Protein AF-0000000086207383 (afdb_homodimer)

Foldseek 3Di:
DWDFDWQWIDDAQDDDIDGPCVLAVVDGDDFQEKEQACDPPAPQPLHRWIWTADFQWIWTDDPSHTDPPDTDGPCVQQNPDHGRWQYKYWDDVVQPVATWMWTADFQWIWIAHNPVSDIDIDGQPVQGPFNYWYDDPNWIWGDDDQWIFTARPVRGDTDLPDTDGNCAPRHPDQLHYDDPCVVRNVVVCCQWPLQNLFFFQEKEAALVGFIWTWGFQWIWTQRCVVVAIGIDGPCVQPNSDGGGFQEWYDDPQKIWTDDQQWIWIFRNPPGTDTDPPDTDGNCQQAVDRDANEWEDARPDQWIWGDDQQWIWIWRNPDPPIHTDDIAGFLGRGFRYWYHYCQAIWTDDRQWIFGDNYVVRRRPDNHTDDIDGCCCPRNVDDPDPDPPPDPPPPDPDPDPPDD/DWDFDWQWIDDAQDDDIDGPCVLAVVDGDDFQEKEQACDPPAPQPLHRWIWTAAFQWIWTDDPSHTDPPDTDGPCVQQNPDHGSWQYKYWDDVVQPVATWMWTADFQWIWIAHNPVSDIDIDGQPVQGRFNYWYDDPNWIWGDDDQWIFTARPVRRDTDLPDTDGNCAPRHPDQLHYDDPCVVRNVVVCCQWPLQNLFFFQEKEAAQVGFIWTWGFQWIWTQRCVPVAIGIDGPCVQPNSDGGGFQEWYDDPQKIWTDDQQWIWIWRNPPRTDTDPPDTDGNCQQAVDRDANEWEDARPDQWIWGDDQQWIWIWRNPDPPIHTDDIAGFLGRGFRYWYHYCQAIWTDDRQWIFGDNYVVCRRPDNHTDDIDGCCCPRNVDDPDPDPPPDPPPPDPDPPPPDD

pLDDT: mean 90.17, std 15.17, range [17.31, 98.88]

Sequence (804 aa):
MLFFKGPSVWKGFLGDAEAIETSWPEFRGPVDAALRIHYHDHPGRLHDHVLLFKGDRVWAYGNGRLQLGYPKAIKEDFPGVPADLDAAVECHPKECPSEMVLFFKGPMVFAHDLRTKALTHRVWPAVSWCSAAVRWLERYYCFQGIRFLRFDPLRGDVGAHYPRDARDYFMRCPGRGHGKETWKNATLWAITDACSGRPFQAFSSDDSGRTYAFRGGQYFRVDSARDGLHAWLLNHTWPELQGQVDAAFSWADKLYLIQGSQVTIYRSAHGYSRLEGYPRPLLEELGVSRADAAFTCPHSWKLYIIQGNHLQQIDLQQSPRHPGPTRLLPHPHVDGAICTSEGVFLFIGAEFHQYRDVAQLSAATVPPPAQSTTAIFFRCSPPGAPQRPPPQGGHLPQDNPQMLFFKGPSVWKGFLGDAEAIETSWPEFRGPVDAALRIHYHDHPGRLHDHVLLFKGDRVWAYGNGRLQLGYPKAIKEDFPGVPADLDAAVECHPKECPSEMVLFFKGPMVFAHDLRTKALTHRVWPAVSWCSAAVRWLERYYCFQGIRFLRFDPLRGDVGAHYPRDARDYFMRCPGRGHGKETWKNATLWAITDACSGRPFQAFSSDDSGRTYAFRGGQYFRVDSARDGLHAWLLNHTWPELQGQVDAAFSWADKLYLIQGSQVTIYRSAHGYSRLEGYPRPLLEELGVSRADAAFTCPHSWKLYIIQGNHLQQIDLQQSPRHPGPTRLLPHPHVDGAICTSEGVFLFIGAEFHQYRDVAQLSAATVPPPAQSTTAIFFRCSPPGAPQRPPPQGGHLPQDNPQ

Secondary structure (DSSP, 8-state):
-EEEETTEEEESSSS--EEHHHH-TT--SPPSEEEE---TT-TT--TTPEEEEETTEEEEEETTEEPTT-SEEHHHHSTTPPSS-SEEEEE-TTTSSS-EEEEEETTEEEEEETTT--EEEEE-GGG-S-SEEEEETTEEEEEETTEEEEE-TTT--B-TT--EEGGGTTS--TT---GGGGGG-HHHHHHH-TTS-PPPSEEEE-TT--EEEEETTEEEE-S-GGG----EEGGGTSTT--S---EEEEETTEEEEEETTEEEEEE-TTS-EEPTT-SEEHHHHHS-S--SEEEE-TT--EEEEEETTEEEEEETTSSS--EEEEEE-S-S--SEEEEETTEEEEEETTEEEEESSHHHHHH-SSPPPPEEHHHHTS-PPPTTS-----------------/-EEEETTEEEESSSS--EEHHHH-TT--SPPSEEEE---TT-TT--TTPEEEEETTEEEEEETTEEPTT-SEEHHHHSTTPPSS-SEEEEE-TTTSSS-EEEEEETTEEEEEETTT--EEEEE-GGG-S-SEEEEETTEEEEEETTEEEEE-TTT--B-TT--EEGGGTTS--TT---GGGGGG-HHHHHHH-TTS-PPPSEEEE-TT--EEEEETTEEEE-S-GGG----EEGGGTSTT--S---EEEEETTEEEEEETTEEEEEE-TTS-EEPTT-SEEHHHHHS-S--SEEEE-TT--EEEEEETTEEEEEETTSSS--EEEEEE-SSS--SEEEEETTEEEEEETTEEEEESSHHHHHH-SSPPPPEEHHHHTS-PPPTTS----S------------

InterPro domains:
  IPR018487 Hemopexin-like repeats [PF00045] (48-82)
  IPR018487 Hemopexin-like repeats [PS51642] (28-81)
  IPR018487 Hemopexin-like repeats [PS51642] (127-173)
  IPR018487 Hemopexin-like repeats [PS51642] (197-241)
  IPR018487 Hemopexin-like repeats [SM00120] (31-83)
  IPR018487 Hemopexin-like repeats [SM00120] (130-173)
  IPR018487 Hemopexin-like repeats [SM00120] (200-243)
  IPR018487 Hemopexin-like repeats [SM00120] (245-290)
  IPR036375 Hemopexin-like domain superfamily [G3DSA:2.110.10.10] (1-178)
  IPR036375 Hemopexin-like domain superfamily [G3DSA:2.110.10.10] (189-382)
  IPR036375 Hemopexin-like domain superfamily [SSF50923] (1-177)
  IPR036375 Hemopexin-like domain superfamily [SSF50923] (193-378)
  IPR051298 Heme transport and cell adhesion protein [PTHR22917] (2-183)

Structure (mmCIF, N/CA/C/O backbone):
data_AF-0000000086207383-model_v1
#
loop_
_entity.id
_entity.type
_entity.pdbx_description
1 polymer Hemopexin
#
loop_
_atom_site.group_PDB
_atom_site.id
_atom_site.type_symbol
_atom_site.label_atom_id
_atom_site.label_alt_id
_atom_site.label_comp_id
_atom_site.label_asym_id
_atom_site.label_entity_id
_atom_site.label_seq_id
_atom_site.pdbx_PDB_ins_code
_atom_site.Cartn_x
_atom_site.Cartn_y
_atom_site.Cartn_z
_atom_site.occupancy
_atom_site.B_iso_or_equiv
_atom_site.auth_seq_id
_atom_site.auth_comp_id
_atom_site.auth_asym_id
_atom_site.auth_atom_id
_atom_site.pdbx_PDB_model_num
ATOM 1 N N . MET A 1 1 ? 17.812 -19.469 -2.73 1 87.62 1 MET A N 1
ATOM 2 C CA . MET A 1 1 ? 18.484 -18.234 -3.117 1 87.62 1 MET A CA 1
ATOM 3 C C . MET A 1 1 ? 19.906 -18.188 -2.531 1 87.62 1 MET A C 1
ATOM 5 O O . MET A 1 1 ? 20.109 -18.562 -1.379 1 87.62 1 MET A O 1
ATOM 9 N N . LEU A 1 2 ? 20.828 -17.656 -3.391 1 91.81 2 LEU A N 1
ATOM 10 C CA . LEU A 1 2 ? 22.219 -17.5 -2.965 1 91.81 2 LEU A CA 1
ATOM 11 C C . LEU A 1 2 ? 22.594 -16.016 -2.873 1 91.81 2 LEU A C 1
ATOM 13 O O . LEU A 1 2 ? 22.203 -15.227 -3.73 1 91.81 2 LEU A O 1
ATOM 17 N N . PHE A 1 3 ? 23.281 -15.688 -1.813 1 93 3 PHE A N 1
ATOM 18 C CA . PHE A 1 3 ? 23.766 -14.328 -1.615 1 93 3 PHE A CA 1
ATOM 19 C C . PHE A 1 3 ? 25.281 -14.281 -1.591 1 93 3 PHE A C 1
ATOM 21 O O . PHE A 1 3 ? 25.906 -14.969 -0.784 1 93 3 PHE A O 1
ATOM 28 N N . PHE A 1 4 ? 25.812 -13.5 -2.496 1 95.88 4 PHE A N 1
ATOM 29 C CA . PHE A 1 4 ? 27.266 -13.438 -2.596 1 95.88 4 PHE A CA 1
ATOM 30 C C . PHE A 1 4 ? 27.781 -12.078 -2.135 1 95.88 4 PHE A C 1
ATOM 32 O O . PHE A 1 4 ? 27.234 -11.039 -2.496 1 95.88 4 PHE A O 1
ATOM 39 N N . LYS A 1 5 ? 28.812 -12.039 -1.349 1 94 5 LYS A N 1
ATOM 40 C CA . LYS A 1 5 ? 29.531 -10.836 -0.945 1 94 5 LYS A CA 1
ATOM 41 C C . LYS A 1 5 ? 31.016 -11.133 -0.706 1 94 5 LYS A C 1
ATOM 43 O O . LYS A 1 5 ? 31.359 -11.93 0.169 1 94 5 LYS A O 1
ATOM 48 N N . GLY A 1 6 ? 31.828 -10.5 -1.446 1 95 6 GLY A N 1
ATOM 49 C CA . GLY A 1 6 ? 33.25 -10.828 -1.339 1 95 6 GLY A CA 1
ATOM 50 C C . GLY A 1 6 ? 33.531 -12.297 -1.562 1 95 6 GLY A C 1
ATOM 51 O O . GLY A 1 6 ? 33.125 -12.875 -2.564 1 95 6 GLY A O 1
ATOM 52 N N . PRO A 1 7 ? 34.281 -12.883 -0.623 1 95.25 7 PRO A N 1
ATOM 53 C CA . PRO A 1 7 ? 34.625 -14.297 -0.761 1 95.25 7 PRO A CA 1
ATOM 54 C C . PRO A 1 7 ? 33.562 -15.227 -0.149 1 95.25 7 PRO A C 1
ATOM 56 O O . PRO A 1 7 ? 33.781 -16.453 -0.117 1 95.25 7 PRO A O 1
ATOM 59 N N . SER A 1 8 ? 32.469 -14.594 0.242 1 96.31 8 SER A N 1
ATOM 60 C CA . SER A 1 8 ? 31.531 -15.375 1.03 1 96.31 8 SER A CA 1
ATOM 61 C C . SER A 1 8 ? 30.219 -15.562 0.279 1 96.31 8 SER A C 1
ATOM 63 O O . SER A 1 8 ? 29.891 -14.797 -0.628 1 96.31 8 SER A O 1
ATOM 65 N N . VAL A 1 9 ? 29.484 -16.656 0.674 1 95.38 9 VAL A N 1
ATOM 66 C CA . VAL A 1 9 ? 28.156 -16.953 0.145 1 95.38 9 VAL A CA 1
ATOM 67 C C . VAL A 1 9 ? 27.234 -17.391 1.28 1 95.38 9 VAL A C 1
ATOM 69 O O . VAL A 1 9 ? 27.672 -18.078 2.205 1 95.38 9 VAL A O 1
ATOM 72 N N . TRP A 1 10 ? 26.047 -16.844 1.297 1 92.94 10 TRP A N 1
ATOM 73 C CA . TRP A 1 10 ? 24.953 -17.344 2.127 1 92.94 10 TRP A CA 1
ATOM 74 C C . TRP A 1 10 ? 23.969 -18.156 1.3 1 92.94 10 TRP A C 1
ATOM 76 O O . TRP A 1 10 ? 23.547 -17.734 0.224 1 92.94 10 TRP A O 1
ATOM 86 N N . LYS A 1 11 ? 23.672 -19.312 1.797 1 87.19 11 LYS A N 1
ATOM 87 C CA . LYS A 1 11 ? 22.703 -20.188 1.135 1 87.19 11 LYS A CA 1
ATOM 88 C C . LYS A 1 11 ? 21.359 -20.125 1.834 1 87.19 11 LYS A C 1
ATOM 90 O O . LYS A 1 11 ? 21.234 -20.516 2.996 1 87.19 11 LYS A O 1
ATOM 95 N N . GLY A 1 12 ? 20.406 -19.578 1.143 1 79.81 12 GLY A N 1
ATOM 96 C CA . GLY A 1 12 ? 19.094 -19.406 1.741 1 79.81 12 GLY A CA 1
ATOM 97 C C . GLY A 1 12 ? 19 -18.156 2.596 1 79.81 12 GLY A C 1
ATOM 98 O O . GLY A 1 12 ? 19.828 -17.25 2.486 1 79.81 12 GLY A O 1
ATOM 99 N N . PHE A 1 13 ? 17.922 -18.109 3.385 1 73.56 13 PHE A N 1
ATOM 100 C CA . PHE A 1 13 ? 17.625 -16.891 4.121 1 73.56 13 PHE A CA 1
ATOM 101 C C . PHE A 1 13 ? 18.172 -16.969 5.543 1 73.56 13 PHE A C 1
ATOM 103 O O . PHE A 1 13 ? 18.219 -15.969 6.254 1 73.56 13 PHE A O 1
ATOM 110 N N . LEU A 1 14 ? 18.531 -18.25 5.797 1 74.56 14 LEU A N 1
ATOM 111 C CA . LEU A 1 14 ? 19.016 -18.469 7.152 1 74.56 14 LEU A CA 1
ATOM 112 C C . LEU A 1 14 ? 20.375 -19.172 7.125 1 74.56 14 LEU A C 1
ATOM 114 O O . LEU A 1 14 ? 20.734 -19.797 6.121 1 74.56 14 LEU A O 1
ATOM 118 N N . GLY A 1 15 ? 21.203 -18.906 8.094 1 81.31 15 GLY A N 1
ATOM 119 C CA . GLY A 1 15 ? 22.453 -19.641 8.219 1 81.31 15 GLY A CA 1
ATOM 120 C C . GLY A 1 15 ? 23.672 -18.75 8.086 1 81.31 15 GLY A C 1
ATOM 121 O O . GLY A 1 15 ? 23.562 -17.578 7.727 1 81.31 15 GLY A O 1
ATOM 122 N N . ASP A 1 16 ? 24.75 -19.359 8.289 1 88.69 16 ASP A N 1
ATOM 123 C CA . ASP A 1 16 ? 26.016 -18.625 8.297 1 88.69 16 ASP A CA 1
ATOM 124 C C . ASP A 1 16 ? 26.609 -18.547 6.895 1 88.69 16 ASP A C 1
ATOM 126 O O . ASP A 1 16 ? 26.312 -19.375 6.035 1 88.69 16 ASP A O 1
ATOM 130 N N . ALA A 1 17 ? 27.453 -17.562 6.754 1 92.38 17 ALA A N 1
ATOM 131 C CA . ALA A 1 17 ? 28.219 -17.438 5.516 1 92.38 17 ALA A CA 1
ATOM 132 C C . ALA A 1 17 ? 29.234 -18.578 5.383 1 92.38 17 ALA A C 1
ATOM 134 O O . ALA A 1 17 ? 29.797 -19.031 6.383 1 92.38 17 ALA A O 1
ATOM 135 N N . GLU A 1 18 ? 29.422 -19.016 4.223 1 94.62 18 GLU A N 1
ATOM 136 C CA . GLU A 1 18 ? 30.5 -19.953 3.885 1 94.62 18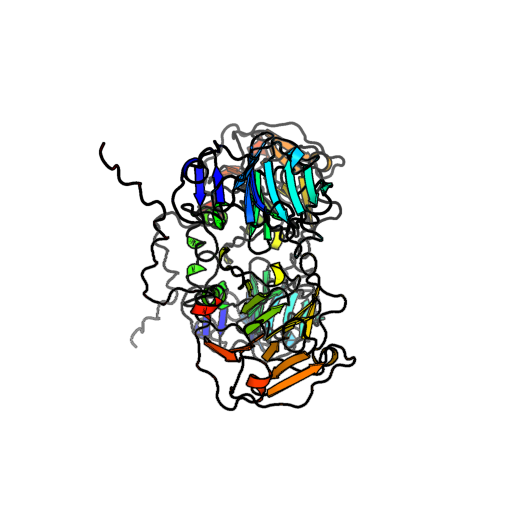 GLU A CA 1
ATOM 137 C C . GLU A 1 18 ? 31.406 -19.375 2.797 1 94.62 18 GLU A C 1
ATOM 139 O O . GLU A 1 18 ? 31.016 -18.453 2.076 1 94.62 18 GLU A O 1
ATOM 144 N N . ALA A 1 19 ? 32.594 -19.922 2.869 1 95.81 19 ALA A N 1
ATOM 145 C CA . ALA A 1 19 ? 33.5 -19.547 1.773 1 95.81 19 ALA A CA 1
ATOM 146 C C . ALA A 1 19 ? 32.969 -20.062 0.438 1 95.81 19 ALA A C 1
ATOM 148 O O . ALA A 1 19 ? 32.531 -21.203 0.34 1 95.81 19 ALA A O 1
ATOM 149 N N . ILE A 1 20 ? 33 -19.219 -0.591 1 96.06 20 ILE A N 1
ATOM 150 C CA . ILE A 1 20 ? 32.531 -19.594 -1.919 1 96.06 20 ILE A CA 1
ATOM 151 C C . ILE A 1 20 ? 33.25 -20.859 -2.383 1 96.06 20 ILE A C 1
ATOM 153 O O . ILE A 1 20 ? 32.656 -21.734 -2.994 1 96.06 20 ILE A O 1
ATOM 157 N N . GLU A 1 21 ? 34.531 -21 -2.018 1 94.94 21 GLU A N 1
ATOM 158 C CA . GLU A 1 21 ? 35.344 -22.109 -2.447 1 94.94 21 GLU A CA 1
ATOM 159 C C . GLU A 1 21 ? 34.875 -23.438 -1.854 1 94.94 21 GLU A C 1
ATOM 161 O O . GLU A 1 21 ? 35.219 -24.516 -2.348 1 94.94 21 GLU A O 1
ATOM 166 N N . THR A 1 22 ? 34.156 -23.312 -0.8 1 93.19 22 THR A N 1
ATOM 167 C CA . THR A 1 22 ? 33.625 -24.531 -0.184 1 93.19 22 THR A CA 1
ATOM 168 C C . THR A 1 22 ? 32.594 -25.188 -1.093 1 93.19 22 THR A C 1
ATOM 170 O O . THR A 1 22 ? 32.562 -26.406 -1.239 1 93.19 22 THR A O 1
ATOM 173 N N . SER A 1 23 ? 31.75 -24.391 -1.792 1 91.62 23 SER A N 1
ATOM 174 C CA . SER A 1 23 ? 30.703 -24.891 -2.674 1 91.62 23 SER A CA 1
ATOM 175 C C . SER A 1 23 ? 31.188 -24.969 -4.117 1 91.62 23 SER A C 1
ATOM 177 O O . SER A 1 23 ? 30.75 -25.844 -4.875 1 91.62 23 SER A O 1
ATOM 179 N N . TRP A 1 24 ? 32.062 -24.062 -4.398 1 95.5 24 TRP A N 1
ATOM 180 C CA . TRP A 1 24 ? 32.625 -23.969 -5.742 1 95.5 24 TRP A CA 1
ATOM 181 C C . TRP A 1 24 ? 34.125 -23.828 -5.695 1 95.5 24 TRP A C 1
ATOM 183 O O . TRP A 1 24 ? 34.656 -22.734 -5.91 1 95.5 24 TRP A O 1
ATOM 193 N N . PRO A 1 25 ? 34.812 -24.906 -5.66 1 94.62 25 PRO A N 1
ATOM 194 C CA . PRO A 1 25 ? 36.25 -24.906 -5.371 1 94.62 25 PRO A CA 1
ATOM 195 C C . PRO A 1 25 ? 37.062 -24.219 -6.461 1 94.62 25 PRO A C 1
ATOM 197 O O . PRO A 1 25 ? 38.156 -23.672 -6.18 1 94.62 25 PRO A O 1
ATOM 200 N N . GLU A 1 26 ? 36.625 -24.266 -7.684 1 95.69 26 GLU A N 1
ATOM 201 C CA . GLU A 1 26 ? 37.406 -23.734 -8.805 1 95.69 26 GLU A CA 1
ATOM 202 C C . GLU A 1 26 ? 37.188 -22.234 -8.969 1 95.69 26 GLU A C 1
ATOM 204 O O . GLU A 1 26 ? 37.812 -21.594 -9.812 1 95.69 26 GLU A O 1
ATOM 209 N N . PHE A 1 27 ? 36.344 -21.734 -8.172 1 95.81 27 PHE A N 1
ATOM 210 C CA . PHE A 1 27 ? 36 -20.312 -8.273 1 95.81 27 PHE A CA 1
ATOM 211 C C . PHE A 1 27 ? 36.531 -19.547 -7.074 1 95.81 27 PHE A C 1
ATOM 213 O O . PHE A 1 27 ? 36.312 -19.938 -5.926 1 95.81 27 PHE A O 1
ATOM 220 N N . ARG A 1 28 ? 37.25 -18.453 -7.336 1 93.06 28 ARG A N 1
ATOM 221 C CA . ARG A 1 28 ? 37.75 -17.562 -6.289 1 93.06 28 ARG A CA 1
ATOM 222 C C . ARG A 1 28 ? 37 -16.219 -6.34 1 93.06 28 ARG A C 1
ATOM 224 O O . ARG A 1 28 ? 37.094 -15.492 -7.324 1 93.06 28 ARG A O 1
ATOM 231 N N . GLY A 1 29 ? 36.438 -15.859 -5.336 1 87.25 29 GLY A N 1
ATOM 232 C CA . GLY A 1 29 ? 35.625 -14.641 -5.293 1 87.25 29 GLY A CA 1
ATOM 233 C C . GLY A 1 29 ? 36.469 -13.383 -5.469 1 87.25 29 GLY A C 1
ATOM 234 O O . GLY A 1 29 ? 37.688 -13.445 -5.457 1 87.25 29 GLY A O 1
ATOM 235 N N . PRO A 1 30 ? 35.656 -12.219 -5.609 1 95.38 30 PRO A N 1
ATOM 236 C CA . PRO A 1 30 ? 34.219 -11.992 -5.492 1 95.38 30 PRO A CA 1
ATOM 237 C C . PRO A 1 30 ? 33.469 -12.367 -6.766 1 95.38 30 PRO A C 1
ATOM 239 O O . PRO A 1 30 ? 34.062 -12.5 -7.832 1 95.38 30 PRO A O 1
ATOM 242 N N . VAL A 1 31 ? 32.156 -12.609 -6.68 1 97.69 31 VAL A N 1
ATOM 243 C CA . VAL A 1 31 ? 31.234 -12.883 -7.793 1 97.69 31 VAL A CA 1
ATOM 244 C C . VAL A 1 31 ? 30.688 -11.57 -8.336 1 97.69 31 VAL A C 1
ATOM 246 O O . VAL A 1 31 ? 30.188 -10.734 -7.578 1 97.69 31 VAL A O 1
ATOM 249 N N . ASP A 1 32 ? 30.844 -11.398 -9.672 1 97.88 32 ASP A N 1
ATOM 250 C CA . ASP A 1 32 ? 30.281 -10.211 -10.297 1 97.88 32 ASP A CA 1
ATOM 251 C C . ASP A 1 32 ? 28.781 -10.375 -10.523 1 97.88 32 ASP A C 1
ATOM 253 O O . ASP A 1 32 ? 28 -9.461 -10.242 1 97.88 32 ASP A O 1
ATOM 257 N N . ALA A 1 33 ? 28.375 -11.461 -11.039 1 98.25 33 ALA A N 1
ATOM 258 C CA . ALA A 1 33 ? 26.984 -11.82 -11.305 1 98.25 33 ALA A CA 1
ATOM 259 C C . ALA A 1 33 ? 26.781 -13.328 -11.195 1 98.25 33 ALA A C 1
ATOM 261 O O . ALA A 1 33 ? 27.734 -14.102 -11.312 1 98.25 33 ALA A O 1
ATOM 262 N N . ALA A 1 34 ? 25.594 -13.711 -10.891 1 97.69 34 ALA A N 1
ATOM 263 C CA . ALA A 1 34 ? 25.25 -15.125 -10.789 1 97.69 34 ALA A CA 1
ATOM 264 C C . ALA A 1 34 ? 23.797 -15.375 -11.18 1 97.69 34 ALA A C 1
ATOM 266 O O . ALA A 1 34 ? 22.953 -14.508 -11.016 1 97.69 34 ALA A O 1
ATOM 267 N N . LEU A 1 35 ? 23.547 -16.5 -11.734 1 96.06 35 LEU A N 1
ATOM 268 C CA . LEU A 1 35 ? 22.172 -16.891 -12.023 1 96.06 35 LEU A CA 1
ATOM 269 C C . LEU A 1 35 ? 22.062 -18.406 -12.141 1 96.06 35 LEU A C 1
ATOM 271 O O . LEU A 1 35 ? 23.062 -19.094 -12.305 1 96.06 35 LEU A O 1
ATOM 275 N N . ARG A 1 36 ? 20.938 -18.891 -11.867 1 91.31 36 ARG A N 1
ATOM 276 C CA . ARG A 1 36 ? 20.594 -20.25 -12.25 1 91.31 36 ARG A CA 1
ATOM 277 C C . ARG A 1 36 ? 19.859 -20.281 -13.594 1 91.31 36 ARG A C 1
ATOM 279 O O . ARG A 1 36 ? 18.781 -19.688 -13.734 1 91.31 36 ARG A O 1
ATOM 286 N N . ILE A 1 37 ? 20.406 -20.953 -14.492 1 86.69 37 ILE A N 1
ATOM 287 C CA . ILE A 1 37 ? 19.875 -20.875 -15.852 1 86.69 37 ILE A CA 1
ATOM 288 C C . ILE A 1 37 ? 18.766 -21.906 -16.031 1 86.69 37 ILE A C 1
ATOM 290 O O . ILE A 1 37 ? 18.891 -23.047 -15.586 1 86.69 37 ILE A O 1
ATOM 294 N N . HIS A 1 38 ? 17.578 -21.406 -16.438 1 76.62 38 HIS A N 1
ATOM 295 C CA . HIS A 1 38 ? 16.453 -22.234 -16.812 1 76.62 38 HIS A CA 1
ATOM 296 C C . HIS A 1 38 ? 16.359 -22.375 -18.328 1 76.62 38 HIS A C 1
ATOM 298 O O . HIS A 1 38 ? 15.898 -21.469 -19.016 1 76.62 38 HIS A O 1
ATOM 304 N N . TYR A 1 39 ? 16.938 -23.438 -18.844 1 68.62 39 TYR A N 1
ATOM 305 C CA . TYR A 1 39 ? 16.984 -23.641 -20.281 1 68.62 39 TYR A CA 1
ATOM 306 C C . TYR A 1 39 ? 16.641 -25.078 -20.641 1 68.62 39 TYR A C 1
ATOM 308 O O . TYR A 1 39 ? 17.516 -25.938 -20.672 1 68.62 39 TYR A O 1
ATOM 316 N N . HIS A 1 40 ? 15.367 -25.375 -20.812 1 67 40 HIS A N 1
ATOM 317 C CA . HIS A 1 40 ? 14.906 -26.734 -21.016 1 67 40 HIS A CA 1
ATOM 318 C C . HIS A 1 40 ? 15.477 -27.328 -22.312 1 67 40 HIS A C 1
ATOM 320 O O . HIS A 1 40 ? 15.852 -28.5 -22.344 1 67 40 HIS A O 1
ATOM 326 N N . ASP A 1 41 ? 15.602 -26.531 -23.375 1 63.81 41 ASP A N 1
ATOM 327 C CA . ASP A 1 41 ? 16 -27.078 -24.688 1 63.81 41 ASP A CA 1
ATOM 328 C C . ASP A 1 41 ? 17.453 -26.75 -24.984 1 63.81 41 ASP A C 1
ATOM 330 O O . ASP A 1 41 ? 17.844 -26.594 -26.141 1 63.81 41 ASP A O 1
ATOM 334 N N . HIS A 1 42 ? 18.25 -26.766 -23.938 1 62.75 42 HIS A N 1
ATOM 335 C CA . HIS A 1 42 ? 19.609 -26.344 -24.25 1 62.75 42 HIS A CA 1
ATOM 336 C C . HIS A 1 42 ? 20.406 -27.469 -24.891 1 62.75 42 HIS A C 1
ATOM 338 O O . HIS A 1 42 ? 20.453 -28.578 -24.359 1 62.75 42 HIS A O 1
ATOM 344 N N . PRO A 1 43 ? 20.938 -27.203 -26.078 1 58.12 43 PRO A N 1
ATOM 345 C CA . PRO A 1 43 ? 21.797 -28.234 -26.656 1 58.12 43 PRO A CA 1
ATOM 346 C C . PRO A 1 43 ? 22.938 -28.656 -25.719 1 58.12 43 PRO A C 1
ATOM 348 O O . PRO A 1 43 ? 23.312 -29.828 -25.688 1 58.12 43 PRO A O 1
ATOM 351 N N . GLY A 1 44 ? 23.562 -27.812 -24.906 1 59.38 44 GLY A N 1
ATOM 352 C CA . GLY A 1 44 ? 24.734 -28.094 -24.078 1 59.38 44 GLY A CA 1
ATOM 353 C C . GLY A 1 44 ? 24.375 -28.422 -22.625 1 59.38 44 GLY A C 1
ATOM 354 O O . GLY A 1 44 ? 25.25 -28.438 -21.766 1 59.38 44 GLY A O 1
ATOM 355 N N . ARG A 1 45 ? 23.156 -28.812 -22.281 1 65.81 45 ARG A N 1
ATOM 356 C CA . ARG A 1 45 ? 22.656 -29.359 -21.031 1 65.81 45 ARG A CA 1
ATOM 357 C C . ARG A 1 45 ? 22.859 -28.391 -19.875 1 65.81 45 ARG A C 1
ATOM 359 O O . ARG A 1 45 ? 23.312 -28.797 -18.797 1 65.81 45 ARG A O 1
ATOM 366 N N . LEU A 1 46 ? 22.766 -27.047 -20.109 1 77.5 46 LEU A N 1
ATOM 367 C CA . LEU A 1 46 ? 23 -26.094 -19.031 1 77.5 46 LEU A CA 1
ATOM 368 C C . LEU A 1 46 ? 21.734 -25.875 -18.203 1 77.5 46 LEU A C 1
ATOM 370 O O . LEU A 1 46 ? 21.734 -25.047 -17.297 1 77.5 46 LEU A O 1
ATOM 374 N N . HIS A 1 47 ? 20.828 -26.75 -18.469 1 79.88 47 HIS A N 1
ATOM 375 C CA . HIS A 1 47 ? 19.578 -26.578 -17.719 1 79.88 47 HIS A CA 1
ATOM 376 C C . HIS A 1 47 ? 19.812 -26.781 -16.234 1 79.88 47 HIS A C 1
ATOM 378 O O . HIS A 1 47 ? 20.469 -27.734 -15.82 1 79.88 47 HIS A O 1
ATOM 384 N N . ASP A 1 48 ? 19.453 -25.781 -15.438 1 84.06 48 ASP A N 1
ATOM 385 C CA . ASP A 1 48 ? 19.469 -25.812 -13.977 1 84.06 48 ASP A CA 1
ATOM 386 C C . ASP A 1 48 ? 20.891 -25.688 -13.445 1 84.06 48 ASP A C 1
ATOM 388 O O . ASP A 1 48 ? 21.188 -26.156 -12.344 1 84.06 48 ASP A O 1
ATOM 392 N N . HIS A 1 49 ? 21.844 -25.172 -14.25 1 90.69 49 HIS A N 1
ATOM 393 C CA . HIS A 1 49 ? 23.203 -24.891 -13.812 1 90.69 49 HIS A CA 1
ATOM 394 C C . HIS A 1 49 ? 23.297 -23.516 -13.148 1 90.69 49 HIS A C 1
ATOM 396 O O . HIS A 1 49 ? 22.531 -22.609 -13.484 1 90.69 49 HIS A O 1
ATOM 402 N N . VAL A 1 50 ? 24.203 -23.484 -12.195 1 93.94 50 VAL A N 1
ATOM 403 C CA . VAL A 1 50 ? 24.562 -22.203 -11.617 1 93.94 50 VAL A CA 1
ATOM 404 C C . VAL A 1 50 ? 25.688 -21.578 -12.43 1 93.94 50 VAL A C 1
ATOM 406 O O . VAL A 1 50 ? 26.719 -22.203 -12.664 1 93.94 50 VAL A O 1
ATOM 409 N N . LEU A 1 51 ? 25.5 -20.391 -12.898 1 96.56 51 LEU A N 1
ATOM 410 C CA . LEU A 1 51 ? 26.531 -19.641 -13.594 1 96.56 51 LEU A CA 1
ATOM 411 C C . LEU A 1 51 ? 27.109 -18.562 -12.688 1 96.56 51 LEU A C 1
ATOM 413 O O . LEU A 1 51 ? 26.375 -17.781 -12.086 1 96.56 51 LEU A O 1
ATOM 417 N N . LEU A 1 52 ? 28.422 -18.547 -12.609 1 97.94 52 LEU A N 1
ATOM 418 C CA . LEU A 1 52 ? 29.141 -17.5 -11.898 1 97.94 52 LEU A CA 1
ATOM 419 C C . LEU A 1 52 ? 30.016 -16.688 -12.859 1 97.94 52 LEU A C 1
ATOM 421 O O . LEU A 1 52 ? 30.703 -17.25 -13.703 1 97.94 52 LEU A O 1
ATOM 425 N N . PHE A 1 53 ? 29.922 -15.375 -12.734 1 98.38 53 PHE A N 1
ATOM 426 C CA . PHE A 1 53 ? 30.656 -14.484 -13.625 1 98.38 53 PHE A CA 1
ATOM 427 C C . PHE A 1 53 ? 31.703 -13.695 -12.852 1 98.38 53 PHE A C 1
ATOM 429 O O . PHE A 1 53 ? 31.438 -13.227 -11.734 1 98.38 53 PHE A O 1
ATOM 436 N N . LYS A 1 54 ? 32.875 -13.555 -13.438 1 98.25 54 LYS A N 1
ATOM 437 C CA . LYS A 1 54 ? 33.938 -12.711 -12.914 1 98.25 54 LYS A CA 1
ATOM 438 C C . LYS A 1 54 ? 34.844 -12.219 -14.039 1 98.25 54 LYS A C 1
ATOM 440 O O . LYS A 1 54 ? 35.375 -13.016 -14.805 1 98.25 54 LYS A O 1
ATOM 445 N N . GLY A 1 55 ? 34.969 -10.93 -14.055 1 97.88 55 GLY A N 1
ATOM 446 C CA . GLY A 1 55 ? 35.75 -10.383 -15.164 1 97.88 55 GLY A CA 1
ATOM 447 C C . GLY A 1 55 ? 35.156 -10.711 -16.516 1 97.88 55 GLY A C 1
ATOM 448 O O . GLY A 1 55 ? 34 -10.383 -16.797 1 97.88 55 GLY A O 1
ATOM 449 N N . ASP A 1 56 ? 35.906 -11.406 -17.344 1 98.12 56 ASP A N 1
ATOM 450 C CA . ASP A 1 56 ? 35.438 -11.766 -18.688 1 98.12 56 ASP A CA 1
ATOM 451 C C . ASP A 1 56 ? 35.156 -13.266 -18.781 1 98.12 56 ASP A C 1
ATOM 453 O O . ASP A 1 56 ? 35.031 -13.805 -19.891 1 98.12 56 ASP A O 1
ATOM 457 N N . ARG A 1 57 ? 35.062 -13.867 -17.609 1 98.31 57 ARG A N 1
ATOM 458 C CA . ARG A 1 57 ? 34.938 -15.32 -17.594 1 98.31 57 ARG A CA 1
ATOM 459 C C . ARG A 1 57 ? 33.594 -15.742 -16.953 1 98.31 57 ARG A C 1
ATOM 461 O O . ARG A 1 57 ? 33.031 -15.008 -16.156 1 98.31 57 ARG A O 1
ATOM 468 N N . VAL A 1 58 ? 33.125 -16.938 -17.328 1 97.88 58 VAL A N 1
ATOM 469 C CA . VAL A 1 58 ? 31.938 -17.547 -16.766 1 97.88 58 VAL A CA 1
ATOM 470 C C . VAL A 1 58 ? 32.219 -18.984 -16.359 1 97.88 58 VAL A C 1
ATOM 472 O O . VAL A 1 58 ? 32.938 -19.703 -17.078 1 97.88 58 VAL A O 1
ATOM 475 N N . TRP A 1 59 ? 31.844 -19.297 -15.164 1 97.56 59 TRP A N 1
ATOM 476 C CA . TRP A 1 59 ? 31.859 -20.672 -14.648 1 97.56 59 TRP A CA 1
ATOM 477 C C . TRP A 1 59 ? 30.453 -21.266 -14.617 1 97.56 59 TRP A C 1
ATOM 479 O O . TRP A 1 59 ? 29.5 -20.578 -14.281 1 97.56 59 TRP A O 1
ATOM 489 N N . ALA A 1 60 ? 30.312 -22.516 -15.031 1 95.94 60 ALA A N 1
ATOM 490 C CA . ALA A 1 60 ? 29.031 -23.219 -14.992 1 95.94 60 ALA A CA 1
ATOM 491 C C . ALA A 1 60 ? 29.109 -24.453 -14.102 1 95.94 60 ALA A C 1
ATOM 493 O O . ALA A 1 60 ? 29.984 -25.297 -14.289 1 95.94 60 ALA A O 1
ATOM 494 N N . TYR A 1 61 ? 28.203 -24.469 -13.164 1 95.06 61 TYR A N 1
ATOM 495 C CA . TYR A 1 61 ? 28.219 -25.594 -12.219 1 95.06 61 TYR A CA 1
ATOM 496 C C . TYR A 1 61 ? 26.891 -26.359 -12.258 1 95.06 61 TYR A C 1
ATOM 498 O O . TYR A 1 61 ? 25.828 -25.75 -12.164 1 95.06 61 TYR A O 1
ATOM 506 N N . GLY A 1 62 ? 26.938 -27.609 -12.438 1 89.88 62 GLY A N 1
ATOM 507 C CA . GLY A 1 62 ? 25.812 -28.5 -12.25 1 89.88 62 GLY A CA 1
ATOM 508 C C . GLY A 1 62 ? 25.922 -29.344 -10.992 1 89.88 62 GLY A C 1
ATOM 509 O O . GLY A 1 62 ? 26.875 -30.109 -10.82 1 89.88 62 GLY A O 1
ATOM 510 N N . ASN A 1 63 ? 24.938 -29.188 -10.141 1 85.88 63 ASN A N 1
ATOM 511 C CA . ASN A 1 63 ? 24.969 -29.922 -8.875 1 85.88 63 ASN A CA 1
ATOM 512 C C . ASN A 1 63 ? 26.312 -29.75 -8.164 1 85.88 63 ASN A C 1
ATOM 514 O O . ASN A 1 63 ? 26.906 -30.734 -7.727 1 85.88 63 ASN A O 1
ATOM 518 N N . GLY A 1 64 ? 26.828 -28.578 -8.258 1 86.5 64 GLY A N 1
ATOM 519 C CA . GLY A 1 64 ? 28.031 -28.234 -7.52 1 86.5 64 GLY A CA 1
ATOM 520 C C . GLY A 1 64 ? 29.312 -28.594 -8.258 1 86.5 64 GLY A C 1
ATOM 521 O O . GLY A 1 64 ? 30.406 -28.328 -7.77 1 86.5 64 GLY A O 1
ATOM 522 N N . ARG A 1 65 ? 29.188 -29.156 -9.359 1 93 65 ARG A N 1
ATOM 523 C CA . ARG A 1 65 ? 30.375 -29.578 -10.117 1 93 65 ARG A CA 1
ATOM 524 C C . ARG A 1 65 ? 30.578 -28.703 -11.344 1 93 65 ARG A C 1
ATOM 526 O O . ARG A 1 65 ? 29.625 -28.359 -12.047 1 93 65 ARG A O 1
ATOM 533 N N . LEU A 1 66 ? 31.797 -28.406 -11.562 1 96.06 66 LEU A N 1
ATOM 534 C CA . LEU A 1 66 ? 32.156 -27.562 -12.695 1 96.06 66 LEU A CA 1
ATOM 535 C C . LEU A 1 66 ? 31.953 -28.312 -14.008 1 96.06 66 LEU A C 1
ATOM 537 O O . LEU A 1 66 ? 32.406 -29.453 -14.156 1 96.06 66 LEU A O 1
ATOM 541 N N . GLN A 1 67 ? 31.297 -27.688 -14.906 1 93.94 67 GLN A N 1
ATOM 542 C CA . GLN A 1 67 ? 31.062 -28.281 -16.219 1 93.94 67 GLN A CA 1
ATOM 543 C C . GLN A 1 67 ? 32.344 -28.297 -17.047 1 93.94 67 GLN A C 1
ATOM 545 O O . GLN A 1 67 ? 33.094 -27.328 -17.047 1 93.94 67 GLN A O 1
ATOM 550 N N . LEU A 1 68 ? 32.469 -29.359 -17.797 1 92.69 68 LEU A N 1
ATOM 551 C CA . LEU A 1 68 ? 33.625 -29.469 -18.672 1 92.69 68 LEU A CA 1
ATOM 552 C C . LEU A 1 68 ? 33.656 -28.312 -19.672 1 92.69 68 LEU A C 1
ATOM 554 O O . LEU A 1 68 ? 32.625 -27.953 -20.25 1 92.69 68 LEU A O 1
ATOM 558 N N . GLY A 1 69 ? 34.906 -27.719 -19.812 1 93.75 69 GLY A N 1
ATOM 559 C CA . GLY A 1 69 ? 35.062 -26.625 -20.75 1 93.75 69 GLY A CA 1
ATOM 560 C C . GLY A 1 69 ? 35 -25.25 -20.078 1 93.75 69 GLY A C 1
ATOM 561 O O . GLY A 1 69 ? 35.312 -24.234 -20.703 1 93.75 69 GLY A O 1
ATOM 562 N N . TYR A 1 70 ? 34.656 -25.328 -18.859 1 95.5 70 TYR A N 1
ATOM 563 C CA . TYR A 1 70 ? 34.594 -24.078 -18.109 1 95.5 70 TYR A CA 1
ATOM 564 C C . TYR A 1 70 ? 35.781 -23.984 -17.156 1 95.5 70 TYR A C 1
ATOM 566 O O . TYR A 1 70 ? 36.344 -25 -16.734 1 95.5 70 TYR A O 1
ATOM 574 N N . PRO A 1 71 ? 36.125 -22.781 -16.797 1 96.94 71 PRO A N 1
ATOM 575 C CA . PRO A 1 71 ? 35.531 -21.5 -17.203 1 96.94 71 PRO A CA 1
ATOM 576 C C . PRO A 1 71 ? 35.875 -21.141 -18.656 1 96.94 71 PRO A C 1
ATOM 578 O O . PRO A 1 71 ? 36.844 -21.672 -19.219 1 96.94 71 PRO A O 1
ATOM 581 N N . LYS A 1 72 ? 35.094 -20.359 -19.25 1 96.12 72 LYS A N 1
ATOM 582 C CA . LYS A 1 72 ? 35.344 -19.812 -20.578 1 96.12 72 LYS A CA 1
ATOM 583 C C . LYS A 1 72 ? 35 -18.328 -20.641 1 96.12 72 LYS A C 1
ATOM 585 O O . LYS A 1 72 ? 34.562 -17.75 -19.656 1 96.12 72 LYS A O 1
ATOM 590 N N . ALA A 1 73 ? 35.375 -17.766 -21.828 1 97.75 73 ALA A N 1
ATOM 591 C CA . ALA A 1 73 ? 35.062 -16.359 -22.016 1 97.75 73 ALA A CA 1
ATOM 592 C C . ALA A 1 73 ? 33.531 -16.141 -22.125 1 97.75 73 ALA A C 1
ATOM 594 O O . ALA A 1 73 ? 32.844 -16.922 -22.781 1 97.75 73 ALA A O 1
ATOM 595 N N . ILE A 1 74 ? 33.062 -15.062 -21.469 1 97.81 74 ILE A N 1
ATOM 596 C CA . ILE A 1 74 ? 31.641 -14.75 -21.484 1 97.81 74 ILE A CA 1
ATOM 597 C C . ILE A 1 74 ? 31.125 -14.688 -22.922 1 97.81 74 ILE A C 1
ATOM 599 O O . ILE A 1 74 ? 30.047 -15.219 -23.219 1 97.81 74 ILE A O 1
ATOM 603 N N . LYS A 1 75 ? 31.906 -14.156 -23.859 1 95.88 75 LYS A N 1
ATOM 604 C CA . LYS A 1 75 ? 31.5 -13.93 -25.234 1 95.88 75 LYS A CA 1
ATOM 605 C C . LYS A 1 75 ? 31.297 -15.258 -25.969 1 95.88 75 LYS A C 1
ATOM 607 O O . LYS A 1 75 ? 30.656 -15.297 -27.016 1 95.88 75 LYS A O 1
ATOM 612 N N . GLU A 1 76 ? 31.891 -16.297 -25.453 1 94.75 76 GLU A N 1
ATOM 613 C CA . GLU A 1 76 ? 31.75 -17.609 -26.094 1 94.75 76 GLU A CA 1
ATOM 614 C C . GLU A 1 76 ? 30.344 -18.156 -25.906 1 94.75 76 GLU A C 1
ATOM 616 O O . GLU A 1 76 ? 29.766 -18.75 -26.828 1 94.75 76 GLU A O 1
ATOM 621 N N . ASP A 1 77 ? 29.781 -17.969 -24.734 1 92 77 ASP A N 1
ATOM 622 C CA . ASP A 1 77 ? 28.422 -18.438 -24.438 1 92 77 ASP A CA 1
ATOM 623 C C . ASP A 1 77 ? 27.391 -17.375 -24.766 1 92 77 ASP A C 1
ATOM 625 O O . ASP A 1 77 ? 26.266 -17.688 -25.156 1 92 77 ASP A O 1
ATOM 629 N N . PHE A 1 78 ? 27.812 -16.125 -24.609 1 95.56 78 PHE A N 1
ATOM 630 C CA . PHE A 1 78 ? 26.922 -14.984 -24.75 1 95.56 78 PHE A CA 1
ATOM 631 C C . PHE A 1 78 ? 27.562 -13.906 -25.625 1 95.56 78 PHE A C 1
ATOM 633 O O . PHE A 1 78 ? 28.016 -12.875 -25.109 1 95.56 78 PHE A O 1
ATOM 640 N N . PRO A 1 79 ? 27.453 -14.141 -26.891 1 95.88 79 PRO A N 1
ATOM 641 C CA . PRO A 1 79 ? 28.125 -13.195 -27.797 1 95.88 79 PRO A CA 1
ATOM 642 C C . PRO A 1 79 ? 27.625 -11.766 -27.625 1 95.88 79 PRO A C 1
ATOM 644 O O . PRO A 1 79 ? 26.406 -11.539 -27.609 1 95.88 79 PRO A O 1
ATOM 647 N N . GLY A 1 80 ? 28.562 -10.867 -27.453 1 96.5 80 GLY A N 1
ATOM 648 C CA . GLY A 1 80 ? 28.234 -9.453 -27.391 1 96.5 80 GLY A CA 1
ATOM 649 C C . GLY A 1 80 ? 28.047 -8.953 -25.969 1 96.5 80 GLY A C 1
ATOM 650 O O . GLY A 1 80 ? 28.031 -7.746 -25.719 1 96.5 80 GLY A O 1
ATOM 651 N N . VAL A 1 81 ? 27.875 -9.812 -25.031 1 98 81 VAL A N 1
ATOM 652 C CA . VAL A 1 81 ? 27.703 -9.43 -23.625 1 98 81 VAL A CA 1
ATOM 653 C C . VAL A 1 81 ? 29.031 -8.93 -23.078 1 98 81 VAL A C 1
ATOM 655 O O . VAL A 1 81 ? 30.078 -9.562 -23.266 1 98 81 VAL A O 1
ATOM 658 N N . PRO A 1 82 ? 29 -7.863 -22.438 1 97.5 82 PRO A N 1
ATOM 659 C CA . PRO A 1 82 ? 30.25 -7.285 -21.953 1 97.5 82 PRO A CA 1
ATOM 660 C C . PRO A 1 82 ? 30.828 -8.031 -20.766 1 97.5 82 PRO A C 1
ATOM 662 O O . PRO A 1 82 ? 30.141 -8.828 -20.125 1 97.5 82 PRO A O 1
ATOM 665 N N . ALA A 1 83 ? 32.188 -7.781 -20.547 1 97.81 83 ALA A N 1
ATOM 666 C CA . ALA A 1 83 ? 32.844 -8.25 -19.328 1 97.81 83 ALA A CA 1
ATOM 667 C C . ALA A 1 83 ? 32.469 -7.371 -18.125 1 97.81 83 ALA A C 1
ATOM 669 O O . ALA A 1 83 ? 31.781 -6.363 -18.281 1 97.81 83 ALA A O 1
ATOM 670 N N . ASP A 1 84 ? 32.875 -7.773 -16.984 1 97.75 84 ASP A N 1
ATOM 671 C CA . ASP A 1 84 ? 32.719 -7.023 -15.75 1 97.75 84 ASP A CA 1
ATOM 672 C C . ASP A 1 84 ? 31.266 -6.668 -15.5 1 97.75 84 ASP A C 1
ATOM 674 O O . ASP A 1 84 ? 30.938 -5.504 -15.266 1 97.75 84 ASP A O 1
ATOM 678 N N . LEU A 1 85 ? 30.438 -7.691 -15.531 1 98.38 85 LEU A N 1
ATOM 679 C CA . LEU A 1 85 ? 29 -7.547 -15.297 1 98.38 85 LEU A CA 1
ATOM 680 C C . LEU A 1 85 ? 28.734 -7.09 -13.867 1 98.38 85 LEU A C 1
ATOM 682 O O . LEU A 1 85 ? 29.547 -7.312 -12.969 1 98.38 85 LEU A O 1
ATOM 686 N N . ASP A 1 86 ? 27.562 -6.418 -13.742 1 98.19 86 ASP A N 1
ATOM 687 C CA . ASP A 1 86 ? 27.141 -6.008 -12.406 1 98.19 86 ASP A CA 1
ATOM 688 C C . ASP A 1 86 ? 26.109 -6.984 -11.836 1 98.19 86 ASP A C 1
ATOM 690 O O . ASP A 1 86 ? 26.062 -7.188 -10.617 1 98.19 86 ASP A O 1
ATOM 694 N N . ALA A 1 87 ? 25.297 -7.578 -12.656 1 98.44 87 ALA A N 1
ATOM 695 C CA . ALA A 1 87 ? 24.234 -8.5 -12.266 1 98.44 87 ALA A CA 1
ATOM 696 C C . ALA A 1 87 ? 23.734 -9.297 -13.461 1 98.44 87 ALA A C 1
ATOM 698 O O . ALA A 1 87 ? 24.047 -8.969 -14.609 1 98.44 87 ALA A O 1
ATOM 699 N N . ALA A 1 88 ? 22.969 -10.352 -13.172 1 98.31 88 ALA A N 1
ATOM 700 C CA . ALA A 1 88 ? 22.312 -11.156 -14.203 1 98.31 88 ALA A CA 1
ATOM 701 C C . ALA A 1 88 ? 21.109 -11.898 -13.641 1 98.31 88 ALA A C 1
ATOM 703 O O . ALA A 1 88 ? 21.094 -12.281 -12.469 1 98.31 88 ALA A O 1
ATOM 704 N N . VAL A 1 89 ? 20.109 -12.031 -14.477 1 97.31 89 VAL A N 1
ATOM 705 C CA . VAL A 1 89 ? 18.938 -12.773 -14.039 1 97.31 89 VAL A CA 1
ATOM 706 C C . VAL A 1 89 ? 18.281 -13.453 -15.242 1 97.31 89 VAL A C 1
ATOM 708 O O . VAL A 1 89 ? 18.234 -12.883 -16.328 1 97.31 89 VAL A O 1
ATOM 711 N N . GLU A 1 90 ? 17.891 -14.633 -15.008 1 94.69 90 GLU A N 1
ATOM 712 C CA . GLU A 1 90 ? 17.172 -15.336 -16.062 1 94.69 90 GLU A CA 1
ATOM 713 C C . GLU A 1 90 ? 15.766 -14.766 -16.25 1 94.69 90 GLU A C 1
ATOM 715 O O . GLU A 1 90 ? 15.164 -14.258 -15.297 1 94.69 90 GLU A O 1
ATOM 720 N N . CYS A 1 91 ? 15.305 -14.797 -17.438 1 92.69 91 CYS A N 1
ATOM 721 C CA . CYS A 1 91 ? 13.93 -14.406 -17.734 1 92.69 91 CYS A CA 1
ATOM 722 C C . CYS A 1 91 ? 13.148 -15.586 -18.297 1 92.69 91 CYS A C 1
ATOM 724 O O . CYS A 1 91 ? 13.414 -16.047 -19.406 1 92.69 91 CYS A O 1
ATOM 726 N N . HIS A 1 92 ? 12.133 -16.016 -17.547 1 87 92 HIS A N 1
ATOM 727 C CA . HIS A 1 92 ? 11.383 -17.234 -17.812 1 87 92 HIS A CA 1
ATOM 728 C C . HIS A 1 92 ? 10.336 -17 -18.906 1 87 92 HIS A C 1
ATOM 730 O O . HIS A 1 92 ? 9.719 -15.93 -18.953 1 87 92 HIS A O 1
ATOM 736 N N . PRO A 1 93 ? 10.078 -18.016 -19.734 1 80.44 93 PRO A N 1
ATOM 737 C CA . PRO A 1 93 ? 9.141 -17.859 -20.859 1 80.44 93 PRO A CA 1
ATOM 738 C C . PRO A 1 93 ? 7.723 -17.516 -20.391 1 80.44 93 PRO A C 1
ATOM 740 O O . PRO A 1 93 ? 6.93 -16.984 -21.172 1 80.44 93 PRO A O 1
ATOM 743 N N . LYS A 1 94 ? 7.375 -17.781 -19.25 1 79.19 94 LYS A N 1
ATOM 744 C CA . LYS A 1 94 ? 6.039 -17.438 -18.781 1 79.19 94 LYS A CA 1
ATOM 745 C C . LYS A 1 94 ? 5.938 -15.938 -18.469 1 79.19 94 LYS A C 1
ATOM 747 O O . LYS A 1 94 ? 4.84 -15.383 -18.438 1 79.19 94 LYS A O 1
ATOM 752 N N . GLU A 1 95 ? 7.129 -15.359 -18.281 1 87.31 95 GLU A N 1
ATOM 753 C CA . GLU A 1 95 ? 7.156 -13.938 -17.953 1 87.31 95 GLU A CA 1
ATOM 754 C C . GLU A 1 95 ? 7.754 -13.125 -19.109 1 87.31 95 GLU A C 1
ATOM 756 O O . GLU A 1 95 ? 7.477 -11.93 -19.234 1 87.31 95 GLU A O 1
ATOM 761 N N . CYS A 1 96 ? 8.516 -13.82 -19.953 1 89.06 96 CYS A N 1
ATOM 762 C CA . CYS A 1 96 ? 9.164 -13.219 -21.109 1 89.06 96 CYS A CA 1
ATOM 763 C C . CYS A 1 96 ? 8.828 -13.992 -22.391 1 89.06 96 CYS A C 1
ATOM 765 O O . CYS A 1 96 ? 8.406 -15.148 -22.328 1 89.06 96 CYS A O 1
ATOM 767 N N . PRO A 1 97 ? 8.891 -13.281 -23.5 1 82.94 97 PRO A N 1
ATOM 768 C CA . PRO A 1 97 ? 8.484 -13.906 -24.766 1 82.94 97 PRO A CA 1
ATOM 769 C C . PRO A 1 97 ? 9.328 -15.141 -25.109 1 82.94 97 PRO A C 1
ATOM 771 O O . PRO A 1 97 ? 8.859 -16.031 -25.828 1 82.94 97 PRO A O 1
ATOM 774 N N . SER A 1 98 ? 10.523 -15.141 -24.672 1 86.56 98 SER A N 1
ATOM 775 C CA . SER A 1 98 ? 11.43 -16.266 -24.875 1 86.56 98 SER A CA 1
ATOM 776 C C . SER A 1 98 ? 12.336 -16.484 -23.672 1 86.56 98 SER A C 1
ATOM 778 O O . SER A 1 98 ? 12.25 -15.758 -22.688 1 86.56 98 SER A O 1
ATOM 780 N N . GLU A 1 99 ? 13.031 -17.625 -23.75 1 88.88 99 GLU A N 1
ATOM 781 C CA . GLU A 1 99 ? 14.039 -17.844 -22.703 1 88.88 99 GLU A CA 1
ATOM 782 C C . GLU A 1 99 ? 15.219 -16.891 -22.875 1 88.88 99 GLU A C 1
ATOM 784 O O . GLU A 1 99 ? 15.938 -16.953 -23.875 1 88.88 99 GLU A O 1
ATOM 789 N N . MET A 1 100 ? 15.328 -16.047 -21.891 1 92.75 100 MET A N 1
ATOM 790 C CA . MET A 1 100 ? 16.344 -15.016 -22 1 92.75 100 MET A CA 1
ATOM 791 C C . MET A 1 100 ? 17.141 -14.875 -20.719 1 92.75 100 MET A C 1
ATOM 793 O O . MET A 1 100 ? 16.766 -15.453 -19.688 1 92.75 100 MET A O 1
ATOM 797 N N . VAL A 1 101 ? 18.25 -14.219 -20.812 1 96.06 101 VAL A N 1
ATOM 798 C CA . VAL A 1 101 ? 19.016 -13.734 -19.672 1 96.06 101 VAL A CA 1
ATOM 799 C C . VAL A 1 101 ? 19.219 -12.227 -19.781 1 96.06 101 VAL A C 1
ATOM 801 O O . VAL A 1 101 ? 19.562 -11.711 -20.859 1 96.06 101 VAL A O 1
ATOM 804 N N . LEU A 1 102 ? 18.922 -11.523 -18.734 1 97.31 102 LEU A N 1
ATOM 805 C CA . LEU A 1 102 ? 19.203 -10.094 -18.656 1 97.31 102 LEU A CA 1
ATOM 806 C C . LEU A 1 102 ? 20.531 -9.836 -17.938 1 97.31 102 LEU A C 1
ATOM 808 O O . LEU A 1 102 ? 20.703 -10.25 -16.781 1 97.31 102 LEU A O 1
ATOM 812 N N . PHE A 1 103 ? 21.422 -9.211 -18.656 1 98.38 103 PHE A N 1
ATOM 813 C CA . PHE A 1 103 ? 22.703 -8.797 -18.078 1 98.38 103 PHE A CA 1
ATOM 814 C C . PHE A 1 103 ? 22.719 -7.301 -17.812 1 98.38 103 PHE A C 1
ATOM 816 O O . PHE A 1 103 ? 22.219 -6.512 -18.625 1 98.38 103 PHE A O 1
ATOM 823 N N . PHE A 1 104 ? 23.281 -6.945 -16.625 1 98.25 104 PHE A N 1
ATOM 824 C CA . PHE A 1 104 ? 23.297 -5.543 -16.219 1 98.25 104 PHE A CA 1
ATOM 825 C C . PHE A 1 104 ? 24.719 -5.023 -16.125 1 98.25 104 PHE A C 1
ATOM 827 O O . PHE A 1 104 ? 25.578 -5.676 -15.539 1 98.25 104 PHE A O 1
ATOM 834 N N . LYS A 1 105 ? 24.984 -3.863 -16.719 1 97.5 105 LYS A N 1
ATOM 835 C CA . LYS A 1 105 ? 26.25 -3.145 -16.609 1 97.5 105 LYS A CA 1
ATOM 836 C C . LYS A 1 105 ? 26.031 -1.635 -16.672 1 97.5 105 LYS A C 1
ATOM 838 O O . LYS A 1 105 ? 25.75 -1.085 -17.734 1 97.5 105 LYS A O 1
ATOM 843 N N . GLY A 1 106 ? 26.203 -1.024 -15.5 1 96 106 GLY A N 1
ATOM 844 C CA . GLY A 1 106 ? 25.891 0.395 -15.438 1 96 106 GLY A CA 1
ATOM 845 C C . GLY A 1 106 ? 24.438 0.699 -15.758 1 96 106 GLY A C 1
ATOM 846 O O . GLY A 1 106 ? 23.547 0.116 -15.156 1 96 106 GLY A O 1
ATOM 847 N N . PRO A 1 107 ? 24.234 1.584 -16.688 1 94.88 107 PRO A N 1
ATOM 848 C CA . PRO A 1 107 ? 22.859 1.937 -17.062 1 94.88 107 PRO A CA 1
ATOM 849 C C . PRO A 1 107 ? 22.297 1.029 -18.141 1 94.88 107 PRO A C 1
ATOM 851 O O . PRO A 1 107 ? 21.125 1.157 -18.5 1 94.88 107 PRO A O 1
ATOM 854 N N . MET A 1 108 ? 23.109 0.09 -18.609 1 96.19 108 MET A N 1
ATOM 855 C CA . MET A 1 108 ? 22.703 -0.714 -19.75 1 96.19 108 MET A CA 1
ATOM 856 C C . MET A 1 108 ? 22.203 -2.086 -19.312 1 96.19 108 MET A C 1
ATOM 858 O O . MET A 1 108 ? 22.719 -2.658 -18.344 1 96.19 108 MET A O 1
ATOM 862 N N . VAL A 1 109 ? 21.219 -2.549 -20.047 1 97.75 109 VAL A N 1
ATOM 863 C CA . VAL A 1 109 ? 20.719 -3.914 -19.906 1 97.75 109 VAL A CA 1
ATOM 864 C C . VAL A 1 109 ? 20.891 -4.664 -21.234 1 97.75 109 VAL A C 1
ATOM 866 O O . VAL A 1 109 ? 20.516 -4.156 -22.297 1 97.75 109 VAL A O 1
ATOM 869 N N . PHE A 1 110 ? 21.484 -5.801 -21.172 1 97.88 110 PHE A N 1
ATOM 870 C CA . PHE A 1 110 ? 21.688 -6.66 -22.328 1 97.88 110 PHE A CA 1
ATOM 871 C C . PHE A 1 110 ? 20.781 -7.895 -22.25 1 97.88 110 PHE A C 1
ATOM 873 O O . PHE A 1 110 ? 21.016 -8.773 -21.422 1 97.88 110 PHE A O 1
ATOM 880 N N . ALA A 1 111 ? 19.781 -7.906 -23.094 1 96.88 111 ALA A N 1
ATOM 881 C CA . ALA A 1 111 ? 18.875 -9.047 -23.141 1 96.88 111 ALA A CA 1
ATOM 882 C C . ALA A 1 111 ? 19.328 -10.07 -24.172 1 96.88 111 ALA A C 1
ATOM 884 O O . ALA A 1 111 ? 19.344 -9.781 -25.375 1 96.88 111 ALA A O 1
ATOM 885 N N . HIS A 1 112 ? 19.672 -11.227 -23.672 1 95.94 112 HIS A N 1
ATOM 886 C CA . HIS A 1 112 ? 20.203 -12.281 -24.531 1 95.94 112 HIS A CA 1
ATOM 887 C C . HIS A 1 112 ? 19.188 -13.422 -24.672 1 95.94 112 HIS A C 1
ATOM 889 O O . HIS A 1 112 ? 18.797 -14.031 -23.672 1 95.94 112 HIS A O 1
ATOM 895 N N . ASP A 1 113 ? 18.844 -13.648 -25.922 1 93 113 ASP A N 1
ATOM 896 C CA . ASP A 1 113 ? 17.969 -14.773 -26.203 1 93 113 ASP A CA 1
ATOM 897 C C . ASP A 1 113 ? 18.75 -16.078 -26.25 1 93 113 ASP A C 1
ATOM 899 O O . ASP A 1 113 ? 19.688 -16.219 -27.031 1 93 113 ASP A O 1
ATOM 903 N N . LEU A 1 114 ? 18.375 -17.016 -25.484 1 90.25 114 LEU A N 1
ATOM 904 C CA . LEU A 1 114 ? 19.156 -18.234 -25.328 1 90.25 114 LEU A CA 1
ATOM 905 C C . LEU A 1 114 ? 19 -19.141 -26.562 1 90.25 114 LEU A C 1
ATOM 907 O O . LEU A 1 114 ? 19.891 -19.922 -26.875 1 90.25 114 LEU A O 1
ATOM 911 N N . ARG A 1 115 ? 17.922 -19.016 -27.188 1 86.81 115 ARG A N 1
ATOM 912 C CA . ARG A 1 115 ? 17.656 -19.859 -28.359 1 86.81 115 ARG A CA 1
ATOM 913 C C . ARG A 1 115 ? 18.297 -19.266 -29.609 1 86.81 115 ARG A C 1
ATOM 915 O O . ARG A 1 115 ? 19.078 -19.938 -30.297 1 86.81 115 ARG A O 1
ATOM 922 N N . THR A 1 116 ? 18.062 -18.047 -29.891 1 89.56 116 THR A N 1
ATOM 923 C CA . THR A 1 116 ? 18.5 -17.406 -31.125 1 89.56 116 THR A CA 1
ATOM 924 C C . THR A 1 116 ? 19.891 -16.781 -30.953 1 89.56 116 THR A C 1
ATOM 926 O O . THR A 1 116 ? 20.547 -16.438 -31.938 1 89.56 116 THR A O 1
ATOM 929 N N . LYS A 1 117 ? 20.281 -16.594 -29.734 1 90.75 117 LYS A N 1
ATOM 930 C CA . LYS A 1 117 ? 21.562 -15.953 -29.391 1 90.75 117 LYS A CA 1
ATOM 931 C C . LYS A 1 117 ? 21.531 -14.469 -29.734 1 90.75 117 LYS A C 1
ATOM 933 O O . LYS A 1 117 ? 22.578 -13.805 -29.688 1 90.75 117 LYS A O 1
ATOM 938 N N . ALA A 1 118 ? 20.391 -14.031 -29.969 1 94.81 118 ALA A N 1
ATOM 939 C CA . ALA A 1 118 ? 20.25 -12.602 -30.266 1 94.81 118 ALA A CA 1
ATOM 940 C C . ALA A 1 118 ? 20.453 -11.758 -29.016 1 94.81 118 ALA A C 1
ATOM 942 O O . ALA A 1 118 ? 20 -12.133 -27.922 1 94.81 118 ALA A O 1
ATOM 943 N N . LEU A 1 119 ? 21.094 -10.625 -29.234 1 96.94 119 LEU A N 1
ATOM 944 C CA . LEU A 1 119 ? 21.344 -9.703 -28.141 1 96.94 119 LEU A CA 1
ATOM 945 C C . LEU A 1 119 ? 20.656 -8.359 -28.391 1 96.94 119 LEU A C 1
ATOM 947 O O . LEU A 1 119 ? 20.828 -7.766 -29.453 1 96.94 119 LEU A O 1
ATOM 951 N N . THR A 1 120 ? 19.859 -7.926 -27.469 1 95.94 120 THR A N 1
ATOM 952 C CA . THR A 1 120 ? 19.219 -6.625 -27.547 1 95.94 120 THR A CA 1
ATOM 953 C C . THR A 1 120 ? 19.688 -5.719 -26.422 1 95.94 120 THR A C 1
ATOM 955 O O . THR A 1 120 ? 19.734 -6.141 -25.266 1 95.94 120 THR A O 1
ATOM 958 N N . HIS A 1 121 ? 19.984 -4.488 -26.766 1 96.06 121 HIS A N 1
ATOM 959 C CA . HIS A 1 121 ? 20.391 -3.488 -25.797 1 96.06 121 HIS A CA 1
ATOM 960 C C . HIS A 1 121 ? 19.203 -2.635 -25.344 1 96.06 121 HIS A C 1
ATOM 962 O O . HIS A 1 121 ? 18.438 -2.162 -26.188 1 96.06 121 HIS A O 1
ATOM 968 N N . ARG A 1 122 ? 19.109 -2.514 -24.016 1 94.06 122 ARG A N 1
ATOM 969 C CA . ARG A 1 122 ? 18.031 -1.696 -23.469 1 94.06 122 ARG A CA 1
ATOM 970 C C . ARG A 1 122 ? 18.578 -0.704 -22.438 1 94.06 122 ARG A C 1
ATOM 972 O O . ARG A 1 122 ? 19.594 -0.962 -21.797 1 94.06 122 ARG A O 1
ATOM 979 N N . VAL A 1 123 ? 17.859 0.476 -22.438 1 93.81 123 VAL A N 1
ATOM 980 C CA . VAL A 1 123 ? 18.109 1.46 -21.391 1 93.81 123 VAL A CA 1
ATOM 981 C C . VAL A 1 123 ? 16.859 1.66 -20.547 1 93.81 123 VAL A C 1
ATOM 983 O O . VAL A 1 123 ? 15.859 2.205 -21.016 1 93.81 123 VAL A O 1
ATOM 986 N N . TRP A 1 124 ? 16.969 1.155 -19.344 1 94.94 124 TRP A N 1
ATOM 987 C CA . TRP A 1 124 ? 15.883 1.297 -18.375 1 94.94 124 TRP A CA 1
ATOM 988 C C . TRP A 1 124 ? 16.297 2.236 -17.234 1 94.94 124 TRP A C 1
ATOM 990 O O . TRP A 1 124 ? 16.953 1.818 -16.281 1 94.94 124 TRP A O 1
ATOM 1000 N N . PRO A 1 125 ? 15.852 3.422 -17.234 1 90.31 125 PRO A N 1
ATOM 1001 C CA . PRO A 1 125 ? 16.344 4.41 -16.266 1 90.31 125 PRO A CA 1
ATOM 1002 C C . PRO A 1 125 ? 16.094 3.988 -14.812 1 90.31 125 PRO A C 1
ATOM 1004 O O . PRO A 1 125 ? 16.953 4.207 -13.953 1 90.31 125 PRO A O 1
ATOM 1007 N N . ALA A 1 126 ? 15.047 3.373 -14.516 1 88.44 126 ALA A N 1
ATOM 1008 C CA . ALA A 1 126 ? 14.703 3.02 -13.141 1 88.44 126 ALA A CA 1
ATOM 1009 C C . ALA A 1 126 ? 15.562 1.854 -12.648 1 88.44 126 ALA A C 1
ATOM 1011 O O . ALA A 1 126 ? 15.789 1.707 -11.445 1 88.44 126 ALA A O 1
ATOM 1012 N N . VAL A 1 127 ? 16.016 1.045 -13.57 1 94.56 127 VAL A N 1
ATOM 1013 C CA . VAL A 1 127 ? 16.75 -0.168 -13.234 1 94.56 127 VAL A CA 1
ATOM 1014 C C . VAL A 1 127 ? 18.219 -0.017 -13.648 1 94.56 127 VAL A C 1
ATOM 1016 O O . VAL A 1 127 ? 18.797 -0.922 -14.258 1 94.56 127 VAL A O 1
ATOM 1019 N N . SER A 1 128 ? 18.75 1.146 -13.367 1 92.19 128 SER A N 1
ATOM 1020 C CA . SER A 1 128 ? 20.156 1.409 -13.656 1 92.19 128 SER A CA 1
ATOM 1021 C C . SER A 1 128 ? 21.031 1.075 -12.461 1 92.19 128 SER A C 1
ATOM 1023 O O . SER A 1 128 ? 20.609 1.209 -11.312 1 92.19 128 SER A O 1
ATOM 1025 N N . TRP A 1 129 ? 22.25 0.504 -12.727 1 94.06 129 TRP A N 1
ATOM 1026 C CA . TRP A 1 129 ? 23.297 0.265 -11.734 1 94.06 129 TRP A CA 1
ATOM 1027 C C . TRP A 1 129 ? 22.844 -0.786 -10.719 1 94.06 129 TRP A C 1
ATOM 1029 O O . TRP A 1 129 ? 22.969 -0.583 -9.508 1 94.06 129 TRP A O 1
ATOM 1039 N N . CYS A 1 130 ? 22.25 -1.848 -11.242 1 97.38 130 CYS A N 1
ATOM 1040 C CA . CYS A 1 130 ? 21.922 -2.984 -10.391 1 97.38 130 CYS A CA 1
ATOM 1041 C C . CYS A 1 130 ? 23.188 -3.682 -9.906 1 97.38 130 CYS A C 1
ATOM 1043 O O . CYS A 1 130 ? 24.031 -4.09 -10.711 1 97.38 130 CYS A O 1
ATOM 1045 N N . SER A 1 131 ? 23.312 -3.787 -8.617 1 97 131 SER A N 1
ATOM 1046 C CA . SER A 1 131 ? 24.453 -4.496 -8.047 1 97 131 SER A CA 1
ATOM 1047 C C . SER A 1 131 ? 24.203 -6 -8 1 97 131 SER A C 1
ATOM 1049 O O . SER A 1 131 ? 25.156 -6.785 -7.875 1 97 131 SER A O 1
ATOM 1051 N N . ALA A 1 132 ? 22.984 -6.414 -8 1 97.69 132 ALA A N 1
ATOM 1052 C CA . ALA A 1 132 ? 22.531 -7.797 -8.062 1 97.69 132 ALA A CA 1
ATOM 1053 C C . ALA A 1 132 ? 21.109 -7.879 -8.625 1 97.69 132 ALA A C 1
ATOM 1055 O O . ALA A 1 132 ? 20.375 -6.883 -8.633 1 97.69 132 ALA A O 1
ATOM 1056 N N . ALA A 1 133 ? 20.734 -9.016 -9.125 1 97.75 133 ALA A N 1
ATOM 1057 C CA . ALA A 1 133 ? 19.375 -9.258 -9.625 1 97.75 133 ALA A CA 1
ATOM 1058 C C . ALA A 1 133 ? 18.938 -10.695 -9.352 1 97.75 133 ALA A C 1
ATOM 1060 O O . ALA A 1 133 ? 19.766 -11.609 -9.312 1 97.75 133 ALA A O 1
ATOM 1061 N N . VAL A 1 134 ? 17.656 -10.844 -9.141 1 95.94 134 VAL A N 1
ATOM 1062 C CA . VAL A 1 134 ? 17.156 -12.188 -8.852 1 95.94 134 VAL A CA 1
ATOM 1063 C C . VAL A 1 134 ? 15.695 -12.305 -9.289 1 95.94 134 VAL A C 1
ATOM 1065 O O . VAL A 1 134 ? 14.961 -11.312 -9.305 1 95.94 134 VAL A O 1
ATOM 1068 N N . ARG A 1 135 ? 15.398 -13.438 -9.711 1 94.19 135 ARG A N 1
ATOM 1069 C CA . ARG A 1 135 ? 14 -13.828 -9.906 1 94.19 135 ARG A CA 1
ATOM 1070 C C . ARG A 1 135 ? 13.516 -14.719 -8.773 1 94.19 135 ARG A C 1
ATOM 1072 O O . ARG A 1 135 ? 14.141 -15.742 -8.469 1 94.19 135 ARG A O 1
ATOM 1079 N N . TRP A 1 136 ? 12.469 -14.305 -8.148 1 92.19 136 TRP A N 1
ATOM 1080 C CA . TRP A 1 136 ? 11.93 -15.102 -7.051 1 92.19 136 TRP A CA 1
ATOM 1081 C C . TRP A 1 136 ? 10.406 -15.117 -7.094 1 92.19 136 TRP A C 1
ATOM 1083 O O . TRP A 1 136 ? 9.766 -14.07 -7.059 1 92.19 136 TRP A O 1
ATOM 1093 N N . LEU A 1 137 ? 9.82 -16.297 -7.23 1 90.06 137 LEU A N 1
ATOM 1094 C CA . LEU A 1 137 ? 8.375 -16.516 -7.27 1 90.06 137 LEU A CA 1
ATOM 1095 C C . LEU A 1 137 ? 7.723 -15.586 -8.289 1 90.06 137 LEU A C 1
ATOM 1097 O O . LEU A 1 137 ? 6.773 -14.867 -7.957 1 90.06 137 LEU A O 1
ATOM 1101 N N . GLU A 1 138 ? 8.305 -15.547 -9.43 1 90.69 138 GLU A N 1
ATOM 1102 C CA . GLU A 1 138 ? 7.766 -14.883 -10.617 1 90.69 138 GLU A CA 1
ATOM 1103 C C . GLU A 1 138 ? 7.938 -13.367 -10.523 1 90.69 138 GLU A C 1
ATOM 1105 O O . GLU A 1 138 ? 7.258 -12.617 -11.227 1 90.69 138 GLU A O 1
ATOM 1110 N N . ARG A 1 139 ? 8.867 -12.961 -9.656 1 93.19 139 ARG A N 1
ATOM 1111 C CA . ARG A 1 139 ? 9.148 -11.539 -9.492 1 93.19 139 ARG A CA 1
ATOM 1112 C C . ARG A 1 139 ? 10.633 -11.242 -9.703 1 93.19 139 ARG A C 1
ATOM 1114 O O . ARG A 1 139 ? 11.492 -12.023 -9.297 1 93.19 139 ARG A O 1
ATOM 1121 N N . TYR A 1 140 ? 10.82 -10.102 -10.328 1 95.88 140 TYR A N 1
ATOM 1122 C CA . TYR A 1 140 ? 12.188 -9.711 -10.664 1 95.88 140 TYR A CA 1
ATOM 1123 C C . TYR A 1 140 ? 12.641 -8.523 -9.828 1 95.88 140 TYR A C 1
ATOM 1125 O O . TYR A 1 140 ? 11.945 -7.508 -9.75 1 95.88 140 TYR A O 1
ATOM 1133 N N . TYR A 1 141 ? 13.773 -8.711 -9.266 1 96.94 141 TYR A N 1
ATOM 1134 C CA . TYR A 1 141 ? 14.281 -7.672 -8.383 1 96.94 141 TYR A CA 1
ATOM 1135 C C . TYR A 1 141 ? 15.656 -7.188 -8.836 1 96.94 141 TYR A C 1
ATOM 1137 O O . TYR A 1 141 ? 16.484 -7.984 -9.266 1 96.94 141 TYR A O 1
ATOM 1145 N N . CYS A 1 142 ? 15.867 -5.945 -8.773 1 98.06 142 CYS A N 1
ATOM 1146 C CA . CYS A 1 142 ? 17.156 -5.273 -8.945 1 98.06 142 CYS A CA 1
ATOM 1147 C C . CYS A 1 142 ? 17.609 -4.637 -7.637 1 98.06 142 CYS A C 1
ATOM 1149 O O . CYS A 1 142 ? 16.875 -3.846 -7.039 1 98.06 142 CYS A O 1
ATOM 1151 N N . PHE A 1 143 ? 18.797 -5.055 -7.246 1 97.44 143 PHE A N 1
ATOM 1152 C CA . PHE A 1 143 ? 19.375 -4.465 -6.039 1 97.44 143 PHE A CA 1
ATOM 1153 C C . PHE A 1 143 ? 20.312 -3.324 -6.387 1 97.44 143 PHE A C 1
ATOM 1155 O O . PHE A 1 143 ? 21.078 -3.416 -7.355 1 97.44 143 PHE A O 1
ATOM 1162 N N . GLN A 1 144 ? 20.219 -2.273 -5.703 1 95.69 144 GLN A N 1
ATOM 1163 C CA . GLN A 1 144 ? 21.109 -1.118 -5.738 1 95.69 144 GLN A CA 1
ATOM 1164 C C . GLN A 1 144 ? 21.688 -0.828 -4.355 1 95.69 144 GLN A C 1
ATOM 1166 O O . GLN A 1 144 ? 21.203 0.046 -3.641 1 95.69 144 GLN A O 1
ATOM 1171 N N . GLY A 1 145 ? 22.703 -1.594 -4.059 1 92.5 145 GLY A N 1
ATOM 1172 C CA . GLY A 1 145 ? 23.172 -1.586 -2.682 1 92.5 145 GLY A CA 1
ATOM 1173 C C . GLY A 1 145 ? 22.203 -2.223 -1.712 1 92.5 145 GLY A C 1
ATOM 1174 O O . GLY A 1 145 ? 21.828 -3.385 -1.877 1 92.5 145 GLY A O 1
ATOM 1175 N N . ILE A 1 146 ? 21.781 -1.43 -0.759 1 92.5 146 ILE A N 1
ATOM 1176 C CA . ILE A 1 146 ? 20.906 -1.983 0.265 1 92.5 146 ILE A CA 1
ATOM 1177 C C . ILE A 1 146 ? 19.453 -1.805 -0.153 1 92.5 146 ILE A C 1
ATOM 1179 O O . ILE A 1 146 ? 18.547 -2.316 0.504 1 92.5 146 ILE A O 1
ATOM 1183 N N . ARG A 1 147 ? 19.25 -1.137 -1.2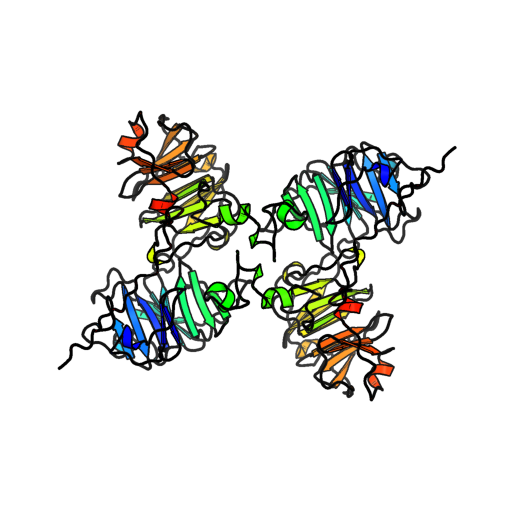2 1 94.31 147 ARG A N 1
ATOM 1184 C CA . ARG A 1 147 ? 17.891 -0.93 -1.73 1 94.31 147 ARG A CA 1
ATOM 1185 C C . ARG A 1 147 ? 17.562 -1.944 -2.818 1 94.31 147 ARG A C 1
ATOM 1187 O O . ARG A 1 147 ? 18.453 -2.492 -3.461 1 94.31 147 ARG A O 1
ATOM 1194 N N . PHE A 1 148 ? 16.297 -2.168 -2.941 1 96.5 148 PHE A N 1
ATOM 1195 C CA . PHE A 1 148 ? 15.906 -3.029 -4.051 1 96.5 148 PHE A CA 1
ATOM 1196 C C . PHE A 1 148 ? 14.625 -2.521 -4.703 1 96.5 148 PHE A C 1
ATOM 1198 O O . PHE A 1 148 ? 13.867 -1.766 -4.09 1 96.5 148 PHE A O 1
ATOM 1205 N N . LEU A 1 149 ? 14.477 -2.93 -5.984 1 96.88 149 LEU A N 1
ATOM 1206 C CA . LEU A 1 149 ? 13.328 -2.629 -6.828 1 96.88 149 LEU A CA 1
ATOM 1207 C C . LEU A 1 149 ? 12.711 -3.908 -7.383 1 96.88 149 LEU A C 1
ATOM 1209 O O . LEU A 1 149 ? 13.414 -4.887 -7.629 1 96.88 149 LEU A O 1
ATOM 1213 N N . ARG A 1 150 ? 11.422 -3.873 -7.512 1 96.25 150 ARG A N 1
ATOM 1214 C CA . ARG A 1 150 ? 10.758 -4.859 -8.359 1 96.25 150 ARG A CA 1
ATOM 1215 C C . ARG A 1 150 ? 10.484 -4.297 -9.75 1 96.25 150 ARG A C 1
ATOM 1217 O O . ARG A 1 150 ? 9.883 -3.229 -9.883 1 96.25 150 ARG A O 1
ATOM 1224 N N . PHE A 1 151 ? 10.977 -5.004 -10.82 1 96.12 151 PHE A N 1
ATOM 1225 C CA . PHE A 1 151 ? 10.844 -4.418 -12.148 1 96.12 151 PHE A CA 1
ATOM 1226 C C . PHE A 1 151 ? 10.211 -5.414 -13.117 1 96.12 151 PHE A C 1
ATOM 1228 O O . PHE A 1 151 ? 10.219 -6.621 -12.867 1 96.12 151 PHE A O 1
ATOM 1235 N N . ASP A 1 152 ? 9.555 -4.848 -14.125 1 93.69 152 ASP A N 1
ATOM 1236 C CA . ASP A 1 152 ? 9.07 -5.645 -15.242 1 93.69 152 ASP A CA 1
ATOM 1237 C C . ASP A 1 152 ? 10.227 -6.09 -16.141 1 93.69 152 ASP A C 1
ATOM 1239 O O . ASP A 1 152 ? 10.945 -5.254 -16.688 1 93.69 152 ASP A O 1
ATOM 1243 N N . PRO A 1 153 ? 10.383 -7.324 -16.312 1 93.81 153 PRO A N 1
ATOM 1244 C CA . PRO A 1 153 ? 11.578 -7.785 -17.031 1 93.81 153 PRO A CA 1
ATOM 1245 C C . PRO A 1 153 ? 11.5 -7.527 -18.531 1 93.81 153 PRO A C 1
ATOM 1247 O O . PRO A 1 153 ? 12.492 -7.707 -19.25 1 93.81 153 PRO A O 1
ATOM 1250 N N . LEU A 1 154 ? 10.383 -7.055 -19 1 90.69 154 LEU A N 1
ATOM 1251 C CA . LEU A 1 154 ? 10.234 -6.762 -20.422 1 90.69 154 LEU A CA 1
ATOM 1252 C C . LEU A 1 154 ? 10.391 -5.27 -20.703 1 90.69 154 LEU A C 1
ATOM 1254 O O . LEU A 1 154 ? 10.945 -4.871 -21.719 1 90.69 154 LEU A O 1
ATOM 1258 N N . ARG A 1 155 ? 9.945 -4.453 -19.719 1 91.25 155 ARG A N 1
ATOM 1259 C CA . ARG A 1 155 ? 9.844 -3.025 -19.984 1 91.25 155 ARG A CA 1
ATOM 1260 C C . ARG A 1 155 ? 10.758 -2.223 -19.062 1 91.25 155 ARG A C 1
ATOM 1262 O O . ARG A 1 155 ? 11.055 -1.057 -19.344 1 91.25 155 ARG A O 1
ATOM 1269 N N . GLY A 1 156 ? 11.047 -2.877 -17.969 1 94.19 156 GLY A N 1
ATOM 1270 C CA . GLY A 1 156 ? 11.906 -2.178 -17.047 1 94.19 156 GLY A CA 1
ATOM 1271 C C . GLY A 1 156 ? 11.148 -1.269 -16.094 1 94.19 156 GLY A C 1
ATOM 1272 O O . GLY A 1 156 ? 11.758 -0.575 -15.273 1 94.19 156 GLY A O 1
ATOM 1273 N N . ASP A 1 157 ? 9.867 -1.333 -16.109 1 92.38 157 ASP A N 1
ATOM 1274 C CA . ASP A 1 157 ? 9.039 -0.478 -15.258 1 92.38 157 ASP A CA 1
ATOM 1275 C C . ASP A 1 157 ? 9.156 -0.887 -13.789 1 92.38 157 ASP A C 1
ATOM 1277 O O . ASP A 1 157 ? 9.281 -2.074 -13.477 1 92.38 157 ASP A O 1
ATOM 1281 N N . VAL A 1 158 ? 9.141 0.139 -12.953 1 92.81 158 VAL A N 1
ATOM 1282 C CA . VAL A 1 158 ? 9.188 -0.062 -11.508 1 92.81 158 VAL A CA 1
ATOM 1283 C C . VAL A 1 158 ? 7.941 0.543 -10.859 1 92.81 158 VAL A C 1
ATOM 1285 O O . VAL A 1 158 ? 7.516 1.643 -11.227 1 92.81 158 VAL A O 1
ATOM 1288 N N . GLY A 1 159 ? 7.43 -0.06 -9.867 1 83.44 159 GLY A N 1
ATOM 1289 C CA . GLY A 1 159 ? 6.23 0.427 -9.195 1 83.44 159 GLY A CA 1
ATOM 1290 C C . GLY A 1 159 ? 6.512 1.557 -8.227 1 83.44 159 GLY A C 1
ATOM 1291 O O . GLY A 1 159 ? 7.66 1.787 -7.844 1 83.44 159 GLY A O 1
ATOM 1292 N N . ALA A 1 160 ? 5.43 2.383 -7.742 1 73.75 160 ALA A N 1
ATOM 1293 C CA . ALA A 1 160 ? 5.527 3.598 -6.934 1 73.75 160 ALA A CA 1
ATOM 1294 C C . ALA A 1 160 ? 6.062 3.287 -5.539 1 73.75 160 ALA A C 1
ATOM 1296 O O . ALA A 1 160 ? 6.602 4.168 -4.867 1 73.75 160 ALA A O 1
ATOM 1297 N N . HIS A 1 161 ? 6.066 2.021 -5.039 1 80.62 161 HIS A N 1
ATOM 1298 C CA . HIS A 1 161 ? 6.402 1.696 -3.658 1 80.62 161 HIS A CA 1
ATOM 1299 C C . HIS A 1 161 ? 7.852 1.242 -3.535 1 80.62 161 HIS A C 1
ATOM 1301 O O . HIS A 1 161 ? 8.258 0.709 -2.5 1 80.62 161 HIS A O 1
ATOM 1307 N N . TYR A 1 162 ? 8.617 1.659 -4.555 1 89.56 162 TYR A N 1
ATOM 1308 C CA . TYR A 1 162 ? 10.039 1.331 -4.562 1 89.56 162 TYR A CA 1
ATOM 1309 C C . TYR A 1 162 ? 10.883 2.592 -4.676 1 89.56 162 TYR A C 1
ATOM 1311 O O . TYR A 1 162 ? 10.422 3.619 -5.176 1 89.56 162 TYR A O 1
ATOM 1319 N N . PRO A 1 163 ? 12.148 2.506 -4.246 1 91.38 163 PRO A N 1
ATOM 1320 C CA . PRO A 1 163 ? 12.883 1.36 -3.711 1 91.38 163 PRO A CA 1
ATOM 1321 C C . PRO A 1 163 ? 12.531 1.058 -2.258 1 91.38 163 PRO A C 1
ATOM 1323 O O . PRO A 1 163 ? 11.953 1.905 -1.569 1 91.38 163 PRO A O 1
ATOM 1326 N N . ARG A 1 164 ? 12.867 -0.109 -1.819 1 93.12 164 ARG A N 1
ATOM 1327 C CA . ARG A 1 164 ? 12.734 -0.571 -0.441 1 93.12 164 ARG A CA 1
ATOM 1328 C C . ARG A 1 164 ? 14.078 -1.03 0.113 1 93.12 164 ARG A C 1
ATOM 1330 O O . ARG A 1 164 ? 15.039 -1.193 -0.638 1 93.12 164 ARG A O 1
ATOM 1337 N N . ASP A 1 165 ? 14.172 -1.132 1.456 1 93.75 165 ASP A N 1
ATOM 1338 C CA . ASP A 1 165 ? 15.398 -1.56 2.117 1 93.75 165 ASP A CA 1
ATOM 1339 C C . ASP A 1 165 ? 15.492 -3.082 2.176 1 93.75 165 ASP A C 1
ATOM 1341 O O . ASP A 1 165 ? 14.648 -3.736 2.795 1 93.75 165 ASP A O 1
ATOM 1345 N N . ALA A 1 166 ? 16.5 -3.658 1.557 1 94.12 166 ALA A N 1
ATOM 1346 C CA . ALA A 1 166 ? 16.656 -5.109 1.456 1 94.12 166 ALA A CA 1
ATOM 1347 C C . ALA A 1 166 ? 16.781 -5.746 2.838 1 94.12 166 ALA A C 1
ATOM 1349 O O . ALA A 1 166 ? 16.438 -6.914 3.021 1 94.12 166 ALA A O 1
ATOM 1350 N N . ARG A 1 167 ? 17.234 -5.039 3.84 1 92.94 167 ARG A N 1
ATOM 1351 C CA . ARG A 1 167 ? 17.453 -5.555 5.188 1 92.94 167 ARG A CA 1
ATOM 1352 C C . ARG A 1 167 ? 16.125 -5.867 5.875 1 92.94 167 ARG A C 1
ATOM 1354 O O . ARG A 1 167 ? 16.094 -6.613 6.855 1 92.94 167 ARG A O 1
ATOM 1361 N N . ASP A 1 168 ? 15.039 -5.359 5.301 1 93.5 168 ASP A N 1
ATOM 1362 C CA . ASP A 1 168 ? 13.719 -5.625 5.855 1 93.5 168 ASP A CA 1
ATOM 1363 C C . ASP A 1 168 ? 13.102 -6.883 5.242 1 93.5 168 ASP A C 1
ATOM 1365 O O . ASP A 1 168 ? 12.156 -7.449 5.793 1 93.5 168 ASP A O 1
ATOM 1369 N N . TYR A 1 169 ? 13.664 -7.312 4.117 1 91.81 169 TYR A N 1
ATOM 1370 C CA . TYR A 1 169 ? 12.883 -8.258 3.326 1 91.81 169 TYR A CA 1
ATOM 1371 C C . TYR A 1 169 ? 13.688 -9.516 3.027 1 91.81 169 TYR A C 1
ATOM 1373 O O . TYR A 1 169 ? 13.141 -10.617 2.984 1 91.81 169 TYR A O 1
ATOM 1381 N N . PHE A 1 170 ? 14.984 -9.367 2.832 1 90 170 PHE A N 1
ATOM 1382 C CA . PHE A 1 170 ? 15.727 -10.484 2.26 1 90 170 PHE A CA 1
ATOM 1383 C C . PHE A 1 170 ? 16.719 -11.039 3.268 1 90 170 PHE A C 1
ATOM 1385 O O . PHE A 1 170 ? 17.359 -12.07 3.018 1 90 170 PHE A O 1
ATOM 1392 N N . MET A 1 171 ? 16.891 -10.352 4.383 1 84.44 171 MET A N 1
ATOM 1393 C CA . MET A 1 171 ? 17.828 -10.789 5.41 1 84.44 171 MET A CA 1
ATOM 1394 C C . MET A 1 171 ? 17.266 -10.539 6.805 1 84.44 171 MET A C 1
ATOM 1396 O O . MET A 1 171 ? 16.375 -9.711 6.977 1 84.44 171 MET A O 1
ATOM 1400 N N . ARG A 1 172 ? 17.797 -11.344 7.715 1 85.1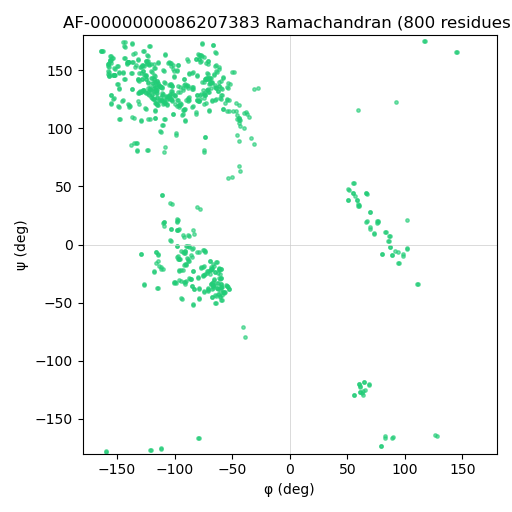2 172 ARG A N 1
ATOM 1401 C CA . ARG A 1 172 ? 17.453 -11.086 9.109 1 85.12 172 ARG A CA 1
ATOM 1402 C C . ARG A 1 172 ? 18.469 -10.141 9.758 1 85.12 172 ARG A C 1
ATOM 1404 O O . ARG A 1 172 ? 19.625 -10.516 9.977 1 85.12 172 ARG A O 1
ATOM 1411 N N . CYS A 1 173 ? 18.078 -8.953 9.961 1 87.75 173 CYS A N 1
ATOM 1412 C CA . CYS A 1 173 ? 18.906 -7.918 10.57 1 87.75 173 CYS A CA 1
ATOM 1413 C C . CYS A 1 173 ? 18.266 -7.379 11.836 1 87.75 173 CYS A C 1
ATOM 1415 O O . CYS A 1 173 ? 17.062 -7.125 11.867 1 87.75 173 CYS A O 1
ATOM 1417 N N . PRO A 1 174 ? 19.141 -7.316 12.844 1 89.62 174 PRO A N 1
ATOM 1418 C CA . PRO A 1 174 ? 18.578 -6.723 14.062 1 89.62 174 PRO A CA 1
ATOM 1419 C C . PRO A 1 174 ? 17.938 -5.355 13.812 1 89.62 174 PRO A C 1
ATOM 1421 O O . PRO A 1 174 ? 18.5 -4.535 13.078 1 89.62 174 PRO A O 1
ATOM 1424 N N . GLY A 1 175 ? 16.781 -5.133 14.445 1 93.06 175 GLY A N 1
ATOM 1425 C CA . GLY A 1 175 ? 16.109 -3.85 14.344 1 93.06 175 GLY A CA 1
ATOM 1426 C C . GLY A 1 175 ? 15.453 -3.629 12.992 1 93.06 175 GLY A C 1
ATOM 1427 O O . GLY A 1 175 ? 15.094 -2.502 12.648 1 93.06 175 GLY A O 1
ATOM 1428 N N . ARG A 1 176 ? 15.414 -4.676 12.172 1 92.81 176 ARG A N 1
ATOM 1429 C CA . ARG A 1 176 ? 14.789 -4.629 10.852 1 92.81 176 ARG A CA 1
ATOM 1430 C C . ARG A 1 176 ? 13.688 -5.672 10.734 1 92.81 176 ARG A C 1
ATOM 1432 O O . ARG A 1 176 ? 13.461 -6.457 11.656 1 92.81 176 ARG A O 1
ATOM 1439 N N . GLY A 1 177 ? 12.914 -5.594 9.641 1 91.81 177 GLY A N 1
ATOM 1440 C CA . GLY A 1 177 ? 11.859 -6.574 9.438 1 91.81 177 GLY A CA 1
ATOM 1441 C C . GLY A 1 177 ? 10.625 -5.992 8.781 1 91.81 177 GLY A C 1
ATOM 1442 O O . GLY A 1 177 ? 10.453 -4.773 8.734 1 91.81 177 GLY A O 1
ATOM 1443 N N . HIS A 1 178 ? 9.758 -6.867 8.312 1 91.5 178 HIS A N 1
ATOM 1444 C CA . HIS A 1 178 ? 8.469 -6.512 7.719 1 91.5 178 HIS A CA 1
ATOM 1445 C C . HIS A 1 178 ? 7.402 -7.547 8.062 1 91.5 178 HIS A C 1
ATOM 1447 O O . HIS A 1 178 ? 7.691 -8.547 8.719 1 91.5 178 HIS A O 1
ATOM 1453 N N . GLY A 1 179 ? 6.203 -7.27 7.691 1 89.62 179 GLY A N 1
ATOM 1454 C CA . GLY A 1 179 ? 5.129 -8.203 8.008 1 89.62 179 GLY A CA 1
ATOM 1455 C C . GLY A 1 179 ? 4.938 -8.406 9.492 1 89.62 179 GLY A C 1
ATOM 1456 O O . GLY A 1 179 ? 4.785 -7.445 10.25 1 89.62 179 GLY A O 1
ATOM 1457 N N . LYS A 1 180 ? 5.051 -9.688 9.906 1 88.12 180 LYS A N 1
ATOM 1458 C CA . LYS A 1 180 ? 4.848 -10.031 11.312 1 88.12 180 LYS A CA 1
ATOM 1459 C C . LYS A 1 180 ? 5.965 -9.477 12.188 1 88.12 180 LYS A C 1
ATOM 1461 O O . LYS A 1 180 ? 5.77 -9.227 13.375 1 88.12 180 LYS A O 1
ATOM 1466 N N . GLU A 1 181 ? 7.098 -9.203 11.578 1 90.75 181 GLU A N 1
ATOM 1467 C CA . GLU A 1 181 ? 8.266 -8.75 12.336 1 90.75 181 GLU A CA 1
ATOM 1468 C C . GLU A 1 181 ? 8.391 -7.23 12.289 1 90.75 181 GLU A C 1
ATOM 1470 O O . GLU A 1 181 ? 9.406 -6.676 12.727 1 90.75 181 GLU A O 1
ATOM 1475 N N . THR A 1 182 ? 7.395 -6.574 11.852 1 91.81 182 THR A N 1
ATOM 1476 C CA . THR A 1 182 ? 7.422 -5.121 11.742 1 91.81 182 THR A CA 1
ATOM 1477 C C . THR A 1 182 ? 7.664 -4.477 13.102 1 91.81 182 THR A C 1
ATOM 1479 O O . THR A 1 182 ? 8.312 -3.432 13.195 1 91.81 182 THR A O 1
ATOM 1482 N N . TRP A 1 183 ? 7.16 -5.074 14.141 1 91.56 183 TRP A N 1
ATOM 1483 C CA . TRP A 1 183 ? 7.277 -4.508 15.477 1 91.56 183 TRP A CA 1
ATOM 1484 C C . TRP A 1 183 ? 8.742 -4.379 15.891 1 91.56 183 TRP A C 1
ATOM 1486 O O . TRP A 1 183 ? 9.078 -3.557 16.75 1 91.56 183 TRP A O 1
ATOM 1496 N N . LYS A 1 184 ? 9.578 -5.125 15.258 1 92.94 184 LYS A N 1
ATOM 1497 C CA . LYS A 1 184 ? 11 -5.102 15.586 1 92.94 184 LYS A CA 1
ATOM 1498 C C . LYS A 1 184 ? 11.734 -4.023 14.789 1 92.94 184 LYS A C 1
ATOM 1500 O O . LYS A 1 184 ? 12.906 -3.75 15.039 1 92.94 184 LYS A O 1
ATOM 1505 N N . ASN A 1 185 ? 11.102 -3.52 13.789 1 95.31 185 ASN A N 1
ATOM 1506 C CA . ASN A 1 185 ? 11.766 -2.6 12.875 1 95.31 185 ASN A CA 1
ATOM 1507 C C . ASN A 1 185 ? 11.969 -1.226 13.508 1 95.31 185 ASN A C 1
ATOM 1509 O O . ASN A 1 185 ? 11.133 -0.335 13.352 1 95.31 185 ASN A O 1
ATOM 1513 N N . ALA A 1 186 ? 13.07 -1.004 14.109 1 94.25 186 ALA A N 1
ATOM 1514 C CA . ALA A 1 186 ? 13.375 0.214 14.852 1 94.25 186 ALA A CA 1
ATOM 1515 C C . ALA A 1 186 ? 13.469 1.418 13.922 1 94.25 186 ALA A C 1
ATOM 1517 O O . ALA A 1 186 ? 13.086 2.529 14.289 1 94.25 186 ALA A O 1
ATOM 1518 N N . THR A 1 187 ? 13.961 1.226 12.773 1 92.19 187 THR A N 1
ATOM 1519 C CA . THR A 1 187 ? 14.078 2.314 11.805 1 92.19 187 THR A CA 1
ATOM 1520 C C . THR A 1 187 ? 12.703 2.832 11.398 1 92.19 187 THR A C 1
ATOM 1522 O O . THR A 1 187 ? 12.461 4.039 11.414 1 92.19 187 THR A O 1
ATOM 1525 N N . LEU A 1 188 ? 11.875 1.855 11.023 1 93.44 188 LEU A N 1
ATOM 1526 C CA . LEU A 1 188 ? 10.516 2.223 10.641 1 93.44 188 LEU A CA 1
ATOM 1527 C C . LEU A 1 188 ? 9.812 2.98 11.758 1 93.44 188 LEU A C 1
ATOM 1529 O O . LEU A 1 188 ? 9.195 4.02 11.523 1 93.44 188 LEU A O 1
ATOM 1533 N N . TRP A 1 189 ? 10 2.561 12.938 1 94.31 189 TRP A N 1
ATOM 1534 C CA . TRP A 1 189 ? 9.266 3.146 14.055 1 94.31 189 TRP A CA 1
ATOM 1535 C C . TRP A 1 189 ? 9.891 4.469 14.484 1 94.31 189 TRP A C 1
ATOM 1537 O O . TRP A 1 189 ? 9.195 5.359 14.977 1 94.31 189 TRP A O 1
ATOM 1547 N N . ALA A 1 190 ? 11.172 4.652 14.289 1 94.31 190 ALA A N 1
ATOM 1548 C CA . ALA A 1 190 ? 11.797 5.953 14.523 1 94.31 190 ALA A CA 1
ATOM 1549 C C . ALA A 1 190 ? 11.234 7.008 13.578 1 94.31 190 ALA A C 1
ATOM 1551 O O . ALA A 1 190 ? 11.094 8.172 13.945 1 94.31 190 ALA A O 1
ATOM 1552 N N . ILE A 1 191 ? 10.906 6.559 12.406 1 94.69 191 ILE A N 1
ATOM 1553 C CA . ILE A 1 191 ? 10.406 7.469 11.375 1 94.69 191 ILE A CA 1
ATOM 1554 C C . ILE A 1 191 ? 8.938 7.789 11.633 1 94.69 191 ILE A C 1
ATOM 1556 O O . ILE A 1 191 ? 8.516 8.945 11.508 1 94.69 191 ILE A O 1
ATOM 1560 N N . THR A 1 192 ? 8.172 6.773 12.102 1 95.44 192 THR A N 1
ATOM 1561 C CA . THR A 1 192 ? 6.727 6.922 12.141 1 95.44 192 THR A CA 1
ATOM 1562 C C . THR A 1 192 ? 6.262 7.367 13.523 1 95.44 192 THR A C 1
ATOM 1564 O O . THR A 1 192 ? 5.109 7.773 13.695 1 95.44 192 THR A O 1
ATOM 1567 N N . ASP A 1 193 ? 7.125 7.316 14.516 1 94.12 193 ASP A N 1
ATOM 1568 C CA . ASP A 1 193 ? 6.82 7.812 15.859 1 94.12 193 ASP A CA 1
ATOM 1569 C C . ASP A 1 193 ? 7.266 9.266 16.016 1 94.12 193 ASP A C 1
ATOM 1571 O O . ASP A 1 193 ? 8.461 9.547 16.078 1 94.12 193 ASP A O 1
ATOM 1575 N N . ALA A 1 194 ? 6.293 10.109 16.141 1 92.94 194 ALA A N 1
ATOM 1576 C CA . ALA A 1 194 ? 6.598 11.531 16.281 1 92.94 194 ALA A CA 1
ATOM 1577 C C . ALA A 1 194 ? 7.461 11.797 17.516 1 92.94 194 ALA A C 1
ATOM 1579 O O . ALA A 1 194 ? 8.203 12.781 17.562 1 92.94 194 ALA A O 1
ATOM 1580 N N . CYS A 1 195 ? 7.441 10.898 18.438 1 93 195 CYS A N 1
ATOM 1581 C CA . CYS A 1 195 ? 8.094 11.125 19.719 1 93 195 CYS A CA 1
ATOM 1582 C C . CYS A 1 195 ? 9.414 10.375 19.797 1 93 195 CYS A C 1
ATOM 1584 O O . CYS A 1 195 ? 9.992 10.242 20.891 1 93 195 CYS A O 1
ATOM 1586 N N . SER A 1 196 ? 9.898 9.883 18.672 1 93 196 SER A N 1
ATOM 1587 C CA . SER A 1 196 ? 11.102 9.055 18.672 1 93 196 SER A CA 1
ATOM 1588 C C . SER A 1 196 ? 12.352 9.891 18.891 1 93 196 SER A C 1
ATOM 1590 O O . SER A 1 196 ? 13.422 9.352 19.188 1 93 196 SER A O 1
ATOM 1592 N N . GLY A 1 197 ? 12.266 11.18 18.672 1 91.62 197 GLY A N 1
ATOM 1593 C CA . GLY A 1 197 ? 13.43 12.047 18.766 1 91.62 197 GLY A CA 1
ATOM 1594 C C . GLY A 1 197 ? 14.195 12.164 17.469 1 91.62 197 GLY A C 1
ATOM 1595 O O . GLY A 1 197 ? 15.117 12.977 17.344 1 91.62 197 GLY A O 1
ATOM 1596 N N . ARG A 1 198 ? 13.836 11.352 16.484 1 94.06 198 ARG A N 1
ATOM 1597 C CA . ARG A 1 198 ? 14.445 11.492 15.164 1 94.06 198 ARG A CA 1
ATOM 1598 C C . ARG A 1 198 ? 14.094 12.844 14.547 1 94.06 198 ARG A C 1
ATOM 1600 O O . ARG A 1 198 ? 12.93 13.25 14.555 1 94.06 198 ARG A O 1
ATOM 1607 N N . PRO A 1 199 ? 15.094 13.469 14.008 1 95.75 199 PRO A N 1
ATOM 1608 C CA . PRO A 1 199 ? 14.852 14.812 13.461 1 95.75 199 PRO A CA 1
ATOM 1609 C C . PRO A 1 199 ? 13.906 14.797 12.258 1 95.75 199 PRO A C 1
ATOM 1611 O O . PRO A 1 199 ? 13.938 13.852 11.461 1 95.75 199 PRO A O 1
ATOM 1614 N N . PHE A 1 200 ? 13.148 15.828 12.156 1 97.31 200 PHE A N 1
ATOM 1615 C CA . PHE A 1 200 ? 12.328 16.062 10.977 1 97.31 200 PHE A CA 1
ATOM 1616 C C . PHE A 1 200 ? 13.117 16.828 9.914 1 97.31 200 PHE A C 1
ATOM 1618 O O . PHE A 1 200 ? 13.969 17.656 10.234 1 97.31 200 PHE A O 1
ATOM 1625 N N . GLN A 1 201 ? 12.797 16.531 8.68 1 97.19 201 GLN A N 1
ATOM 1626 C CA . GLN A 1 201 ? 13.594 17.078 7.586 1 97.19 201 GLN A CA 1
ATOM 1627 C C . GLN A 1 201 ? 12.977 18.375 7.055 1 97.19 201 GLN A C 1
ATOM 1629 O O . GLN A 1 201 ? 13.656 19.156 6.391 1 97.19 201 GLN A O 1
ATOM 1634 N N . ALA A 1 202 ? 11.734 18.516 7.309 1 98.56 202 ALA A N 1
ATOM 1635 C CA . ALA A 1 202 ? 11.07 19.734 6.848 1 98.56 202 ALA A CA 1
ATOM 1636 C C . ALA A 1 202 ? 9.805 20.016 7.66 1 98.56 202 ALA A C 1
ATOM 1638 O O . ALA A 1 202 ? 9.234 19.109 8.258 1 98.56 202 ALA A O 1
ATOM 1639 N N . PHE A 1 203 ? 9.43 21.25 7.688 1 98.12 203 PHE A N 1
ATOM 1640 C CA . PHE A 1 203 ? 8.18 21.75 8.242 1 98.12 203 PHE A CA 1
ATOM 1641 C C . PHE A 1 203 ? 7.527 22.75 7.297 1 98.12 203 PHE A C 1
ATOM 1643 O O . PHE A 1 203 ? 8.211 23.391 6.492 1 98.12 203 PHE A O 1
ATOM 1650 N N . SER A 1 204 ? 6.254 22.844 7.379 1 97.94 204 SER A N 1
ATOM 1651 C CA . SER A 1 204 ? 5.539 23.891 6.664 1 97.94 204 SER A CA 1
ATOM 1652 C C . SER A 1 204 ? 4.367 24.422 7.484 1 97.94 204 SER A C 1
ATOM 1654 O O . SER A 1 204 ? 3.77 23.688 8.266 1 97.94 204 SER A O 1
ATOM 1656 N N . SER A 1 205 ? 4.156 25.688 7.402 1 96.69 205 SER A N 1
ATOM 1657 C CA . SER A 1 205 ? 2.973 26.344 7.949 1 96.69 205 SER A CA 1
ATOM 1658 C C . SER A 1 205 ? 2.338 27.281 6.934 1 96.69 205 SER A C 1
ATOM 1660 O O . SER A 1 205 ? 3.039 27.891 6.117 1 96.69 205 SER A O 1
ATOM 1662 N N . ASP A 1 206 ? 1.01 27.297 6.969 1 94.19 206 ASP A N 1
ATOM 1663 C CA . ASP A 1 206 ? 0.342 28.219 6.047 1 94.19 206 ASP A CA 1
ATOM 1664 C C . ASP A 1 206 ? -0.345 29.344 6.801 1 94.19 206 ASP A C 1
ATOM 1666 O O . ASP A 1 206 ? -0.157 29.5 8.008 1 94.19 206 ASP A O 1
ATOM 1670 N N . ASP A 1 207 ? -1.049 30.188 6.098 1 93.69 207 ASP A N 1
ATOM 1671 C CA . ASP A 1 207 ? -1.626 31.406 6.656 1 93.69 207 ASP A CA 1
ATOM 1672 C C . ASP A 1 207 ? -2.682 31.078 7.707 1 93.69 207 ASP A C 1
ATOM 1674 O O . ASP A 1 207 ? -2.912 31.875 8.625 1 93.69 207 ASP A O 1
ATOM 1678 N N . SER A 1 208 ? -3.264 29.891 7.633 1 85.56 208 SER A N 1
ATOM 1679 C CA . SER A 1 208 ? -4.324 29.5 8.562 1 85.56 208 SER A CA 1
ATOM 1680 C C . SER A 1 208 ? -3.756 28.844 9.812 1 85.56 208 SER A C 1
ATOM 1682 O O . SER A 1 208 ? -4.48 28.609 10.781 1 85.56 208 SER A O 1
ATOM 1684 N N . GLY A 1 209 ? -2.469 28.516 9.742 1 87.69 209 GLY A N 1
ATOM 1685 C CA . GLY A 1 209 ? -1.84 27.875 10.883 1 87.69 209 GLY A CA 1
ATOM 1686 C C . GLY A 1 209 ? -1.675 26.375 10.703 1 87.69 209 GLY A C 1
ATOM 1687 O O . GLY A 1 209 ? -1.113 25.688 11.562 1 87.69 209 GLY A O 1
ATOM 1688 N N . ARG A 1 210 ? -2.17 25.859 9.609 1 91.31 210 ARG A N 1
ATOM 1689 C CA . ARG A 1 210 ? -1.958 24.453 9.297 1 91.31 210 ARG A CA 1
ATOM 1690 C C . ARG A 1 210 ? -0.471 24.125 9.18 1 91.31 210 ARG A C 1
ATOM 1692 O O . ARG A 1 210 ? 0.259 24.797 8.453 1 91.31 210 ARG A O 1
ATOM 1699 N N . THR A 1 211 ? -0.044 23.125 9.953 1 95.12 211 THR A N 1
ATOM 1700 C CA . THR A 1 211 ? 1.382 22.828 10.023 1 95.12 211 THR A CA 1
ATOM 1701 C C . THR A 1 211 ? 1.636 21.344 9.766 1 95.12 211 THR A C 1
ATOM 1703 O O . THR A 1 211 ? 0.941 20.484 10.32 1 95.12 211 THR A O 1
ATOM 1706 N N . TYR A 1 212 ? 2.574 21.094 8.883 1 96.69 212 TYR A N 1
ATOM 1707 C CA . TYR A 1 212 ? 3.018 19.719 8.617 1 96.69 212 TYR A CA 1
ATOM 1708 C C . TYR A 1 212 ? 4.488 19.547 8.977 1 96.69 212 TYR A C 1
ATOM 1710 O O . TYR A 1 212 ? 5.277 20.484 8.883 1 96.69 212 TYR A O 1
ATOM 1718 N N . ALA A 1 213 ? 4.801 18.406 9.453 1 97.81 213 ALA A N 1
ATOM 1719 C CA . ALA A 1 213 ? 6.18 17.953 9.609 1 97.81 213 ALA A CA 1
ATOM 1720 C C . ALA A 1 213 ? 6.473 16.75 8.711 1 97.81 213 ALA A C 1
ATOM 1722 O O . ALA A 1 213 ? 5.617 15.891 8.516 1 97.81 213 ALA A O 1
ATOM 1723 N N . PHE A 1 214 ? 7.664 16.734 8.125 1 98.31 214 PHE A N 1
ATOM 1724 C CA . PHE A 1 214 ? 8.031 15.711 7.148 1 98.31 214 PHE A CA 1
ATOM 1725 C C . PHE A 1 214 ? 9.266 14.945 7.609 1 98.31 214 PHE A C 1
ATOM 1727 O O . PHE A 1 214 ? 10.227 15.547 8.086 1 98.31 214 PHE A O 1
ATOM 1734 N N . ARG A 1 215 ? 9.172 13.641 7.496 1 96.81 215 ARG A N 1
ATOM 1735 C CA . ARG A 1 215 ? 10.305 12.805 7.887 1 96.81 215 ARG A CA 1
ATOM 1736 C C . ARG A 1 215 ? 10.273 11.469 7.148 1 96.81 215 ARG A C 1
ATOM 1738 O O . ARG A 1 215 ? 9.305 10.719 7.242 1 96.81 215 ARG A O 1
ATOM 1745 N N . GLY A 1 216 ? 11.312 11.156 6.406 1 93.5 216 GLY A N 1
ATOM 1746 C CA . GLY A 1 216 ? 11.484 9.844 5.812 1 93.5 216 GLY A CA 1
ATOM 1747 C C . GLY A 1 216 ? 10.359 9.461 4.875 1 93.5 216 GLY A C 1
ATOM 1748 O O . GLY A 1 216 ? 9.875 8.32 4.906 1 93.5 216 GLY A O 1
ATOM 1749 N N . GLY A 1 217 ? 9.797 10.367 4.207 1 94.12 217 GLY A N 1
ATOM 1750 C CA . GLY A 1 217 ? 8.711 10.102 3.273 1 94.12 217 GLY A CA 1
ATOM 1751 C C . GLY A 1 217 ? 7.352 10.07 3.938 1 94.12 217 GLY A C 1
ATOM 1752 O O . GLY A 1 217 ? 6.348 9.766 3.289 1 94.12 217 GLY A O 1
ATOM 1753 N N . GLN A 1 218 ? 7.344 10.344 5.199 1 96.5 218 GLN A N 1
ATOM 1754 C CA . GLN A 1 218 ? 6.113 10.461 5.977 1 96.5 218 GLN A CA 1
ATOM 1755 C C . GLN A 1 218 ? 5.828 11.914 6.344 1 96.5 218 GLN A C 1
ATOM 1757 O O . GLN A 1 218 ? 6.711 12.766 6.258 1 96.5 218 GLN A O 1
ATOM 1762 N N . TYR A 1 219 ? 4.574 12.141 6.75 1 97.31 219 TYR A N 1
ATOM 1763 C CA . TYR A 1 219 ? 4.234 13.461 7.277 1 97.31 219 TYR A CA 1
ATOM 1764 C C . TYR A 1 219 ? 3.283 13.344 8.461 1 97.31 219 TYR A C 1
ATOM 1766 O O . TYR A 1 219 ? 2.645 12.312 8.656 1 97.31 219 TYR A O 1
ATOM 1774 N N . PHE A 1 220 ? 3.326 14.438 9.273 1 96.06 220 PHE A N 1
ATOM 1775 C CA . PHE A 1 220 ? 2.453 14.609 10.43 1 96.06 220 PHE A CA 1
ATOM 1776 C C . PHE A 1 220 ? 1.729 15.953 10.367 1 96.06 220 PHE A C 1
ATOM 1778 O O . PHE A 1 220 ? 2.332 16.969 10.023 1 96.06 220 PHE A O 1
ATOM 1785 N N . ARG A 1 221 ? 0.474 15.883 10.609 1 94.12 221 ARG A N 1
ATOM 1786 C CA . ARG A 1 221 ? -0.209 17.125 10.953 1 94.12 221 ARG A CA 1
ATOM 1787 C C . ARG A 1 221 ? 0.064 17.516 12.398 1 94.12 221 ARG A C 1
ATOM 1789 O O . ARG A 1 221 ? -0.124 16.719 13.312 1 94.12 221 ARG A O 1
ATOM 1796 N N . VAL A 1 222 ? 0.48 18.734 12.57 1 92.69 222 VAL A N 1
ATOM 1797 C CA . VAL A 1 222 ? 1.055 19.094 13.867 1 92.69 222 VAL A CA 1
ATOM 1798 C C . VAL A 1 222 ? 0.133 20.062 14.602 1 92.69 222 VAL A C 1
ATOM 1800 O O . VAL A 1 222 ? 0.188 20.172 15.828 1 92.69 222 VAL A O 1
ATOM 1803 N N . ASP A 1 223 ? -0.736 20.719 13.977 1 87.06 223 ASP A N 1
ATOM 1804 C CA . ASP A 1 223 ? -1.512 21.797 14.578 1 87.06 223 ASP A CA 1
ATOM 1805 C C . ASP A 1 223 ? -2.797 21.266 15.211 1 87.06 223 ASP A C 1
ATOM 1807 O O . ASP A 1 223 ? -3.598 22.031 15.742 1 87.06 223 ASP A O 1
ATOM 1811 N N . SER A 1 224 ? -3.031 19.984 15.102 1 76.12 224 SER A N 1
ATOM 1812 C CA . SER A 1 224 ? -4.273 19.438 15.641 1 76.12 224 SER A CA 1
ATOM 1813 C C . SER A 1 224 ? -4.016 18.594 16.891 1 76.12 224 SER A C 1
ATOM 1815 O O . SER A 1 224 ? -4.059 17.359 16.828 1 76.12 224 SER A O 1
ATOM 1817 N N . ALA A 1 225 ? -3.842 19.219 18.016 1 66.88 225 ALA A N 1
ATOM 1818 C CA . ALA A 1 225 ? -3.486 18.516 19.234 1 66.88 225 ALA A CA 1
ATOM 1819 C C . ALA A 1 225 ? -4.625 17.594 19.688 1 66.88 225 ALA A C 1
ATOM 1821 O O . ALA A 1 225 ? -4.387 16.484 20.156 1 66.88 225 ALA A O 1
ATOM 1822 N N . ARG A 1 226 ? -5.824 18.062 19.438 1 71.88 226 ARG A N 1
ATOM 1823 C CA . ARG A 1 226 ? -6.973 17.312 19.953 1 71.88 226 ARG A CA 1
ATOM 1824 C C . ARG A 1 226 ? -7.156 16 19.203 1 71.88 226 ARG A C 1
ATOM 1826 O O . ARG A 1 226 ? -7.719 15.047 19.75 1 71.88 226 ARG A O 1
ATOM 1833 N N . ASP A 1 227 ? -6.613 15.992 18.016 1 78.69 227 ASP A N 1
ATOM 1834 C CA . ASP A 1 227 ? -6.891 14.836 17.172 1 78.69 227 ASP A CA 1
ATOM 1835 C C . ASP A 1 227 ? -5.742 13.828 17.234 1 78.69 227 ASP A C 1
ATOM 1837 O O . ASP A 1 227 ? -5.824 12.75 16.641 1 78.69 227 ASP A O 1
ATOM 1841 N N . GLY A 1 228 ? -4.754 14.172 17.969 1 81.56 228 GLY A N 1
ATOM 1842 C CA . GLY A 1 228 ? -3.619 13.273 18.062 1 81.56 228 GLY A CA 1
ATOM 1843 C C . GLY A 1 228 ? -2.684 13.352 16.875 1 81.56 228 GLY A C 1
ATOM 1844 O O . GLY A 1 228 ? -2.719 14.32 16.125 1 81.56 228 GLY A O 1
ATOM 1845 N N . LEU A 1 229 ? -1.695 12.414 16.891 1 88 229 LEU A N 1
ATOM 1846 C CA . LEU A 1 229 ? -0.667 12.375 15.859 1 88 229 LEU A CA 1
ATOM 1847 C C . LEU A 1 229 ? -0.704 11.055 15.102 1 88 229 LEU A C 1
ATOM 1849 O O . LEU A 1 229 ? -0.95 10 15.695 1 88 229 LEU A O 1
ATOM 1853 N N . HIS A 1 230 ? -0.532 11.164 13.828 1 91.56 230 HIS A N 1
ATOM 1854 C CA . HIS A 1 230 ? -0.443 9.969 13 1 91.56 230 HIS A CA 1
ATOM 1855 C C . HIS A 1 230 ? 0.476 10.195 11.805 1 91.56 230 HIS A C 1
ATOM 1857 O O . HIS A 1 230 ? 0.419 11.25 11.164 1 91.56 230 HIS A O 1
ATOM 1863 N N . ALA A 1 231 ? 1.311 9.242 11.594 1 95.12 231 ALA A N 1
ATOM 1864 C CA . ALA A 1 231 ? 2.174 9.289 10.414 1 95.12 231 ALA A CA 1
ATOM 1865 C C . ALA A 1 231 ? 1.457 8.727 9.188 1 95.12 231 ALA A C 1
ATOM 1867 O O . ALA A 1 231 ? 0.812 7.68 9.258 1 95.12 231 ALA A O 1
ATOM 1868 N N . TRP A 1 232 ? 1.576 9.469 8.078 1 95 232 TRP A N 1
ATOM 1869 C CA . TRP A 1 232 ? 1.082 8.969 6.801 1 95 232 TRP A CA 1
ATOM 1870 C C . TRP A 1 232 ? 2.148 9.094 5.719 1 95 232 TRP A C 1
ATOM 1872 O O . TRP A 1 232 ? 2.998 9.984 5.777 1 95 232 TRP A O 1
ATOM 1882 N N . LEU A 1 233 ? 2.033 8.195 4.723 1 92.94 233 LEU A N 1
ATOM 1883 C CA . LEU A 1 233 ? 2.848 8.359 3.523 1 92.94 233 LEU A CA 1
ATOM 1884 C C . LEU A 1 233 ? 2.488 9.648 2.789 1 92.94 233 LEU A C 1
ATOM 1886 O O . LEU A 1 233 ? 1.32 10.039 2.758 1 92.94 233 LEU A O 1
ATOM 1890 N N . LEU A 1 234 ? 3.467 10.211 2.146 1 95.5 234 LEU A N 1
ATOM 1891 C CA . LEU A 1 234 ? 3.266 11.484 1.457 1 95.5 234 LEU A CA 1
ATOM 1892 C C . LEU A 1 234 ? 2.146 11.367 0.426 1 95.5 234 LEU A C 1
ATOM 1894 O O . LEU A 1 234 ? 1.296 12.258 0.326 1 95.5 234 LEU A O 1
ATOM 1898 N N . ASN A 1 235 ? 2.125 10.258 -0.277 1 91 235 ASN A N 1
ATOM 1899 C CA . ASN A 1 235 ? 1.229 10.125 -1.421 1 91 235 ASN A CA 1
ATOM 1900 C C . ASN A 1 235 ? -0.217 9.914 -0.979 1 91 235 ASN A C 1
ATOM 1902 O O . ASN A 1 235 ? -1.125 9.875 -1.811 1 91 235 ASN A O 1
ATOM 1906 N N . HIS A 1 236 ? -0.406 9.789 0.305 1 89.88 236 HIS A N 1
ATOM 1907 C CA . HIS A 1 236 ? -1.768 9.727 0.823 1 89.88 236 HIS A CA 1
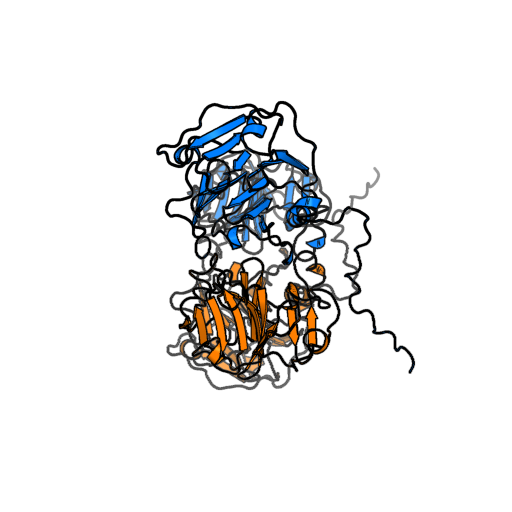ATOM 1908 C C . HIS A 1 236 ? -2.488 11.055 0.625 1 89.88 236 HIS A C 1
ATOM 1910 O O . HIS A 1 236 ? -3.711 11.086 0.461 1 89.88 236 HIS A O 1
ATOM 1916 N N . THR A 1 237 ? -1.77 12.133 0.67 1 92.19 237 THR A N 1
ATOM 1917 C CA . THR A 1 237 ? -2.354 13.461 0.561 1 92.19 237 THR A CA 1
ATOM 1918 C C . THR A 1 237 ? -1.874 14.164 -0.708 1 92.19 237 THR A C 1
ATOM 1920 O O . THR A 1 237 ? -2.635 14.891 -1.348 1 92.19 237 THR A O 1
ATOM 1923 N N . TRP A 1 238 ? -0.659 13.938 -0.996 1 95 238 TRP A N 1
ATOM 1924 C CA . TRP A 1 238 ? -0.052 14.539 -2.176 1 95 238 TRP A CA 1
ATOM 1925 C C . TRP A 1 238 ? 0.278 13.484 -3.225 1 95 238 TRP A C 1
ATOM 1927 O O . TRP A 1 238 ? 1.372 12.914 -3.219 1 95 238 TRP A O 1
ATOM 1937 N N . PRO A 1 239 ? -0.666 13.367 -4.188 1 88.19 239 PRO A N 1
ATOM 1938 C CA . PRO A 1 239 ? -0.524 12.281 -5.16 1 88.19 239 PRO A CA 1
ATOM 1939 C C . PRO A 1 239 ? 0.836 12.281 -5.852 1 88.19 239 PRO A C 1
ATOM 1941 O O . PRO A 1 239 ? 1.357 13.344 -6.195 1 88.19 239 PRO A O 1
ATOM 1944 N N . GLU A 1 240 ? 1.434 11.102 -5.957 1 87.19 240 GLU A N 1
ATOM 1945 C CA . GLU A 1 240 ? 2.643 10.82 -6.727 1 87.19 240 GLU A CA 1
ATOM 1946 C C . GLU A 1 240 ? 3.893 11.25 -5.965 1 87.19 240 GLU A C 1
ATOM 1948 O O . GLU A 1 240 ? 5.016 11.016 -6.418 1 87.19 240 GLU A O 1
ATOM 1953 N N . LEU A 1 241 ? 3.684 11.945 -4.84 1 93.12 241 LEU A N 1
ATOM 1954 C CA . LEU A 1 241 ? 4.844 12.383 -4.074 1 93.12 241 LEU A CA 1
ATOM 1955 C C . LEU A 1 241 ? 5.391 11.242 -3.217 1 93.12 241 LEU A C 1
ATOM 1957 O O . LEU A 1 241 ? 4.625 10.547 -2.545 1 93.12 241 LEU A O 1
ATOM 1961 N N . GLN A 1 242 ? 6.691 11.031 -3.344 1 90.62 242 GLN A N 1
ATOM 1962 C CA . GLN A 1 242 ? 7.379 10.023 -2.543 1 90.62 242 GLN A CA 1
ATOM 1963 C C . GLN A 1 242 ? 8.781 10.484 -2.154 1 90.62 242 GLN A C 1
ATOM 1965 O O . GLN A 1 242 ? 9.289 11.469 -2.705 1 90.62 242 GLN A O 1
ATOM 1970 N N . GLY A 1 243 ? 9.297 9.836 -1.135 1 90.56 243 GLY A N 1
ATOM 1971 C CA . GLY A 1 243 ? 10.664 10.148 -0.757 1 90.56 243 GLY A CA 1
ATOM 1972 C C . GLY A 1 243 ? 10.766 11.273 0.253 1 90.56 243 GLY A C 1
ATOM 1973 O O . GLY A 1 243 ? 9.781 11.625 0.897 1 90.56 243 GLY A O 1
ATOM 1974 N N . GLN A 1 244 ? 11.969 11.781 0.406 1 94 244 GLN A N 1
ATOM 1975 C CA . GLN A 1 244 ? 12.266 12.773 1.438 1 94 244 GLN A CA 1
ATOM 1976 C C . GLN A 1 244 ? 11.93 14.18 0.96 1 94 244 GLN A C 1
ATOM 1978 O O . GLN A 1 244 ? 12.211 14.539 -0.184 1 94 244 GLN A O 1
ATOM 1983 N N . VAL A 1 245 ? 11.305 14.93 1.782 1 98.12 245 VAL A N 1
ATOM 1984 C CA . VAL A 1 245 ? 11.086 16.359 1.57 1 98.12 245 VAL A CA 1
ATOM 1985 C C . VAL A 1 245 ? 12.172 17.156 2.281 1 98.12 245 VAL A C 1
ATOM 1987 O O . VAL A 1 245 ? 12.32 17.062 3.502 1 98.12 245 VAL A O 1
ATOM 1990 N N . ASP A 1 246 ? 12.898 17.922 1.495 1 98.31 246 ASP A N 1
ATOM 1991 C CA . ASP A 1 246 ? 14.039 18.641 2.055 1 98.31 246 ASP A CA 1
ATOM 1992 C C . ASP A 1 246 ? 13.602 19.969 2.676 1 98.31 246 ASP A C 1
ATOM 1994 O O . ASP A 1 246 ? 14.195 20.422 3.652 1 98.31 246 ASP A O 1
ATOM 1998 N N . ALA A 1 247 ? 12.672 20.562 2.094 1 98.81 247 ALA A N 1
ATOM 1999 C CA . ALA A 1 247 ? 12.109 21.812 2.564 1 98.81 247 ALA A CA 1
ATOM 2000 C C . ALA A 1 247 ? 10.68 22 2.064 1 98.81 247 ALA A C 1
ATOM 2002 O O . ALA A 1 247 ? 10.273 21.375 1.085 1 98.81 247 ALA A O 1
ATOM 2003 N N . ALA A 1 248 ? 9.922 22.812 2.744 1 98.81 248 ALA A N 1
ATOM 2004 C CA . ALA A 1 248 ? 8.531 23.062 2.369 1 98.81 248 ALA A CA 1
ATOM 2005 C C . ALA A 1 248 ? 8.086 24.453 2.838 1 98.81 248 ALA A C 1
ATOM 2007 O O . ALA A 1 248 ? 8.547 24.938 3.869 1 98.81 248 ALA A O 1
ATOM 2008 N N . PHE A 1 249 ? 7.246 25.078 2.064 1 98.75 249 PHE A N 1
ATOM 2009 C CA . PHE A 1 249 ? 6.637 26.344 2.465 1 98.75 249 PHE A CA 1
ATOM 2010 C C . PHE A 1 249 ? 5.312 26.562 1.74 1 98.75 249 PHE A C 1
ATOM 2012 O O . PHE A 1 249 ? 5 25.844 0.782 1 98.75 249 PHE A O 1
ATOM 2019 N N . SER A 1 250 ? 4.535 27.469 2.291 1 97.81 250 SER A N 1
ATOM 2020 C CA . SER A 1 250 ? 3.238 27.781 1.695 1 97.81 250 SER A CA 1
ATOM 2021 C C . SER A 1 250 ? 3.17 29.234 1.249 1 97.81 250 SER A C 1
ATOM 2023 O O . SER A 1 250 ? 3.729 30.125 1.905 1 97.81 250 SER A O 1
ATOM 2025 N N . TRP A 1 251 ? 2.508 29.391 0.113 1 97.44 251 TRP A N 1
ATOM 2026 C CA . TRP A 1 251 ? 2.271 30.734 -0.39 1 97.44 251 TRP A CA 1
ATOM 2027 C C . TRP A 1 251 ? 1.043 30.781 -1.292 1 97.44 251 TRP A C 1
ATOM 2029 O O . TRP A 1 251 ? 0.899 29.938 -2.191 1 97.44 251 TRP A O 1
ATOM 2039 N N . ALA A 1 252 ? 0.139 31.734 -0.974 1 95.62 252 ALA A N 1
ATOM 2040 C CA . ALA A 1 252 ? -1.031 31.984 -1.811 1 95.62 252 ALA A CA 1
ATOM 2041 C C . ALA A 1 252 ? -1.84 30.719 -2.025 1 95.62 252 ALA A C 1
ATOM 2043 O O . ALA A 1 252 ? -2.143 30.344 -3.162 1 95.62 252 ALA A O 1
ATOM 2044 N N . ASP A 1 253 ? -2.076 29.969 -1.061 1 93.56 253 ASP A N 1
ATOM 2045 C CA . ASP A 1 253 ? -2.918 28.766 -1.034 1 93.56 253 ASP A CA 1
ATOM 2046 C C . ASP A 1 253 ? -2.283 27.625 -1.825 1 93.56 253 ASP A C 1
ATOM 2048 O O . ASP A 1 253 ? -2.984 26.844 -2.461 1 93.56 253 ASP A O 1
ATOM 2052 N N . LYS A 1 254 ? -0.976 27.719 -1.843 1 97 254 LYS A N 1
ATOM 2053 C CA . LYS A 1 254 ? -0.204 26.641 -2.459 1 97 254 LYS A CA 1
ATOM 2054 C C . LYS A 1 254 ? 0.851 26.094 -1.498 1 97 254 LYS A C 1
ATOM 2056 O O . LYS A 1 254 ? 1.388 26.844 -0.675 1 97 254 LYS A O 1
ATOM 2061 N N . LEU A 1 255 ? 1.077 24.844 -1.605 1 97.75 255 LEU A N 1
ATOM 2062 C CA . LEU A 1 255 ? 2.141 24.188 -0.855 1 97.75 255 LEU A CA 1
ATOM 2063 C C . LEU A 1 255 ? 3.291 23.781 -1.774 1 97.75 255 LEU A C 1
ATOM 2065 O O . LEU A 1 255 ? 3.078 23.125 -2.791 1 97.75 255 LEU A O 1
ATOM 2069 N N . TYR A 1 256 ? 4.449 24.297 -1.454 1 98.69 256 TYR A N 1
ATOM 2070 C CA . TYR A 1 256 ? 5.676 24 -2.188 1 98.69 256 TYR A CA 1
ATOM 2071 C C . TYR A 1 256 ? 6.488 22.922 -1.478 1 98.69 256 TYR A C 1
ATOM 2073 O O . TYR A 1 256 ? 6.859 23.078 -0.313 1 98.69 256 TYR A O 1
ATOM 2081 N N . LEU A 1 257 ? 6.699 21.828 -2.168 1 98.81 257 LEU A N 1
ATOM 2082 C CA . LEU A 1 257 ? 7.492 20.734 -1.618 1 98.81 257 LEU A CA 1
ATOM 2083 C C . LEU A 1 257 ? 8.766 20.531 -2.426 1 98.81 257 LEU A C 1
ATOM 2085 O O . LEU A 1 257 ? 8.711 20.25 -3.623 1 98.81 257 LEU A O 1
ATOM 2089 N N . ILE A 1 258 ? 9.883 20.656 -1.711 1 98.75 258 ILE A N 1
ATOM 2090 C CA . ILE A 1 258 ? 11.188 20.594 -2.367 1 98.75 258 ILE A CA 1
ATOM 2091 C C . ILE A 1 258 ? 11.852 19.25 -2.078 1 98.75 258 ILE A C 1
ATOM 2093 O O . ILE A 1 258 ? 11.977 18.844 -0.918 1 98.75 258 ILE A O 1
ATOM 2097 N N . GLN A 1 259 ? 12.219 18.562 -3.107 1 97.44 259 GLN A N 1
ATOM 2098 C CA . GLN A 1 259 ? 12.961 17.312 -3.047 1 97.44 259 GLN A CA 1
ATOM 2099 C C . GLN A 1 259 ? 14.188 17.344 -3.947 1 97.44 259 GLN A C 1
ATOM 2101 O O . GLN A 1 259 ? 14.07 17.312 -5.172 1 97.44 259 GLN A O 1
ATOM 2106 N N . GLY A 1 260 ? 15.289 17.453 -3.281 1 96.25 260 GLY A N 1
ATOM 2107 C CA . GLY A 1 260 ? 16.484 17.641 -4.078 1 96.25 260 GLY A CA 1
ATOM 2108 C C . GLY A 1 260 ? 16.5 18.953 -4.836 1 96.25 260 GLY A C 1
ATOM 2109 O O . GLY A 1 260 ? 16.375 20.031 -4.238 1 96.25 260 GLY A O 1
ATOM 2110 N N . SER A 1 261 ? 16.703 18.781 -6.184 1 97.44 261 SER A N 1
ATOM 2111 C CA . SER A 1 261 ? 16.781 19.969 -7.023 1 97.44 261 SER A CA 1
ATOM 2112 C C . SER A 1 261 ? 15.438 20.266 -7.691 1 97.44 261 SER A C 1
ATOM 2114 O O . SER A 1 261 ? 15.359 21.062 -8.625 1 97.44 261 SER A O 1
ATOM 2116 N N . GLN A 1 262 ? 14.391 19.562 -7.188 1 97.88 262 GLN A N 1
ATOM 2117 C CA . GLN A 1 262 ? 13.078 19.703 -7.793 1 97.88 262 GLN A CA 1
ATOM 2118 C C . GLN A 1 262 ? 12.07 20.297 -6.805 1 97.88 262 GLN A C 1
ATOM 2120 O O . GLN A 1 262 ? 12.242 20.156 -5.59 1 97.88 262 GLN A O 1
ATOM 2125 N N . VAL A 1 263 ? 11.094 20.969 -7.316 1 98.44 263 VAL A N 1
ATOM 2126 C CA . VAL A 1 263 ? 9.992 21.469 -6.504 1 98.44 263 VAL A CA 1
ATOM 2127 C C . VAL A 1 263 ? 8.656 21.047 -7.113 1 98.44 263 VAL A C 1
ATOM 2129 O O . VAL A 1 263 ? 8.492 21.062 -8.336 1 98.44 263 VAL A O 1
ATOM 2132 N N . THR A 1 264 ? 7.793 20.531 -6.273 1 98.5 264 THR A N 1
ATOM 2133 C CA . THR A 1 264 ? 6.414 20.234 -6.637 1 98.5 264 THR A CA 1
ATOM 2134 C C . THR A 1 264 ? 5.445 21.156 -5.906 1 98.5 264 THR A C 1
ATOM 2136 O O . THR A 1 264 ? 5.602 21.406 -4.711 1 98.5 264 THR A O 1
ATOM 2139 N N . ILE A 1 265 ? 4.477 21.656 -6.664 1 98.44 265 ILE A N 1
ATOM 2140 C CA . ILE A 1 265 ? 3.535 22.625 -6.094 1 98.44 265 ILE A CA 1
ATOM 2141 C C . ILE A 1 265 ? 2.129 22.031 -6.098 1 98.44 265 ILE A C 1
ATOM 2143 O O . ILE A 1 265 ? 1.68 21.484 -7.105 1 98.44 265 ILE A O 1
ATOM 2147 N N . TYR A 1 266 ? 1.501 22.125 -4.949 1 97.44 266 TYR A N 1
ATOM 2148 C CA . TYR A 1 266 ? 0.123 21.656 -4.805 1 97.44 266 TYR A CA 1
ATOM 2149 C C . TYR A 1 266 ? -0.8 22.812 -4.434 1 97.44 266 TYR A C 1
ATOM 2151 O O . TYR A 1 266 ? -0.472 23.625 -3.559 1 97.44 266 TYR A O 1
ATOM 2159 N N . ARG A 1 267 ? -1.927 22.859 -5.098 1 95.12 267 ARG A N 1
ATOM 2160 C CA . ARG A 1 267 ? -2.982 23.766 -4.664 1 95.12 267 ARG A CA 1
ATOM 2161 C C . ARG A 1 267 ? -3.67 23.25 -3.404 1 95.12 267 ARG A C 1
ATOM 2163 O O . ARG A 1 267 ? -4.051 22.078 -3.338 1 95.12 267 ARG A O 1
ATOM 2170 N N . SER A 1 268 ? -3.789 24.094 -2.434 1 91.12 268 SER A N 1
ATOM 2171 C CA . SER A 1 268 ? -4.277 23.641 -1.134 1 91.12 268 SER A CA 1
ATOM 2172 C C . SER A 1 268 ? -5.801 23.656 -1.077 1 91.12 268 SER A C 1
ATOM 2174 O O . SER A 1 268 ? -6.398 23.094 -0.154 1 91.12 268 SER A O 1
ATOM 2176 N N . ALA A 1 269 ? -6.445 24.203 -2.029 1 83.06 269 ALA A N 1
ATOM 2177 C CA . ALA A 1 269 ? -7.902 24.297 -2.025 1 83.06 269 ALA A CA 1
ATOM 2178 C C . ALA A 1 269 ? -8.539 22.953 -2.346 1 83.06 269 ALA A C 1
ATOM 2180 O O . ALA A 1 269 ? -8.164 22.297 -3.32 1 83.06 269 ALA A O 1
ATOM 2181 N N . HIS A 1 270 ? -9.547 22.562 -1.55 1 80.94 270 HIS A N 1
ATOM 2182 C CA . HIS A 1 270 ? -10.398 21.391 -1.772 1 80.94 270 HIS A CA 1
ATOM 2183 C C . HIS A 1 270 ? -9.578 20.125 -1.885 1 80.94 270 HIS A C 1
ATOM 2185 O O . HIS A 1 270 ? -9.781 19.312 -2.799 1 80.94 270 HIS A O 1
ATOM 2191 N N . GLY A 1 271 ? -8.781 20.094 -1.16 1 78.81 271 GLY A N 1
ATOM 2192 C CA . GLY A 1 271 ? -7.953 18.906 -1.241 1 78.81 271 GLY A CA 1
ATOM 2193 C C . GLY A 1 271 ? -6.742 19.078 -2.135 1 78.81 271 GLY A C 1
ATOM 2194 O O . GLY A 1 271 ? -6.703 19.984 -2.969 1 78.81 271 GLY A O 1
ATOM 2195 N N . TYR A 1 272 ? -5.504 18.922 -1.844 1 90.25 272 TYR A N 1
ATOM 2196 C CA . TYR A 1 272 ? -4.215 19.125 -2.496 1 90.25 272 TYR A CA 1
ATOM 2197 C C . TYR A 1 272 ? -4.223 18.547 -3.906 1 90.25 272 TYR A C 1
ATOM 2199 O O . TYR A 1 272 ? -4.551 17.375 -4.102 1 90.25 272 TYR A O 1
ATOM 2207 N N . SER A 1 273 ? -4.098 19.344 -4.93 1 92 273 SER A N 1
ATOM 2208 C CA . SER A 1 273 ? -3.938 18.906 -6.316 1 92 273 SER A CA 1
ATOM 2209 C C . SER A 1 273 ? -2.639 19.453 -6.91 1 92 273 SER A C 1
ATOM 2211 O O . SER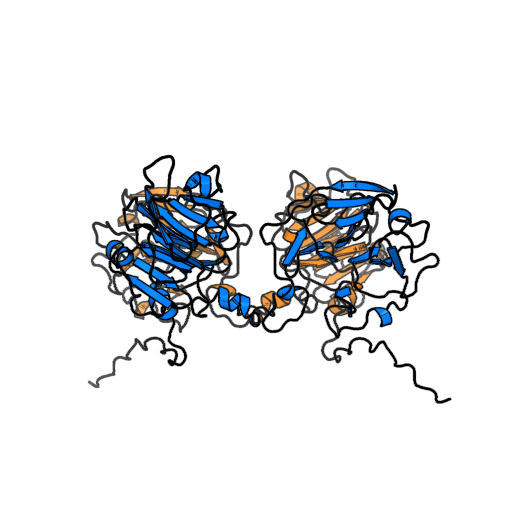 A 1 273 ? -2.312 20.625 -6.746 1 92 273 SER A O 1
ATOM 2213 N N . ARG A 1 274 ? -1.992 18.578 -7.574 1 96 274 ARG A N 1
ATOM 2214 C CA . ARG A 1 274 ? -0.709 18.984 -8.141 1 96 274 ARG A CA 1
ATOM 2215 C C . ARG A 1 274 ? -0.904 19.953 -9.289 1 96 274 ARG A C 1
ATOM 2217 O O . ARG A 1 274 ? -1.776 19.766 -10.141 1 96 274 ARG A O 1
ATOM 2224 N N . LEU A 1 275 ? -0.139 21 -9.281 1 96.62 275 LEU A N 1
ATOM 2225 C CA . LEU A 1 275 ? -0.173 21.938 -10.398 1 96.62 275 LEU A CA 1
ATOM 2226 C C . LEU A 1 275 ? 0.389 21.297 -11.656 1 96.62 275 LEU A C 1
ATOM 2228 O O . LEU A 1 275 ? 1.386 20.578 -11.602 1 96.62 275 LEU A O 1
ATOM 2232 N N . GLU A 1 276 ? -0.243 21.578 -12.719 1 95.69 276 GLU A N 1
ATOM 2233 C CA . GLU A 1 276 ? 0.225 21.062 -14 1 95.69 276 GLU A CA 1
ATOM 2234 C C . GLU A 1 276 ? 1.641 21.547 -14.305 1 95.69 276 GLU A C 1
ATOM 2236 O O . GLU A 1 276 ? 1.975 22.703 -14.062 1 95.69 276 GLU A O 1
ATOM 2241 N N . GLY A 1 277 ? 2.438 20.656 -14.867 1 96.25 277 GLY A N 1
ATOM 2242 C CA . GLY A 1 277 ? 3.787 21.016 -15.273 1 96.25 277 GLY A CA 1
ATOM 2243 C C . GLY A 1 277 ? 4.82 20.766 -14.195 1 96.25 277 GLY A C 1
ATOM 2244 O O . GLY A 1 277 ? 6.016 20.969 -14.406 1 96.25 277 GLY A O 1
ATOM 2245 N N . TYR A 1 278 ? 4.395 20.406 -13.117 1 96.56 278 TYR A N 1
ATOM 2246 C CA . TYR A 1 278 ? 5.316 20.141 -12.016 1 96.56 278 TYR A CA 1
ATOM 2247 C C . TYR A 1 278 ? 5.488 18.641 -11.805 1 96.56 278 TYR A C 1
ATOM 2249 O O . TYR A 1 278 ? 4.594 17.859 -12.133 1 96.56 278 TYR A O 1
ATOM 2257 N N . PRO A 1 279 ? 6.641 18.266 -11.203 1 96.94 279 PRO A N 1
ATOM 2258 C CA . PRO A 1 279 ? 7.727 19.031 -10.602 1 96.94 279 PRO A CA 1
ATOM 2259 C C . PRO A 1 279 ? 8.578 19.766 -11.633 1 96.94 279 PRO A C 1
ATOM 2261 O O . PRO A 1 279 ? 8.57 19.406 -12.812 1 96.94 279 PRO A O 1
ATOM 2264 N N . ARG A 1 280 ? 9.289 20.844 -11.203 1 97.62 280 ARG A N 1
ATOM 2265 C CA . ARG A 1 280 ? 10.234 21.641 -11.984 1 97.62 280 ARG A CA 1
ATOM 2266 C C . ARG A 1 280 ? 11.539 21.844 -11.227 1 97.62 280 ARG A C 1
ATOM 2268 O O . ARG A 1 280 ? 11.586 21.688 -10 1 97.62 280 ARG A O 1
ATOM 2275 N N . PRO A 1 281 ? 12.594 22.156 -12 1 97.94 281 PRO A N 1
ATOM 2276 C CA . PRO A 1 281 ? 13.852 22.453 -11.312 1 97.94 281 PRO A CA 1
ATOM 2277 C C . PRO A 1 281 ? 13.734 23.672 -10.391 1 97.94 281 PRO A C 1
ATOM 2279 O O . PRO A 1 281 ? 13.141 24.688 -10.758 1 97.94 281 PRO A O 1
ATOM 2282 N N . LEU A 1 282 ? 14.305 23.453 -9.273 1 98.06 282 LEU A N 1
ATOM 2283 C CA . LEU A 1 282 ? 14.297 24.5 -8.25 1 98.06 282 LEU A CA 1
ATOM 2284 C C . LEU A 1 282 ? 14.953 25.781 -8.766 1 98.06 282 LEU A C 1
ATOM 2286 O O . LEU A 1 282 ? 14.484 26.875 -8.484 1 98.06 282 LEU A O 1
ATOM 2290 N N . LEU A 1 283 ? 15.977 25.641 -9.555 1 97.75 283 LEU A N 1
ATOM 2291 C CA . LEU A 1 283 ? 16.703 26.766 -10.125 1 97.75 283 LEU A CA 1
ATOM 2292 C C . LEU A 1 283 ? 15.797 27.609 -11.008 1 97.75 283 LEU A C 1
ATOM 2294 O O . LEU A 1 283 ? 15.82 28.828 -10.93 1 97.75 283 LEU A O 1
ATOM 2298 N N . GLU A 1 284 ? 15.031 26.969 -11.766 1 97.31 284 GLU A N 1
ATOM 2299 C CA . GLU A 1 284 ? 14.117 27.672 -12.672 1 97.31 284 GLU A CA 1
ATOM 2300 C C . GLU A 1 284 ? 12.984 28.344 -11.898 1 97.31 284 GLU A C 1
ATOM 2302 O O . GLU A 1 284 ? 12.594 29.469 -12.234 1 97.31 284 GLU A O 1
ATOM 2307 N N . GLU A 1 285 ? 12.484 27.703 -10.828 1 97.62 285 GLU A N 1
ATOM 2308 C CA . GLU A 1 285 ? 11.297 28.156 -10.117 1 97.62 285 GLU A CA 1
ATOM 2309 C C . GLU A 1 285 ? 11.641 29.25 -9.102 1 97.62 285 GLU A C 1
ATOM 2311 O O . GLU A 1 285 ? 10.891 30.203 -8.93 1 97.62 285 GLU A O 1
ATOM 2316 N N . LEU A 1 286 ? 12.836 29.062 -8.438 1 97.81 286 LEU A N 1
ATOM 2317 C CA . LEU A 1 286 ? 13.102 29.922 -7.297 1 97.81 286 LEU A CA 1
ATOM 2318 C C . LEU A 1 286 ? 14.484 30.562 -7.418 1 97.81 286 LEU A C 1
ATOM 2320 O O . LEU A 1 286 ? 14.852 31.406 -6.594 1 97.81 286 LEU A O 1
ATOM 2324 N N . GLY A 1 287 ? 15.297 30.141 -8.398 1 97.19 287 GLY A N 1
ATOM 2325 C CA . GLY A 1 287 ? 16.609 30.734 -8.602 1 97.19 287 GLY A CA 1
ATOM 2326 C C . GLY A 1 287 ? 17.672 30.156 -7.691 1 97.19 287 GLY A C 1
ATOM 2327 O O . GLY A 1 287 ? 18.75 30.719 -7.547 1 97.19 287 GLY A O 1
ATOM 2328 N N . VAL A 1 288 ? 17.344 29.031 -6.984 1 97.19 288 VAL A N 1
ATOM 2329 C CA . VAL A 1 288 ? 18.312 28.359 -6.121 1 97.19 288 VAL A CA 1
ATOM 2330 C C . VAL A 1 288 ? 18.438 26.891 -6.516 1 97.19 288 VAL A C 1
ATOM 2332 O O . VAL A 1 288 ? 17.516 26.328 -7.109 1 97.19 288 VAL A O 1
ATOM 2335 N N . SER A 1 289 ? 19.578 26.297 -6.137 1 95.44 289 SER A N 1
ATOM 2336 C CA . SER A 1 289 ? 19.828 24.922 -6.562 1 95.44 289 SER A CA 1
ATOM 2337 C C . SER A 1 289 ? 19.422 23.938 -5.48 1 95.44 289 SER A C 1
ATOM 2339 O O . SER A 1 289 ? 19.234 22.75 -5.762 1 95.44 289 SER A O 1
ATOM 2341 N N . ARG A 1 290 ? 19.359 24.422 -4.281 1 96.25 290 ARG A N 1
ATOM 2342 C CA . ARG A 1 290 ? 19.016 23.562 -3.15 1 96.25 290 ARG A CA 1
ATOM 2343 C C . ARG A 1 290 ? 18.406 24.375 -2.012 1 96.25 290 ARG A C 1
ATOM 2345 O O . ARG A 1 290 ? 18.531 25.609 -1.977 1 96.25 290 ARG A O 1
ATOM 2352 N N . ALA A 1 291 ? 17.703 23.672 -1.13 1 98.12 291 ALA A N 1
ATOM 2353 C CA . ALA A 1 291 ? 17.141 24.281 0.076 1 98.12 291 ALA A CA 1
ATOM 2354 C C . ALA A 1 291 ? 17.172 23.297 1.242 1 98.12 291 ALA A C 1
ATOM 2356 O O . ALA A 1 291 ? 16.609 22.188 1.142 1 98.12 291 ALA A O 1
ATOM 2357 N N . ASP A 1 292 ? 17.812 23.766 2.32 1 98.31 292 ASP A N 1
ATOM 2358 C CA . ASP A 1 292 ? 17.812 22.953 3.533 1 98.31 292 ASP A CA 1
ATOM 2359 C C . ASP A 1 292 ? 16.578 23.25 4.383 1 98.31 292 ASP A C 1
ATOM 2361 O O . ASP A 1 292 ? 16.125 22.375 5.141 1 98.31 292 ASP A O 1
ATOM 2365 N N . ALA A 1 293 ? 16.109 24.406 4.27 1 98.75 293 ALA A N 1
ATOM 2366 C CA . ALA A 1 293 ? 14.883 24.859 4.926 1 98.75 293 ALA A CA 1
ATOM 2367 C C . ALA A 1 293 ? 14.266 26.047 4.188 1 98.75 293 ALA A C 1
ATOM 2369 O O . ALA A 1 293 ? 14.953 26.734 3.438 1 98.75 293 ALA A O 1
ATOM 2370 N N . ALA A 1 294 ? 12.992 26.219 4.359 1 98.88 294 ALA A N 1
ATOM 2371 C CA . ALA A 1 294 ? 12.281 27.328 3.727 1 98.88 294 ALA A CA 1
ATOM 2372 C C . ALA A 1 294 ? 11.062 27.734 4.543 1 98.88 294 ALA A C 1
ATOM 2374 O O . ALA A 1 294 ? 10.422 26.891 5.184 1 98.88 294 ALA A O 1
ATOM 2375 N N . PHE A 1 295 ? 10.766 29.031 4.539 1 98.81 295 PHE A N 1
ATOM 2376 C CA . PHE A 1 295 ? 9.547 29.453 5.219 1 98.81 295 PHE A CA 1
ATOM 2377 C C . PHE A 1 295 ? 9.07 30.797 4.68 1 98.81 295 PHE A C 1
ATOM 2379 O O . PHE A 1 295 ? 9.852 31.562 4.113 1 98.81 295 PHE A O 1
ATOM 2386 N N . THR A 1 296 ? 7.824 30.984 4.711 1 98.62 296 THR A N 1
ATOM 2387 C CA . THR A 1 296 ? 7.16 32.281 4.555 1 98.62 296 THR A CA 1
ATOM 2388 C C . THR A 1 296 ? 6.395 32.656 5.824 1 98.62 296 THR A C 1
ATOM 2390 O O . THR A 1 296 ? 5.797 31.781 6.469 1 98.62 296 THR A O 1
ATOM 2393 N N . CYS A 1 297 ? 6.477 33.938 6.18 1 98.19 297 CYS A N 1
ATOM 2394 C CA . CYS A 1 297 ? 5.672 34.375 7.312 1 98.19 297 CYS A CA 1
ATOM 2395 C C . CYS A 1 297 ? 4.223 34.594 6.898 1 98.19 297 CYS A C 1
ATOM 2397 O O . CYS A 1 297 ? 3.928 34.75 5.715 1 98.19 297 CYS A O 1
ATOM 2399 N N . PRO A 1 298 ? 3.295 34.594 7.852 1 96.94 298 PRO A N 1
ATOM 2400 C CA . PRO A 1 298 ? 1.872 34.688 7.527 1 96.94 298 PRO A CA 1
ATOM 2401 C C . PRO A 1 298 ? 1.562 35.906 6.664 1 96.94 298 PRO A C 1
ATOM 2403 O O . PRO A 1 298 ? 1.935 37.031 7.016 1 96.94 298 PRO A O 1
ATOM 2406 N N . HIS A 1 299 ? 0.928 35.688 5.531 1 96.56 299 HIS A N 1
ATOM 2407 C CA . HIS A 1 299 ? 0.423 36.719 4.613 1 96.56 299 HIS A CA 1
ATOM 2408 C C . HIS A 1 299 ? 1.565 37.5 3.975 1 96.56 299 HIS A C 1
ATOM 2410 O O . HIS A 1 299 ? 1.389 38.656 3.584 1 96.56 299 HIS A O 1
ATOM 2416 N N . SER A 1 300 ? 2.689 36.906 4.008 1 97.06 300 SER A N 1
ATOM 2417 C CA . SER A 1 300 ? 3.842 37.562 3.395 1 97.06 300 SER A CA 1
ATOM 2418 C C . SER A 1 300 ? 4.16 36.938 2.033 1 97.06 300 SER A C 1
ATOM 2420 O O . SER A 1 300 ? 3.822 35.781 1.767 1 97.06 300 SER A O 1
ATOM 2422 N N . TRP A 1 301 ? 4.777 37.75 1.186 1 97.38 301 TRP A N 1
ATOM 2423 C CA . TRP A 1 301 ? 5.219 37.281 -0.124 1 97.38 301 TRP A CA 1
ATOM 2424 C C . TRP A 1 301 ? 6.727 37.031 -0.138 1 97.38 301 TRP A C 1
ATOM 2426 O O . TRP A 1 301 ? 7.301 36.688 -1.177 1 97.38 301 TRP A O 1
ATOM 2436 N N . LYS A 1 302 ? 7.344 37.219 1.008 1 98.25 302 LYS A N 1
ATOM 2437 C CA . LYS A 1 302 ? 8.789 37.031 1.129 1 98.25 302 LYS A CA 1
ATOM 2438 C C . LYS A 1 302 ? 9.109 35.594 1.523 1 98.25 302 LYS A C 1
ATOM 2440 O O . LYS A 1 302 ? 8.734 35.125 2.607 1 98.25 302 LYS A O 1
ATOM 2445 N N . LEU A 1 303 ? 9.781 34.938 0.63 1 98.75 303 LEU A N 1
ATOM 2446 C CA . LEU A 1 303 ? 10.281 33.594 0.913 1 98.75 303 LEU A CA 1
ATOM 2447 C C . LEU A 1 303 ? 11.703 33.656 1.461 1 98.75 303 LEU A C 1
ATOM 2449 O O . LEU A 1 303 ? 12.547 34.375 0.949 1 98.75 303 LEU A O 1
ATOM 2453 N N . TYR A 1 304 ? 11.953 32.938 2.521 1 98.81 304 TYR A N 1
ATOM 2454 C CA . TYR A 1 304 ? 13.305 32.781 3.055 1 98.81 304 TYR A CA 1
ATOM 2455 C C . TYR A 1 304 ? 13.812 31.359 2.861 1 98.81 304 TYR A C 1
ATOM 2457 O O . TYR A 1 304 ? 13.148 30.391 3.268 1 98.81 304 TYR A O 1
ATOM 2465 N N . ILE A 1 305 ? 14.938 31.266 2.229 1 98.62 305 ILE A N 1
ATOM 2466 C CA . ILE A 1 305 ? 15.586 29.984 1.974 1 98.62 305 ILE A CA 1
ATOM 2467 C C . ILE A 1 305 ? 16.891 29.891 2.775 1 98.62 305 ILE A C 1
ATOM 2469 O O . ILE A 1 305 ? 17.641 30.859 2.846 1 98.62 305 ILE A O 1
ATOM 2473 N N . ILE A 1 306 ? 17.078 28.719 3.361 1 98.5 306 ILE A N 1
ATOM 2474 C CA . ILE A 1 306 ? 18.297 28.484 4.125 1 98.5 306 ILE A CA 1
ATOM 2475 C C . ILE A 1 306 ? 19.125 27.391 3.455 1 98.5 306 ILE A C 1
ATOM 2477 O O . ILE A 1 306 ? 18.609 26.312 3.152 1 98.5 306 ILE A O 1
ATOM 2481 N N . GLN A 1 307 ? 20.328 27.625 3.158 1 97.19 307 GLN A N 1
ATOM 2482 C CA . GLN A 1 307 ? 21.344 26.688 2.689 1 97.19 307 GLN A CA 1
ATOM 2483 C C . GLN A 1 307 ? 22.547 26.672 3.619 1 97.19 307 GLN A C 1
ATOM 2485 O O . GLN A 1 307 ? 23.344 27.609 3.633 1 97.19 307 GLN A O 1
ATOM 2490 N N . GLY A 1 308 ? 22.641 25.594 4.324 1 96.25 308 GLY A N 1
ATOM 2491 C CA . GLY A 1 308 ? 23.641 25.625 5.375 1 96.25 308 GLY A CA 1
ATOM 2492 C C . GLY A 1 308 ? 23.344 26.656 6.445 1 96.25 308 GLY A C 1
ATOM 2493 O O . GLY A 1 308 ? 22.312 26.594 7.113 1 96.25 308 GLY A O 1
ATOM 2494 N N . ASN A 1 309 ? 24.266 27.609 6.559 1 97.12 309 ASN A N 1
ATOM 2495 C CA . ASN A 1 309 ? 24.062 28.688 7.512 1 97.12 309 ASN A CA 1
ATOM 2496 C C . ASN A 1 309 ? 23.766 30.016 6.805 1 97.12 309 ASN A C 1
ATOM 2498 O O . ASN A 1 309 ? 23.891 31.078 7.398 1 97.12 309 ASN A O 1
ATOM 2502 N N . HIS A 1 310 ? 23.344 29.875 5.523 1 97.25 310 HIS A N 1
ATOM 2503 C CA . HIS A 1 310 ? 23.078 31.062 4.723 1 97.25 310 HIS A CA 1
ATOM 2504 C C . HIS A 1 310 ? 21.578 31.281 4.547 1 97.25 310 HIS A C 1
ATOM 2506 O O . HIS A 1 310 ? 20.859 30.375 4.145 1 97.25 310 HIS A O 1
ATOM 2512 N N . LEU A 1 311 ? 21.156 32.469 4.867 1 98.06 311 LEU A N 1
ATOM 2513 C CA . LEU A 1 311 ? 19.781 32.875 4.695 1 98.06 311 LEU A CA 1
ATOM 2514 C C . LEU A 1 311 ? 19.641 33.812 3.498 1 98.06 311 LEU A C 1
ATOM 2516 O O . LEU A 1 311 ? 20.391 34.781 3.369 1 98.06 311 LEU A O 1
ATOM 2520 N N . GLN A 1 312 ? 18.719 33.469 2.609 1 98.19 312 GLN A N 1
ATOM 2521 C CA . GLN A 1 312 ? 18.438 34.312 1.452 1 98.19 312 GLN A CA 1
ATOM 2522 C C . GLN A 1 312 ? 16.938 34.625 1.321 1 98.19 312 GLN A C 1
ATOM 2524 O O . GLN A 1 312 ? 16.109 33.75 1.587 1 98.19 312 GLN A O 1
ATOM 2529 N N . GLN A 1 313 ? 16.656 35.812 0.915 1 98.38 313 GLN A N 1
ATOM 2530 C CA . GLN A 1 313 ? 15.273 36.219 0.699 1 98.38 313 GLN A CA 1
ATOM 2531 C C . GLN A 1 313 ? 14.922 36.219 -0.786 1 98.38 313 GLN A C 1
ATOM 2533 O O . GLN A 1 313 ? 15.727 36.625 -1.62 1 98.38 313 GLN A O 1
ATOM 2538 N N . ILE A 1 314 ? 13.758 35.688 -1.084 1 98.62 314 ILE A N 1
ATOM 2539 C CA . ILE A 1 314 ? 13.258 35.688 -2.453 1 98.62 314 ILE A CA 1
ATOM 2540 C C . ILE A 1 314 ? 11.875 36.344 -2.498 1 98.62 314 ILE A C 1
ATOM 2542 O O . ILE A 1 314 ? 11 36 -1.7 1 98.62 314 ILE A O 1
ATOM 2546 N N . ASP A 1 315 ? 11.672 37.281 -3.414 1 98.25 315 ASP A N 1
ATOM 2547 C CA . ASP A 1 315 ? 10.383 37.906 -3.631 1 98.25 315 ASP A CA 1
ATOM 2548 C C . ASP A 1 315 ? 9.477 37.031 -4.504 1 98.25 315 ASP A C 1
ATOM 2550 O O . ASP A 1 315 ? 9.711 36.906 -5.703 1 98.25 315 ASP A O 1
ATOM 2554 N N . LEU A 1 316 ? 8.422 36.531 -3.971 1 98.19 316 LEU A N 1
ATOM 2555 C CA . LEU A 1 316 ? 7.57 35.562 -4.672 1 98.19 316 LEU A CA 1
ATOM 2556 C C . LEU A 1 316 ? 6.633 36.281 -5.645 1 98.19 316 LEU A C 1
ATOM 2558 O O . LEU A 1 316 ? 6 35.625 -6.488 1 98.19 316 LEU A O 1
ATOM 2562 N N . GLN A 1 317 ? 6.598 37.594 -5.66 1 96.88 317 GLN A N 1
ATOM 2563 C CA . GLN A 1 317 ? 5.746 38.344 -6.559 1 96.88 317 GLN A CA 1
ATOM 2564 C C . GLN A 1 317 ? 6.484 38.688 -7.852 1 96.88 317 GLN A C 1
ATOM 2566 O O . GLN A 1 317 ? 5.879 39.188 -8.812 1 96.88 317 GLN A O 1
ATOM 2571 N N . GLN A 1 318 ? 7.715 38.375 -7.781 1 95.19 318 GLN A N 1
ATOM 2572 C CA . GLN A 1 318 ? 8.531 38.719 -8.945 1 95.19 318 GLN A CA 1
ATOM 2573 C C . GLN A 1 318 ? 8.711 37.5 -9.859 1 95.19 318 GLN A C 1
ATOM 2575 O O . GLN A 1 318 ? 8.641 36.344 -9.398 1 95.19 318 GLN A O 1
ATOM 2580 N N . SER A 1 319 ? 8.859 37.812 -11.234 1 92.38 319 SER A N 1
ATOM 2581 C CA . SER A 1 319 ? 9.203 36.781 -12.234 1 92.38 319 SER A CA 1
ATOM 2582 C C . SER A 1 319 ? 10.195 37.344 -13.25 1 92.38 319 SER A C 1
ATOM 2584 O O . SER A 1 319 ? 9.953 38.375 -13.859 1 92.38 319 SER A O 1
ATOM 2586 N N . PRO A 1 320 ? 11.352 36.781 -13.391 1 94.19 320 PRO A N 1
ATOM 2587 C CA . PRO A 1 320 ? 11.812 35.562 -12.695 1 94.19 320 PRO A CA 1
ATOM 2588 C C . PRO A 1 320 ? 12.219 35.844 -11.25 1 94.19 320 PRO A C 1
ATOM 2590 O O . PRO A 1 320 ? 12.43 37 -10.867 1 94.19 320 PRO A O 1
ATOM 2593 N N . ARG A 1 321 ? 12.203 34.781 -10.43 1 96.81 321 ARG A N 1
ATOM 2594 C CA . ARG A 1 321 ? 12.578 34.875 -9.023 1 96.81 321 ARG A CA 1
ATOM 2595 C C . ARG A 1 321 ? 14.078 34.656 -8.836 1 96.81 321 ARG A C 1
ATOM 2597 O O . ARG A 1 321 ? 14.68 33.812 -9.477 1 96.81 321 ARG A O 1
ATOM 2604 N N . HIS A 1 322 ? 14.656 35.562 -7.988 1 96.44 322 HIS A N 1
ATOM 2605 C CA . HIS A 1 322 ? 16.078 35.469 -7.672 1 96.44 322 HIS A CA 1
ATOM 2606 C C . HIS A 1 322 ? 16.328 35.688 -6.184 1 96.44 322 HIS A C 1
ATOM 2608 O O . HIS A 1 322 ? 15.656 36.5 -5.551 1 96.44 322 HIS A O 1
ATOM 2614 N N . PRO A 1 323 ? 17.344 35 -5.762 1 97.56 323 PRO A N 1
ATOM 2615 C CA . PRO A 1 323 ? 17.672 35.219 -4.348 1 97.56 323 PRO A CA 1
ATOM 2616 C C . PRO A 1 323 ? 18.328 36.562 -4.086 1 97.56 323 PRO A C 1
ATOM 2618 O O . PRO A 1 323 ? 19.109 37.031 -4.906 1 97.56 323 PRO A O 1
ATOM 2621 N N . GLY A 1 324 ? 17.984 37.156 -2.996 1 96.75 324 GLY A N 1
ATOM 2622 C CA . GLY A 1 324 ? 18.656 38.375 -2.539 1 96.75 324 GLY A CA 1
ATOM 2623 C C . GLY A 1 324 ? 19.984 38.094 -1.876 1 96.75 324 GLY A C 1
ATOM 2624 O O . GLY A 1 324 ? 20.562 37.031 -2.041 1 96.75 324 GLY A O 1
ATOM 2625 N N . PRO A 1 325 ? 20.469 39.125 -1.206 1 96 325 PRO A N 1
ATOM 2626 C CA . PRO A 1 325 ? 21.75 38.969 -0.528 1 96 325 PRO A CA 1
ATOM 2627 C C . PRO A 1 325 ? 21.719 37.875 0.558 1 96 325 PRO A C 1
ATOM 2629 O O . PRO A 1 325 ? 20.688 37.688 1.191 1 96 325 PRO A O 1
ATOM 2632 N N . THR A 1 326 ? 22.875 37.312 0.747 1 96.38 326 THR A N 1
ATOM 2633 C CA . THR A 1 326 ? 23.016 36.25 1.718 1 96.38 326 THR A CA 1
ATOM 2634 C C . THR A 1 326 ? 23.344 36.812 3.1 1 96.38 326 THR A C 1
ATOM 2636 O O . THR A 1 326 ? 24.156 37.719 3.227 1 96.38 326 THR A O 1
ATOM 2639 N N . ARG A 1 327 ? 22.688 36.25 4.023 1 96.31 327 ARG A N 1
ATOM 2640 C CA . ARG A 1 327 ? 22.984 36.562 5.418 1 96.31 327 ARG A CA 1
ATOM 2641 C C . ARG A 1 327 ? 23.406 35.312 6.176 1 96.31 327 ARG A C 1
ATOM 2643 O O . ARG A 1 327 ? 22.859 34.219 5.934 1 96.31 327 ARG A O 1
ATOM 2650 N N . LEU A 1 328 ? 24.266 35.5 7.168 1 96.81 328 LEU A N 1
ATOM 2651 C CA . LEU A 1 328 ? 24.734 34.375 7.941 1 96.81 328 LEU A CA 1
ATOM 2652 C C . LEU A 1 328 ? 23.859 34.125 9.172 1 96.81 328 LEU A C 1
ATOM 2654 O O . LEU A 1 328 ? 23.484 35.094 9.852 1 96.81 328 LEU A O 1
ATOM 2658 N N . LEU A 1 329 ? 23.562 32.906 9.43 1 97.62 329 LEU A N 1
ATOM 2659 C CA . LEU A 1 329 ? 22.828 32.5 10.617 1 97.62 329 LEU A CA 1
ATOM 2660 C C . LEU A 1 329 ? 23.766 31.953 11.688 1 97.62 329 LEU A C 1
ATOM 2662 O O . LEU A 1 329 ? 24.828 31.406 11.375 1 97.62 329 LEU A O 1
ATOM 2666 N N . PRO A 1 330 ? 23.406 32.125 12.945 1 97.38 330 PRO A N 1
ATOM 2667 C CA . PRO A 1 330 ? 24.219 31.578 14.031 1 97.38 330 PRO A CA 1
ATOM 2668 C C . PRO A 1 330 ? 24.016 30.078 14.234 1 97.38 330 PRO A C 1
ATOM 2670 O O . PRO A 1 330 ? 23.922 29.625 15.375 1 97.38 330 PRO A O 1
ATOM 2673 N N . HIS A 1 331 ? 23.719 29.344 13.227 1 97.12 331 HIS A N 1
ATOM 2674 C CA . HIS A 1 331 ? 23.531 27.906 13.195 1 97.12 331 HIS A CA 1
ATOM 2675 C C . HIS A 1 331 ? 24.328 27.266 12.047 1 97.12 331 HIS A C 1
ATOM 2677 O O . HIS A 1 331 ? 24.172 27.672 10.891 1 97.12 331 HIS A O 1
ATOM 2683 N N . PRO A 1 332 ? 25.234 26.344 12.391 1 94.25 332 PRO A N 1
ATOM 2684 C CA . PRO A 1 332 ? 26 25.719 11.305 1 94.25 332 PRO A CA 1
ATOM 2685 C C . PRO A 1 332 ? 25.125 25 10.289 1 94.25 332 PRO A C 1
ATOM 2687 O O . PRO A 1 332 ? 25.516 24.859 9.125 1 94.25 332 PRO A O 1
ATOM 2690 N N . HIS A 1 333 ? 23.953 24.5 10.719 1 95.19 333 HIS A N 1
ATOM 2691 C CA . HIS A 1 333 ? 23 23.828 9.852 1 95.19 333 HIS A CA 1
ATOM 2692 C C . HIS A 1 333 ? 21.578 23.969 10.375 1 95.19 333 HIS A C 1
ATOM 2694 O O . HIS A 1 333 ? 21.375 24.156 11.578 1 95.19 333 HIS A O 1
ATOM 2700 N N . VAL A 1 334 ? 20.641 23.922 9.43 1 97.75 334 VAL A N 1
ATOM 2701 C CA . VAL A 1 334 ? 19.219 24 9.773 1 97.75 334 VAL A CA 1
ATOM 2702 C C . VAL A 1 334 ? 18.453 22.891 9.062 1 97.75 334 VAL A C 1
ATOM 2704 O O . VAL A 1 334 ? 18.625 22.688 7.855 1 97.75 334 VAL A O 1
ATOM 2707 N N . ASP A 1 335 ? 17.625 22.141 9.812 1 97.25 335 ASP A N 1
ATOM 2708 C CA . ASP A 1 335 ? 16.891 21.016 9.25 1 97.25 335 ASP A CA 1
ATOM 2709 C C . ASP A 1 335 ? 15.523 21.469 8.734 1 97.25 335 ASP A C 1
ATOM 2711 O O . ASP A 1 335 ? 15.008 20.906 7.758 1 97.25 335 ASP A O 1
ATOM 2715 N N . GLY A 1 336 ? 14.922 22.375 9.328 1 98.06 336 GLY A N 1
ATOM 2716 C CA . GLY A 1 336 ? 13.594 22.859 8.977 1 98.06 336 GLY A CA 1
ATOM 2717 C C . GLY A 1 336 ? 13.281 24.219 9.555 1 98.06 336 GLY A C 1
ATOM 2718 O O . GLY A 1 336 ? 13.992 24.703 10.445 1 98.06 336 GLY A O 1
ATOM 2719 N N . ALA A 1 337 ? 12.211 24.828 9.039 1 98.62 337 ALA A N 1
ATOM 2720 C CA . ALA A 1 337 ? 11.828 26.156 9.531 1 98.62 337 ALA A CA 1
ATOM 2721 C C . ALA A 1 337 ? 10.352 26.438 9.273 1 98.62 337 ALA A C 1
ATOM 2723 O O . ALA A 1 337 ? 9.781 25.938 8.289 1 98.62 337 ALA A O 1
ATOM 2724 N N . ILE A 1 338 ? 9.781 27.141 10.172 1 98.25 338 ILE A N 1
ATOM 2725 C CA . ILE A 1 338 ? 8.453 27.703 9.945 1 98.25 338 ILE A CA 1
ATOM 2726 C C . ILE A 1 338 ? 8.391 29.125 10.508 1 98.25 338 ILE A C 1
ATOM 2728 O O . ILE A 1 338 ? 9.242 29.516 11.312 1 98.25 338 ILE A O 1
ATOM 2732 N N . CYS A 1 339 ? 7.488 29.875 10 1 98.31 339 CYS A N 1
ATOM 2733 C CA . CYS A 1 339 ? 7.145 31.188 10.508 1 98.31 339 CYS A CA 1
ATOM 2734 C C . CYS A 1 339 ? 5.656 31.297 10.82 1 98.31 339 CYS A C 1
ATOM 2736 O O . CYS A 1 339 ? 4.82 31.094 9.93 1 98.31 339 CYS A O 1
ATOM 2738 N N . THR A 1 340 ? 5.367 31.5 12.07 1 96.06 340 THR A N 1
ATOM 2739 C CA . THR A 1 340 ? 3.99 31.656 12.531 1 96.06 340 THR A CA 1
ATOM 2740 C C . THR A 1 340 ? 3.783 33 13.188 1 96.06 340 THR A C 1
ATOM 2742 O O . THR A 1 340 ? 4.676 33.875 13.164 1 96.06 340 THR A O 1
ATOM 2745 N N . SER A 1 341 ? 2.555 33.219 13.711 1 94.12 341 SER A N 1
ATOM 2746 C CA . SER A 1 341 ? 2.281 34.438 14.438 1 94.12 341 SER A CA 1
ATOM 2747 C C . SER A 1 341 ? 3.131 34.531 15.695 1 94.12 341 SER A C 1
ATOM 2749 O O . SER A 1 341 ? 3.297 35.625 16.25 1 94.12 341 SER A O 1
ATOM 2751 N N . GLU A 1 342 ? 3.729 33.406 16.109 1 94.94 342 GLU A N 1
ATOM 2752 C CA . GLU A 1 342 ? 4.523 33.375 17.344 1 94.94 342 GLU A CA 1
ATOM 2753 C C . GLU A 1 342 ? 6.004 33.594 17.047 1 94.94 342 GLU A C 1
ATOM 2755 O O . GLU A 1 342 ? 6.824 33.625 17.969 1 94.94 342 GLU A O 1
ATOM 2760 N N . GLY A 1 343 ? 6.324 33.656 15.758 1 97.44 343 GLY A N 1
ATOM 2761 C CA . GLY A 1 343 ? 7.703 33.938 15.391 1 97.44 343 GLY A CA 1
ATOM 2762 C C . GLY A 1 343 ? 8.258 32.906 14.406 1 97.44 343 GLY A C 1
ATOM 2763 O O . GLY A 1 343 ? 7.496 32.25 13.711 1 97.44 343 GLY A O 1
ATOM 2764 N N . VAL A 1 344 ? 9.602 32.969 14.336 1 98.5 344 VAL A N 1
ATOM 2765 C CA . VAL A 1 344 ? 10.312 32.062 13.445 1 98.5 344 VAL A CA 1
ATOM 2766 C C . VAL A 1 344 ? 10.922 30.922 14.25 1 98.5 344 VAL A C 1
ATOM 2768 O O . VAL A 1 344 ? 11.57 31.156 15.273 1 98.5 344 VAL A O 1
ATOM 2771 N N . PHE A 1 345 ? 10.688 29.766 13.758 1 98.31 345 PHE A N 1
ATOM 2772 C CA . PHE A 1 345 ? 11.219 28.562 14.406 1 98.31 345 PHE A CA 1
ATOM 2773 C C . PHE A 1 345 ? 12.219 27.859 13.5 1 98.31 345 PHE A C 1
ATOM 2775 O O . PHE A 1 345 ? 11.883 27.469 12.383 1 98.31 345 PHE A O 1
ATOM 2782 N N . LEU A 1 346 ? 13.469 27.719 13.977 1 98.62 346 LEU A N 1
ATOM 2783 C CA . LEU A 1 346 ? 14.477 26.922 13.289 1 98.62 346 LEU A CA 1
ATOM 2784 C C . LEU A 1 346 ? 14.672 25.578 13.984 1 98.62 346 LEU A C 1
ATOM 2786 O O . LEU A 1 346 ? 14.922 25.531 15.195 1 98.62 346 LEU A O 1
ATOM 2790 N N . PHE A 1 347 ? 14.523 24.547 13.188 1 98.06 347 PHE A N 1
ATOM 2791 C CA . PHE A 1 347 ? 14.656 23.203 13.734 1 98.06 347 PHE A CA 1
ATOM 2792 C C . PHE A 1 347 ? 16.031 22.625 13.43 1 98.06 347 PHE A C 1
ATOM 2794 O O . PHE A 1 347 ? 16.484 22.656 12.281 1 98.06 347 PHE A O 1
ATOM 2801 N N . ILE A 1 348 ? 16.703 22.156 14.445 1 97 348 ILE A N 1
ATOM 2802 C CA . ILE A 1 348 ? 18.031 21.547 14.359 1 97 348 ILE A CA 1
ATOM 2803 C C . ILE A 1 348 ? 18.062 20.281 15.211 1 97 348 ILE A C 1
ATOM 2805 O O . ILE A 1 348 ? 18.047 20.344 16.438 1 97 348 ILE A O 1
ATOM 2809 N N . GLY A 1 349 ? 18.109 19.172 14.516 1 95.06 349 GLY A N 1
ATOM 2810 C CA . GLY A 1 349 ? 18.031 17.938 15.258 1 95.06 349 GLY A CA 1
ATOM 2811 C C . GLY A 1 349 ? 16.703 17.766 15.984 1 95.06 349 GLY A C 1
ATOM 2812 O O . GLY A 1 349 ? 15.641 17.891 15.391 1 95.06 349 GLY A O 1
ATOM 2813 N N . ALA A 1 350 ? 16.859 17.453 17.297 1 93.38 350 ALA A N 1
ATOM 2814 C CA . ALA A 1 350 ? 15.68 17.203 18.125 1 93.38 350 ALA A CA 1
ATOM 2815 C C . ALA A 1 350 ? 15.195 18.484 18.812 1 93.38 350 ALA A C 1
ATOM 2817 O O . ALA A 1 350 ? 14.25 18.469 19.594 1 93.38 350 ALA A O 1
ATOM 2818 N N . GLU A 1 351 ? 15.828 19.562 18.422 1 96.12 351 GLU A N 1
ATOM 2819 C CA . GLU A 1 351 ? 15.531 20.828 19.094 1 96.12 351 GLU A CA 1
ATOM 2820 C C . GLU A 1 351 ? 15.148 21.906 18.094 1 96.12 351 GLU A C 1
ATOM 2822 O O . GLU A 1 351 ? 15.312 21.734 16.891 1 96.12 351 GLU A O 1
ATOM 2827 N N . PHE A 1 352 ? 14.578 23 18.688 1 97.31 352 PHE A N 1
ATOM 2828 C CA . PHE A 1 352 ? 14.32 24.172 17.875 1 97.31 352 PHE A CA 1
ATOM 2829 C C . PHE A 1 352 ? 14.727 25.453 18.609 1 97.31 352 PHE A C 1
ATOM 2831 O O . PHE A 1 352 ? 14.914 25.438 19.828 1 97.31 352 PHE A O 1
ATOM 2838 N N . HIS A 1 353 ? 14.984 26.484 17.844 1 98.31 353 HIS A N 1
ATOM 2839 C CA . HIS A 1 353 ? 15.258 27.844 18.312 1 98.31 353 HIS A CA 1
ATOM 2840 C C . HIS A 1 353 ? 14.203 28.812 17.797 1 98.31 353 HIS A C 1
ATOM 2842 O O . HIS A 1 353 ? 13.883 28.828 16.609 1 98.31 353 HIS A O 1
ATOM 2848 N N . GLN A 1 354 ? 13.672 29.641 18.719 1 98.44 354 GLN A N 1
ATOM 2849 C CA . GLN A 1 354 ? 12.594 30.562 18.375 1 98.44 354 GLN A CA 1
ATOM 2850 C C . GLN A 1 354 ? 13.102 32 18.328 1 98.44 354 GLN A C 1
ATOM 2852 O O . GLN A 1 354 ? 13.766 32.438 19.266 1 98.44 354 GLN A O 1
ATOM 2857 N N . TYR A 1 355 ? 12.836 32.656 17.25 1 98.5 355 TYR A N 1
ATOM 2858 C CA . TYR A 1 355 ? 13.086 34.062 17.078 1 98.5 355 TYR A CA 1
ATOM 2859 C C . TYR A 1 355 ? 11.773 34.844 17.031 1 98.5 355 TYR A C 1
ATOM 2861 O O . TYR A 1 355 ? 10.766 34.344 16.516 1 98.5 355 TYR A O 1
ATOM 2869 N N . ARG A 1 356 ? 11.766 36.031 17.453 1 97.69 356 ARG A N 1
ATOM 2870 C CA . ARG A 1 356 ? 10.547 36.844 17.469 1 97.69 356 ARG A CA 1
ATOM 2871 C C . ARG A 1 356 ? 10.047 37.094 16.062 1 97.69 356 ARG A C 1
ATOM 2873 O O . ARG A 1 356 ? 8.844 37.125 15.812 1 97.69 356 ARG A O 1
ATOM 2880 N N . ASP A 1 357 ? 10.961 37.406 15.227 1 97.38 357 ASP A N 1
ATOM 2881 C CA . ASP A 1 357 ? 10.648 37.688 13.828 1 97.38 357 ASP A CA 1
ATOM 2882 C C . ASP A 1 357 ? 11.891 37.531 12.945 1 97.38 357 ASP A C 1
ATOM 2884 O O . ASP A 1 357 ? 12.953 37.125 13.43 1 97.38 357 ASP A O 1
ATOM 2888 N N . VAL A 1 358 ? 11.688 37.812 11.688 1 97.56 358 VAL A N 1
ATOM 2889 C CA . VAL A 1 358 ? 12.773 37.625 10.727 1 97.56 358 VAL A CA 1
ATOM 2890 C C . VAL A 1 358 ? 13.883 38.656 11.008 1 97.56 358 VAL A C 1
ATOM 2892 O O . VAL A 1 358 ? 15.062 38.344 10.82 1 97.56 358 VAL A O 1
ATOM 2895 N N . ALA A 1 359 ? 13.484 39.781 11.422 1 96.81 359 ALA A N 1
ATOM 2896 C CA . ALA A 1 359 ? 14.469 40.812 11.742 1 96.81 359 ALA A CA 1
ATOM 2897 C C . ALA A 1 359 ? 15.422 40.344 12.844 1 96.81 359 ALA A C 1
ATOM 2899 O O . ALA A 1 359 ? 16.641 40.5 12.727 1 96.81 359 ALA A O 1
ATOM 2900 N N . GLN A 1 360 ? 14.828 39.812 13.852 1 97.62 360 GLN A N 1
ATOM 2901 C CA . GLN A 1 360 ? 15.664 39.281 14.922 1 97.62 360 GLN A CA 1
ATOM 2902 C C . GLN A 1 360 ? 16.578 38.156 14.406 1 97.62 360 GLN A C 1
ATOM 2904 O O . GLN A 1 360 ? 17.75 38.094 14.758 1 97.62 360 GLN A O 1
ATOM 2909 N N . LEU A 1 361 ? 16.031 37.281 13.633 1 97.94 361 LEU A N 1
ATOM 2910 C CA . LEU A 1 361 ? 16.797 36.156 13.07 1 97.94 361 LEU A CA 1
ATOM 2911 C C . LEU A 1 361 ? 17.969 36.688 12.25 1 97.94 361 LEU A C 1
ATOM 2913 O O . LEU A 1 361 ? 19.094 36.188 12.414 1 97.94 361 LEU A O 1
ATOM 2917 N N . SER A 1 362 ? 17.703 37.688 11.469 1 95.69 362 SER A N 1
ATOM 2918 C CA . SER A 1 362 ? 18.719 38.25 10.555 1 95.69 362 SER A CA 1
ATOM 2919 C C . SER A 1 362 ? 19.828 38.969 11.32 1 95.69 362 SER A C 1
ATOM 2921 O O . SER A 1 362 ? 20.953 39 10.852 1 95.69 362 SER A O 1
ATOM 2923 N N . ALA A 1 363 ? 19.5 39.406 12.43 1 95.25 363 ALA A N 1
ATOM 2924 C CA . ALA A 1 363 ? 20.469 40.219 13.195 1 95.25 363 ALA A CA 1
ATOM 2925 C C . ALA A 1 363 ? 21.188 39.344 14.234 1 95.25 363 ALA A C 1
ATOM 2927 O O . ALA A 1 363 ? 22.172 39.781 14.828 1 95.25 363 ALA A O 1
ATOM 2928 N N . ALA A 1 364 ? 20.688 38.188 14.383 1 96.44 364 ALA A N 1
ATOM 2929 C CA . ALA A 1 364 ? 21.172 37.375 15.492 1 96.44 364 ALA A CA 1
ATOM 2930 C C . ALA A 1 364 ? 22.609 36.906 15.25 1 96.44 364 ALA A C 1
ATOM 2932 O O . ALA A 1 364 ? 22.969 36.531 14.133 1 96.44 364 ALA A O 1
ATOM 2933 N N . THR A 1 365 ? 23.453 36.969 16.391 1 95.5 365 THR A N 1
ATOM 2934 C CA . THR A 1 365 ? 24.828 36.469 16.328 1 95.5 365 THR A CA 1
ATOM 2935 C C . THR A 1 365 ? 25 35.25 17.234 1 95.5 365 THR A C 1
ATOM 2937 O O . THR A 1 365 ? 25.984 34.5 17.125 1 95.5 365 THR A O 1
ATOM 2940 N N . VAL A 1 366 ? 24.047 35.062 18.078 1 96 366 VAL A N 1
ATOM 2941 C CA . VAL A 1 366 ? 24.016 33.906 18.984 1 96 366 VAL A CA 1
ATOM 2942 C C . VAL A 1 366 ? 22.656 33.25 18.938 1 96 366 VAL A C 1
ATOM 2944 O O . VAL A 1 366 ? 21.625 33.938 18.922 1 96 366 VAL A O 1
ATOM 2947 N N . PRO A 1 367 ? 22.656 31.984 18.984 1 95.94 367 PRO A N 1
ATOM 2948 C CA . PRO A 1 367 ? 21.359 31.297 18.953 1 95.94 367 PRO A CA 1
ATOM 2949 C C . PRO A 1 367 ? 20.578 31.469 20.25 1 95.94 367 PRO A C 1
ATOM 2951 O O . PRO A 1 367 ? 21.172 31.484 21.344 1 95.94 367 PRO A O 1
ATOM 2954 N N . PRO A 1 368 ? 19.281 31.609 20.188 1 96.56 368 PRO A N 1
ATOM 2955 C CA . PRO A 1 368 ? 18.469 31.5 21.391 1 96.56 368 PRO A CA 1
ATOM 2956 C C . PRO A 1 368 ? 18.516 30.109 22.016 1 96.56 368 PRO A C 1
ATOM 2958 O O . PRO A 1 368 ? 19.016 29.172 21.391 1 96.56 368 PRO A O 1
ATOM 2961 N N . PRO A 1 369 ? 18.078 30.016 23.219 1 96.38 369 PRO A N 1
ATOM 2962 C CA . PRO A 1 369 ? 18.125 28.703 23.891 1 96.38 369 PRO A CA 1
ATOM 2963 C C . PRO A 1 369 ? 17.359 27.625 23.125 1 96.38 369 PRO A C 1
ATOM 2965 O O . PRO A 1 369 ? 16.312 27.906 22.547 1 96.38 369 PRO A O 1
ATOM 2968 N N . ALA A 1 370 ? 17.922 26.453 23.172 1 96.44 370 ALA A N 1
ATOM 2969 C CA . ALA A 1 370 ? 17.312 25.297 22.516 1 96.44 370 ALA A CA 1
ATOM 2970 C C . ALA A 1 370 ? 16.109 24.797 23.297 1 96.44 370 ALA A C 1
ATOM 2972 O O . ALA A 1 370 ? 16.125 24.75 24.531 1 96.44 370 ALA A O 1
ATOM 2973 N N . GLN A 1 371 ? 15.062 24.422 22.516 1 96.19 371 GLN A N 1
ATOM 2974 C CA . GLN A 1 371 ? 13.875 23.812 23.078 1 96.19 371 GLN A CA 1
ATOM 2975 C C . GLN A 1 371 ? 13.586 22.453 22.422 1 96.19 371 GLN A C 1
ATOM 2977 O O . GLN A 1 371 ? 13.961 22.234 21.266 1 96.19 371 GLN A O 1
ATOM 2982 N N . SER A 1 372 ? 12.891 21.625 23.156 1 94.25 372 SER A N 1
ATOM 2983 C CA . SER A 1 372 ? 12.609 20.297 22.656 1 94.25 372 SER A CA 1
ATOM 2984 C C . SER A 1 372 ? 11.469 20.312 21.641 1 94.25 372 SER A C 1
ATOM 2986 O O . SER A 1 372 ? 10.352 20.703 21.969 1 94.25 372 SER A O 1
ATOM 2988 N N . THR A 1 373 ? 11.703 19.812 20.453 1 93.81 373 THR A N 1
ATOM 2989 C CA . THR A 1 373 ? 10.688 19.75 19.406 1 93.81 373 THR A CA 1
ATOM 2990 C C . THR A 1 373 ? 9.586 18.766 19.797 1 93.81 373 THR A C 1
ATOM 2992 O O . THR A 1 373 ? 8.398 19.094 19.688 1 93.81 373 THR A O 1
ATOM 2995 N N . THR A 1 374 ? 9.961 17.594 20.297 1 92.06 374 THR A N 1
ATOM 2996 C CA . THR A 1 374 ? 9 16.547 20.625 1 92.06 374 THR A CA 1
ATOM 2997 C C . THR A 1 374 ? 8.062 17 21.734 1 92.06 374 THR A C 1
ATOM 2999 O O . THR A 1 374 ? 6.855 16.75 21.688 1 92.06 374 THR A O 1
ATOM 3002 N N . ALA A 1 375 ? 8.602 17.75 22.703 1 89.06 375 ALA A N 1
ATOM 3003 C CA . ALA A 1 375 ? 7.809 18.172 23.859 1 89.06 375 ALA A CA 1
ATOM 3004 C C . ALA A 1 375 ? 6.84 19.281 23.469 1 89.06 375 ALA A C 1
ATOM 3006 O O . ALA A 1 375 ? 5.684 19.281 23.906 1 89.06 375 ALA A O 1
ATOM 3007 N N . ILE A 1 376 ? 7.277 20.141 22.703 1 88.81 376 ILE A N 1
ATOM 3008 C CA . ILE A 1 376 ? 6.512 21.359 22.484 1 88.81 376 ILE A CA 1
ATOM 3009 C C . ILE A 1 376 ? 5.613 21.203 21.266 1 88.81 376 ILE A C 1
ATOM 3011 O O . ILE A 1 376 ? 4.414 21.484 21.312 1 88.81 376 ILE A O 1
ATOM 3015 N N . PHE A 1 377 ? 6.168 20.688 20.156 1 88.81 377 PHE A N 1
ATOM 3016 C CA . PHE A 1 377 ? 5.406 20.609 18.922 1 88.81 377 PHE A CA 1
ATOM 3017 C C . PHE A 1 377 ? 4.578 19.328 18.875 1 88.81 377 PHE A C 1
ATOM 3019 O O . PHE A 1 377 ? 3.494 19.312 18.281 1 88.81 377 PHE A O 1
ATOM 3026 N N . PHE A 1 378 ? 5.047 18.297 19.5 1 91.19 378 PHE A N 1
ATOM 3027 C CA . PHE A 1 378 ? 4.367 17.016 19.359 1 91.19 378 PHE A CA 1
ATOM 3028 C C . PHE A 1 378 ? 3.812 16.562 20.703 1 91.19 378 PHE A C 1
ATOM 3030 O O . PHE A 1 378 ? 3.139 15.531 20.781 1 91.19 378 PHE A O 1
ATOM 3037 N N . ARG A 1 379 ? 4.129 17.297 21.766 1 87.38 379 ARG A N 1
ATOM 3038 C CA . ARG A 1 379 ? 3.557 17.078 23.094 1 87.38 379 ARG A CA 1
ATOM 3039 C C . ARG A 1 379 ? 3.836 15.672 23.594 1 87.38 379 ARG A C 1
ATOM 3041 O O . ARG A 1 379 ? 2.934 14.992 24.094 1 87.38 379 ARG A O 1
ATOM 3048 N N . CYS A 1 380 ? 4.941 15.273 23.297 1 87.62 380 CYS A N 1
ATOM 3049 C CA . CYS A 1 380 ? 5.383 13.969 23.766 1 87.62 380 CYS A CA 1
ATOM 3050 C C . CYS A 1 380 ? 5.711 14.016 25.266 1 87.62 380 CYS A C 1
ATOM 3052 O O . CYS A 1 380 ? 6.23 15.008 25.75 1 87.62 380 CYS A O 1
ATOM 3054 N N . SER A 1 381 ? 5.137 13.078 26 1 77.06 381 SER A N 1
ATOM 3055 C CA . SER A 1 381 ? 5.457 12.992 27.422 1 77.06 381 SER A CA 1
ATOM 3056 C C . SER A 1 381 ? 6.934 12.68 27.641 1 77.06 381 SER A C 1
ATOM 3058 O O . SER A 1 381 ? 7.535 11.938 26.859 1 77.06 381 SER A O 1
ATOM 3060 N N . PRO A 1 382 ? 7.594 13.516 28.594 1 64.56 382 PRO A N 1
ATOM 3061 C CA . PRO A 1 382 ? 9.008 13.234 28.844 1 64.56 382 PRO A CA 1
ATOM 3062 C C . PRO A 1 382 ? 9.281 11.758 29.109 1 64.56 382 PRO A C 1
ATOM 3064 O O . PRO A 1 382 ? 8.398 11.047 29.609 1 64.56 382 PRO A O 1
ATOM 3067 N N . PRO A 1 383 ? 10.484 11.359 28.688 1 52.03 383 PRO A N 1
ATOM 3068 C CA . PRO A 1 383 ? 10.875 9.992 29.016 1 52.03 383 PRO A CA 1
ATOM 3069 C C . PRO A 1 383 ? 10.867 9.719 30.516 1 52.03 383 PRO A C 1
ATOM 3071 O O . PRO A 1 383 ? 11.312 10.555 31.312 1 52.03 383 PRO A O 1
ATOM 3074 N N . GLY A 1 384 ? 9.992 8.75 31.25 1 49.91 384 GLY A N 1
ATOM 3075 C CA . GLY A 1 384 ? 9.867 8.43 32.656 1 49.91 384 GLY A CA 1
ATOM 3076 C C . GLY A 1 384 ? 8.555 8.898 33.25 1 49.91 384 GLY A C 1
ATOM 3077 O O . GLY A 1 384 ? 8.297 8.695 34.438 1 49.91 384 GLY A O 1
ATOM 3078 N N . ALA A 1 385 ? 7.984 9.953 32.875 1 45.06 385 ALA A N 1
ATOM 3079 C CA . ALA A 1 385 ? 6.73 10.359 33.5 1 45.06 385 ALA A CA 1
ATOM 3080 C C . ALA A 1 385 ? 5.691 9.242 33.438 1 45.06 385 ALA A C 1
ATOM 3082 O O . ALA A 1 385 ? 5.574 8.562 32.406 1 45.06 385 ALA A O 1
ATOM 3083 N N . PRO A 1 386 ? 5.105 8.797 34.625 1 39.38 386 PRO A N 1
ATOM 3084 C CA . PRO A 1 386 ? 4.02 7.812 34.562 1 39.38 386 PRO A CA 1
ATOM 3085 C C . PRO A 1 386 ? 2.928 8.195 33.562 1 39.38 386 PRO A C 1
ATOM 3087 O O . PRO A 1 386 ? 2.693 9.383 33.344 1 39.38 386 PRO A O 1
ATOM 3090 N N . GLN A 1 387 ? 2.756 7.508 32.594 1 40.5 387 GLN A N 1
ATOM 3091 C CA . GLN A 1 387 ? 1.594 7.77 31.75 1 40.5 387 GLN A CA 1
ATOM 3092 C C . GLN A 1 387 ? 0.409 8.25 32.594 1 40.5 387 GLN A C 1
ATOM 3094 O O . GLN A 1 387 ? -0 7.578 33.531 1 40.5 387 GLN A O 1
ATOM 3099 N N . ARG A 1 388 ? 0.252 9.516 32.781 1 37.19 388 ARG A N 1
ATOM 3100 C CA . ARG A 1 388 ? -0.896 10 33.531 1 37.19 388 ARG A CA 1
ATOM 3101 C C . ARG A 1 388 ? -2.156 9.219 33.188 1 37.19 388 ARG A C 1
ATOM 3103 O O . ARG A 1 388 ? -2.438 8.984 32 1 37.19 388 ARG A O 1
ATOM 3110 N N . PRO A 1 389 ? -2.656 8.438 34.219 1 34.5 389 PRO A N 1
ATOM 3111 C CA . PRO A 1 389 ? -3.98 7.871 33.938 1 34.5 389 PRO A CA 1
ATOM 3112 C C . PRO A 1 389 ? -4.957 8.891 33.375 1 34.5 389 PRO A C 1
ATOM 3114 O O . PRO A 1 389 ? -4.812 10.094 33.594 1 34.5 389 PRO A O 1
ATOM 3117 N N . PRO A 1 390 ? -5.465 8.672 32.281 1 33.47 390 PRO A N 1
ATOM 3118 C CA . PRO A 1 390 ? -6.434 9.672 31.844 1 33.47 390 PRO A CA 1
ATOM 3119 C C . PRO A 1 390 ? -7.191 10.328 33 1 33.47 390 PRO A C 1
ATOM 3121 O O . PRO A 1 390 ? -7.293 9.75 34.062 1 33.47 390 PRO A O 1
ATOM 3124 N N . PRO A 1 391 ? -7.344 11.617 33.031 1 29.66 391 PRO A N 1
ATOM 3125 C CA . PRO A 1 391 ? -8.086 12.242 34.125 1 29.66 391 PRO A CA 1
ATOM 3126 C C . PRO A 1 391 ? -9.281 11.406 34.562 1 29.66 391 PRO A C 1
ATOM 3128 O O . PRO A 1 391 ? -9.945 10.773 33.75 1 29.66 391 PRO A O 1
ATOM 3131 N N . GLN A 1 392 ? -9.188 10.859 35.812 1 27.3 392 GLN A N 1
ATOM 3132 C CA . GLN A 1 392 ? -10.305 10.266 36.531 1 27.3 392 GLN A CA 1
ATOM 3133 C C . GLN A 1 392 ? -11.484 11.227 36.625 1 27.3 392 GLN A C 1
ATOM 3135 O O . GLN A 1 392 ? -11.461 12.195 37.375 1 27.3 392 GLN A O 1
ATOM 3140 N N . GLY A 1 393 ? -12.031 11.719 35.562 1 24.97 393 GLY A N 1
ATOM 3141 C CA . GLY A 1 393 ? -13.156 12.633 35.688 1 24.97 393 GLY A CA 1
ATOM 3142 C C . GLY A 1 393 ? -14.141 12.188 36.781 1 24.97 393 GLY A C 1
ATOM 3143 O O . GLY A 1 393 ? -14.672 13.016 37.5 1 24.97 393 GLY A O 1
ATOM 3144 N N . GLY A 1 394 ? -14.945 11.102 36.625 1 25.2 394 GLY A N 1
ATOM 3145 C CA . GLY A 1 394 ? -16.203 11.18 37.344 1 25.2 394 GLY A CA 1
ATOM 3146 C C . GLY A 1 394 ? -16.047 10.977 38.844 1 25.2 394 GLY A C 1
ATOM 3147 O O . GLY A 1 394 ? -15.578 9.93 39.281 1 25.2 394 GLY A O 1
ATOM 3148 N N . HIS A 1 395 ? -15.641 12 39.531 1 24.8 395 HIS A N 1
ATOM 3149 C CA . HIS A 1 395 ? -15.898 11.977 40.969 1 24.8 395 HIS A CA 1
ATOM 3150 C C . HIS A 1 395 ? -17.312 11.477 41.25 1 24.8 395 HIS A C 1
ATOM 3152 O O . HIS A 1 395 ? -18.281 11.945 40.656 1 24.8 395 HIS A O 1
ATOM 3158 N N . LEU A 1 396 ? -17.484 10.227 41.656 1 25.34 396 LEU A N 1
ATOM 3159 C CA . LEU A 1 396 ? -18.719 9.703 42.25 1 25.34 396 LEU A CA 1
ATOM 3160 C C . LEU A 1 396 ? -19.281 10.68 43.281 1 25.34 396 LEU A C 1
ATOM 3162 O O . LEU A 1 396 ? -18.547 11.234 44.094 1 25.34 396 LEU A O 1
ATOM 3166 N N . PRO A 1 397 ? -20.484 11.383 42.906 1 23.84 397 PRO A N 1
ATOM 3167 C CA . PRO A 1 397 ? -21.125 12.188 43.969 1 23.84 397 PRO A CA 1
ATOM 3168 C C . PRO A 1 397 ? -21.203 11.469 45.312 1 23.84 397 PRO A C 1
ATOM 3170 O O . PRO A 1 397 ? -21.422 10.25 45.344 1 23.84 397 PRO A O 1
ATOM 3173 N N . GLN A 1 398 ? -20.391 11.789 46.281 1 22.16 398 GLN A N 1
ATOM 3174 C CA . GLN A 1 398 ? -20.484 11.352 47.656 1 22.16 398 GLN A CA 1
ATOM 3175 C C . GLN A 1 398 ? -21.922 11.477 48.188 1 22.16 398 GLN A C 1
ATOM 3177 O O . GLN A 1 398 ? -22.578 12.492 47.969 1 22.16 398 GLN A O 1
ATOM 3182 N N . ASP A 1 399 ? -22.625 10.328 48.375 1 22.42 399 ASP A N 1
ATOM 3183 C CA . ASP A 1 399 ? -23.891 10.148 49.094 1 22.42 399 ASP A CA 1
ATOM 3184 C C . ASP A 1 399 ? -23.891 10.938 50.406 1 22.42 399 ASP A C 1
ATOM 3186 O O . ASP A 1 399 ? -23.109 10.648 51.312 1 22.42 399 ASP A O 1
ATOM 3190 N N . ASN A 1 400 ? -23.812 12.25 50.344 1 20.28 400 ASN A N 1
ATOM 3191 C CA . ASN A 1 400 ? -24.094 12.852 51.656 1 20.28 400 ASN A CA 1
ATOM 3192 C C . ASN A 1 400 ? -25.406 12.344 52.219 1 20.28 400 ASN A C 1
ATOM 3194 O O . ASN A 1 400 ? -26.422 12.297 51.531 1 20.28 400 ASN A O 1
ATOM 3198 N N . PRO A 1 401 ? -25.406 11.586 53.375 1 25.03 401 PRO A N 1
ATOM 3199 C CA . PRO A 1 401 ? -26.5 11.125 54.25 1 25.03 401 PRO A CA 1
ATOM 3200 C C . PRO A 1 401 ? -27.531 12.211 54.531 1 25.03 401 PRO A C 1
ATOM 3202 O O . PRO A 1 401 ? -27.172 13.352 54.812 1 25.03 401 PRO A O 1
ATOM 3205 N N . GLN A 1 402 ? -28.672 12.477 53.75 1 17.31 402 GLN A N 1
ATOM 3206 C CA . GLN A 1 402 ? -29.766 12.773 54.688 1 17.31 402 GLN A CA 1
ATOM 3207 C C . GLN A 1 402 ? -30.203 11.531 55.438 1 17.31 402 GLN A C 1
ATOM 3209 O O . GLN A 1 402 ? -30.266 10.438 54.875 1 17.31 402 GLN A O 1
ATOM 3214 N N . MET B 1 1 ? -12.344 11.727 19.469 1 87.44 1 MET B N 1
ATOM 3215 C CA . MET B 1 1 ? -13.359 10.977 18.734 1 87.44 1 MET B CA 1
ATOM 3216 C C . MET B 1 1 ? -14.312 10.273 19.688 1 87.44 1 MET B C 1
ATOM 3218 O O . MET B 1 1 ? -13.883 9.727 20.719 1 87.44 1 MET B O 1
ATOM 3222 N N . LEU B 1 2 ? -15.625 10.281 19.281 1 91.69 2 LEU B N 1
ATOM 3223 C CA . LEU B 1 2 ? -16.656 9.609 20.062 1 91.69 2 LEU B CA 1
ATOM 3224 C C . LEU B 1 2 ? -17.234 8.422 19.281 1 91.69 2 LEU B C 1
ATOM 3226 O O . LEU B 1 2 ? -17.438 8.508 18.078 1 91.69 2 LEU B O 1
ATOM 3230 N N . PHE B 1 3 ? -17.391 7.34 19.984 1 92.94 3 PHE B N 1
ATOM 3231 C CA . PHE B 1 3 ? -17.984 6.145 19.406 1 92.94 3 PHE B CA 1
ATOM 3232 C C . PHE B 1 3 ? -19.297 5.801 20.094 1 92.94 3 PHE B C 1
ATOM 3234 O O . PHE B 1 3 ? -19.344 5.617 21.312 1 92.94 3 PHE B O 1
ATOM 3241 N N . PHE B 1 4 ? -20.328 5.754 19.297 1 95.81 4 PHE B N 1
ATOM 3242 C CA . PHE B 1 4 ? -21.641 5.488 19.875 1 95.81 4 PHE B CA 1
ATOM 3243 C C . PHE B 1 4 ? -22.156 4.113 19.469 1 95.81 4 PHE B C 1
ATOM 3245 O O . PHE B 1 4 ? -22.031 3.729 18.297 1 95.81 4 PHE B O 1
ATOM 3252 N N . LYS B 1 5 ? -22.688 3.344 20.359 1 94.06 5 LYS B N 1
ATOM 3253 C CA . LYS B 1 5 ? -23.359 2.074 20.109 1 94.06 5 LYS B CA 1
ATOM 3254 C C . LYS B 1 5 ? -24.469 1.834 21.125 1 94.06 5 LYS B C 1
ATOM 3256 O O . LYS B 1 5 ? -24.203 1.731 22.328 1 94.06 5 LYS B O 1
ATOM 3261 N N . GLY B 1 6 ? -25.656 1.736 20.641 1 94.94 6 GLY B N 1
ATOM 3262 C CA . GLY B 1 6 ? -26.766 1.619 21.578 1 94.94 6 GLY B CA 1
ATOM 3263 C C . GLY B 1 6 ? -26.828 2.758 22.578 1 94.94 6 GLY B C 1
ATOM 3264 O O . GLY B 1 6 ? -26.812 3.93 22.188 1 94.94 6 GLY B O 1
ATOM 3265 N N . PRO B 1 7 ? -26.922 2.396 23.859 1 95.25 7 PRO B N 1
ATOM 3266 C CA . PRO B 1 7 ? -27 3.428 24.891 1 95.25 7 PRO B CA 1
ATOM 3267 C C . PRO B 1 7 ? -25.625 3.877 25.391 1 95.25 7 PRO B C 1
ATOM 3269 O O . PRO B 1 7 ? -25.531 4.68 26.328 1 95.25 7 PRO B O 1
ATOM 3272 N N . SER B 1 8 ? -24.625 3.371 24.672 1 96.25 8 SER B N 1
ATOM 3273 C CA . SER B 1 8 ? -23.281 3.574 25.219 1 96.25 8 SER B CA 1
ATOM 3274 C C . SER B 1 8 ? -22.453 4.48 24.297 1 96.25 8 SER B C 1
ATOM 3276 O O . SER B 1 8 ? -22.75 4.605 23.109 1 96.25 8 SER B O 1
ATOM 3278 N N . VAL B 1 9 ? -21.422 5.137 24.938 1 95.38 9 VAL B N 1
ATOM 3279 C CA . VAL B 1 9 ? -20.453 5.965 24.219 1 95.38 9 VAL B CA 1
ATOM 3280 C C . VAL B 1 9 ? -19.047 5.691 24.75 1 95.38 9 VAL B C 1
ATOM 3282 O O . VAL B 1 9 ? -18.859 5.477 25.938 1 95.38 9 VAL B O 1
ATOM 3285 N N . TRP B 1 10 ? -18.109 5.516 23.844 1 92.88 10 TRP B N 1
ATOM 3286 C CA . TRP B 1 10 ? -16.688 5.527 24.141 1 92.88 10 TRP B CA 1
ATOM 3287 C C . TRP B 1 10 ? -16.062 6.863 23.766 1 92.88 10 TRP B C 1
ATOM 3289 O O . TRP B 1 10 ? -16.266 7.367 22.656 1 92.88 10 TRP B O 1
ATOM 3299 N N . LYS B 1 11 ? -15.359 7.414 24.703 1 87.06 11 LYS B N 1
ATOM 3300 C CA . LYS B 1 11 ? -14.656 8.672 24.453 1 87.06 11 LYS B CA 1
ATOM 3301 C C . LYS B 1 11 ? -13.172 8.438 24.188 1 87.06 11 LYS B C 1
ATOM 3303 O O . LYS B 1 11 ? -12.445 7.98 25.078 1 87.06 11 LYS B O 1
ATOM 3308 N N . GLY B 1 12 ? -12.789 8.688 23 1 79.69 12 GLY B N 1
ATOM 3309 C CA . GLY B 1 12 ? -11.406 8.422 22.609 1 79.69 12 GLY B CA 1
ATOM 3310 C C . GLY B 1 12 ? -11.164 6.977 22.219 1 79.69 12 GLY B C 1
ATOM 3311 O O . GLY B 1 12 ? -12.102 6.246 21.906 1 79.69 12 GLY B O 1
ATOM 3312 N N . PHE B 1 13 ? -9.891 6.637 22.172 1 73.81 13 PHE B N 1
ATOM 3313 C CA . PHE B 1 13 ? -9.523 5.332 21.641 1 73.81 13 PHE B CA 1
ATOM 3314 C C . PHE B 1 13 ? -9.312 4.328 22.766 1 73.81 13 PHE B C 1
ATOM 3316 O O . PHE B 1 13 ? -9.211 3.123 22.531 1 73.81 13 PHE B O 1
ATOM 3323 N N . LEU B 1 14 ? -9.258 4.992 23.953 1 75 14 LEU B N 1
ATOM 3324 C CA . LEU B 1 14 ? -9.016 4.148 25.109 1 75 14 LEU B CA 1
ATOM 3325 C C . LEU B 1 14 ? -10.07 4.391 26.188 1 75 14 LEU B C 1
ATOM 3327 O O . LEU B 1 14 ? -10.742 5.43 26.188 1 75 14 LEU B O 1
ATOM 3331 N N . GLY B 1 15 ? -10.375 3.379 26.938 1 81.5 15 GLY B N 1
ATOM 3332 C CA . GLY B 1 15 ? -11.266 3.562 28.078 1 81.5 15 GLY B CA 1
ATOM 3333 C C . GLY B 1 15 ? -12.562 2.777 27.953 1 81.5 15 GLY B C 1
ATOM 3334 O O . GLY B 1 15 ? -12.852 2.215 26.891 1 81.5 15 GLY B O 1
ATOM 3335 N N . ASP B 1 16 ? -13.289 2.854 28.969 1 88.62 16 ASP B N 1
ATOM 3336 C CA . ASP B 1 16 ? -14.523 2.07 29.047 1 88.62 16 ASP B CA 1
ATOM 3337 C C . ASP B 1 16 ? -15.703 2.844 28.453 1 88.62 16 ASP B C 1
ATOM 3339 O O . ASP B 1 16 ? -15.664 4.074 28.375 1 88.62 16 ASP B O 1
ATOM 3343 N N . ALA B 1 17 ? -16.688 2.076 28.109 1 92.38 17 ALA B N 1
ATOM 3344 C CA . ALA B 1 17 ? -17.938 2.674 27.672 1 92.38 17 ALA B CA 1
ATOM 3345 C C . ALA B 1 17 ? -18.672 3.359 28.828 1 92.38 17 ALA B C 1
ATOM 3347 O O . ALA B 1 17 ? -18.609 2.893 29.969 1 92.38 17 ALA B O 1
ATOM 3348 N N . GLU B 1 18 ? -19.281 4.426 28.547 1 94.56 18 GLU B N 1
ATOM 3349 C CA . GLU B 1 18 ? -20.172 5.109 29.469 1 94.56 18 GLU B CA 1
ATOM 3350 C C . GLU B 1 18 ? -21.578 5.258 28.875 1 94.56 18 GLU B C 1
ATOM 3352 O O . GLU B 1 18 ? -21.75 5.164 27.672 1 94.56 18 GLU B O 1
ATOM 3357 N N . ALA B 1 19 ? -22.453 5.359 29.844 1 95.81 19 ALA B N 1
ATOM 3358 C CA . ALA B 1 19 ? -23.812 5.656 29.359 1 95.81 19 ALA B CA 1
ATOM 3359 C C . ALA B 1 19 ? -23.859 7.031 28.703 1 95.81 19 ALA B C 1
ATOM 3361 O O . ALA B 1 19 ? -23.297 7.996 29.219 1 95.81 19 ALA B O 1
ATOM 3362 N N . ILE B 1 20 ? -24.547 7.113 27.562 1 96.06 20 ILE B N 1
ATOM 3363 C CA . ILE B 1 20 ? -24.672 8.375 26.828 1 96.06 20 ILE B CA 1
ATOM 3364 C C . ILE B 1 20 ? -25.25 9.445 27.75 1 96.06 20 ILE B C 1
ATOM 3366 O O . ILE B 1 20 ? -24.828 10.602 27.719 1 96.06 20 ILE B O 1
ATOM 3370 N N . GLU B 1 21 ? -26.141 9.062 28.641 1 94.94 21 GLU B N 1
ATOM 3371 C CA . GLU B 1 21 ? -26.844 9.977 29.531 1 94.94 21 GLU B CA 1
ATOM 3372 C C . GLU B 1 21 ? -25.891 10.609 30.547 1 94.94 21 GLU B C 1
ATOM 3374 O O . GLU B 1 21 ? -26.203 11.641 31.141 1 94.94 21 GLU B O 1
ATOM 3379 N N . THR B 1 22 ? -24.812 9.945 30.734 1 93.19 22 THR B N 1
ATOM 3380 C CA . THR B 1 22 ? -23.812 10.492 31.656 1 93.19 22 THR B CA 1
ATOM 3381 C C . THR B 1 22 ? -23.219 11.781 31.094 1 93.19 22 THR B C 1
ATOM 3383 O O . THR B 1 22 ? -23.016 12.75 31.828 1 93.19 22 THR B O 1
ATOM 3386 N N . SER B 1 23 ? -23 11.859 29.766 1 91.69 23 SER B N 1
ATOM 3387 C CA . SER B 1 23 ? -22.406 13.016 29.125 1 91.69 23 SER B CA 1
ATOM 3388 C C . SER B 1 23 ? -23.469 13.953 28.562 1 91.69 23 SER B C 1
ATOM 3390 O O . SER B 1 23 ? -23.266 15.172 28.516 1 91.69 23 SER B O 1
ATOM 3392 N N . TRP B 1 24 ? -24.531 13.32 28.188 1 95.5 24 TRP B N 1
ATOM 3393 C CA . TRP B 1 24 ? -25.656 14.055 27.609 1 95.5 24 TRP B CA 1
ATOM 3394 C C . TRP B 1 24 ? -26.969 13.625 28.25 1 95.5 24 TRP B C 1
ATOM 3396 O O . TRP B 1 24 ? -27.75 12.883 27.641 1 95.5 24 TRP B O 1
ATOM 3406 N N . PRO B 1 25 ? -27.328 14.227 29.312 1 94.62 25 PRO B N 1
ATOM 3407 C CA . PRO B 1 25 ? -28.438 13.75 30.141 1 94.62 25 PRO B CA 1
ATOM 3408 C C . PRO B 1 25 ? -29.781 13.836 29.438 1 94.62 25 PRO B C 1
ATOM 3410 O O . PRO B 1 25 ? -30.688 13.047 29.719 1 94.62 25 PRO B O 1
ATOM 3413 N N . GLU B 1 26 ? -29.953 14.773 28.547 1 95.69 26 GLU B N 1
ATOM 3414 C CA . GLU B 1 26 ? -31.234 15.008 27.891 1 95.69 26 GLU B CA 1
ATOM 3415 C C . GLU B 1 26 ? -31.422 14.094 26.688 1 95.69 26 GLU B C 1
ATOM 3417 O O . GLU B 1 26 ? -32.469 14.086 26.062 1 95.69 26 GLU B O 1
ATOM 3422 N N . PHE B 1 27 ? -30.422 13.359 26.438 1 95.81 27 PHE B N 1
ATOM 3423 C CA . PHE B 1 27 ? -30.453 12.492 25.266 1 95.81 27 PHE B CA 1
ATOM 3424 C C . PHE B 1 27 ? -30.516 11.023 25.672 1 95.81 27 PHE B C 1
ATOM 3426 O O . PHE B 1 27 ? -29.703 10.57 26.484 1 95.81 27 PHE B O 1
ATOM 3433 N N . ARG B 1 28 ? -31.5 10.297 25.125 1 92.94 28 ARG B N 1
ATOM 3434 C CA . ARG B 1 28 ? -31.594 8.859 25.344 1 92.94 28 ARG B CA 1
ATOM 3435 C C . ARG B 1 28 ? -31.25 8.094 24.062 1 92.94 28 ARG B C 1
ATOM 3437 O O . ARG B 1 28 ? -31.938 8.211 23.047 1 92.94 28 ARG B O 1
ATOM 3444 N N . GLY B 1 29 ? -30.359 7.262 24.125 1 87.12 29 GLY B N 1
ATOM 3445 C CA . GLY B 1 29 ? -29.891 6.523 22.953 1 87.12 29 GLY B CA 1
ATOM 3446 C C . GLY B 1 29 ? -30.938 5.582 22.391 1 87.12 29 GLY B C 1
ATOM 3447 O O . GLY B 1 29 ? -31.984 5.367 23.016 1 87.12 29 GLY B O 1
ATOM 3448 N N . PRO B 1 30 ? -30.547 5.02 21.172 1 95.38 30 PRO B N 1
ATOM 3449 C CA . PRO B 1 30 ? -29.297 5.066 20.422 1 95.38 30 PRO B CA 1
ATOM 3450 C C . PRO B 1 30 ? -29.156 6.34 19.594 1 95.38 30 PRO B C 1
ATOM 3452 O O . PRO B 1 30 ? -30.141 7.039 19.344 1 95.38 30 PRO B O 1
ATOM 3455 N N . VAL B 1 31 ? -27.922 6.715 19.188 1 97.69 31 VAL B N 1
ATOM 3456 C CA . VAL B 1 31 ? -27.594 7.836 18.312 1 97.69 31 VAL B CA 1
ATOM 3457 C C . VAL B 1 31 ? -27.625 7.383 16.844 1 97.69 31 VAL B C 1
ATOM 3459 O O . VAL B 1 31 ? -27.016 6.375 16.5 1 97.69 31 VAL B O 1
ATOM 3462 N N . ASP B 1 32 ? -28.422 8.125 16.047 1 97.88 32 ASP B N 1
ATOM 3463 C CA . ASP B 1 32 ? -28.453 7.812 14.625 1 97.88 32 ASP B CA 1
ATOM 3464 C C . ASP B 1 32 ? -27.234 8.383 13.914 1 97.88 32 ASP B C 1
ATOM 3466 O O . ASP B 1 32 ? -26.609 7.703 13.094 1 97.88 32 ASP B O 1
ATOM 3470 N N . ALA B 1 33 ? -26.906 9.578 14.172 1 98.25 33 ALA B N 1
ATOM 3471 C CA . ALA B 1 33 ? -25.766 10.289 13.625 1 98.25 33 ALA B CA 1
ATOM 3472 C C . ALA B 1 33 ? -25.234 11.328 14.609 1 98.25 33 ALA B C 1
ATOM 3474 O O . ALA B 1 33 ? -25.953 11.773 15.5 1 98.25 33 ALA B O 1
ATOM 3475 N N . ALA B 1 34 ? -23.984 11.633 14.492 1 97.69 34 ALA B N 1
ATOM 3476 C CA . ALA B 1 34 ? -23.359 12.633 15.359 1 97.69 34 ALA B CA 1
ATOM 3477 C C . ALA B 1 34 ? -22.25 13.359 14.625 1 97.69 34 ALA B C 1
ATOM 3479 O O . ALA B 1 34 ? -21.609 12.797 13.734 1 97.69 34 ALA B O 1
ATOM 3480 N N . LEU B 1 35 ? -22.047 14.57 14.945 1 96.06 35 LEU B N 1
ATOM 3481 C CA . LEU B 1 35 ? -20.922 15.32 14.414 1 96.06 35 LEU B CA 1
ATOM 3482 C C . LEU B 1 35 ? -20.578 16.5 15.32 1 96.06 35 LEU B C 1
ATOM 3484 O O . LEU B 1 35 ? -21.375 16.906 16.156 1 96.06 35 LEU B O 1
ATOM 3488 N N . ARG B 1 36 ? -19.375 16.891 15.266 1 91.25 36 ARG B N 1
ATOM 3489 C CA . ARG B 1 36 ? -18.984 18.188 15.805 1 91.25 36 ARG B CA 1
ATOM 3490 C C . ARG B 1 36 ? -18.969 19.25 14.711 1 91.25 36 ARG B C 1
ATOM 3492 O O . ARG B 1 36 ? -18.219 19.125 13.734 1 91.25 36 ARG B O 1
ATOM 3499 N N . ILE B 1 37 ? -19.719 20.234 14.906 1 86.62 37 ILE B N 1
ATOM 3500 C CA . ILE B 1 37 ? -19.906 21.188 13.828 1 86.62 37 ILE B CA 1
ATOM 3501 C C . ILE B 1 37 ? -18.828 22.266 13.906 1 86.62 37 ILE B C 1
ATOM 3503 O O . ILE B 1 37 ? -18.484 22.734 14.992 1 86.62 37 ILE B O 1
ATOM 3507 N N . HIS B 1 38 ? -18.078 22.422 12.797 1 77.19 38 HIS B N 1
ATOM 3508 C CA . HIS B 1 38 ? -17.109 23.5 12.617 1 77.19 38 HIS B CA 1
ATOM 3509 C C . HIS B 1 38 ? -17.703 24.641 11.781 1 77.19 38 HIS B C 1
ATOM 3511 O O . HIS B 1 38 ? -17.75 24.547 10.555 1 77.19 38 HIS B O 1
ATOM 3517 N N . TYR B 1 39 ? -18.203 25.625 12.469 1 70.19 39 TYR B N 1
ATOM 3518 C CA . TYR B 1 39 ? -18.875 26.734 11.797 1 70.19 39 TYR B CA 1
ATOM 3519 C C . TYR B 1 39 ? -18.484 28.062 12.422 1 70.19 39 TYR B C 1
ATOM 3521 O O . TYR B 1 39 ? -19.125 28.531 13.367 1 70.19 39 TYR B O 1
ATOM 3529 N N . HIS B 1 40 ? -17.359 28.641 11.969 1 68.25 40 HIS B N 1
ATOM 3530 C CA . HIS B 1 40 ? -16.797 29.828 12.578 1 68.25 40 HIS B CA 1
ATOM 3531 C C . HIS B 1 40 ? -17.781 31 12.5 1 68.25 40 HIS B C 1
ATOM 3533 O O . HIS B 1 40 ? -17.906 31.766 13.453 1 68.25 40 HIS B O 1
ATOM 3539 N N . ASP B 1 41 ? -18.516 31.172 11.391 1 64.44 41 ASP B N 1
ATOM 3540 C CA . ASP B 1 41 ? -19.344 32.344 11.195 1 64.44 41 ASP B CA 1
ATOM 3541 C C . ASP B 1 41 ? -20.812 32.031 11.461 1 64.44 41 ASP B C 1
ATOM 3543 O O . ASP B 1 41 ? -21.703 32.656 10.875 1 64.44 41 ASP B O 1
ATOM 3547 N N . HIS B 1 42 ? -21.016 31.172 12.406 1 63.78 42 HIS B N 1
ATOM 3548 C CA . HIS B 1 42 ? -22.422 30.812 12.578 1 63.78 42 HIS B CA 1
ATOM 3549 C C . HIS B 1 42 ? -23.172 31.891 13.344 1 63.78 42 HIS B C 1
ATOM 3551 O O . HIS B 1 42 ? -22.75 32.312 14.414 1 63.78 42 HIS B O 1
ATOM 3557 N N . PRO B 1 43 ? -24.234 32.406 12.727 1 58.72 43 PRO B N 1
ATOM 3558 C CA . PRO B 1 43 ? -25.047 33.344 13.484 1 58.72 43 PRO B CA 1
ATOM 3559 C C . PRO B 1 43 ? -25.516 32.812 14.828 1 58.72 43 PRO B C 1
ATOM 3561 O O . PRO B 1 43 ? -25.609 33.531 15.805 1 58.72 43 PRO B O 1
ATOM 3564 N N . GLY B 1 44 ? -25.859 31.516 15.023 1 60.03 44 GLY B N 1
ATOM 3565 C CA . GLY B 1 44 ? -26.422 30.938 16.234 1 60.03 44 GLY B CA 1
ATOM 3566 C C . GLY B 1 44 ? -25.375 30.266 17.109 1 60.03 44 GLY B C 1
ATOM 3567 O O . GLY B 1 44 ? -25.719 29.531 18.047 1 60.03 44 GLY B O 1
ATOM 3568 N N . ARG B 1 45 ? -24.078 30.562 17 1 66.31 45 ARG B N 1
ATOM 3569 C CA . ARG B 1 45 ? -22.953 30.203 17.844 1 66.31 45 ARG B CA 1
ATOM 3570 C C . ARG B 1 45 ? -22.797 28.688 17.953 1 66.31 45 ARG B C 1
ATOM 3572 O O . ARG B 1 45 ? -22.609 28.156 19.062 1 66.31 45 ARG B O 1
ATOM 3579 N N . LEU B 1 46 ? -23.094 27.906 16.891 1 77.44 46 LEU B N 1
ATOM 3580 C CA . LEU B 1 46 ? -23.016 26.453 16.953 1 77.44 46 LEU B CA 1
ATOM 3581 C C . LEU B 1 46 ? -21.594 25.969 16.719 1 77.44 46 LEU B C 1
ATOM 3583 O O . LEU B 1 46 ? -21.328 24.766 16.688 1 77.44 46 LEU B O 1
ATOM 3587 N N . HIS B 1 47 ? -20.734 26.953 16.703 1 80.06 47 HIS B N 1
ATOM 3588 C CA . HIS B 1 47 ? -19.359 26.547 16.438 1 80.06 47 HIS B CA 1
ATOM 3589 C C . HIS B 1 47 ? -18.828 25.641 17.547 1 80.06 47 HIS B C 1
ATOM 3591 O O . HIS B 1 47 ? -19.016 25.938 18.734 1 80.06 47 HIS B O 1
ATOM 3597 N N . ASP B 1 48 ? -18.344 24.469 17.172 1 84.06 48 ASP B N 1
ATOM 3598 C CA . ASP B 1 48 ? -17.688 23.516 18.062 1 84.06 48 ASP B CA 1
ATOM 3599 C C . ASP B 1 48 ? -18.703 22.781 18.938 1 84.06 48 ASP B C 1
ATOM 3601 O O . ASP B 1 48 ? -18.359 22.281 20.016 1 84.06 48 ASP B O 1
ATOM 3605 N N . HIS B 1 49 ? -20 22.781 18.562 1 90.81 49 HIS B N 1
ATOM 3606 C CA . HIS B 1 49 ? -21.031 22.016 19.25 1 90.81 49 HIS B CA 1
ATOM 3607 C C . HIS B 1 49 ? -21.078 20.578 18.75 1 90.81 49 HIS B C 1
ATOM 3609 O O . HIS B 1 49 ? -20.766 20.312 17.594 1 90.81 49 HIS B O 1
ATOM 3615 N N . VAL B 1 50 ? -21.453 19.734 19.703 1 94 50 VAL B N 1
ATOM 3616 C CA . VAL B 1 50 ? -21.75 18.359 19.328 1 94 50 VAL B CA 1
ATOM 3617 C C . VAL B 1 50 ? -23.234 18.234 18.969 1 94 50 VAL B C 1
ATOM 3619 O O . VAL B 1 50 ? -24.109 18.641 19.734 1 94 50 VAL B O 1
ATOM 3622 N N . LEU B 1 51 ? -23.5 17.75 17.797 1 96.56 51 LEU B N 1
ATOM 3623 C CA . LEU B 1 51 ? -24.859 17.484 17.375 1 96.56 51 LEU B CA 1
ATOM 3624 C C . LEU B 1 51 ? -25.172 15.984 17.422 1 96.56 51 LEU B C 1
ATOM 3626 O O . LEU B 1 51 ? -24.406 15.172 16.906 1 96.56 51 LEU B O 1
ATOM 3630 N N . LEU B 1 52 ? -26.266 15.664 18.078 1 97.88 52 LEU B N 1
ATOM 3631 C CA . LEU B 1 52 ? -26.766 14.297 18.109 1 97.88 52 LEU B CA 1
ATOM 3632 C C . LEU B 1 52 ? -28.125 14.203 17.406 1 97.88 52 LEU B C 1
ATOM 3634 O O . LEU B 1 52 ? -29 15.039 17.625 1 97.88 52 LEU B O 1
ATOM 3638 N N . PHE B 1 53 ? -28.234 13.211 16.562 1 98.38 53 PHE B N 1
ATOM 3639 C CA . PHE B 1 53 ? -29.469 13.039 15.781 1 98.38 53 PHE B CA 1
ATOM 3640 C C . PHE B 1 53 ? -30.172 11.75 16.172 1 98.38 53 PHE B C 1
ATOM 3642 O O . PHE B 1 53 ? -29.531 10.719 16.375 1 98.38 53 PHE B O 1
ATOM 3649 N N . LYS B 1 54 ? -31.484 11.812 16.266 1 98.19 54 LYS B N 1
ATOM 3650 C CA . LYS B 1 54 ? -32.344 10.648 16.484 1 98.19 54 LYS B CA 1
ATOM 3651 C C . LYS B 1 54 ? -33.75 10.875 15.93 1 98.19 54 LYS B C 1
ATOM 3653 O O . LYS B 1 54 ? -34.406 11.867 16.281 1 98.19 54 LYS B O 1
ATOM 3658 N N . GLY B 1 55 ? -34.094 9.953 15.117 1 97.88 55 GLY B N 1
ATOM 3659 C CA . GLY B 1 55 ? -35.375 10.164 14.469 1 97.88 55 GLY B CA 1
ATOM 3660 C C . GLY B 1 55 ? -35.438 11.43 13.641 1 97.88 55 GLY B C 1
ATOM 3661 O O . GLY B 1 55 ? -34.625 11.609 12.727 1 97.88 55 GLY B O 1
ATOM 3662 N N . ASP B 1 56 ? -36.344 12.328 13.977 1 98.12 56 ASP B N 1
ATOM 3663 C CA . ASP B 1 56 ? -36.469 13.578 13.234 1 98.12 56 ASP B CA 1
ATOM 3664 C C . ASP B 1 56 ? -36 14.766 14.07 1 98.12 56 ASP B C 1
ATOM 3666 O O . ASP B 1 56 ? -36.281 15.922 13.734 1 98.12 56 ASP B O 1
ATOM 3670 N N . ARG B 1 57 ? -35.219 14.43 15.109 1 98.31 57 ARG B N 1
ATOM 3671 C CA . ARG B 1 57 ? -34.812 15.484 16.031 1 98.31 57 ARG B CA 1
ATOM 3672 C C . ARG B 1 57 ? -33.312 15.609 16.078 1 98.31 57 ARG B C 1
ATOM 3674 O O . ARG B 1 57 ? -32.594 14.648 15.773 1 98.31 57 ARG B O 1
ATOM 3681 N N . VAL B 1 58 ? -32.844 16.797 16.438 1 97.88 58 VAL B N 1
ATOM 3682 C CA . VAL B 1 58 ? -31.422 17.078 16.625 1 97.88 58 VAL B CA 1
ATOM 3683 C C . VAL B 1 58 ? -31.203 17.766 17.969 1 97.88 58 VAL B C 1
ATOM 3685 O O . VAL B 1 58 ? -31.984 18.625 18.359 1 97.88 58 VAL B O 1
ATOM 3688 N N . TRP B 1 59 ? -30.25 17.281 18.688 1 97.5 59 TRP B N 1
ATOM 3689 C CA . TRP B 1 59 ? -29.75 17.891 19.906 1 97.5 59 TRP B CA 1
ATOM 3690 C C . TRP B 1 59 ? -28.406 18.562 19.672 1 97.5 59 TRP B C 1
ATOM 3692 O O . TRP B 1 59 ? -27.547 18.031 18.969 1 97.5 59 TRP B O 1
ATOM 3702 N N . ALA B 1 60 ? -28.219 19.766 20.234 1 95.94 60 ALA B N 1
ATOM 3703 C CA . ALA B 1 60 ? -26.953 20.484 20.141 1 95.94 60 ALA B CA 1
ATOM 3704 C C . ALA B 1 60 ? -26.375 20.734 21.516 1 95.94 60 ALA B C 1
ATOM 3706 O O . ALA B 1 60 ? -27.047 21.297 22.391 1 95.94 60 ALA B O 1
ATOM 3707 N N . TYR B 1 61 ? -25.141 20.312 21.656 1 95.06 61 TYR B N 1
ATOM 3708 C CA . TYR B 1 61 ? -24.5 20.453 22.953 1 95.06 61 TYR B CA 1
ATOM 3709 C C . TYR B 1 61 ? -23.219 21.281 22.828 1 95.06 61 TYR B C 1
ATOM 3711 O O . TYR B 1 61 ? -22.375 21 21.984 1 95.06 61 TYR B O 1
ATOM 3719 N N . GLY B 1 62 ? -23.078 22.266 23.609 1 89.88 62 GLY B N 1
ATOM 3720 C CA . GLY B 1 62 ? -21.828 23 23.812 1 89.88 62 GLY B CA 1
ATOM 3721 C C . GLY B 1 62 ? -21.172 22.719 25.141 1 89.88 62 GLY B C 1
ATOM 3722 O O . GLY B 1 62 ? -21.781 22.953 26.203 1 89.88 62 GLY B O 1
ATOM 3723 N N . ASN B 1 63 ? -19.984 22.219 25.078 1 85.81 63 ASN B N 1
ATOM 3724 C CA . ASN B 1 63 ? -19.281 21.875 26.312 1 85.81 63 ASN B CA 1
ATOM 3725 C C . ASN B 1 63 ? -20.141 21.016 27.234 1 85.81 63 ASN B C 1
ATOM 3727 O O . ASN B 1 63 ? -20.266 21.312 28.422 1 85.81 63 ASN B O 1
ATOM 3731 N N . GLY B 1 64 ? -20.875 20.141 26.625 1 86.62 64 GLY B N 1
ATOM 3732 C CA . GLY B 1 64 ? -21.641 19.172 27.375 1 86.62 64 GLY B CA 1
ATOM 3733 C C . GLY B 1 64 ? -23.016 19.672 27.781 1 86.62 64 GLY B C 1
ATOM 3734 O O . GLY B 1 64 ? -23.797 18.953 28.391 1 86.62 64 GLY B O 1
ATOM 3735 N N . ARG B 1 65 ? -23.328 20.844 27.469 1 92.88 65 ARG B N 1
ATOM 3736 C CA . ARG B 1 65 ? -24.609 21.438 27.859 1 92.88 65 ARG B CA 1
ATOM 3737 C C . ARG B 1 65 ? -25.531 21.594 26.641 1 92.88 65 ARG B C 1
ATOM 3739 O O . ARG B 1 65 ? -25.078 22.016 25.578 1 92.88 65 ARG B O 1
ATOM 3746 N N . LEU B 1 66 ? -26.734 21.297 26.891 1 96 66 LEU B N 1
ATOM 3747 C CA . LEU B 1 66 ? -27.734 21.406 25.828 1 96 66 LEU B CA 1
ATOM 3748 C C . LEU B 1 66 ? -28.016 22.875 25.5 1 96 66 LEU B C 1
ATOM 3750 O O . LEU B 1 66 ? -28.25 23.672 26.391 1 96 66 LEU B O 1
ATOM 3754 N N . GLN B 1 67 ? -27.984 23.172 24.25 1 93.88 67 GLN B N 1
ATOM 3755 C CA . GLN B 1 67 ? -28.281 24.516 23.797 1 93.88 67 GLN B CA 1
ATOM 3756 C C . GLN B 1 67 ? -29.766 24.844 23.922 1 93.88 67 GLN B C 1
ATOM 3758 O O . GLN B 1 67 ? -30.609 24 23.625 1 93.88 67 GLN B O 1
ATOM 3763 N N . LEU B 1 68 ? -30 26.062 24.266 1 92.62 68 LEU B N 1
ATOM 3764 C CA . LEU B 1 68 ? -31.391 26.516 24.359 1 92.62 68 LEU B CA 1
ATOM 3765 C C . LEU B 1 68 ? -32.094 26.359 23.031 1 92.62 68 LEU B C 1
ATOM 3767 O O . LEU B 1 68 ? -31.562 26.703 21.984 1 92.62 68 LEU B O 1
ATOM 3771 N N . GLY B 1 69 ? -33.375 25.781 23.109 1 93.69 69 GLY B N 1
ATOM 3772 C CA . GLY B 1 69 ? -34.156 25.609 21.891 1 93.69 69 GLY B CA 1
ATOM 3773 C C . GLY B 1 69 ? -34.062 24.203 21.344 1 93.69 69 GLY B C 1
ATOM 3774 O O . GLY B 1 69 ? -34.812 23.844 20.422 1 93.69 69 GLY B O 1
ATOM 3775 N N . TYR B 1 70 ? -33.188 23.5 21.922 1 95.44 70 TYR B N 1
ATOM 3776 C CA . TYR B 1 70 ? -33.031 22.109 21.484 1 95.44 70 TYR B CA 1
ATOM 3777 C C . TYR B 1 70 ? -33.656 21.156 22.516 1 95.44 70 TYR B C 1
ATOM 3779 O O . TYR B 1 70 ? -33.75 21.5 23.703 1 95.44 70 TYR B O 1
ATOM 3787 N N . PRO B 1 71 ? -34 20.016 22.094 1 96.94 71 PRO B N 1
ATOM 3788 C CA . PRO B 1 71 ? -33.938 19.484 20.719 1 96.94 71 PRO B CA 1
ATOM 3789 C C . PRO B 1 71 ? -34.969 20.141 19.797 1 96.94 71 PRO B C 1
ATOM 3791 O O . PRO B 1 71 ? -35.969 20.719 20.266 1 96.94 71 PRO B O 1
ATOM 3794 N N . LYS B 1 72 ? -34.719 20.141 18.562 1 96.12 72 LYS B N 1
ATOM 3795 C CA . LYS B 1 72 ? -35.656 20.594 17.547 1 96.12 72 LYS B CA 1
ATOM 3796 C C . LYS B 1 72 ? -35.688 19.656 16.344 1 96.12 72 LYS B C 1
ATOM 3798 O O . LYS B 1 72 ? -34.969 18.672 16.312 1 96.12 72 LYS B O 1
ATOM 3803 N N . ALA B 1 73 ? -36.656 19.984 15.461 1 97.69 73 ALA B N 1
ATOM 3804 C CA . ALA B 1 73 ? -36.75 19.172 14.25 1 97.69 73 ALA B CA 1
ATOM 3805 C C . ALA B 1 73 ? -35.562 19.406 13.344 1 97.69 73 ALA B C 1
ATOM 3807 O O . ALA B 1 73 ? -35.094 20.531 13.172 1 97.69 73 ALA B O 1
ATOM 3808 N N . ILE B 1 74 ? -35.062 18.281 12.773 1 97.81 74 ILE B N 1
ATOM 3809 C CA . ILE B 1 74 ? -33.906 18.344 11.898 1 97.81 74 ILE B CA 1
ATOM 3810 C C . ILE B 1 74 ? -34.125 19.375 10.789 1 97.81 74 ILE B C 1
ATOM 3812 O O . ILE B 1 74 ? -33.25 20.172 10.477 1 97.81 74 ILE B O 1
ATOM 3816 N N . LYS B 1 75 ? -35.344 19.469 10.25 1 95.88 75 LYS B N 1
ATOM 3817 C CA . LYS B 1 75 ? -35.656 20.328 9.117 1 95.88 75 LYS B CA 1
ATOM 3818 C C . LYS B 1 75 ? -35.562 21.812 9.5 1 95.88 75 LYS B C 1
ATOM 3820 O O . LYS B 1 75 ? -35.469 22.672 8.625 1 95.88 75 LYS B O 1
ATOM 3825 N N . GLU B 1 76 ? -35.625 22.094 10.773 1 94.69 76 GLU B N 1
ATOM 3826 C CA . GLU B 1 76 ? -35.531 23.484 11.227 1 94.69 76 GLU B CA 1
ATOM 3827 C C . GLU B 1 76 ? -34.125 24.016 11.062 1 94.69 76 GLU B C 1
ATOM 3829 O O . GLU B 1 76 ? -33.938 25.172 10.672 1 94.69 76 GLU B O 1
ATOM 3834 N N . ASP B 1 77 ? -33.156 23.188 11.344 1 92.06 77 ASP B N 1
ATOM 3835 C CA . ASP B 1 77 ? -31.75 23.578 11.211 1 92.06 77 ASP B CA 1
ATOM 3836 C C . ASP B 1 77 ? -31.219 23.25 9.82 1 92.06 77 ASP B C 1
ATOM 3838 O O . ASP B 1 77 ? -30.359 23.953 9.297 1 92.06 77 ASP B O 1
ATOM 3842 N N . PHE B 1 78 ? -31.75 22.172 9.266 1 95.56 78 PHE B N 1
ATOM 3843 C CA . PHE B 1 78 ? -31.281 21.641 7.996 1 95.56 78 PHE B CA 1
ATOM 3844 C C . PHE B 1 78 ? -32.438 21.328 7.066 1 95.56 78 PHE B C 1
ATOM 3846 O O . PHE B 1 78 ? -32.812 20.172 6.875 1 95.56 78 PHE B O 1
ATOM 3853 N N . PRO B 1 79 ? -32.875 22.375 6.445 1 95.94 79 PRO B N 1
ATOM 3854 C CA . PRO B 1 79 ? -34.062 22.188 5.598 1 95.94 79 PRO B CA 1
ATOM 3855 C C . PRO B 1 79 ? -33.844 21.156 4.488 1 95.94 79 PRO B C 1
ATOM 3857 O O . PRO B 1 79 ? -32.812 21.219 3.793 1 95.94 79 PRO B O 1
ATOM 3860 N N . GLY B 1 80 ? -34.75 20.219 4.41 1 96.56 80 GLY B N 1
ATOM 3861 C CA . GLY B 1 80 ? -34.719 19.234 3.344 1 96.56 80 GLY B CA 1
ATOM 3862 C C . GLY B 1 80 ? -34 17.953 3.744 1 96.56 80 GLY B C 1
ATOM 3863 O O . GLY B 1 80 ? -34.094 16.938 3.061 1 96.56 80 GLY B O 1
ATOM 3864 N N . VAL B 1 81 ? -33.25 17.969 4.785 1 98 81 VAL B N 1
ATOM 3865 C CA . VAL B 1 81 ? -32.531 16.781 5.254 1 98 81 VAL B CA 1
ATOM 3866 C C . VAL B 1 81 ? -33.531 15.789 5.855 1 98 81 VAL B C 1
ATOM 3868 O O . VAL B 1 81 ? -34.375 16.172 6.648 1 98 81 VAL B O 1
ATOM 3871 N N . PRO B 1 82 ? -33.406 14.609 5.484 1 97.5 82 PRO B N 1
ATOM 3872 C CA . PRO B 1 82 ? -34.406 13.633 5.945 1 97.5 82 PRO B CA 1
ATOM 3873 C C . PRO B 1 82 ? -34.188 13.234 7.406 1 97.5 82 PRO B C 1
ATOM 3875 O O . PRO B 1 82 ? -33.156 13.508 7.984 1 97.5 82 PRO B O 1
ATOM 3878 N N . ALA B 1 83 ? -35.312 12.641 7.988 1 97.81 83 ALA B N 1
ATOM 3879 C CA . ALA B 1 83 ? -35.219 12.023 9.305 1 97.81 83 ALA B CA 1
ATOM 3880 C C . ALA B 1 83 ? -34.531 10.664 9.234 1 97.81 83 ALA B C 1
ATOM 3882 O O . ALA B 1 83 ? -34.219 10.188 8.148 1 97.81 83 ALA B O 1
ATOM 3883 N N . ASP B 1 84 ? -34.281 10.102 10.352 1 97.69 84 ASP B N 1
ATOM 3884 C CA . ASP B 1 84 ? -33.719 8.758 10.484 1 97.69 84 ASP B CA 1
ATOM 3885 C C . ASP B 1 84 ? -32.406 8.625 9.711 1 97.69 84 ASP B C 1
ATOM 3887 O O . ASP B 1 84 ? -32.25 7.711 8.898 1 97.69 84 ASP B O 1
ATOM 3891 N N . LEU B 1 85 ? -31.516 9.539 10 1 98.38 85 LEU B N 1
ATOM 3892 C CA . LEU B 1 85 ? -30.188 9.562 9.375 1 98.38 85 LEU B CA 1
ATOM 3893 C C . LEU B 1 85 ? -29.391 8.32 9.758 1 98.38 85 LEU B C 1
ATOM 3895 O O . LEU B 1 85 ? -29.641 7.711 10.797 1 98.38 85 LEU B O 1
ATOM 3899 N N . ASP B 1 86 ? -28.453 7.984 8.852 1 98.19 86 ASP B N 1
ATOM 3900 C CA . ASP B 1 86 ? -27.547 6.879 9.133 1 98.19 86 ASP B CA 1
ATOM 3901 C C . ASP B 1 86 ? -26.203 7.387 9.648 1 98.19 86 ASP B C 1
ATOM 3903 O O . ASP B 1 86 ? -25.547 6.723 10.461 1 98.19 86 ASP B O 1
ATOM 3907 N N . ALA B 1 87 ? -25.766 8.516 9.195 1 98.44 87 ALA B N 1
ATOM 3908 C CA . ALA B 1 87 ? -24.484 9.117 9.555 1 98.44 87 ALA B CA 1
ATOM 3909 C C . ALA B 1 87 ? -24.438 10.594 9.172 1 98.44 87 ALA B C 1
ATOM 3911 O O . ALA B 1 87 ? -25.312 11.078 8.438 1 98.44 87 ALA B O 1
ATOM 3912 N N . ALA B 1 88 ? -23.438 11.312 9.695 1 98.31 88 ALA B N 1
ATOM 3913 C CA . ALA B 1 88 ? -23.188 12.711 9.352 1 98.31 88 ALA B CA 1
ATOM 3914 C C . ALA B 1 88 ? -21.734 13.094 9.617 1 98.31 88 ALA B C 1
ATOM 3916 O O . ALA B 1 88 ? -21.109 12.57 10.539 1 98.31 88 ALA B O 1
ATOM 3917 N N . VAL B 1 89 ? -21.234 13.945 8.773 1 97.31 89 VAL B N 1
ATOM 3918 C CA . VAL B 1 89 ? -19.875 14.406 8.984 1 97.31 89 VAL B CA 1
ATOM 3919 C C . VAL B 1 89 ? -19.719 15.828 8.445 1 97.31 89 VAL B C 1
ATOM 3921 O O . VAL B 1 89 ? -20.297 16.172 7.414 1 97.31 89 VAL B O 1
ATOM 3924 N N . GLU B 1 90 ? -19.047 16.594 9.203 1 94.69 90 GLU B N 1
ATOM 3925 C CA . GLU B 1 90 ? -18.766 17.953 8.742 1 94.69 90 GLU B CA 1
ATOM 3926 C C . GLU B 1 90 ? -17.75 17.953 7.602 1 94.69 90 GLU B C 1
ATOM 3928 O O . GLU B 1 90 ? -16.891 17.062 7.527 1 94.69 90 GLU B O 1
ATOM 3933 N N . CYS B 1 91 ? -17.891 18.859 6.719 1 92.69 91 CYS B N 1
ATOM 3934 C CA . CYS B 1 91 ? -16.922 19.062 5.648 1 92.69 91 CYS B CA 1
ATOM 3935 C C . CYS B 1 91 ? -16.281 20.438 5.766 1 92.69 91 CYS B C 1
ATOM 3937 O O . CYS B 1 91 ? -16.938 21.453 5.562 1 92.69 91 CYS B O 1
ATOM 3939 N N . HIS B 1 92 ? -14.961 20.438 6.027 1 86.94 92 HIS B N 1
ATOM 3940 C CA . HIS B 1 92 ? -14.195 21.641 6.344 1 86.94 92 HIS B CA 1
ATOM 3941 C C . HIS B 1 92 ? -13.836 22.406 5.078 1 86.94 92 HIS B C 1
ATOM 3943 O O . HIS B 1 92 ? -13.539 21.797 4.043 1 86.94 92 HIS B O 1
ATOM 3949 N N . PRO B 1 93 ? -13.805 23.734 5.16 1 80.62 93 PRO B N 1
ATOM 3950 C CA . PRO B 1 93 ? -13.539 24.562 3.98 1 80.62 93 PRO B CA 1
ATOM 3951 C C . PRO B 1 93 ? -12.164 24.297 3.369 1 80.62 93 PRO B C 1
ATOM 3953 O O . PRO B 1 93 ? -11.938 24.594 2.195 1 80.62 93 PRO B O 1
ATOM 3956 N N . LYS B 1 94 ? -11.289 23.766 4.055 1 79.12 94 LYS B N 1
ATOM 3957 C CA . LYS B 1 94 ? -9.984 23.469 3.471 1 79.12 94 LYS B CA 1
ATOM 3958 C C . LYS B 1 94 ? -10.055 22.219 2.59 1 79.12 94 LYS B C 1
ATOM 3960 O O . LYS B 1 94 ? -9.211 22.031 1.71 1 79.12 94 LYS B O 1
ATOM 3965 N N . GLU B 1 95 ? -11.094 21.438 2.863 1 87.38 95 GLU B N 1
ATOM 3966 C CA . GLU B 1 95 ? -11.258 20.203 2.088 1 87.38 95 GLU B CA 1
ATOM 3967 C C . GLU B 1 95 ? -12.461 20.297 1.154 1 87.38 95 GLU B C 1
ATOM 3969 O O . GLU B 1 95 ? -12.523 19.594 0.142 1 87.38 95 GLU B O 1
ATOM 3974 N N . CYS B 1 96 ? -13.367 21.219 1.489 1 89.12 96 CYS B N 1
ATOM 3975 C CA . CYS B 1 96 ? -14.578 21.438 0.71 1 89.12 96 CYS B CA 1
ATOM 3976 C C . CYS B 1 96 ? -14.719 22.922 0.348 1 89.12 96 CYS B C 1
ATOM 3978 O O . CYS B 1 96 ? -14.102 23.781 0.98 1 89.12 96 CYS B O 1
ATOM 3980 N N . PRO B 1 97 ? -15.43 23.156 -0.748 1 83 97 PRO B N 1
ATOM 3981 C CA . PRO B 1 97 ? -15.531 24.531 -1.229 1 83 97 PRO B CA 1
ATOM 3982 C C . PRO B 1 97 ? -16.172 25.469 -0.206 1 83 97 PRO B C 1
ATOM 3984 O O . PRO B 1 97 ? -15.93 26.688 -0.231 1 83 97 PRO B O 1
ATOM 3987 N N . SER B 1 98 ? -17.016 24.953 0.594 1 86.62 98 SER B N 1
ATOM 3988 C CA . SER B 1 98 ? -17.672 25.703 1.646 1 86.62 98 SER B CA 1
ATOM 3989 C C . SER B 1 98 ? -17.859 24.875 2.906 1 86.62 98 SER B C 1
ATOM 3991 O O . SER B 1 98 ? -17.484 23.688 2.934 1 86.62 98 SER B O 1
ATOM 3993 N N . GLU B 1 99 ? -18.266 25.594 3.963 1 88.88 99 GLU B N 1
ATOM 3994 C CA . GLU B 1 99 ? -18.609 24.844 5.168 1 88.88 99 GLU B CA 1
ATOM 3995 C C . GLU B 1 99 ? -19.891 24.047 4.969 1 88.88 99 GLU B C 1
ATOM 3997 O O . GLU B 1 99 ? -20.969 24.625 4.758 1 88.88 99 GLU B O 1
ATOM 4002 N N . MET B 1 100 ? -19.719 22.766 5.031 1 92.81 100 MET B N 1
ATOM 4003 C CA . MET B 1 100 ? -20.859 21.906 4.73 1 92.81 100 MET B CA 1
ATOM 4004 C C . MET B 1 100 ? -20.969 20.766 5.742 1 92.81 100 MET B C 1
ATOM 4006 O O . MET B 1 100 ? -20.062 20.562 6.559 1 92.81 100 MET B O 1
ATOM 4010 N N . VAL B 1 101 ? -22.109 20.156 5.754 1 96.12 101 VAL B N 1
ATOM 4011 C CA . VAL B 1 101 ? -22.344 18.891 6.434 1 96.12 101 VAL B CA 1
ATOM 4012 C C . VAL B 1 101 ? -22.859 17.859 5.441 1 96.12 101 VAL B C 1
ATOM 4014 O O . VAL B 1 101 ? -23.75 18.141 4.637 1 96.12 101 VAL B O 1
ATOM 4017 N N . LEU B 1 102 ? -22.281 16.703 5.434 1 97.31 102 LEU B N 1
ATOM 4018 C CA . LEU B 1 102 ? -22.75 15.57 4.648 1 97.31 102 LEU B CA 1
ATOM 4019 C C . LEU B 1 102 ? -23.625 14.641 5.496 1 97.31 102 LEU B C 1
ATOM 4021 O O . LEU B 1 102 ? -23.156 14.125 6.52 1 97.31 102 LEU B O 1
ATOM 4025 N N . PHE B 1 103 ? -24.859 14.516 5.078 1 98.38 103 PHE B N 1
ATOM 4026 C CA . PHE B 1 103 ? -25.781 13.578 5.715 1 98.38 103 PHE B CA 1
ATOM 4027 C C . PHE B 1 103 ? -25.953 12.328 4.859 1 98.38 103 PHE B C 1
ATOM 4029 O O . PHE B 1 103 ? -26.062 12.422 3.635 1 98.38 103 PHE B O 1
ATOM 4036 N N . PHE B 1 104 ? -25.969 11.164 5.566 1 98.25 104 PHE B N 1
ATOM 4037 C CA . PHE B 1 104 ? -26.078 9.898 4.852 1 98.25 104 PHE B CA 1
ATOM 4038 C C . PHE B 1 104 ? -27.375 9.18 5.219 1 98.25 104 PHE B C 1
ATOM 4040 O O . PHE B 1 104 ? -27.719 9.078 6.398 1 98.25 104 PHE B O 1
ATOM 4047 N N . LYS B 1 105 ? -28.094 8.703 4.219 1 97.5 105 LYS B N 1
ATOM 4048 C CA . LYS B 1 105 ? -29.281 7.867 4.383 1 97.5 105 LYS B CA 1
ATOM 4049 C C . LYS B 1 105 ? -29.422 6.879 3.229 1 97.5 105 LYS B C 1
ATOM 4051 O O . LYS B 1 105 ? -29.766 7.266 2.109 1 97.5 105 LYS B O 1
ATOM 4056 N N . GLY B 1 106 ? -29.156 5.625 3.566 1 96 106 GLY B N 1
ATOM 4057 C CA . GLY B 1 106 ? -29.141 4.641 2.498 1 96 106 GLY B CA 1
ATOM 4058 C C . GLY B 1 106 ? -28.094 4.922 1.442 1 96 106 GLY B C 1
ATOM 4059 O O . GLY B 1 106 ? -26.922 5.113 1.764 1 96 106 GLY B O 1
ATOM 4060 N N . PRO B 1 107 ? -28.516 4.965 0.209 1 94.94 107 PRO B N 1
ATOM 4061 C CA . PRO B 1 107 ? -27.578 5.234 -0.871 1 94.94 107 PRO B CA 1
ATOM 4062 C C . PRO B 1 107 ? -27.391 6.723 -1.148 1 94.94 107 PRO B C 1
ATOM 4064 O O . PRO B 1 107 ? -26.578 7.109 -1.984 1 94.94 107 PRO B O 1
ATOM 4067 N N . MET B 1 108 ? -28.125 7.543 -0.414 1 96.25 108 MET B N 1
ATOM 4068 C CA . MET B 1 108 ? -28.156 8.969 -0.716 1 96.25 108 MET B CA 1
ATOM 4069 C C . MET B 1 108 ? -27.25 9.742 0.239 1 96.25 108 MET B C 1
ATOM 4071 O O . MET B 1 108 ? -27.141 9.391 1.417 1 96.25 108 MET B O 1
ATOM 4075 N N . VAL B 1 109 ? -26.641 10.758 -0.333 1 97.75 109 VAL B N 1
ATOM 4076 C CA . VAL B 1 109 ? -25.875 11.727 0.444 1 97.75 109 VAL B CA 1
ATOM 4077 C C . VAL B 1 109 ? -26.484 13.117 0.271 1 97.75 109 VAL B C 1
ATOM 4079 O O . VAL B 1 109 ? -26.75 13.547 -0.852 1 97.75 109 VAL B O 1
ATOM 4082 N N . PHE B 1 110 ? -26.734 13.781 1.346 1 97.88 110 PHE B N 1
ATOM 4083 C CA . PHE B 1 110 ? -27.266 15.141 1.351 1 97.88 110 PHE B CA 1
ATOM 4084 C C . PHE B 1 110 ? -26.219 16.141 1.816 1 97.88 110 PHE B C 1
ATOM 4086 O O . PHE B 1 110 ? -25.859 16.156 2.994 1 97.88 110 PHE B O 1
ATOM 4093 N N . ALA B 1 111 ? -25.75 16.906 0.882 1 96.94 111 ALA B N 1
ATOM 4094 C CA . ALA B 1 111 ? -24.75 17.938 1.201 1 96.94 111 ALA B CA 1
ATOM 4095 C C . ALA B 1 111 ? -25.422 19.266 1.507 1 96.94 111 ALA B C 1
ATOM 4097 O O . ALA B 1 111 ? -26.047 19.875 0.632 1 96.94 111 ALA B O 1
ATOM 4098 N N . HIS B 1 112 ? -25.25 19.672 2.734 1 95.94 112 HIS B N 1
ATOM 4099 C CA . HIS B 1 112 ? -25.891 20.906 3.195 1 95.94 112 HIS B CA 1
ATOM 4100 C C . HIS B 1 112 ? -24.859 22 3.418 1 95.94 112 HIS B C 1
ATOM 4102 O O . HIS B 1 112 ? -23.938 21.844 4.219 1 95.94 112 HIS B O 1
ATOM 4108 N N . ASP B 1 113 ? -25.078 23.078 2.688 1 93.12 113 ASP B N 1
ATOM 4109 C CA . ASP B 1 113 ? -24.234 24.25 2.885 1 93.12 113 ASP B CA 1
ATOM 4110 C C . ASP B 1 113 ? -24.688 25.047 4.105 1 93.12 113 ASP B C 1
ATOM 4112 O O . ASP B 1 113 ? -25.828 25.484 4.184 1 93.12 113 ASP B O 1
ATOM 4116 N N . LEU B 1 114 ? -23.812 25.266 5 1 90.5 114 LEU B N 1
ATOM 4117 C CA . LEU B 1 114 ? -24.188 25.891 6.27 1 90.5 114 LEU B CA 1
ATOM 4118 C C . LEU B 1 114 ? -24.422 27.375 6.098 1 90.5 114 LEU B C 1
ATOM 4120 O O . LEU B 1 114 ? -25.188 27.984 6.855 1 90.5 114 LEU B O 1
ATOM 4124 N N . ARG B 1 115 ? -23.812 27.938 5.16 1 86.94 115 ARG B N 1
ATOM 4125 C CA . ARG B 1 115 ? -23.953 29.375 4.934 1 86.94 115 ARG B CA 1
ATOM 4126 C C . ARG B 1 115 ? -25.203 29.688 4.105 1 86.94 115 ARG B C 1
ATOM 4128 O O . ARG B 1 115 ? -26.062 30.453 4.527 1 86.94 115 ARG B O 1
ATOM 4135 N N . THR B 1 116 ? -25.375 29.047 3.016 1 89.5 116 THR B N 1
ATOM 4136 C CA . THR B 1 116 ? -26.453 29.359 2.086 1 89.5 116 THR B CA 1
ATOM 4137 C C . THR B 1 116 ? -27.688 28.516 2.404 1 89.5 116 THR B C 1
ATOM 4139 O O . THR B 1 116 ? -28.781 28.797 1.914 1 89.5 116 THR B O 1
ATOM 4142 N N . LYS B 1 117 ? -27.516 27.469 3.15 1 90.81 117 LYS B N 1
ATOM 4143 C CA . LYS B 1 117 ? -28.578 26.531 3.51 1 90.81 117 LYS B CA 1
ATOM 4144 C C . LYS B 1 117 ? -29.016 25.719 2.303 1 90.81 117 LYS B C 1
ATOM 4146 O O . LYS B 1 117 ? -30.016 25 2.361 1 90.81 117 LYS B O 1
ATOM 4151 N N . ALA B 1 118 ? -28.219 25.781 1.346 1 94.81 118 ALA B N 1
ATOM 4152 C CA . ALA B 1 118 ? -28.516 25 0.147 1 94.81 118 ALA B CA 1
ATOM 4153 C C . ALA B 1 118 ? -28.281 23.516 0.39 1 94.81 118 ALA B C 1
ATOM 4155 O O . ALA B 1 118 ? -27.312 23.141 1.062 1 94.81 118 ALA B O 1
ATOM 4156 N N . LEU B 1 119 ? -29.156 22.734 -0.207 1 96.94 119 LEU B N 1
ATOM 4157 C CA . LEU B 1 119 ? -29.062 21.281 -0.083 1 96.94 119 LEU B CA 1
ATOM 4158 C C . LEU B 1 119 ? -28.844 20.641 -1.447 1 96.94 119 LEU B C 1
ATOM 4160 O O . LEU B 1 119 ? -29.609 20.891 -2.389 1 96.94 119 LEU B O 1
ATOM 4164 N N . THR B 1 120 ? -27.828 19.859 -1.588 1 95.94 120 THR B N 1
ATOM 4165 C CA . THR B 1 120 ? -27.562 19.109 -2.811 1 95.94 120 THR B CA 1
ATOM 4166 C C . THR B 1 120 ? -27.625 17.609 -2.551 1 95.94 120 THR B C 1
ATOM 4168 O O . THR B 1 120 ? -27.062 17.125 -1.576 1 95.94 120 THR B O 1
ATOM 4171 N N . HIS B 1 121 ? -28.281 16.922 -3.453 1 96.12 121 HIS B N 1
ATOM 4172 C CA . HIS B 1 121 ? -28.375 15.469 -3.375 1 96.12 121 HIS B CA 1
ATOM 4173 C C . HIS B 1 121 ? -27.328 14.797 -4.246 1 96.12 121 HIS B C 1
ATOM 4175 O O . HIS B 1 121 ? -27.125 15.18 -5.402 1 96.12 121 HIS B O 1
ATOM 4181 N N . ARG B 1 122 ? -26.641 13.836 -3.607 1 94.25 122 ARG B N 1
ATOM 4182 C CA . ARG B 1 122 ? -25.625 13.094 -4.336 1 94.25 122 ARG B CA 1
ATOM 4183 C C . ARG B 1 122 ? -25.812 11.594 -4.168 1 94.25 122 ARG B C 1
ATOM 4185 O O . ARG B 1 122 ? -26.344 11.141 -3.158 1 94.25 122 ARG B O 1
ATOM 4192 N N . VAL B 1 123 ? -25.422 10.891 -5.285 1 93.94 123 VAL B N 1
ATOM 4193 C CA . VAL B 1 123 ? -25.359 9.43 -5.227 1 93.94 123 VAL B CA 1
ATOM 4194 C C . VAL B 1 123 ? -23.922 8.961 -5.457 1 93.94 123 VAL B C 1
ATOM 4196 O O . VAL B 1 123 ? -23.391 9.094 -6.559 1 93.94 123 VAL B O 1
ATOM 4199 N N . TRP B 1 124 ? -23.359 8.492 -4.379 1 95 124 TRP B N 1
ATOM 4200 C CA . TRP B 1 124 ? -22.016 7.945 -4.414 1 95 124 TRP B CA 1
ATOM 4201 C C . TRP B 1 124 ? -22.031 6.434 -4.211 1 95 124 TRP B C 1
ATOM 4203 O O . TRP B 1 124 ? -22.078 5.957 -3.074 1 95 124 TRP B O 1
ATOM 4213 N N . PRO B 1 125 ? -21.875 5.672 -5.203 1 90.38 125 PRO B N 1
ATOM 4214 C CA . PRO B 1 125 ? -22.047 4.219 -5.09 1 90.38 125 PRO B CA 1
ATOM 4215 C C . PRO B 1 125 ? -21.094 3.59 -4.082 1 90.38 125 PRO B C 1
ATOM 4217 O O . PRO B 1 125 ? -21.484 2.689 -3.332 1 90.38 125 PRO B O 1
ATOM 4220 N N . ALA B 1 126 ? -19.922 4.023 -3.994 1 88.44 126 ALA B N 1
ATOM 4221 C CA . ALA B 1 126 ? -18.938 3.408 -3.115 1 88.44 126 ALA B CA 1
ATOM 4222 C C . ALA B 1 126 ? -19.219 3.74 -1.652 1 88.44 126 ALA B C 1
ATOM 4224 O O . ALA B 1 126 ? -18.828 2.99 -0.752 1 88.44 126 ALA B O 1
ATOM 4225 N N . VAL B 1 127 ? -19.875 4.852 -1.429 1 94.5 127 VAL B N 1
ATOM 4226 C CA . VAL B 1 127 ? -20.109 5.344 -0.077 1 94.5 127 VAL B CA 1
ATOM 4227 C C . VAL B 1 127 ? -21.594 5.227 0.258 1 94.5 127 VAL B C 1
ATOM 4229 O O . VAL B 1 127 ? -22.203 6.164 0.792 1 94.5 127 VAL B O 1
ATOM 4232 N N . SER B 1 128 ? -22.156 4.117 -0.119 1 92.31 128 SER B N 1
ATOM 4233 C CA . SER B 1 128 ? -23.562 3.85 0.186 1 92.31 128 SER B CA 1
ATOM 4234 C C . SER B 1 128 ? -23.703 3.104 1.508 1 92.31 128 SER B C 1
ATOM 4236 O O . SER B 1 128 ? -22.828 2.316 1.882 1 92.31 128 SER B O 1
ATOM 4238 N N . TRP B 1 129 ? -24.766 3.449 2.307 1 94.06 129 TRP B N 1
ATOM 4239 C CA . TRP B 1 129 ? -25.156 2.74 3.52 1 94.06 129 TRP B CA 1
ATOM 4240 C C . TRP B 1 129 ? -24.094 2.885 4.602 1 94.06 129 TRP B C 1
ATOM 4242 O O . TRP B 1 129 ? -23.688 1.897 5.219 1 94.06 129 TRP B O 1
ATOM 4252 N N . CYS B 1 130 ? -23.609 4.113 4.738 1 97.31 130 CYS B N 1
ATOM 4253 C CA . CYS B 1 130 ? -22.703 4.406 5.848 1 97.31 130 CYS B CA 1
ATOM 4254 C C . CYS B 1 130 ? -23.438 4.316 7.184 1 97.31 130 CYS B C 1
ATOM 4256 O O . CYS B 1 130 ? -24.453 4.977 7.379 1 97.31 130 CYS B O 1
ATOM 4258 N N . SER B 1 131 ? -22.938 3.506 8.062 1 97 131 SER B N 1
ATOM 4259 C CA . SER B 1 131 ? -23.516 3.398 9.391 1 97 131 SER B CA 1
ATOM 4260 C C . SER B 1 131 ? -22.984 4.48 10.32 1 97 131 SER B C 1
ATOM 4262 O O . SER B 1 131 ? -23.578 4.77 11.359 1 97 131 SER B O 1
ATOM 4264 N N . ALA B 1 132 ? -21.844 5.023 10.031 1 97.75 132 ALA B N 1
ATOM 4265 C CA . ALA B 1 132 ? -21.203 6.141 10.719 1 97.75 132 ALA B CA 1
ATOM 4266 C C . ALA B 1 132 ? -20.219 6.855 9.797 1 97.75 132 ALA B C 1
ATOM 4268 O O . ALA B 1 132 ? -19.781 6.297 8.781 1 97.75 132 ALA B O 1
ATOM 4269 N N . ALA B 1 133 ? -19.891 8.07 10.094 1 97.69 133 ALA B N 1
ATOM 4270 C CA . ALA B 1 133 ? -18.906 8.844 9.344 1 97.69 133 ALA B CA 1
ATOM 4271 C C . ALA B 1 133 ? -18.109 9.766 10.273 1 97.69 133 ALA B C 1
ATOM 4273 O O . ALA B 1 133 ? -18.625 10.227 11.289 1 97.69 133 ALA B O 1
ATOM 4274 N N . VAL B 1 134 ? -16.859 9.977 9.898 1 95.94 134 VAL B N 1
ATOM 4275 C CA . VAL B 1 134 ? -16.031 10.836 10.742 1 95.94 134 VAL B CA 1
ATOM 4276 C C . VAL B 1 134 ? -14.961 11.508 9.898 1 95.94 134 VAL B C 1
ATOM 4278 O O . VAL B 1 134 ? -14.523 10.953 8.883 1 95.94 134 VAL B O 1
ATOM 4281 N N . ARG B 1 135 ? -14.672 12.656 10.281 1 94.12 135 ARG B N 1
ATOM 4282 C CA . ARG B 1 135 ? -13.477 13.344 9.789 1 94.12 135 ARG B CA 1
ATOM 4283 C C . ARG B 1 135 ? -12.359 13.305 10.828 1 94.12 135 ARG B C 1
ATOM 4285 O O . ARG B 1 135 ? -12.555 13.703 11.977 1 94.12 135 ARG B O 1
ATOM 4292 N N . TRP B 1 136 ? -11.25 12.781 10.422 1 92.12 136 TRP B N 1
ATOM 4293 C CA . TRP B 1 136 ? -10.117 12.711 11.336 1 92.12 136 TRP B CA 1
ATOM 4294 C C . TRP B 1 136 ? -8.812 13.062 10.625 1 92.12 136 TRP B C 1
ATOM 4296 O O . TRP B 1 136 ? -8.453 12.414 9.633 1 92.12 136 TRP B O 1
ATOM 4306 N N . LEU B 1 137 ? -8.141 14.117 11.07 1 90 137 LEU B N 1
ATOM 4307 C CA . LEU B 1 137 ? -6.867 14.578 10.523 1 90 137 LEU B CA 1
ATOM 4308 C C . LEU B 1 137 ? -6.957 14.742 9.008 1 90 137 LEU B C 1
ATOM 4310 O O . LEU B 1 137 ? -6.129 14.195 8.273 1 90 137 LEU B O 1
ATOM 4314 N N . GLU B 1 138 ? -8 15.375 8.594 1 90.69 138 GLU B N 1
ATOM 4315 C CA . GLU B 1 138 ? -8.219 15.805 7.219 1 90.69 138 GLU B CA 1
ATOM 4316 C C . GLU B 1 138 ? -8.625 14.633 6.332 1 90.69 138 GLU B C 1
ATOM 4318 O O . GLU B 1 138 ? -8.516 14.711 5.105 1 90.69 138 GLU B O 1
ATOM 4323 N N . ARG B 1 139 ? -9.102 13.57 6.984 1 93.25 139 ARG B N 1
ATOM 4324 C CA . ARG B 1 139 ? -9.555 12.391 6.254 1 93.25 139 ARG B CA 1
ATOM 4325 C C . ARG B 1 139 ? -10.992 12.031 6.613 1 93.25 139 ARG B C 1
ATOM 4327 O O . ARG B 1 139 ? -11.391 12.141 7.773 1 93.25 139 ARG B O 1
ATOM 4334 N N . TYR B 1 140 ? -11.664 11.609 5.57 1 95.81 140 TYR B N 1
ATOM 4335 C CA . TYR B 1 140 ? -13.078 11.297 5.746 1 95.81 140 TYR B CA 1
ATOM 4336 C C . TYR B 1 140 ? -13.32 9.797 5.629 1 95.81 140 TYR B C 1
ATOM 4338 O O . TYR B 1 140 ? -12.891 9.164 4.664 1 95.81 140 TYR B O 1
ATOM 4346 N N . TYR B 1 141 ? -14.016 9.328 6.605 1 96.94 141 TYR B N 1
ATOM 4347 C CA . TYR B 1 141 ? -14.258 7.887 6.641 1 96.94 141 TYR B CA 1
ATOM 4348 C C . TYR B 1 141 ? -15.75 7.586 6.684 1 96.94 141 TYR B C 1
ATOM 4350 O O . TYR B 1 141 ? -16.516 8.273 7.363 1 96.94 141 TYR B O 1
ATOM 4358 N N . CYS B 1 142 ? -16.141 6.609 5.984 1 98.06 142 CYS B N 1
ATOM 4359 C CA . CYS B 1 142 ? -17.469 5.992 6.027 1 98.06 142 CYS B CA 1
ATOM 4360 C C . CYS B 1 142 ? -17.375 4.566 6.559 1 98.06 142 CYS B C 1
ATOM 4362 O O . CYS B 1 142 ? -16.625 3.746 6.031 1 98.06 142 CYS B O 1
ATOM 4364 N N . PHE B 1 143 ? -18.156 4.359 7.617 1 97.38 143 PHE B N 1
ATOM 4365 C CA . PHE B 1 143 ? -18.203 3.014 8.172 1 97.38 143 PHE B CA 1
ATOM 4366 C C . PHE B 1 143 ? -19.406 2.254 7.641 1 97.38 143 PHE B C 1
ATOM 4368 O O . PHE B 1 143 ? -20.5 2.822 7.5 1 97.38 143 PHE B O 1
ATOM 4375 N N . GLN B 1 144 ? -19.234 1.059 7.281 1 95.62 144 GLN B N 1
ATOM 4376 C CA . GLN B 1 144 ? -20.25 0.086 6.891 1 95.62 144 GLN B CA 1
ATOM 4377 C C . GLN B 1 144 ? -20.156 -1.17 7.754 1 95.62 144 GLN B C 1
ATOM 4379 O O . GLN B 1 144 ? -19.578 -2.176 7.344 1 95.62 144 GLN B O 1
ATOM 4384 N N . GLY B 1 145 ? -20.75 -1.023 8.914 1 92.5 145 GLY B N 1
ATOM 4385 C CA . GLY B 1 145 ? -20.516 -2.055 9.914 1 92.5 145 GLY B CA 1
ATOM 4386 C C . GLY B 1 145 ? -19.109 -2.07 10.453 1 92.5 145 GLY B C 1
ATOM 4387 O O . GLY B 1 145 ? -18.625 -1.062 10.977 1 92.5 145 GLY B O 1
ATOM 4388 N N . ILE B 1 146 ? -18.469 -3.197 10.266 1 92.31 146 ILE B N 1
ATOM 4389 C CA . ILE B 1 146 ? -17.125 -3.328 10.82 1 92.31 146 ILE B CA 1
ATOM 4390 C C . ILE B 1 146 ? -16.094 -2.881 9.789 1 92.31 146 ILE B C 1
ATOM 4392 O O . ILE B 1 146 ? -14.898 -2.785 10.094 1 92.31 146 ILE B O 1
ATOM 4396 N N . ARG B 1 147 ? -16.547 -2.6 8.633 1 94.31 147 ARG B N 1
ATOM 4397 C CA . ARG B 1 147 ? -15.648 -2.133 7.574 1 94.31 147 ARG B CA 1
ATOM 4398 C C . ARG B 1 147 ? -15.656 -0.61 7.484 1 94.31 147 ARG B C 1
ATOM 4400 O O . ARG B 1 147 ? -16.609 0.037 7.91 1 94.31 147 ARG B O 1
ATOM 4407 N N . PHE B 1 148 ? -14.578 -0.092 6.98 1 96.5 148 PHE B N 1
ATOM 4408 C CA . PHE B 1 148 ? -14.578 1.347 6.746 1 96.5 148 PHE B CA 1
ATOM 4409 C C . PHE B 1 148 ? -13.875 1.681 5.434 1 96.5 148 PHE B C 1
ATOM 4411 O O . PHE B 1 148 ? -13.094 0.88 4.926 1 96.5 148 PHE B O 1
ATOM 4418 N N . LEU B 1 149 ? -14.242 2.859 4.906 1 96.88 149 LEU B N 1
ATOM 4419 C CA . LEU B 1 149 ? -13.703 3.447 3.689 1 96.88 149 LEU B CA 1
ATOM 4420 C C . LEU B 1 149 ? -13.164 4.852 3.953 1 96.88 149 LEU B C 1
ATOM 4422 O O . LEU B 1 149 ? -13.695 5.57 4.805 1 96.88 149 LEU B O 1
ATOM 4426 N N . ARG B 1 150 ? -12.125 5.172 3.256 1 96.31 150 ARG B N 1
ATOM 4427 C CA . ARG B 1 150 ? -11.742 6.578 3.131 1 96.31 150 ARG B CA 1
ATOM 4428 C C . ARG B 1 150 ? -12.258 7.168 1.823 1 96.31 150 ARG B C 1
ATOM 4430 O O . ARG B 1 150 ? -12.016 6.621 0.748 1 96.31 150 ARG B O 1
ATOM 4437 N N . PHE B 1 151 ? -13.039 8.297 1.91 1 96.12 151 PHE B N 1
ATOM 4438 C CA . PHE B 1 151 ? -13.648 8.805 0.687 1 96.12 151 PHE B CA 1
ATOM 4439 C C . PHE B 1 151 ? -13.344 10.289 0.514 1 96.12 151 PHE B C 1
ATOM 4441 O O . PHE B 1 151 ? -13.008 10.977 1.479 1 96.12 151 PHE B O 1
ATOM 4448 N N . ASP B 1 152 ? -13.375 10.711 -0.753 1 93.69 152 ASP B N 1
ATOM 4449 C CA . ASP B 1 152 ? -13.312 12.125 -1.081 1 93.69 152 ASP B CA 1
ATOM 4450 C C . ASP B 1 152 ? -14.641 12.82 -0.767 1 93.69 152 ASP B C 1
ATOM 4452 O O . ASP B 1 152 ? -15.68 12.461 -1.318 1 93.69 152 ASP B O 1
ATOM 4456 N N . PRO B 1 153 ? -14.609 13.773 0.045 1 93.81 153 PRO B N 1
ATOM 4457 C CA . PRO B 1 153 ? -15.883 14.352 0.493 1 93.81 153 PRO B CA 1
ATOM 4458 C C . PRO B 1 153 ? -16.562 15.195 -0.582 1 93.81 153 PRO B C 1
ATOM 4460 O O . PRO B 1 153 ? -17.703 15.609 -0.414 1 93.81 153 PRO B O 1
ATOM 4463 N N . LEU B 1 154 ? -15.898 15.398 -1.685 1 90.75 154 LEU B N 1
ATOM 4464 C CA . LEU B 1 154 ? -16.484 16.188 -2.768 1 90.75 154 LEU B CA 1
ATOM 4465 C C . LEU B 1 154 ? -17.031 15.273 -3.861 1 90.75 154 LEU B C 1
ATOM 4467 O O . LEU B 1 154 ? -18.062 15.57 -4.457 1 90.75 154 LEU B O 1
ATOM 4471 N N . ARG B 1 155 ? -16.359 14.117 -4.047 1 91.38 155 ARG B N 1
ATOM 4472 C CA . ARG B 1 155 ? -16.672 13.312 -5.219 1 91.38 155 ARG B CA 1
ATOM 4473 C C . ARG B 1 155 ? -17.203 11.938 -4.812 1 91.38 155 ARG B C 1
ATOM 4475 O O . ARG B 1 155 ? -17.812 11.234 -5.621 1 91.38 155 ARG B O 1
ATOM 4482 N N . GLY B 1 156 ? -16.812 11.609 -3.604 1 94.25 156 GLY B N 1
ATOM 4483 C CA . GLY B 1 156 ? -17.281 10.312 -3.139 1 94.25 156 GLY B CA 1
ATOM 4484 C C . GLY B 1 156 ? -16.359 9.172 -3.557 1 94.25 156 GLY B C 1
ATOM 4485 O O . GLY B 1 156 ? -16.656 8.008 -3.275 1 94.25 156 GLY B O 1
ATOM 4486 N N . ASP B 1 157 ? -15.25 9.477 -4.121 1 92.5 157 ASP B N 1
ATOM 4487 C CA . ASP B 1 157 ? -14.312 8.461 -4.59 1 92.5 157 ASP B CA 1
ATOM 4488 C C . ASP B 1 157 ? -13.656 7.734 -3.418 1 92.5 157 ASP B C 1
ATOM 4490 O O . ASP B 1 157 ? -13.383 8.344 -2.381 1 92.5 157 ASP B O 1
ATOM 4494 N N . VAL B 1 158 ? -13.469 6.441 -3.631 1 92.94 158 VAL B N 1
ATOM 4495 C CA . VAL B 1 158 ? -12.797 5.598 -2.643 1 92.94 158 VAL B CA 1
ATOM 4496 C C . VAL B 1 158 ? -11.547 4.977 -3.252 1 92.94 158 VAL B C 1
ATOM 4498 O O . VAL B 1 158 ? -11.562 4.527 -4.398 1 92.94 158 VAL B O 1
ATOM 4501 N N . GLY B 1 159 ? -10.531 4.848 -2.51 1 83.69 159 GLY B N 1
ATOM 4502 C CA . GLY B 1 159 ? -9.281 4.285 -3.004 1 83.69 159 GLY B CA 1
ATOM 4503 C C . GLY B 1 159 ? -9.297 2.771 -3.082 1 83.69 159 GLY B C 1
ATOM 4504 O O . GLY B 1 159 ? -10.164 2.123 -2.486 1 83.69 159 GLY B O 1
ATOM 4505 N N . ALA B 1 160 ? -8.312 2.076 -3.867 1 73.69 160 ALA B N 1
ATOM 4506 C CA . ALA B 1 160 ? -8.266 0.65 -4.18 1 73.69 160 ALA B CA 1
ATOM 4507 C C . ALA B 1 160 ? -8.031 -0.181 -2.924 1 73.69 160 ALA B C 1
ATOM 4509 O O . ALA B 1 160 ? -8.375 -1.365 -2.883 1 73.69 160 ALA B O 1
ATOM 4510 N N . HIS B 1 161 ? -7.539 0.351 -1.778 1 80.75 161 HIS B N 1
ATOM 4511 C CA . HIS B 1 161 ? -7.133 -0.42 -0.609 1 80.75 161 HIS B CA 1
ATOM 4512 C C . HIS B 1 161 ? -8.242 -0.465 0.435 1 80.75 161 HIS B C 1
ATOM 4514 O O . HIS B 1 161 ? -8.008 -0.869 1.576 1 80.75 161 HIS B O 1
ATOM 4520 N N . TYR B 1 162 ? -9.445 -0.206 -0.074 1 89.69 162 TYR B N 1
ATOM 4521 C CA . TYR B 1 162 ? -10.617 -0.251 0.795 1 89.69 162 TYR B CA 1
ATOM 4522 C C . TYR B 1 162 ? -11.648 -1.236 0.266 1 89.69 162 TYR B C 1
ATOM 4524 O O . TYR B 1 162 ? -11.672 -1.536 -0.93 1 89.69 162 TYR B O 1
ATOM 4532 N N . PRO B 1 163 ? -12.531 -1.712 1.143 1 91.5 163 PRO B N 1
ATOM 4533 C CA . PRO B 1 163 ? -12.695 -1.412 2.568 1 91.5 163 PRO B CA 1
ATOM 4534 C C . PRO B 1 163 ? -11.656 -2.113 3.441 1 91.5 163 PRO B C 1
ATOM 4536 O O . PRO B 1 163 ? -11.008 -3.066 2.996 1 91.5 163 PRO B O 1
ATOM 4539 N N . ARG B 1 164 ? -11.516 -1.652 4.645 1 93 164 ARG B N 1
ATOM 4540 C CA . ARG B 1 164 ? -10.672 -2.234 5.684 1 93 164 ARG B CA 1
ATOM 4541 C C . ARG B 1 164 ? -11.484 -2.547 6.938 1 93 164 ARG B C 1
ATOM 4543 O O . ARG B 1 164 ? -12.633 -2.107 7.066 1 93 164 ARG B O 1
ATOM 4550 N N . ASP B 1 165 ? -10.922 -3.4 7.816 1 93.62 165 ASP B N 1
ATOM 4551 C CA . ASP B 1 165 ? -11.594 -3.785 9.055 1 93.62 165 ASP B CA 1
ATOM 4552 C C . ASP B 1 165 ? -11.344 -2.76 10.156 1 93.62 165 ASP B C 1
ATOM 4554 O O . ASP B 1 165 ? -10.195 -2.547 10.562 1 93.62 165 ASP B O 1
ATOM 4558 N N . ALA B 1 166 ? -12.391 -2.133 10.664 1 94 166 ALA B N 1
ATOM 4559 C CA . ALA B 1 166 ? -12.273 -1.065 11.656 1 94 166 ALA B CA 1
ATOM 4560 C C . ALA B 1 166 ? -11.625 -1.573 12.938 1 94 166 ALA B C 1
ATOM 4562 O O . ALA B 1 166 ? -11.016 -0.799 13.68 1 94 166 ALA B O 1
ATOM 4563 N N . ARG B 1 167 ? -11.688 -2.83 13.25 1 92.94 167 ARG B N 1
ATOM 4564 C CA . ARG B 1 167 ? -11.156 -3.418 14.469 1 92.94 167 ARG B CA 1
ATOM 4565 C C . ARG B 1 167 ? -9.633 -3.4 14.469 1 92.94 167 ARG B C 1
ATOM 4567 O O . ARG B 1 167 ? -9.008 -3.525 15.523 1 92.94 167 ARG B O 1
ATOM 4574 N N . ASP B 1 168 ? -9.055 -3.15 13.297 1 93.44 168 ASP B N 1
ATOM 4575 C CA . ASP B 1 168 ? -7.605 -3.08 13.18 1 93.44 168 ASP B CA 1
ATOM 4576 C C . ASP B 1 168 ? -7.105 -1.651 13.391 1 93.44 168 ASP B C 1
ATOM 4578 O O . ASP B 1 168 ? -5.922 -1.434 13.664 1 93.44 168 ASP B O 1
ATOM 4582 N N . TYR B 1 169 ? -8.031 -0.689 13.297 1 91.69 169 TYR B N 1
ATOM 4583 C CA . TYR B 1 169 ? -7.531 0.669 13.117 1 91.69 169 TYR B CA 1
ATOM 4584 C C . TYR B 1 169 ? -8.109 1.607 14.164 1 91.69 169 TYR B C 1
ATOM 4586 O O . TYR B 1 169 ? -7.438 2.531 14.625 1 91.69 169 TYR B O 1
ATOM 4594 N N . PHE B 1 170 ? -9.336 1.368 14.555 1 89.94 170 PHE B N 1
ATOM 4595 C CA . PHE B 1 170 ? -10.023 2.4 15.32 1 89.94 170 PHE B CA 1
ATOM 4596 C C . PHE B 1 170 ? -10.312 1.92 16.734 1 89.94 170 PHE B C 1
ATOM 4598 O O . PHE B 1 170 ? -10.773 2.693 17.578 1 89.94 170 PHE B O 1
ATOM 4605 N N . MET B 1 171 ? -10.078 0.646 17 1 83.88 171 MET B N 1
ATOM 4606 C CA . MET B 1 171 ? -10.336 0.077 18.312 1 83.88 171 MET B CA 1
ATOM 4607 C C . MET B 1 171 ? -9.25 -0.933 18.688 1 83.88 171 MET B C 1
ATOM 4609 O O . MET B 1 171 ? -8.562 -1.458 17.812 1 83.88 171 MET B O 1
ATOM 4613 N N . ARG B 1 172 ? -9.141 -1.083 20 1 84.69 172 ARG B N 1
ATOM 4614 C CA . ARG B 1 172 ? -8.258 -2.145 20.469 1 84.69 172 ARG B CA 1
ATOM 4615 C C . ARG B 1 172 ? -9.023 -3.449 20.656 1 84.69 172 ARG B C 1
ATOM 4617 O O . ARG B 1 172 ? -9.859 -3.559 21.562 1 84.69 172 ARG B O 1
ATOM 4624 N N . CYS B 1 173 ? -8.828 -4.355 19.812 1 87.5 173 CYS B N 1
ATOM 4625 C CA . CYS B 1 173 ? -9.477 -5.664 19.844 1 87.5 173 CYS B CA 1
ATOM 4626 C C . CYS B 1 173 ? -8.438 -6.781 19.906 1 87.5 173 CYS B C 1
ATOM 4628 O O . CYS B 1 173 ? -7.426 -6.742 19.203 1 87.5 173 CYS B O 1
ATOM 4630 N N . PRO B 1 174 ? -8.75 -7.672 20.859 1 89.31 174 PRO B N 1
ATOM 4631 C CA . PRO B 1 174 ? -7.832 -8.812 20.906 1 89.31 174 PRO B CA 1
ATOM 4632 C C . PRO B 1 174 ? -7.648 -9.484 19.547 1 89.31 174 PRO B C 1
ATOM 4634 O O . PRO B 1 174 ? -8.625 -9.688 18.812 1 89.31 174 PRO B O 1
ATOM 4637 N N . GLY B 1 175 ? -6.414 -9.836 19.234 1 92.94 175 GLY B N 1
ATOM 4638 C CA . GLY B 1 175 ? -6.109 -10.539 18 1 92.94 175 GLY B CA 1
ATOM 4639 C C . GLY B 1 175 ? -6.203 -9.664 16.781 1 92.94 175 GLY B C 1
ATOM 4640 O O . GLY B 1 175 ? -6.273 -10.164 15.648 1 92.94 175 GLY B O 1
ATOM 4641 N N . ARG B 1 176 ? -6.34 -8.367 16.984 1 92.75 176 ARG B N 1
ATOM 4642 C CA . ARG B 1 176 ? -6.418 -7.391 15.898 1 92.75 176 ARG B CA 1
ATOM 4643 C C . ARG B 1 176 ? -5.312 -6.348 16.016 1 92.75 176 ARG B C 1
ATOM 4645 O O . ARG B 1 176 ? -4.535 -6.371 16.969 1 92.75 176 ARG B O 1
ATOM 4652 N N . GLY B 1 177 ? -5.168 -5.527 14.969 1 91.75 177 GLY B N 1
ATOM 4653 C CA . GLY B 1 177 ? -4.156 -4.484 15.031 1 91.75 177 GLY B CA 1
ATOM 4654 C C . GLY B 1 177 ? -3.506 -4.207 13.688 1 91.75 177 GLY B C 1
ATOM 4655 O O . GLY B 1 177 ? -3.611 -5.012 12.758 1 91.75 177 GLY B O 1
ATOM 4656 N N . HIS B 1 178 ? -2.809 -3.096 13.594 1 91.5 178 HIS B N 1
ATOM 4657 C CA . HIS B 1 178 ? -2.039 -2.695 12.422 1 91.5 178 HIS B CA 1
ATOM 4658 C C . HIS B 1 178 ? -0.75 -1.985 12.828 1 91.5 178 HIS B C 1
ATOM 4660 O O . HIS B 1 178 ? -0.498 -1.779 14.016 1 91.5 178 HIS B O 1
ATOM 4666 N N . GLY B 1 179 ? 0.068 -1.69 11.875 1 89.56 179 GLY B N 1
ATOM 4667 C CA . GLY B 1 179 ? 1.324 -1.029 12.188 1 89.56 179 GLY B CA 1
ATOM 4668 C C . GLY B 1 179 ? 2.221 -1.851 13.094 1 89.56 179 GLY B C 1
ATOM 4669 O O . GLY B 1 179 ? 2.502 -3.016 12.805 1 89.56 179 GLY B O 1
ATOM 4670 N N . LYS B 1 180 ? 2.561 -1.242 14.258 1 88.25 180 LYS B N 1
ATOM 4671 C CA . LYS B 1 180 ? 3.457 -1.909 15.195 1 88.25 180 LYS B CA 1
ATOM 4672 C C . LYS B 1 180 ? 2.779 -3.117 15.836 1 88.25 180 LYS B C 1
ATOM 4674 O O . LYS B 1 180 ? 3.451 -4.059 16.266 1 88.25 180 LYS B O 1
ATOM 4679 N N . GLU B 1 181 ? 1.47 -3.119 15.828 1 90.75 181 GLU B N 1
ATOM 4680 C CA . GLU B 1 181 ? 0.727 -4.184 16.5 1 90.75 181 GLU B CA 1
ATOM 4681 C C . GLU B 1 181 ? 0.294 -5.262 15.5 1 90.75 181 GLU B C 1
ATOM 4683 O O . GLU B 1 181 ? -0.489 -6.148 15.844 1 90.75 181 GLU B O 1
ATOM 4688 N N . THR B 1 182 ? 0.817 -5.238 14.352 1 91.81 182 THR B N 1
ATOM 4689 C CA . THR B 1 182 ? 0.454 -6.195 13.312 1 91.81 182 THR B CA 1
ATOM 4690 C C . THR B 1 182 ? 0.74 -7.625 13.773 1 91.81 182 THR B C 1
ATOM 4692 O O . THR B 1 182 ? 0.011 -8.555 13.422 1 91.81 182 THR B O 1
ATOM 4695 N N . TRP B 1 183 ? 1.774 -7.793 14.539 1 91.56 183 TRP B N 1
ATOM 4696 C CA . TRP B 1 183 ? 2.176 -9.125 14.984 1 91.56 183 TRP B CA 1
ATOM 4697 C C . TRP B 1 183 ? 1.073 -9.781 15.812 1 91.56 183 TRP B C 1
ATOM 4699 O O . TRP B 1 183 ? 1.007 -11.008 15.906 1 91.56 183 TRP B O 1
ATOM 4709 N N . LYS B 1 184 ? 0.205 -8.984 16.344 1 92.88 184 LYS B N 1
ATOM 4710 C CA . LYS B 1 184 ? -0.874 -9.5 17.172 1 92.88 184 LYS B CA 1
ATOM 4711 C C . LYS B 1 184 ? -2.092 -9.875 16.328 1 92.88 184 LYS B C 1
ATOM 4713 O O . LYS B 1 184 ? -3.047 -10.461 16.844 1 92.88 184 LYS B O 1
ATOM 4718 N N . ASN B 1 185 ? -2.1 -9.438 15.125 1 95.25 185 ASN B N 1
ATOM 4719 C CA . ASN B 1 185 ? -3.281 -9.602 14.281 1 95.25 185 ASN B CA 1
ATOM 4720 C C . ASN B 1 185 ? -3.439 -11.047 13.812 1 95.25 185 ASN B C 1
ATOM 4722 O O . ASN B 1 185 ? -2.963 -11.406 12.734 1 95.25 185 ASN B O 1
ATOM 4726 N N . ALA B 1 186 ? -4.16 -11.828 14.516 1 94.25 186 ALA B N 1
ATOM 4727 C CA . ALA B 1 186 ? -4.328 -13.258 14.266 1 94.25 186 ALA B CA 1
ATOM 4728 C C . ALA B 1 186 ? -5.078 -13.5 12.953 1 94.25 186 ALA B C 1
ATOM 4730 O O . ALA B 1 186 ? -4.793 -14.461 12.242 1 94.25 186 ALA B O 1
ATOM 4731 N N . THR B 1 187 ? -5.988 -12.68 12.641 1 92.12 187 THR B N 1
ATOM 4732 C CA . THR B 1 187 ? -6.754 -12.82 11.406 1 92.12 187 THR B CA 1
ATOM 4733 C C . THR B 1 187 ? -5.852 -12.641 10.188 1 92.12 187 THR B C 1
ATOM 4735 O O . THR B 1 187 ? -5.871 -13.453 9.266 1 92.12 187 THR B O 1
ATOM 4738 N N . LEU B 1 188 ? -5.117 -11.531 10.258 1 93.44 188 LEU B N 1
ATOM 4739 C CA . LEU B 1 188 ? -4.195 -11.258 9.156 1 93.44 188 LEU B CA 1
ATOM 4740 C C . LEU B 1 188 ? -3.223 -12.422 8.969 1 93.44 188 LEU B C 1
ATOM 4742 O O . LEU B 1 188 ? -3.004 -12.875 7.844 1 93.44 188 LEU B O 1
ATOM 4746 N N . TRP B 1 189 ? -2.754 -12.961 10.016 1 94.31 189 TRP B N 1
ATOM 4747 C CA . TRP B 1 189 ? -1.719 -13.977 9.922 1 94.31 189 TRP B CA 1
ATOM 4748 C C . TRP B 1 189 ? -2.322 -15.336 9.562 1 94.31 189 TRP B C 1
ATOM 4750 O O . TRP B 1 189 ? -1.671 -16.156 8.922 1 94.31 189 TRP B O 1
ATOM 4760 N N . ALA B 1 190 ? -3.551 -15.594 9.93 1 94.31 190 ALA B N 1
ATOM 4761 C CA . ALA B 1 190 ? -4.238 -16.797 9.469 1 94.31 190 ALA B CA 1
ATOM 4762 C C . ALA B 1 190 ? -4.395 -16.797 7.953 1 94.31 190 ALA B C 1
ATOM 4764 O O . ALA B 1 190 ? -4.336 -17.859 7.312 1 94.31 190 ALA B O 1
ATOM 4765 N N . ILE B 1 191 ? -4.562 -15.633 7.418 1 94.69 191 ILE B N 1
ATOM 4766 C CA . ILE B 1 191 ? -4.789 -15.484 5.984 1 94.69 191 ILE B CA 1
ATOM 4767 C C . ILE B 1 191 ? -3.459 -15.594 5.238 1 94.69 191 ILE B C 1
ATOM 4769 O O . ILE B 1 191 ? -3.381 -16.234 4.191 1 94.69 191 ILE B O 1
ATOM 4773 N N . THR B 1 192 ? -2.379 -15.023 5.84 1 95.5 192 THR B N 1
ATOM 4774 C CA . THR B 1 192 ? -1.134 -14.867 5.098 1 95.5 192 THR B CA 1
ATOM 4775 C C . THR B 1 192 ? -0.183 -16.031 5.375 1 95.5 192 THR B C 1
ATOM 4777 O O . THR B 1 192 ? 0.818 -16.203 4.68 1 95.5 192 THR B O 1
ATOM 4780 N N . ASP B 1 193 ? -0.464 -16.844 6.383 1 94.19 193 ASP B N 1
ATOM 4781 C CA . ASP B 1 193 ? 0.318 -18.031 6.68 1 94.19 193 ASP B CA 1
ATOM 4782 C C . ASP B 1 193 ? -0.281 -19.266 6 1 94.19 193 ASP B C 1
ATOM 4784 O O . ASP B 1 193 ? -1.341 -19.75 6.406 1 94.19 193 ASP B O 1
ATOM 4788 N N . ALA B 1 194 ? 0.449 -19.766 5.043 1 93 194 ALA B N 1
ATOM 4789 C CA . ALA B 1 194 ? -0.037 -20.922 4.297 1 93 194 ALA B CA 1
ATOM 4790 C C . ALA B 1 194 ? -0.266 -22.109 5.227 1 93 194 ALA B C 1
ATOM 4792 O O . ALA B 1 194 ? -1.082 -22.984 4.93 1 93 194 ALA B O 1
ATOM 4793 N N . CYS B 1 195 ? 0.356 -22.109 6.352 1 93.12 195 CYS B N 1
ATOM 4794 C CA . CYS B 1 195 ? 0.342 -23.266 7.238 1 93.12 195 CYS B CA 1
ATOM 4795 C C . CYS B 1 195 ? -0.616 -23.047 8.398 1 93.12 195 CYS B C 1
ATOM 4797 O O . CYS B 1 195 ? -0.599 -23.812 9.375 1 93.12 195 CYS B O 1
ATOM 4799 N N . SER B 1 196 ? -1.468 -22.031 8.312 1 93.06 196 SER B N 1
ATOM 4800 C CA . SER B 1 196 ? -2.338 -21.672 9.43 1 93.06 196 SER B CA 1
ATOM 4801 C C . SER B 1 196 ? -3.49 -22.672 9.562 1 93.06 196 SER B C 1
ATOM 4803 O O . SER B 1 196 ? -4.164 -22.703 10.594 1 93.06 196 SER B O 1
ATOM 4805 N N . GLY B 1 197 ? -3.766 -23.406 8.531 1 91.75 197 GLY B N 1
ATOM 4806 C CA . GLY B 1 197 ? -4.898 -24.312 8.531 1 91.75 197 GLY B CA 1
ATOM 4807 C C . GLY B 1 197 ? -6.188 -23.672 8.062 1 91.75 197 GLY B C 1
ATOM 4808 O O . GLY B 1 197 ? -7.199 -24.344 7.871 1 91.75 197 GLY B O 1
ATOM 4809 N N . ARG B 1 198 ? -6.168 -22.359 7.887 1 94.12 198 ARG B N 1
ATOM 4810 C CA . ARG B 1 198 ? -7.332 -21.688 7.312 1 94.12 198 ARG B CA 1
ATOM 4811 C C . ARG B 1 198 ? -7.578 -22.156 5.879 1 94.12 198 ARG B C 1
ATOM 4813 O O . ARG B 1 198 ? -6.648 -22.219 5.074 1 94.12 198 ARG B O 1
ATOM 4820 N N . PRO B 1 199 ? -8.82 -22.438 5.609 1 95.75 199 PRO B N 1
ATOM 4821 C CA . PRO B 1 199 ? -9.125 -22.969 4.277 1 95.75 199 PRO B CA 1
ATOM 4822 C C . PRO B 1 199 ? -8.859 -21.969 3.164 1 95.75 199 PRO B C 1
ATOM 4824 O O . PRO B 1 199 ? -9.062 -20.766 3.354 1 95.75 199 PRO B O 1
ATOM 4827 N N . PHE B 1 200 ? -8.445 -22.484 2.053 1 97.31 200 PHE B N 1
ATOM 4828 C CA . PHE B 1 200 ? -8.32 -21.688 0.832 1 97.31 200 PHE B CA 1
ATOM 4829 C C . PHE B 1 200 ? -9.641 -21.672 0.07 1 97.31 200 PHE B C 1
ATOM 4831 O O . PHE B 1 200 ? -10.391 -22.641 0.085 1 97.31 200 PHE B O 1
ATOM 4838 N N . GLN B 1 201 ? -9.891 -20.547 -0.576 1 97.12 201 GLN B N 1
ATOM 4839 C CA . GLN B 1 201 ? -11.188 -20.359 -1.216 1 97.12 201 GLN B CA 1
ATOM 4840 C C . GLN B 1 201 ? -11.148 -20.797 -2.676 1 97.12 201 GLN B C 1
ATOM 4842 O O . GLN B 1 201 ? -12.195 -21.047 -3.281 1 97.12 201 GLN B O 1
ATOM 4847 N N . ALA B 1 202 ? -9.977 -20.828 -3.209 1 98.56 202 ALA B N 1
ATOM 4848 C CA . ALA B 1 202 ? -9.859 -21.25 -4.602 1 98.56 202 ALA B CA 1
ATOM 4849 C C . ALA B 1 202 ? -8.445 -21.75 -4.902 1 98.56 202 ALA B C 1
ATOM 4851 O O . ALA B 1 202 ? -7.492 -21.391 -4.207 1 98.56 202 ALA B O 1
ATOM 4852 N N . PHE B 1 203 ? -8.359 -22.594 -5.898 1 98.12 203 PHE B N 1
ATOM 4853 C CA . PHE B 1 203 ? -7.113 -23.062 -6.492 1 98.12 203 PHE B CA 1
ATOM 4854 C C . PHE B 1 203 ? -7.188 -23 -8.016 1 98.12 203 PHE B C 1
ATOM 4856 O O . PHE B 1 203 ? -8.273 -23.047 -8.594 1 98.12 203 PHE B O 1
ATOM 4863 N N . SER B 1 204 ? -6.062 -22.891 -8.625 1 97.94 204 SER B N 1
ATOM 4864 C CA . SER B 1 204 ? -5.984 -23 -10.07 1 97.94 204 SER B CA 1
ATOM 4865 C C . SER B 1 204 ? -4.699 -23.703 -10.5 1 97.94 204 SER B C 1
ATOM 4867 O O . SER B 1 204 ? -3.672 -23.594 -9.828 1 97.94 204 SER B O 1
ATOM 4869 N N . SER B 1 205 ? -4.797 -24.5 -11.5 1 96.75 205 SER B N 1
ATOM 4870 C CA . SER B 1 205 ? -3.652 -25.109 -12.172 1 96.75 205 SER B CA 1
ATOM 4871 C C . SER B 1 205 ? -3.758 -24.969 -13.688 1 96.75 205 SER B C 1
ATOM 4873 O O . SER B 1 205 ? -4.859 -24.984 -14.242 1 96.75 205 SER B O 1
ATOM 4875 N N . ASP B 1 206 ? -2.596 -24.734 -14.289 1 94.19 206 ASP B N 1
ATOM 4876 C CA . ASP B 1 206 ? -2.627 -24.625 -15.742 1 94.19 206 ASP B CA 1
ATOM 4877 C C . ASP B 1 206 ? -1.909 -25.812 -16.391 1 94.19 206 ASP B C 1
ATOM 4879 O O . ASP B 1 206 ? -1.544 -26.766 -15.719 1 94.19 206 ASP B O 1
ATOM 4883 N N . ASP B 1 207 ? -1.789 -25.781 -17.688 1 93.75 207 ASP B N 1
ATOM 4884 C CA . ASP B 1 207 ? -1.275 -26.906 -18.453 1 93.75 207 ASP B CA 1
ATOM 4885 C C . ASP B 1 207 ? 0.188 -27.188 -18.125 1 93.75 207 ASP B C 1
ATOM 4887 O O . ASP B 1 207 ? 0.655 -28.312 -18.25 1 93.75 207 ASP B O 1
ATOM 4891 N N . SER B 1 208 ? 0.893 -26.172 -17.625 1 85.5 208 SER B N 1
ATOM 4892 C CA . SER B 1 208 ? 2.312 -26.312 -17.312 1 85.5 208 SER B CA 1
ATOM 4893 C C . SER B 1 208 ? 2.527 -26.812 -15.891 1 85.5 208 SER B C 1
ATOM 4895 O O . SER B 1 208 ? 3.646 -27.156 -15.516 1 85.5 208 SER B O 1
ATOM 4897 N N . GLY B 1 209 ? 1.455 -26.781 -15.117 1 87.69 209 GLY B N 1
ATOM 4898 C CA . GLY B 1 209 ? 1.563 -27.219 -13.734 1 87.69 209 GLY B CA 1
ATOM 4899 C C . GLY B 1 209 ? 1.634 -26.062 -12.758 1 87.69 209 GLY B C 1
ATOM 4900 O O . GLY B 1 209 ? 1.679 -26.281 -11.539 1 87.69 209 GLY B O 1
ATOM 4901 N N . ARG B 1 210 ? 1.65 -24.859 -13.266 1 91.44 210 ARG B N 1
ATOM 4902 C CA . ARG B 1 210 ? 1.604 -23.688 -12.398 1 91.44 210 ARG B CA 1
ATOM 4903 C C . ARG B 1 210 ? 0.329 -23.672 -11.562 1 91.44 210 ARG B C 1
ATOM 4905 O O . ARG B 1 210 ? -0.772 -23.812 -12.102 1 91.44 210 ARG B O 1
ATOM 4912 N N . THR B 1 211 ? 0.51 -23.562 -10.25 1 95.19 211 THR B N 1
ATOM 4913 C CA . THR B 1 211 ? -0.631 -23.688 -9.344 1 95.19 211 THR B CA 1
ATOM 4914 C C . THR B 1 211 ? -0.672 -22.5 -8.375 1 95.19 211 THR B C 1
ATOM 4916 O O . THR B 1 211 ? 0.354 -22.125 -7.805 1 95.19 211 THR B O 1
ATOM 4919 N N . TYR B 1 212 ? -1.841 -21.922 -8.273 1 96.75 212 TYR B N 1
ATOM 4920 C CA . TYR B 1 212 ? -2.076 -20.859 -7.297 1 96.75 212 TYR B CA 1
ATOM 4921 C C . TYR B 1 212 ? -3.145 -21.266 -6.293 1 96.75 212 TYR B C 1
ATOM 4923 O O . TYR B 1 212 ? -4.059 -22.031 -6.625 1 96.75 212 TYR B O 1
ATOM 4931 N N . ALA B 1 213 ? -2.975 -20.828 -5.105 1 97.88 213 ALA B N 1
ATOM 4932 C CA . ALA B 1 213 ? -4.004 -20.891 -4.07 1 97.88 213 ALA B CA 1
ATOM 4933 C C . ALA B 1 213 ? -4.438 -19.484 -3.648 1 97.88 213 ALA B C 1
ATOM 4935 O O . ALA B 1 213 ? -3.617 -18.578 -3.574 1 97.88 213 ALA B O 1
ATOM 4936 N N . PHE B 1 214 ? -5.742 -19.328 -3.416 1 98.31 214 PHE B N 1
ATOM 4937 C CA . PHE B 1 214 ? -6.305 -18.016 -3.115 1 98.31 214 PHE B CA 1
ATOM 4938 C C . PHE B 1 214 ? -7.012 -18.016 -1.764 1 98.31 214 PHE B C 1
ATOM 4940 O O . PHE B 1 214 ? -7.746 -18.953 -1.448 1 98.31 214 PHE B O 1
ATOM 4947 N N . ARG B 1 215 ? -6.727 -16.984 -0.99 1 96.81 215 ARG B N 1
ATOM 4948 C CA . ARG B 1 215 ? -7.359 -16.891 0.322 1 96.81 215 ARG B CA 1
ATOM 4949 C C . ARG B 1 215 ? -7.414 -15.438 0.788 1 96.81 215 ARG B C 1
ATOM 4951 O O . ARG B 1 215 ? -6.383 -14.773 0.899 1 96.81 215 ARG B O 1
ATOM 4958 N N . GLY B 1 216 ? -8.586 -14.914 1.043 1 93.62 216 GLY B N 1
ATOM 4959 C CA . GLY B 1 216 ? -8.758 -13.617 1.67 1 93.62 216 GLY B CA 1
ATOM 4960 C C . GLY B 1 216 ? -8.133 -12.484 0.872 1 93.62 216 GLY B C 1
ATOM 4961 O O . GLY B 1 216 ? -7.484 -11.602 1.437 1 93.62 216 GLY B O 1
ATOM 4962 N N . GLY B 1 217 ? -8.133 -12.578 -0.384 1 94.19 217 GLY B N 1
ATOM 4963 C CA . GLY B 1 217 ? -7.574 -11.539 -1.237 1 94.19 217 GLY B CA 1
ATOM 4964 C C . GLY B 1 217 ? -6.082 -11.695 -1.465 1 94.19 217 GLY B C 1
ATOM 4965 O O . GLY B 1 217 ? -5.449 -10.844 -2.09 1 94.19 217 GLY B O 1
ATOM 4966 N N . GLN B 1 218 ? -5.555 -12.742 -0.925 1 96.56 218 GLN B N 1
ATOM 4967 C CA . GLN B 1 218 ? -4.152 -13.109 -1.12 1 96.56 218 GLN B CA 1
ATOM 4968 C C . GLN B 1 218 ? -4.023 -14.328 -2.021 1 96.56 218 GLN B C 1
ATOM 4970 O O . GLN B 1 218 ? -4.996 -15.055 -2.242 1 96.56 218 GLN B O 1
ATOM 4975 N N . TYR B 1 219 ? -2.785 -14.523 -2.535 1 97.38 219 TYR B N 1
ATOM 4976 C CA . TYR B 1 219 ? -2.51 -15.742 -3.279 1 97.38 219 TYR B CA 1
ATOM 4977 C C . TYR B 1 219 ? -1.119 -16.281 -2.955 1 97.38 219 TYR B C 1
ATOM 4979 O O . TYR B 1 219 ? -0.272 -15.547 -2.436 1 97.38 219 TYR B O 1
ATOM 4987 N N . PHE B 1 220 ? -1.002 -17.609 -3.205 1 96.06 220 PHE B N 1
ATOM 4988 C CA . PHE B 1 220 ? 0.25 -18.344 -3.059 1 96.06 220 PHE B CA 1
ATOM 4989 C C . PHE B 1 220 ? 0.582 -19.109 -4.332 1 96.06 220 PHE B C 1
ATOM 4991 O O . PHE B 1 220 ? -0.298 -19.719 -4.941 1 96.06 220 PHE B O 1
ATOM 4998 N N . ARG B 1 221 ? 1.795 -18.969 -4.73 1 94.19 221 ARG B N 1
ATOM 4999 C CA . ARG B 1 221 ? 2.297 -19.938 -5.688 1 94.19 221 ARG B CA 1
ATOM 5000 C C . ARG B 1 221 ? 2.648 -21.25 -4.996 1 94.19 221 ARG B C 1
ATOM 5002 O O . ARG B 1 221 ? 3.385 -21.266 -4.008 1 94.19 221 ARG B O 1
ATOM 5009 N N . VAL B 1 222 ? 2.141 -22.328 -5.535 1 92.81 222 VAL B N 1
ATOM 5010 C CA . VAL B 1 222 ? 2.172 -23.562 -4.762 1 92.81 222 VAL B CA 1
ATOM 5011 C C . VAL B 1 222 ? 3.107 -24.578 -5.43 1 92.81 222 VAL B C 1
ATOM 5013 O O . VAL B 1 222 ? 3.596 -25.5 -4.781 1 92.81 222 VAL B O 1
ATOM 5016 N N . ASP B 1 223 ? 3.441 -24.438 -6.629 1 87.19 223 ASP B N 1
ATOM 5017 C CA . ASP B 1 223 ? 4.172 -25.469 -7.375 1 87.19 223 ASP B CA 1
ATOM 5018 C C . ASP B 1 223 ? 5.68 -25.266 -7.238 1 87.19 223 ASP B C 1
ATOM 5020 O O . ASP B 1 223 ? 6.465 -26.031 -7.805 1 87.19 223 ASP B O 1
ATOM 5024 N N . SER B 1 224 ? 6.094 -24.234 -6.539 1 75.88 224 SER B N 1
ATOM 5025 C CA . SER B 1 224 ? 7.527 -23.984 -6.426 1 75.88 224 SER B CA 1
ATOM 5026 C C . SER B 1 224 ? 8.039 -24.297 -5.023 1 75.88 224 SER B C 1
ATOM 5028 O O . SER B 1 224 ? 8.234 -23.391 -4.215 1 75.88 224 SER B O 1
ATOM 5030 N N . ALA B 1 225 ? 8.344 -25.547 -4.754 1 67.44 225 ALA B N 1
ATOM 5031 C CA . ALA B 1 225 ? 8.75 -25.938 -3.412 1 67.44 225 ALA B CA 1
ATOM 5032 C C . ALA B 1 225 ? 10.109 -25.344 -3.051 1 67.44 225 ALA B C 1
ATOM 5034 O O . ALA B 1 225 ? 10.328 -24.922 -1.913 1 67.44 225 ALA B O 1
ATOM 5035 N N . ARG B 1 226 ? 10.938 -25.234 -4.059 1 72.19 226 ARG B N 1
ATOM 5036 C CA . ARG B 1 226 ? 12.312 -24.812 -3.785 1 72.19 226 ARG B CA 1
ATOM 5037 C C . ARG B 1 226 ? 12.367 -23.344 -3.402 1 72.19 226 ARG B C 1
ATOM 5039 O O . ARG B 1 226 ? 13.281 -22.922 -2.691 1 72.19 226 ARG B O 1
ATOM 5046 N N . ASP B 1 227 ? 11.352 -22.641 -3.83 1 79 227 ASP B N 1
ATOM 5047 C CA . ASP B 1 227 ? 11.414 -21.188 -3.654 1 79 227 ASP B CA 1
ATOM 5048 C C . ASP B 1 227 ? 10.641 -20.75 -2.414 1 79 227 ASP B C 1
ATOM 5050 O O . ASP B 1 227 ? 10.648 -19.578 -2.062 1 79 227 ASP B O 1
ATOM 5054 N N . GLY B 1 228 ? 10.062 -21.688 -1.772 1 81.81 228 GLY B N 1
ATOM 5055 C CA . GLY B 1 228 ? 9.312 -21.344 -0.577 1 81.81 228 GLY B CA 1
ATOM 5056 C C . GLY B 1 228 ? 7.934 -20.781 -0.88 1 81.81 228 GLY B C 1
ATOM 5057 O O . GLY B 1 228 ? 7.414 -20.969 -1.984 1 81.81 228 GLY B O 1
ATOM 5058 N N . LEU B 1 229 ? 7.273 -20.312 0.223 1 88.12 229 LEU B N 1
ATOM 5059 C CA . LEU B 1 229 ? 5.914 -19.797 0.131 1 88.12 229 LEU B CA 1
ATOM 5060 C C . LEU B 1 229 ? 5.855 -18.344 0.572 1 88.12 229 LEU B C 1
ATOM 5062 O O . LEU B 1 229 ? 6.547 -17.938 1.512 1 88.12 229 LEU B O 1
ATOM 5066 N N . HIS B 1 230 ? 5.094 -17.594 -0.154 1 91.62 230 HIS B N 1
ATOM 5067 C CA . HIS B 1 230 ? 4.871 -16.203 0.219 1 91.62 230 HIS B CA 1
ATOM 5068 C C . HIS B 1 230 ? 3.48 -15.734 -0.199 1 91.62 230 HIS B C 1
ATOM 5070 O O . HIS B 1 230 ? 3.031 -16.031 -1.309 1 91.62 230 HIS B O 1
ATOM 5076 N N . ALA B 1 231 ? 2.838 -15.086 0.719 1 95.25 231 ALA B N 1
ATOM 5077 C CA . ALA B 1 231 ? 1.54 -14.492 0.408 1 95.25 231 ALA B CA 1
ATOM 5078 C C . ALA B 1 231 ? 1.705 -13.125 -0.252 1 95.25 231 ALA B C 1
ATOM 5080 O O . ALA B 1 231 ? 2.51 -12.305 0.196 1 95.25 231 ALA B O 1
ATOM 5081 N N . TRP B 1 232 ? 0.945 -12.938 -1.336 1 95.06 232 TRP B N 1
ATOM 5082 C CA . TRP B 1 232 ? 0.886 -11.617 -1.963 1 95.06 232 TRP B CA 1
ATOM 5083 C C . TRP B 1 232 ? -0.559 -11.188 -2.178 1 95.06 232 TRP B C 1
ATOM 5085 O O . TRP B 1 232 ? -1.447 -12.023 -2.354 1 95.06 232 TRP B O 1
ATOM 5095 N N . LEU B 1 233 ? -0.738 -9.852 -2.191 1 92.94 233 LEU B N 1
ATOM 5096 C CA . LEU B 1 233 ? -2.025 -9.312 -2.615 1 92.94 233 LEU B CA 1
ATOM 5097 C C . LEU B 1 233 ? -2.309 -9.656 -4.074 1 92.94 233 LEU B C 1
ATOM 5099 O O . LEU B 1 233 ? -1.393 -9.688 -4.898 1 92.94 233 LEU B O 1
ATOM 5103 N N . LEU B 1 234 ? -3.572 -9.82 -4.371 1 95.56 234 LEU B N 1
ATOM 5104 C CA . LEU B 1 234 ? -3.971 -10.219 -5.719 1 95.56 234 LEU B CA 1
ATOM 5105 C C . LEU B 1 234 ? -3.459 -9.219 -6.75 1 95.56 234 LEU B C 1
ATOM 5107 O O . LEU B 1 234 ? -2.945 -9.609 -7.801 1 95.56 234 LEU B O 1
ATOM 5111 N N . ASN B 1 235 ? -3.537 -7.941 -6.418 1 91.12 235 ASN B N 1
ATOM 5112 C CA . ASN B 1 235 ? -3.268 -6.898 -7.402 1 91.12 235 ASN B CA 1
ATOM 5113 C C . ASN B 1 235 ? -1.772 -6.758 -7.672 1 91.12 235 ASN B C 1
ATOM 5115 O O . ASN B 1 235 ? -1.364 -5.98 -8.539 1 91.12 235 ASN B O 1
ATOM 5119 N N . HIS B 1 236 ? -0.994 -7.504 -6.938 1 89.94 236 HIS B N 1
ATOM 5120 C CA . HIS B 1 236 ? 0.435 -7.539 -7.227 1 89.94 236 HIS B CA 1
ATOM 5121 C C . HIS B 1 236 ? 0.708 -8.203 -8.57 1 89.94 236 HIS B C 1
ATOM 5123 O O . HIS B 1 236 ? 1.678 -7.863 -9.25 1 89.94 236 HIS B O 1
ATOM 5129 N N . THR B 1 237 ? -0.092 -9.148 -8.93 1 92.19 237 THR B N 1
ATOM 5130 C CA . THR B 1 237 ? 0.102 -9.898 -10.164 1 92.19 237 THR B CA 1
ATOM 5131 C C . THR B 1 237 ? -1.034 -9.633 -11.148 1 92.19 237 THR B C 1
ATOM 5133 O O . THR B 1 237 ? -0.812 -9.57 -12.359 1 92.19 237 THR B O 1
ATOM 5136 N N . TRP B 1 238 ? -2.176 -9.508 -10.602 1 95.06 238 TRP B N 1
ATOM 5137 C CA . TRP B 1 238 ? -3.363 -9.266 -11.414 1 95.06 238 TRP B CA 1
ATOM 5138 C C . TRP B 1 238 ? -3.924 -7.871 -11.148 1 95.06 238 TRP B C 1
ATOM 5140 O O . TRP B 1 238 ? -4.758 -7.688 -10.258 1 95.06 238 TRP B O 1
ATOM 5150 N N . PRO B 1 239 ? -3.527 -6.949 -12.07 1 88.31 239 PRO B N 1
ATOM 5151 C CA . PRO B 1 239 ? -3.885 -5.551 -11.82 1 88.31 239 PRO B CA 1
ATOM 5152 C C . PRO B 1 239 ? -5.383 -5.355 -11.602 1 88.31 239 PRO B C 1
ATOM 5154 O O . PRO B 1 239 ? -6.199 -5.984 -12.273 1 88.31 239 PRO B O 1
ATOM 5157 N N . GLU B 1 240 ? -5.727 -4.559 -10.578 1 87.44 240 GLU B N 1
ATOM 5158 C CA . GLU B 1 240 ? -7.074 -4.086 -10.281 1 87.44 240 GLU B CA 1
ATOM 5159 C C . GLU B 1 240 ? -7.883 -5.152 -9.555 1 87.44 240 GLU B C 1
ATOM 5161 O O . GLU B 1 240 ? -9.016 -4.902 -9.133 1 87.44 240 GLU B O 1
ATOM 5166 N N . LEU B 1 241 ? -7.324 -6.363 -9.469 1 93.19 241 LEU B N 1
ATOM 5167 C CA . LEU B 1 241 ? -8.062 -7.422 -8.789 1 93.19 241 LEU B CA 1
ATOM 5168 C C . LEU B 1 241 ? -7.914 -7.305 -7.273 1 93.19 241 LEU B C 1
ATOM 5170 O O . LEU B 1 241 ? -6.805 -7.117 -6.766 1 93.19 241 LEU B O 1
ATOM 5174 N N . GLN B 1 242 ? -9.047 -7.324 -6.602 1 90.69 242 GLN B N 1
ATOM 5175 C CA . GLN B 1 242 ? -9.078 -7.285 -5.145 1 90.69 242 GLN B CA 1
ATOM 5176 C C . GLN B 1 242 ? -10.203 -8.156 -4.59 1 90.69 242 GLN B C 1
ATOM 5178 O O . GLN B 1 242 ? -11.086 -8.578 -5.336 1 90.69 242 GLN B O 1
ATOM 5183 N N . GLY B 1 243 ? -10.047 -8.484 -3.32 1 90.56 243 GLY B N 1
ATOM 5184 C CA . GLY B 1 243 ? -11.117 -9.234 -2.678 1 90.56 243 GLY B CA 1
ATOM 5185 C C . GLY B 1 243 ? -10.969 -10.734 -2.816 1 90.56 243 GLY B C 1
ATOM 5186 O O . GLY B 1 243 ? -9.891 -11.227 -3.154 1 90.56 243 GLY B O 1
ATOM 5187 N N . GLN B 1 244 ? -12.047 -11.438 -2.506 1 94.06 244 GLN B N 1
ATOM 5188 C CA . GLN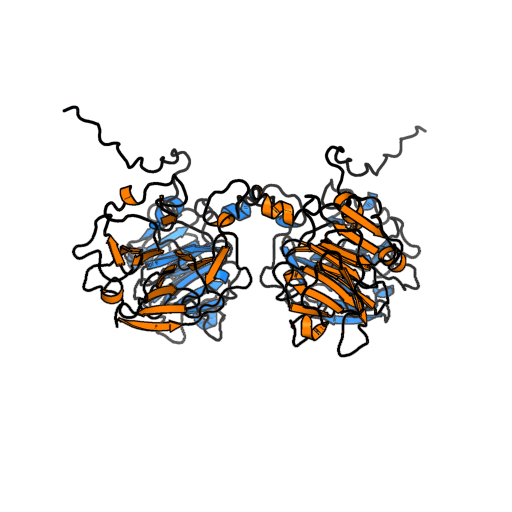 B 1 244 ? -12.023 -12.891 -2.447 1 94.06 244 GLN B CA 1
ATOM 5189 C C . GLN B 1 244 ? -12.234 -13.5 -3.83 1 94.06 244 GLN B C 1
ATOM 5191 O O . GLN B 1 244 ? -13.078 -13.039 -4.598 1 94.06 244 GLN B O 1
ATOM 5196 N N . VAL B 1 245 ? -11.461 -14.477 -4.152 1 98.12 245 VAL B N 1
ATOM 5197 C CA . VAL B 1 245 ? -11.648 -15.297 -5.344 1 98.12 245 VAL B CA 1
ATOM 5198 C C . VAL B 1 245 ? -12.422 -16.562 -4.977 1 98.12 245 VAL B C 1
ATOM 5200 O O . VAL B 1 245 ? -11.969 -17.359 -4.152 1 98.12 245 VAL B O 1
ATOM 5203 N N . ASP B 1 246 ? -13.562 -16.719 -5.609 1 98.31 246 ASP B N 1
ATOM 5204 C CA . ASP B 1 246 ? -14.43 -17.844 -5.254 1 98.31 246 ASP B CA 1
ATOM 5205 C C . ASP B 1 246 ? -14.023 -19.109 -5.996 1 98.31 246 ASP B C 1
ATOM 5207 O O . ASP B 1 246 ? -14.18 -20.219 -5.473 1 98.31 246 ASP B O 1
ATOM 5211 N N . ALA B 1 247 ? -13.609 -18.938 -7.156 1 98.81 247 ALA B N 1
ATOM 5212 C CA . ALA B 1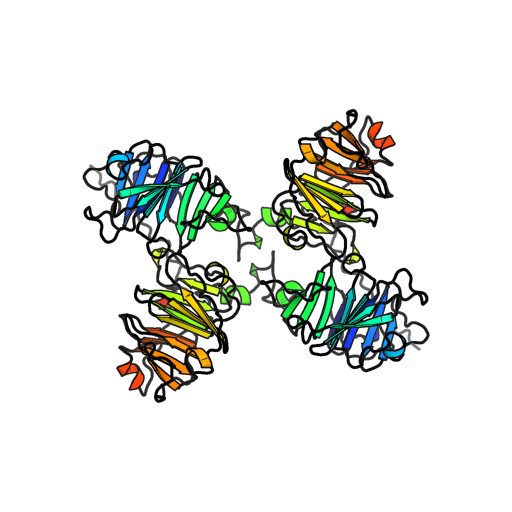 247 ? -13.148 -20.047 -8 1 98.81 247 ALA B CA 1
ATOM 5213 C C . ALA B 1 247 ? -12.18 -19.562 -9.07 1 98.81 247 ALA B C 1
ATOM 5215 O O . ALA B 1 247 ? -12.148 -18.359 -9.391 1 98.81 247 ALA B O 1
ATOM 5216 N N . ALA B 1 248 ? -11.383 -20.453 -9.586 1 98.88 248 ALA B N 1
ATOM 5217 C CA . ALA B 1 248 ? -10.406 -20.094 -10.609 1 98.88 248 ALA B CA 1
ATOM 5218 C C . ALA B 1 248 ? -10.07 -21.312 -11.484 1 98.88 248 ALA B C 1
ATOM 5220 O O . ALA B 1 248 ? -10.094 -22.453 -11.008 1 98.88 248 ALA B O 1
ATOM 5221 N N . PHE B 1 249 ? -9.812 -21.078 -12.727 1 98.75 249 PHE B N 1
ATOM 5222 C CA . PHE B 1 249 ? -9.352 -22.125 -13.633 1 98.75 249 PHE B CA 1
ATOM 5223 C C . PHE B 1 249 ? -8.586 -21.516 -14.805 1 98.75 249 PHE B C 1
ATOM 5225 O O . PHE B 1 249 ? -8.617 -20.312 -15.023 1 98.75 249 PHE B O 1
ATOM 5232 N N . SER B 1 250 ? -7.828 -22.375 -15.461 1 97.81 250 SER B N 1
ATOM 5233 C CA . SER B 1 250 ? -7.043 -21.938 -16.609 1 97.81 250 SER B CA 1
ATOM 5234 C C . SER B 1 250 ? -7.477 -22.656 -17.891 1 97.81 250 SER B C 1
ATOM 5236 O O . SER B 1 250 ? -7.824 -23.844 -17.844 1 97.81 250 SER B O 1
ATOM 5238 N N . TRP B 1 251 ? -7.453 -21.875 -18.953 1 97.5 251 TRP B N 1
ATOM 5239 C CA . TRP B 1 251 ? -7.75 -22.453 -20.266 1 97.5 251 TRP B CA 1
ATOM 5240 C C . TRP B 1 251 ? -7.113 -21.625 -21.375 1 97.5 251 TRP B C 1
ATOM 5242 O O . TRP B 1 251 ? -7.242 -20.391 -21.406 1 97.5 251 TRP B O 1
ATOM 5252 N N . ALA B 1 252 ? -6.375 -22.344 -22.25 1 95.62 252 ALA B N 1
ATOM 5253 C CA . ALA B 1 252 ? -5.797 -21.719 -23.438 1 95.62 252 ALA B CA 1
ATOM 5254 C C . ALA B 1 252 ? -4.945 -20.516 -23.078 1 95.62 252 ALA B C 1
ATOM 5256 O O . ALA B 1 252 ? -5.133 -19.422 -23.625 1 95.62 252 ALA B O 1
ATOM 5257 N N . ASP B 1 253 ? -4.141 -20.578 -22.125 1 93.62 253 ASP B N 1
ATOM 5258 C CA . ASP B 1 253 ? -3.164 -19.578 -21.688 1 93.62 253 ASP B CA 1
ATOM 5259 C C . ASP B 1 253 ? -3.854 -18.359 -21.078 1 93.62 253 ASP B C 1
ATOM 5261 O O . ASP B 1 253 ? -3.383 -17.234 -21.234 1 93.62 253 ASP B O 1
ATOM 5265 N N . LYS B 1 254 ? -5.012 -18.672 -20.547 1 97 254 LYS B N 1
ATOM 5266 C CA . LYS B 1 254 ? -5.754 -17.641 -19.828 1 97 254 LYS B CA 1
ATOM 5267 C C . LYS B 1 254 ? -6.117 -18.109 -18.422 1 97 254 LYS B C 1
ATOM 5269 O O . LYS B 1 254 ? -6.348 -19.312 -18.203 1 97 254 LYS B O 1
ATOM 5274 N N . LEU B 1 255 ? -6.121 -17.203 -17.531 1 97.81 255 LEU B N 1
ATOM 5275 C CA . LEU B 1 255 ? -6.566 -17.453 -16.156 1 97.81 255 LEU B CA 1
ATOM 5276 C C . LEU B 1 255 ? -7.906 -16.781 -15.898 1 97.81 255 LEU B C 1
ATOM 5278 O O . LEU B 1 255 ? -8.062 -15.578 -16.125 1 97.81 255 LEU B O 1
ATOM 5282 N N . TYR B 1 256 ? -8.859 -17.578 -15.508 1 98.69 256 TYR B N 1
ATOM 5283 C CA . TYR B 1 256 ? -10.195 -17.109 -15.164 1 98.69 256 TYR B CA 1
ATOM 5284 C C . TYR B 1 256 ? -10.359 -16.984 -13.656 1 98.69 256 TYR B C 1
ATOM 5286 O O . TYR B 1 256 ? -10.172 -17.969 -12.922 1 98.69 256 TYR B O 1
ATOM 5294 N N . LEU B 1 257 ? -10.656 -15.797 -13.227 1 98.81 257 LEU B N 1
ATOM 5295 C CA . LEU B 1 257 ? -10.867 -15.547 -11.812 1 98.81 257 LEU B CA 1
ATOM 5296 C C . LEU B 1 257 ? -12.305 -15.109 -11.547 1 98.81 257 LEU B C 1
ATOM 5298 O O . LEU B 1 257 ? -12.758 -14.086 -12.07 1 98.81 257 LEU B O 1
ATOM 5302 N N . ILE B 1 258 ? -12.953 -15.891 -10.688 1 98.75 258 ILE B N 1
ATOM 5303 C CA . ILE B 1 258 ? -14.367 -15.656 -10.43 1 98.75 258 ILE B CA 1
ATOM 5304 C C . ILE B 1 258 ? -14.547 -15.031 -9.047 1 98.75 258 ILE B C 1
ATOM 5306 O O . ILE B 1 258 ? -14.039 -15.555 -8.047 1 98.75 258 ILE B O 1
ATOM 5310 N N . GLN B 1 259 ? -15.203 -13.93 -9.016 1 97.5 259 GLN B N 1
ATOM 5311 C CA . GLN B 1 259 ? -15.562 -13.227 -7.789 1 97.5 259 GLN B CA 1
ATOM 5312 C C . GLN B 1 259 ? -17.047 -12.891 -7.766 1 97.5 259 GLN B C 1
ATOM 5314 O O . GLN B 1 259 ? -17.516 -12.016 -8.508 1 97.5 259 GLN B O 1
ATOM 5319 N N . GLY B 1 260 ? -17.719 -13.617 -6.938 1 96.31 260 GLY B N 1
ATOM 5320 C CA . GLY B 1 260 ? -19.172 -13.461 -6.973 1 96.31 260 GLY B CA 1
ATOM 5321 C C . GLY B 1 260 ? -19.781 -13.883 -8.297 1 96.31 260 GLY B C 1
ATOM 5322 O O . GLY B 1 260 ? -19.594 -15.016 -8.734 1 96.31 260 GLY B O 1
ATOM 5323 N N . SER B 1 261 ? -20.562 -12.891 -8.859 1 97.44 261 SER B N 1
ATOM 5324 C CA . SER B 1 261 ? -21.25 -13.188 -10.117 1 97.44 261 SER B CA 1
ATOM 5325 C C . SER B 1 261 ? -20.453 -12.68 -11.312 1 97.44 261 SER B C 1
ATOM 5327 O O . SER B 1 261 ? -20.969 -12.602 -12.422 1 97.44 261 SER B O 1
ATOM 5329 N N . GLN B 1 262 ? -19.172 -12.32 -11.023 1 97.88 262 GLN B N 1
ATOM 5330 C CA . GLN B 1 262 ? -18.344 -11.742 -12.078 1 97.88 262 GLN B CA 1
ATOM 5331 C C . GLN B 1 262 ? -17.141 -12.625 -12.367 1 97.88 262 GLN B C 1
ATOM 5333 O O . GLN B 1 262 ? -16.688 -13.383 -11.5 1 97.88 262 GLN B O 1
ATOM 5338 N N . VAL B 1 263 ? -16.656 -12.57 -13.578 1 98.44 263 VAL B N 1
ATOM 5339 C CA . VAL B 1 263 ? -15.422 -13.258 -13.961 1 98.44 263 VAL B CA 1
ATOM 5340 C C . VAL B 1 263 ? -14.469 -12.273 -14.633 1 98.44 263 VAL B C 1
ATOM 5342 O O . VAL B 1 263 ? -14.891 -11.43 -15.422 1 98.44 263 VAL B O 1
ATOM 5345 N N . THR B 1 264 ? -13.242 -12.312 -14.203 1 98.56 264 THR B N 1
ATOM 5346 C CA . THR B 1 264 ? -12.156 -11.57 -14.844 1 98.56 264 THR B CA 1
ATOM 5347 C C . THR B 1 264 ? -11.164 -12.531 -15.492 1 98.56 264 THR B C 1
ATOM 5349 O O . THR B 1 264 ? -10.797 -13.547 -14.906 1 98.56 264 THR B O 1
ATOM 5352 N N . ILE B 1 265 ? -10.766 -12.188 -16.719 1 98.44 265 ILE B N 1
ATOM 5353 C CA . ILE B 1 265 ? -9.883 -13.062 -17.484 1 98.44 265 ILE B CA 1
ATOM 5354 C C . ILE B 1 265 ? -8.547 -12.359 -17.719 1 98.44 265 ILE B C 1
ATOM 5356 O O . ILE B 1 265 ? -8.516 -11.203 -18.141 1 98.44 265 ILE B O 1
ATOM 5360 N N . TYR B 1 266 ? -7.492 -13.086 -17.406 1 97.5 266 TYR B N 1
ATOM 5361 C CA . TYR B 1 266 ? -6.145 -12.578 -17.641 1 97.5 266 TYR B CA 1
ATOM 5362 C C . TYR B 1 266 ? -5.402 -13.469 -18.641 1 97.5 266 TYR B C 1
ATOM 5364 O O . TYR B 1 266 ? -5.445 -14.695 -18.531 1 97.5 266 TYR B O 1
ATOM 5372 N N . ARG B 1 267 ? -4.73 -12.82 -19.562 1 95.12 267 ARG B N 1
ATOM 5373 C CA . ARG B 1 267 ? -3.801 -13.547 -20.422 1 95.12 267 ARG B CA 1
ATOM 5374 C C . ARG B 1 267 ? -2.523 -13.906 -19.656 1 95.12 267 ARG B C 1
ATOM 5376 O O . ARG B 1 267 ? -1.923 -13.039 -19.016 1 95.12 267 ARG B O 1
ATOM 5383 N N . SER B 1 268 ? -2.154 -15.141 -19.719 1 91.12 268 SER B N 1
ATOM 5384 C CA . SER B 1 268 ? -1.047 -15.609 -18.891 1 91.12 268 SER B CA 1
ATOM 5385 C C . SER B 1 268 ? 0.297 -15.336 -19.562 1 91.12 268 SER B C 1
ATOM 5387 O O . SER B 1 268 ? 1.344 -15.414 -18.906 1 91.12 268 SER B O 1
ATOM 5389 N N . ALA B 1 269 ? 0.288 -14.969 -20.766 1 83.12 269 ALA B N 1
ATOM 5390 C CA . ALA B 1 269 ? 1.535 -14.727 -21.484 1 83.12 269 ALA B CA 1
ATOM 5391 C C . ALA B 1 269 ? 2.186 -13.422 -21.047 1 83.12 269 ALA B C 1
ATOM 5393 O O . ALA B 1 269 ? 1.525 -12.383 -20.984 1 83.12 269 ALA B O 1
ATOM 5394 N N . HIS B 1 270 ? 3.42 -13.445 -20.641 1 81.25 270 HIS B N 1
ATOM 5395 C CA . HIS B 1 270 ? 4.281 -12.297 -20.391 1 81.25 270 HIS B CA 1
ATOM 5396 C C . HIS B 1 270 ? 3.775 -11.492 -19.188 1 81.25 270 HIS B C 1
ATOM 5398 O O . HIS B 1 270 ? 3.682 -10.266 -19.266 1 81.25 270 HIS B O 1
ATOM 5404 N N . GLY B 1 271 ? 3.35 -12 -18.062 1 78.88 271 GLY B N 1
ATOM 5405 C CA . GLY B 1 271 ? 3.113 -11.281 -16.828 1 78.88 271 GLY B CA 1
ATOM 5406 C C . GLY B 1 271 ? 1.646 -10.992 -16.578 1 78.88 271 GLY B C 1
ATOM 5407 O O . GLY B 1 271 ? 1.311 -10.07 -15.828 1 78.88 271 GLY B O 1
ATOM 5408 N N . TYR B 1 272 ? 0.622 -11.617 -17.094 1 90.19 272 TYR B N 1
ATOM 5409 C CA . TYR B 1 272 ? -0.829 -11.562 -16.953 1 90.19 272 TYR B CA 1
ATOM 5410 C C . TYR B 1 272 ? -1.364 -10.18 -17.312 1 90.19 272 TYR B C 1
ATOM 5412 O O . TYR B 1 272 ? -0.955 -9.18 -16.719 1 90.19 272 TYR B O 1
ATOM 5420 N N . SER B 1 273 ? -2.078 -9.992 -18.219 1 92.12 273 SER B N 1
ATOM 5421 C CA . SER B 1 273 ? -2.779 -8.789 -18.625 1 92.12 273 SER B CA 1
ATOM 5422 C C . SER B 1 273 ? -4.285 -9.023 -18.719 1 92.12 273 SER B C 1
ATOM 5424 O O . SER B 1 273 ? -4.727 -10.039 -19.266 1 92.12 273 SER B O 1
ATOM 5426 N N . ARG B 1 274 ? -4.98 -8.094 -18.172 1 96.06 274 ARG B N 1
ATOM 5427 C CA . ARG B 1 274 ? -6.434 -8.25 -18.172 1 96.06 274 ARG B CA 1
ATOM 5428 C C . ARG B 1 274 ? -6.992 -8.141 -19.594 1 96.06 274 ARG B C 1
ATOM 5430 O O . ARG B 1 274 ? -6.594 -7.254 -20.344 1 96.06 274 ARG B O 1
ATOM 5437 N N . LEU B 1 275 ? -7.844 -9.031 -19.906 1 96.69 275 LEU B N 1
ATOM 5438 C CA . LEU B 1 275 ? -8.516 -8.945 -21.203 1 96.69 275 LEU B CA 1
ATOM 5439 C C . LEU B 1 275 ? -9.461 -7.746 -21.25 1 96.69 275 LEU B C 1
ATOM 5441 O O . LEU B 1 275 ? -10.156 -7.465 -20.266 1 96.69 275 LEU B O 1
ATOM 5445 N N . GLU B 1 276 ? -9.453 -7.121 -22.359 1 95.75 276 GLU B N 1
ATOM 5446 C CA . GLU B 1 276 ? -10.344 -5.977 -22.516 1 95.75 276 GLU B CA 1
ATOM 5447 C C . GLU B 1 276 ? -11.805 -6.383 -22.375 1 95.75 276 GLU B C 1
ATOM 5449 O O . GLU B 1 276 ? -12.219 -7.441 -22.859 1 95.75 276 GLU B O 1
ATOM 5454 N N . GLY B 1 277 ? -12.578 -5.539 -21.703 1 96.25 277 GLY B N 1
ATOM 5455 C CA . GLY B 1 277 ? -14 -5.785 -21.562 1 96.25 277 GLY B CA 1
ATOM 5456 C C . GLY B 1 277 ? -14.344 -6.527 -20.281 1 96.25 277 GLY B C 1
ATOM 5457 O O . GLY B 1 277 ? -15.523 -6.75 -19.984 1 96.25 277 GLY B O 1
ATOM 5458 N N . TYR B 1 278 ? -13.422 -6.922 -19.625 1 96.5 278 TYR B N 1
ATOM 5459 C CA . TYR B 1 278 ? -13.656 -7.652 -18.375 1 96.5 278 TYR B CA 1
ATOM 5460 C C . TYR B 1 278 ? -13.406 -6.762 -17.172 1 96.5 278 TYR B C 1
ATOM 5462 O O . TYR B 1 278 ? -12.633 -5.805 -17.234 1 96.5 278 TYR B O 1
ATOM 5470 N N . PRO B 1 279 ? -14.055 -7.137 -16.047 1 97 279 PRO B N 1
ATOM 5471 C CA . PRO B 1 279 ? -14.875 -8.305 -15.711 1 97 279 PRO B CA 1
ATOM 5472 C C . PRO B 1 279 ? -16.234 -8.305 -16.406 1 97 279 PRO B C 1
ATOM 5474 O O . PRO B 1 279 ? -16.688 -7.25 -16.859 1 97 279 PRO B O 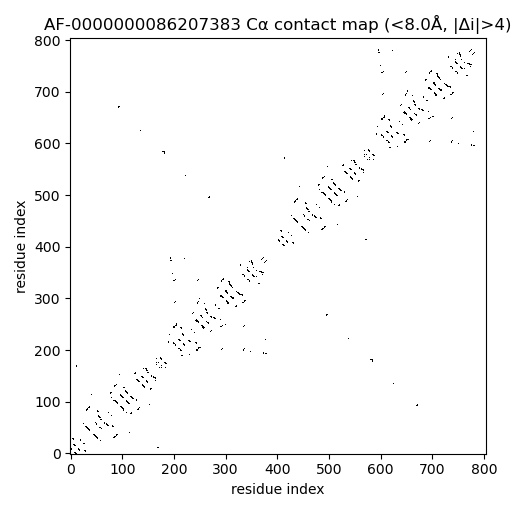1
ATOM 5477 N N . ARG B 1 280 ? -16.859 -9.492 -16.547 1 97.62 280 ARG B N 1
ATOM 5478 C CA . ARG B 1 280 ? -18.188 -9.711 -17.109 1 97.62 280 ARG B CA 1
ATOM 5479 C C . ARG B 1 280 ? -19.016 -10.625 -16.203 1 97.62 280 ARG B C 1
ATOM 5481 O O . ARG B 1 280 ? -18.453 -11.359 -15.383 1 97.62 280 ARG B O 1
ATOM 5488 N N . PRO B 1 281 ? -20.344 -10.547 -16.375 1 97.94 281 PRO B N 1
ATOM 5489 C CA . PRO B 1 281 ? -21.172 -11.477 -15.609 1 97.94 281 PRO B CA 1
ATOM 5490 C C . PRO B 1 281 ? -20.891 -12.938 -15.945 1 97.94 281 PRO B C 1
ATOM 5492 O O . PRO B 1 281 ? -20.734 -13.289 -17.125 1 97.94 281 PRO B O 1
ATOM 5495 N N . LEU B 1 282 ? -20.828 -13.664 -14.891 1 98.06 282 LEU B N 1
ATOM 5496 C CA . LEU B 1 282 ? -20.547 -15.094 -15.016 1 98.06 282 LEU B CA 1
ATOM 5497 C C . LEU B 1 282 ? -21.609 -15.781 -15.867 1 98.06 282 LEU B C 1
ATOM 5499 O O . LEU B 1 282 ? -21.297 -16.656 -16.672 1 98.06 282 LEU B O 1
ATOM 5503 N N . LEU B 1 283 ? -22.828 -15.344 -15.758 1 97.75 283 LEU B N 1
ATOM 5504 C CA . LEU B 1 283 ? -23.938 -15.906 -16.516 1 97.75 283 LEU B CA 1
ATOM 5505 C C . LEU B 1 283 ? -23.734 -15.727 -18.016 1 97.75 283 LEU B C 1
ATOM 5507 O O . LEU B 1 283 ? -23.969 -16.656 -18.797 1 97.75 283 LEU B O 1
ATOM 5511 N N . GLU B 1 284 ? -23.297 -14.617 -18.375 1 97.31 284 GLU B N 1
ATOM 5512 C CA . GLU B 1 284 ? -23.062 -14.32 -19.781 1 97.31 284 GLU B CA 1
ATOM 5513 C C . GLU B 1 284 ? -21.859 -15.102 -20.312 1 97.31 284 GLU B C 1
ATOM 5515 O O . GLU B 1 284 ? -21.891 -15.602 -21.453 1 97.31 284 GLU B O 1
ATOM 5520 N N . GLU B 1 285 ? -20.797 -15.258 -19.5 1 97.62 285 GLU B N 1
ATOM 5521 C CA . GLU B 1 285 ? -19.531 -15.828 -19.953 1 97.62 285 GLU B CA 1
ATOM 5522 C C . GLU B 1 285 ? -19.578 -17.359 -19.938 1 97.62 285 GLU B C 1
ATOM 5524 O O . GLU B 1 285 ? -19.031 -18 -20.828 1 97.62 285 GLU B O 1
ATOM 5529 N N . LEU B 1 286 ? -20.266 -17.906 -18.875 1 97.88 286 LEU B N 1
ATOM 5530 C CA . LEU B 1 286 ? -20.156 -19.359 -18.688 1 97.88 286 LEU B CA 1
ATOM 5531 C C . LEU B 1 286 ? -21.516 -20 -18.547 1 97.88 286 LEU B C 1
ATOM 5533 O O . LEU B 1 286 ? -21.625 -21.234 -18.469 1 97.88 286 LEU B O 1
ATOM 5537 N N . GLY B 1 287 ? -22.594 -19.203 -18.438 1 97.25 287 GLY B N 1
ATOM 5538 C CA . GLY B 1 287 ? -23.938 -19.734 -18.359 1 97.25 287 GLY B CA 1
ATOM 5539 C C . GLY B 1 287 ? -24.328 -20.141 -16.953 1 97.25 287 GLY B C 1
ATOM 5540 O O . GLY B 1 287 ? -25.312 -20.859 -16.75 1 97.25 287 GLY B O 1
ATOM 5541 N N . VAL B 1 288 ? -23.5 -19.766 -15.938 1 97.25 288 VAL B N 1
ATOM 5542 C CA . VAL B 1 288 ? -23.812 -20.078 -14.547 1 97.25 288 VAL B CA 1
ATOM 5543 C C . VAL B 1 288 ? -23.812 -18.781 -13.727 1 97.25 288 VAL B C 1
ATOM 5545 O O . VAL B 1 288 ? -23.172 -17.797 -14.109 1 97.25 288 VAL B O 1
ATOM 5548 N N . SER B 1 289 ? -24.5 -18.828 -12.586 1 95.5 289 SER B N 1
ATOM 5549 C CA . SER B 1 289 ? -24.641 -17.625 -11.789 1 95.5 289 SER B CA 1
ATOM 5550 C C . SER B 1 289 ? -23.594 -17.562 -10.688 1 95.5 289 SER B C 1
ATOM 5552 O O . SER B 1 289 ? -23.344 -16.5 -10.125 1 95.5 289 SER B O 1
ATOM 5554 N N . ARG B 1 290 ? -23.109 -18.719 -10.352 1 96.19 290 ARG B N 1
ATOM 5555 C CA . ARG B 1 290 ? -22.125 -18.797 -9.273 1 96.19 290 ARG B CA 1
ATOM 5556 C C . ARG B 1 290 ? -21.219 -20.016 -9.445 1 96.19 290 ARG B C 1
ATOM 5558 O O . ARG B 1 290 ? -21.562 -20.938 -10.195 1 96.19 290 ARG B O 1
ATOM 5565 N N . ALA B 1 291 ? -20.062 -19.984 -8.781 1 98.12 291 ALA B N 1
ATOM 5566 C CA . ALA B 1 291 ? -19.141 -21.109 -8.758 1 98.12 291 ALA B CA 1
ATOM 5567 C C . ALA B 1 291 ? -18.422 -21.203 -7.418 1 98.12 291 ALA B C 1
ATOM 5569 O O . ALA B 1 291 ? -17.781 -20.25 -6.984 1 98.12 291 ALA B O 1
ATOM 5570 N N . ASP B 1 292 ? -18.578 -22.391 -6.82 1 98.31 292 ASP B N 1
ATOM 5571 C CA . ASP B 1 292 ? -17.859 -22.641 -5.574 1 98.31 292 ASP B CA 1
ATOM 5572 C C . ASP B 1 292 ? -16.453 -23.172 -5.852 1 98.31 292 ASP B C 1
ATOM 5574 O O . ASP B 1 292 ? -15.539 -22.984 -5.043 1 98.31 292 ASP B O 1
ATOM 5578 N N . ALA B 1 293 ? -16.328 -23.844 -6.918 1 98.75 293 ALA B N 1
ATOM 5579 C CA . ALA B 1 293 ? -15.055 -24.359 -7.41 1 98.75 293 ALA B CA 1
ATOM 5580 C C . ALA B 1 293 ? -15.094 -24.578 -8.922 1 98.75 293 ALA B C 1
ATOM 5582 O O . ALA B 1 293 ? -16.172 -24.688 -9.508 1 98.75 293 ALA B O 1
ATOM 5583 N N . ALA B 1 294 ? -13.938 -24.562 -9.523 1 98.88 294 ALA B N 1
ATOM 5584 C CA . ALA B 1 294 ? -13.836 -24.797 -10.969 1 98.88 294 ALA B CA 1
ATOM 5585 C C . ALA B 1 294 ? -12.484 -25.391 -11.336 1 98.88 294 ALA B C 1
ATOM 5587 O O . ALA B 1 294 ? -11.477 -25.109 -10.688 1 98.88 294 ALA B O 1
ATOM 5588 N N . PHE B 1 295 ? -12.484 -26.25 -12.352 1 98.81 295 PHE B N 1
ATOM 5589 C CA . PHE B 1 295 ? -11.203 -26.781 -12.805 1 98.81 295 PHE B CA 1
ATOM 5590 C C . PHE B 1 295 ? -11.297 -27.266 -14.242 1 98.81 295 PHE B C 1
ATOM 5592 O O . PHE B 1 295 ? -12.391 -27.578 -14.727 1 98.81 295 PHE B O 1
ATOM 5599 N N . THR B 1 296 ? -10.258 -27.172 -14.93 1 98.62 296 THR B N 1
ATOM 5600 C CA . THR B 1 296 ? -10.008 -27.844 -16.203 1 98.62 296 THR B CA 1
ATOM 5601 C C . THR B 1 296 ? -8.836 -28.812 -16.078 1 98.62 296 THR B C 1
ATOM 5603 O O . THR B 1 296 ? -7.848 -28.516 -15.398 1 98.62 296 THR B O 1
ATOM 5606 N N . CYS B 1 297 ? -8.992 -29.984 -16.703 1 98.19 297 CYS B N 1
ATOM 5607 C CA . CYS B 1 297 ? -7.863 -30.906 -16.719 1 98.19 297 CYS B CA 1
ATOM 5608 C C . CYS B 1 297 ? -6.84 -30.484 -17.766 1 98.19 297 CYS B C 1
ATOM 5610 O O . CYS B 1 297 ? -7.164 -29.75 -18.688 1 98.19 297 CYS B O 1
ATOM 5612 N N . PRO B 1 298 ? -5.602 -30.938 -17.641 1 97 298 PRO B N 1
ATOM 5613 C CA . PRO B 1 298 ? -4.543 -30.531 -18.562 1 97 298 PRO B CA 1
ATOM 5614 C C . PRO B 1 298 ? -4.91 -30.75 -20.031 1 97 298 PRO B C 1
ATOM 5616 O O . PRO B 1 298 ? -5.297 -31.844 -20.406 1 97 298 PRO B O 1
ATOM 5619 N N . HIS B 1 299 ? -4.832 -29.688 -20.812 1 96.56 299 HIS B N 1
ATOM 5620 C CA . HIS B 1 299 ? -5.02 -29.688 -22.25 1 96.56 299 HIS B CA 1
ATOM 5621 C C . HIS B 1 299 ? -6.457 -30.031 -22.625 1 96.56 299 HIS B C 1
ATOM 5623 O O . HIS B 1 299 ? -6.715 -30.547 -23.719 1 96.56 299 HIS B O 1
ATOM 5629 N N . SER B 1 300 ? -7.297 -29.875 -21.688 1 97.06 300 SER B N 1
ATOM 5630 C CA . SER B 1 300 ? -8.703 -30.156 -21.953 1 97.06 300 SER B CA 1
ATOM 5631 C C . SER B 1 300 ? -9.492 -28.859 -22.188 1 97.06 300 SER B C 1
ATOM 5633 O O . SER B 1 300 ? -9.094 -27.797 -21.734 1 97.06 300 SER B O 1
ATOM 5635 N N . TRP B 1 301 ? -10.586 -28.984 -22.922 1 97.38 301 TRP B N 1
ATOM 5636 C CA . TRP B 1 301 ? -11.477 -27.859 -23.172 1 97.38 301 TRP B CA 1
ATOM 5637 C C . TRP B 1 301 ? -12.742 -27.969 -22.328 1 97.38 301 TRP B C 1
ATOM 5639 O O . TRP B 1 301 ? -13.656 -27.141 -22.438 1 97.38 301 TRP B O 1
ATOM 5649 N N . LYS B 1 302 ? -12.781 -28.984 -21.484 1 98.25 302 LYS B N 1
ATOM 5650 C CA . LYS B 1 302 ? -13.93 -29.219 -20.625 1 98.25 302 LYS B CA 1
ATOM 5651 C C . LYS B 1 302 ? -13.742 -28.531 -19.266 1 98.25 302 LYS B C 1
ATOM 5653 O O . LYS B 1 302 ? -12.828 -28.859 -18.516 1 98.25 302 LYS B O 1
ATOM 5658 N N . LEU B 1 303 ? -14.609 -27.609 -19.047 1 98.75 303 LEU B N 1
ATOM 5659 C CA . LEU B 1 303 ? -14.641 -26.953 -17.734 1 98.75 303 LEU B CA 1
ATOM 5660 C C . LEU B 1 303 ? -15.625 -27.641 -16.797 1 98.75 303 LEU B C 1
ATOM 5662 O O . LEU B 1 303 ? -16.734 -27.984 -17.203 1 98.75 303 LEU B O 1
ATOM 5666 N N . TYR B 1 304 ? -15.219 -27.875 -15.594 1 98.81 304 TYR B N 1
ATOM 5667 C CA . TYR B 1 304 ? -16.109 -28.406 -14.562 1 98.81 304 TYR B CA 1
ATOM 5668 C C . TYR B 1 304 ? -16.359 -27.359 -13.477 1 98.81 304 TYR B C 1
ATOM 5670 O O . TYR B 1 304 ? -15.406 -26.812 -12.898 1 98.81 304 TYR B O 1
ATOM 5678 N N . ILE B 1 305 ? -17.609 -27.094 -13.258 1 98.62 305 ILE B N 1
ATOM 5679 C CA . ILE B 1 305 ? -18.031 -26.141 -12.242 1 98.62 305 ILE B CA 1
ATOM 5680 C C . ILE B 1 305 ? -18.766 -26.875 -11.117 1 98.62 305 ILE B C 1
ATOM 5682 O O . ILE B 1 305 ? -19.578 -27.766 -11.375 1 98.62 305 ILE B O 1
ATOM 5686 N N . ILE B 1 306 ? -18.422 -26.484 -9.906 1 98.5 306 ILE B N 1
ATOM 5687 C CA . ILE B 1 306 ? -19.094 -27.078 -8.75 1 98.5 306 ILE B CA 1
ATOM 5688 C C . ILE B 1 306 ? -19.891 -26 -8.016 1 98.5 306 ILE B C 1
ATOM 5690 O O . ILE B 1 306 ? -19.375 -24.922 -7.703 1 98.5 306 ILE B O 1
ATOM 5694 N N . GLN B 1 307 ? -21.125 -26.219 -7.785 1 97.12 307 GLN B N 1
ATOM 5695 C CA . GLN B 1 307 ? -22.031 -25.422 -6.957 1 97.12 307 GLN B CA 1
ATOM 5696 C C . GLN B 1 307 ? -22.641 -26.281 -5.852 1 97.12 307 GLN B C 1
ATOM 5698 O O . GLN B 1 307 ? -23.516 -27.125 -6.113 1 97.12 307 GLN B O 1
ATOM 5703 N N . GLY B 1 308 ? -22.172 -26 -4.676 1 96.19 308 GLY B N 1
ATOM 5704 C CA . GLY B 1 308 ? -22.562 -26.922 -3.633 1 96.19 308 GLY B CA 1
ATOM 5705 C C . GLY B 1 308 ? -22.016 -28.328 -3.85 1 96.19 308 GLY B C 1
ATOM 5706 O O . GLY B 1 308 ? -20.812 -28.531 -3.896 1 96.19 308 GLY B O 1
ATOM 5707 N N . ASN B 1 309 ? -22.953 -29.266 -4 1 97.06 309 ASN B N 1
ATOM 5708 C CA . ASN B 1 309 ? -22.547 -30.641 -4.277 1 97.06 309 ASN B CA 1
ATOM 5709 C C . ASN B 1 309 ? -22.875 -31.047 -5.711 1 97.06 309 ASN B C 1
ATOM 5711 O O . ASN B 1 309 ? -22.938 -32.25 -6.031 1 97.06 309 ASN B O 1
ATOM 5715 N N . HIS B 1 310 ? -23.078 -30.016 -6.555 1 97.25 310 HIS B N 1
ATOM 5716 C CA . HIS B 1 310 ? -23.453 -30.266 -7.941 1 97.25 310 HIS B CA 1
ATOM 5717 C C . HIS B 1 310 ? -22.281 -30 -8.883 1 97.25 310 HIS B C 1
ATOM 5719 O O . HIS B 1 310 ? -21.656 -28.938 -8.828 1 97.25 310 HIS B O 1
ATOM 5725 N N . LEU B 1 311 ? -22 -30.969 -9.68 1 98.06 311 LEU B N 1
ATOM 5726 C CA . LEU B 1 311 ? -20.969 -30.891 -10.703 1 98.06 311 LEU B CA 1
ATOM 5727 C C . LEU B 1 311 ? -21.578 -30.703 -12.086 1 98.06 311 LEU B C 1
ATOM 5729 O O . LEU B 1 311 ? -22.469 -31.469 -12.469 1 98.06 311 LEU B O 1
ATOM 5733 N N . GLN B 1 312 ? -21.125 -29.672 -12.797 1 98.19 312 GLN B N 1
ATOM 5734 C CA . GLN B 1 312 ? -21.594 -29.438 -14.164 1 98.19 312 GLN B CA 1
ATOM 5735 C C . GLN B 1 312 ? -20.422 -29.266 -15.117 1 98.19 312 GLN B C 1
ATOM 5737 O O . GLN B 1 312 ? -19.406 -28.656 -14.758 1 98.19 312 GLN B O 1
ATOM 5742 N N . GLN B 1 313 ? -20.594 -29.781 -16.281 1 98.38 313 GLN B N 1
ATOM 5743 C CA . GLN B 1 313 ? -19.578 -29.641 -17.328 1 98.38 313 GLN B CA 1
ATOM 5744 C C . GLN B 1 313 ? -19.969 -28.562 -18.344 1 98.38 313 GLN B C 1
ATOM 5746 O O . GLN B 1 313 ? -21.125 -28.469 -18.734 1 98.38 313 GLN B O 1
ATOM 5751 N N . ILE B 1 314 ? -18.984 -27.766 -18.688 1 98.62 314 ILE B N 1
ATOM 5752 C CA . ILE B 1 314 ? -19.188 -26.734 -19.703 1 98.62 314 ILE B CA 1
ATOM 5753 C C . ILE B 1 314 ? -18.141 -26.891 -20.812 1 98.62 314 ILE B C 1
ATOM 5755 O O . ILE B 1 314 ? -16.953 -27.016 -20.531 1 98.62 314 ILE B O 1
ATOM 5759 N N . ASP B 1 315 ? -18.578 -26.891 -22.062 1 98.25 315 ASP B N 1
ATOM 5760 C CA . ASP B 1 315 ? -17.688 -26.953 -23.219 1 98.25 315 ASP B CA 1
ATOM 5761 C C . ASP B 1 315 ? -17.125 -25.562 -23.547 1 98.25 315 ASP B C 1
ATOM 5763 O O . ASP B 1 315 ? -17.859 -24.703 -24.031 1 98.25 315 ASP B O 1
ATOM 5767 N N . LEU B 1 316 ? -15.867 -25.344 -23.375 1 98.19 316 LEU B N 1
ATOM 5768 C CA . LEU B 1 316 ? -15.266 -24.031 -23.531 1 98.19 316 LEU B CA 1
ATOM 5769 C C . LEU B 1 316 ? -15.047 -23.688 -25 1 98.19 316 LEU B C 1
ATOM 5771 O O . LEU B 1 316 ? -14.758 -22.547 -25.344 1 98.19 316 LEU B O 1
ATOM 5775 N N . GLN B 1 317 ? -15.281 -24.609 -25.906 1 96.88 317 GLN B N 1
ATOM 5776 C CA . GLN B 1 317 ? -15.117 -24.375 -27.344 1 96.88 317 GLN B CA 1
ATOM 5777 C C . GLN B 1 317 ? -16.422 -23.891 -27.969 1 96.88 317 GLN B C 1
ATOM 5779 O O . GLN B 1 317 ? -16.438 -23.469 -29.125 1 96.88 317 GLN B O 1
ATOM 5784 N N . GLN B 1 318 ? -17.375 -23.953 -27.141 1 95.25 318 GLN B N 1
ATOM 5785 C CA . GLN B 1 318 ? -18.688 -23.562 -27.656 1 95.25 318 GLN B CA 1
ATOM 5786 C C . GLN B 1 318 ? -19.016 -22.125 -27.281 1 95.25 318 GLN B C 1
ATOM 5788 O O . GLN B 1 318 ? -18.516 -21.594 -26.281 1 95.25 318 GLN B O 1
ATOM 5793 N N . SER B 1 319 ? -19.844 -21.422 -28.203 1 92.56 319 SER B N 1
ATOM 5794 C CA . SER B 1 319 ? -20.391 -20.094 -27.938 1 92.56 319 SER B CA 1
ATOM 5795 C C . SER B 1 319 ? -21.844 -20 -28.438 1 92.56 319 SER B C 1
ATOM 5797 O O . SER B 1 319 ? -22.109 -20.266 -29.609 1 92.56 319 SER B O 1
ATOM 5799 N N . PRO B 1 320 ? -22.781 -19.766 -27.625 1 94.38 320 PRO B N 1
ATOM 5800 C CA . PRO B 1 320 ? -22.641 -19.469 -26.203 1 94.38 320 PRO B CA 1
ATOM 5801 C C . PRO B 1 320 ? -22.375 -20.719 -25.359 1 94.38 320 PRO B C 1
ATOM 5803 O O . PRO B 1 320 ? -22.609 -21.828 -25.828 1 94.38 320 PRO B O 1
ATOM 5806 N N . ARG B 1 321 ? -21.781 -20.5 -24.172 1 96.88 321 ARG B N 1
ATOM 5807 C CA . ARG B 1 321 ? -21.469 -21.609 -23.266 1 96.88 321 ARG B CA 1
ATOM 5808 C C . ARG B 1 321 ? -22.641 -21.891 -22.328 1 96.88 321 ARG B C 1
ATOM 5810 O O . ARG B 1 321 ? -23.297 -20.953 -21.844 1 96.88 321 ARG B O 1
ATOM 5817 N N . HIS B 1 322 ? -22.922 -23.188 -22.156 1 96.44 322 HIS B N 1
ATOM 5818 C CA . HIS B 1 322 ? -23.984 -23.625 -21.266 1 96.44 322 HIS B CA 1
ATOM 5819 C C . HIS B 1 322 ? -23.562 -24.828 -20.438 1 96.44 322 HIS B C 1
ATOM 5821 O O . HIS B 1 322 ? -22.844 -25.703 -20.938 1 96.44 322 HIS B O 1
ATOM 5827 N N . PRO B 1 323 ? -24.109 -24.828 -19.266 1 97.56 323 PRO B N 1
ATOM 5828 C CA . PRO B 1 323 ? -23.781 -25.984 -18.438 1 97.56 323 PRO B CA 1
ATOM 5829 C C . PRO B 1 323 ? -24.5 -27.25 -18.891 1 97.56 323 PRO B C 1
ATOM 5831 O O . PRO B 1 323 ? -25.656 -27.203 -19.328 1 97.56 323 PRO B O 1
ATOM 5834 N N . GLY B 1 324 ? -23.812 -28.344 -18.812 1 96.75 324 GLY B N 1
ATOM 5835 C CA . GLY B 1 324 ? -24.406 -29.641 -19.062 1 96.75 324 GLY B CA 1
ATOM 5836 C C . GLY B 1 324 ? -25.203 -30.172 -17.875 1 96.75 324 GLY B C 1
ATOM 5837 O O . GLY B 1 324 ? -25.578 -29.406 -16.984 1 96.75 324 GLY B O 1
ATOM 5838 N N . PRO B 1 325 ? -25.516 -31.453 -17.969 1 96.06 325 PRO B N 1
ATOM 5839 C CA . PRO B 1 325 ? -26.281 -32.062 -16.875 1 96.06 325 PRO B CA 1
ATOM 5840 C C . PRO B 1 325 ? -25.531 -32 -15.547 1 96.06 325 PRO B C 1
ATOM 5842 O O . PRO B 1 325 ? -24.312 -32.062 -15.516 1 96.06 325 PRO B O 1
ATOM 5845 N N . THR B 1 326 ? -26.344 -31.984 -14.523 1 96.44 326 THR B N 1
ATOM 5846 C CA . THR B 1 326 ? -25.797 -31.891 -13.172 1 96.44 326 THR B CA 1
ATOM 5847 C C . THR B 1 326 ? -25.547 -33.281 -12.602 1 96.44 326 THR B C 1
ATOM 5849 O O . THR B 1 326 ? -26.375 -34.188 -12.781 1 96.44 326 THR B O 1
ATOM 5852 N N . ARG B 1 327 ? -24.438 -33.406 -12 1 96.31 327 ARG B N 1
ATOM 5853 C CA . ARG B 1 327 ? -24.109 -34.625 -11.273 1 96.31 327 ARG B CA 1
ATOM 5854 C C . ARG B 1 327 ? -23.875 -34.312 -9.789 1 96.31 327 ARG B C 1
ATOM 5856 O O . ARG B 1 327 ? -23.312 -33.281 -9.445 1 96.31 327 ARG B O 1
ATOM 5863 N N . LEU B 1 328 ? -24.219 -35.281 -8.969 1 96.81 328 LEU B N 1
ATOM 5864 C CA . LEU B 1 328 ? -24.062 -35.094 -7.535 1 96.81 328 LEU B CA 1
ATOM 5865 C C . LEU B 1 328 ? -22.688 -35.594 -7.078 1 96.81 328 LEU B C 1
ATOM 5867 O O . LEU B 1 328 ? -22.234 -36.656 -7.512 1 96.81 328 LEU B O 1
ATOM 5871 N N . LEU B 1 329 ? -22.078 -34.844 -6.227 1 97.56 329 LEU B N 1
ATOM 5872 C CA . LEU B 1 329 ? -20.797 -35.219 -5.613 1 97.56 329 LEU B CA 1
ATOM 5873 C C . LEU B 1 329 ? -21.016 -35.75 -4.199 1 97.56 329 LEU B C 1
ATOM 5875 O O . LEU B 1 329 ? -21.969 -35.344 -3.523 1 97.56 329 LEU B O 1
ATOM 5879 N N . PRO B 1 330 ? -20.156 -36.625 -3.762 1 97.31 330 PRO B N 1
ATOM 5880 C CA . PRO B 1 330 ? -20.266 -37.125 -2.391 1 97.31 330 PRO B CA 1
ATOM 5881 C C . PRO B 1 330 ? -19.688 -36.188 -1.357 1 97.31 330 PRO B C 1
ATOM 5883 O O . PRO B 1 330 ? -19 -36.594 -0.425 1 97.31 330 PRO B O 1
ATOM 5886 N N . HIS B 1 331 ? -19.75 -34.906 -1.575 1 97.06 331 HIS B N 1
ATOM 5887 C CA . HIS B 1 331 ? -19.328 -33.844 -0.696 1 97.06 331 HIS B CA 1
ATOM 5888 C C . HIS B 1 331 ? -20.406 -32.781 -0.572 1 97.06 331 HIS B C 1
ATOM 5890 O O . HIS B 1 331 ? -20.891 -32.25 -1.581 1 97.06 331 HIS B O 1
ATOM 5896 N N . PRO B 1 332 ? -20.844 -32.5 0.662 1 94.19 332 PRO B N 1
ATOM 5897 C CA . PRO B 1 332 ? -21.891 -31.484 0.809 1 94.19 332 PRO B CA 1
ATOM 5898 C C . PRO B 1 332 ? -21.453 -30.109 0.301 1 94.19 332 PRO B C 1
ATOM 5900 O O . PRO B 1 332 ? -22.297 -29.297 -0.094 1 94.19 332 PRO B O 1
ATOM 5903 N N . HIS B 1 333 ? -20.156 -29.812 0.357 1 95.19 333 HIS B N 1
ATOM 5904 C CA . HIS B 1 333 ? -19.594 -28.562 -0.128 1 95.19 333 HIS B CA 1
ATOM 5905 C C . HIS B 1 333 ? -18.156 -28.734 -0.575 1 95.19 333 HIS B C 1
ATOM 5907 O O . HIS B 1 333 ? -17.453 -29.625 -0.104 1 95.19 333 HIS B O 1
ATOM 5913 N N . VAL B 1 334 ? -17.766 -27.891 -1.533 1 97.69 334 VAL B N 1
ATOM 5914 C CA . VAL B 1 334 ? -16.391 -27.891 -2.035 1 97.69 334 VAL B CA 1
ATOM 5915 C C . VAL B 1 334 ? -15.844 -26.453 -2.045 1 97.69 334 VAL B C 1
ATOM 5917 O O . VAL B 1 334 ? -16.516 -25.531 -2.514 1 97.69 334 VAL B O 1
ATOM 5920 N N . ASP B 1 335 ? -14.633 -26.266 -1.501 1 97.25 335 ASP B N 1
ATOM 5921 C CA . ASP B 1 335 ? -14.039 -24.938 -1.401 1 97.25 335 ASP B CA 1
ATOM 5922 C C . ASP B 1 335 ? -13.18 -24.625 -2.625 1 97.25 335 ASP B C 1
ATOM 5924 O O . ASP B 1 335 ? -13.062 -23.469 -3.031 1 97.25 335 ASP B O 1
ATOM 5928 N N . GLY B 1 336 ? -12.578 -25.562 -3.189 1 98.06 336 GLY B N 1
ATOM 5929 C CA . GLY B 1 336 ? -11.688 -25.406 -4.328 1 98.06 336 GLY B CA 1
ATOM 5930 C C . GLY B 1 336 ? -11.414 -26.719 -5.059 1 98.06 336 GLY B C 1
ATOM 5931 O O . GLY B 1 336 ? -11.711 -27.797 -4.543 1 98.06 336 GLY B O 1
ATOM 5932 N N . ALA B 1 337 ? -10.836 -26.578 -6.262 1 98.62 337 ALA B N 1
ATOM 5933 C CA . ALA B 1 337 ? -10.539 -27.781 -7.047 1 98.62 337 ALA B CA 1
ATOM 5934 C C . ALA B 1 337 ? -9.438 -27.5 -8.062 1 98.62 337 ALA B C 1
ATOM 5936 O O . ALA B 1 337 ? -9.305 -26.375 -8.562 1 98.62 337 ALA B O 1
ATOM 5937 N N . ILE B 1 338 ? -8.672 -28.516 -8.297 1 98.25 338 ILE B N 1
ATOM 5938 C CA . ILE B 1 338 ? -7.734 -28.5 -9.414 1 98.25 338 ILE B CA 1
ATOM 5939 C C . ILE B 1 338 ? -7.703 -29.859 -10.086 1 98.25 338 ILE B C 1
ATOM 5941 O O . ILE B 1 338 ? -8.148 -30.859 -9.5 1 98.25 338 ILE B O 1
ATOM 5945 N N . CYS B 1 339 ? -7.301 -29.875 -11.289 1 98.31 339 CYS B N 1
ATOM 5946 C CA . CYS B 1 339 ? -7.027 -31.094 -12.047 1 98.31 339 CYS B CA 1
ATOM 5947 C C . CYS B 1 339 ? -5.617 -31.078 -12.617 1 98.31 339 CYS B C 1
ATOM 5949 O O . CYS B 1 339 ? -5.266 -30.172 -13.391 1 98.31 339 CYS B O 1
ATOM 5951 N N . THR B 1 340 ? -4.836 -32.031 -12.164 1 96.06 340 THR B N 1
ATOM 5952 C CA . THR B 1 340 ? -3.461 -32.156 -12.633 1 96.06 340 THR B CA 1
ATOM 5953 C C . THR B 1 340 ? -3.242 -33.531 -13.273 1 96.06 340 THR B C 1
ATOM 5955 O O . THR B 1 340 ? -4.191 -34.281 -13.453 1 96.06 340 THR B O 1
ATOM 5958 N N . SER B 1 341 ? -1.973 -33.75 -13.664 1 94.12 341 SER B N 1
ATOM 5959 C CA . SER B 1 341 ? -1.642 -35.062 -14.211 1 94.12 341 SER B CA 1
ATOM 5960 C C . SER B 1 341 ? -1.811 -36.156 -13.164 1 94.12 341 SER B C 1
ATOM 5962 O O . SER B 1 341 ? -1.905 -37.344 -13.5 1 94.12 341 SER B O 1
ATOM 5964 N N . GLU B 1 342 ? -1.915 -35.781 -11.875 1 94.94 342 GLU B N 1
ATOM 5965 C CA . GLU B 1 342 ? -2.031 -36.719 -10.781 1 94.94 342 GLU B CA 1
ATOM 5966 C C . GLU B 1 342 ? -3.494 -37 -10.43 1 94.94 342 GLU B C 1
ATOM 5968 O O . GLU B 1 342 ? -3.791 -37.781 -9.547 1 94.94 342 GLU B O 1
ATOM 5973 N N . GLY B 1 343 ? -4.383 -36.25 -11.086 1 97.44 343 GLY B N 1
ATOM 5974 C CA . GLY B 1 343 ? -5.801 -36.438 -10.844 1 97.44 343 GLY B CA 1
ATOM 5975 C C . GLY B 1 343 ? -6.535 -35.156 -10.469 1 97.44 343 GLY B C 1
ATOM 5976 O O . GLY B 1 343 ? -6.059 -34.062 -10.75 1 97.44 343 GLY B O 1
ATOM 5977 N N . VAL B 1 344 ? -7.742 -35.438 -9.922 1 98.5 344 VAL B N 1
ATOM 5978 C CA . VAL B 1 344 ? -8.594 -34.312 -9.492 1 98.5 344 VAL B CA 1
ATOM 5979 C C . VAL B 1 344 ? -8.523 -34.188 -7.973 1 98.5 344 VAL B C 1
ATOM 5981 O O . VAL B 1 344 ? -8.648 -35.156 -7.238 1 98.5 344 VAL B O 1
ATOM 5984 N N . PHE B 1 345 ? -8.305 -32.969 -7.566 1 98.31 345 PHE B N 1
ATOM 5985 C CA . PHE B 1 345 ? -8.234 -32.656 -6.145 1 98.31 345 PHE B CA 1
ATOM 5986 C C . PHE B 1 345 ? -9.383 -31.75 -5.727 1 98.31 345 PHE B C 1
ATOM 5988 O O . PHE B 1 345 ? -9.547 -30.656 -6.277 1 98.31 345 PHE B O 1
ATOM 5995 N N . LEU B 1 346 ? -10.219 -32.219 -4.781 1 98.62 346 LEU B N 1
ATOM 5996 C CA . LEU B 1 346 ? -11.25 -31.391 -4.176 1 98.62 346 LEU B CA 1
ATOM 5997 C C . LEU B 1 346 ? -10.836 -30.938 -2.777 1 98.62 346 LEU B C 1
ATOM 5999 O O . LEU B 1 346 ? -10.492 -31.766 -1.934 1 98.62 346 LEU B O 1
ATOM 6003 N N . PHE B 1 347 ? -10.875 -29.641 -2.607 1 98.06 347 PHE B N 1
ATOM 6004 C CA . PHE B 1 347 ? -10.469 -29.078 -1.324 1 98.06 347 PHE B CA 1
ATOM 6005 C C . PHE B 1 347 ? -11.688 -28.75 -0.473 1 98.06 347 PHE B C 1
ATOM 6007 O O . PHE B 1 347 ? -12.609 -28.078 -0.944 1 98.06 347 PHE B O 1
ATOM 6014 N N . ILE B 1 348 ? -11.703 -29.219 0.75 1 97 348 ILE B N 1
ATOM 6015 C CA . ILE B 1 348 ? -12.766 -28.984 1.725 1 97 348 ILE B CA 1
ATOM 6016 C C . ILE B 1 348 ? -12.156 -28.672 3.088 1 97 348 ILE B C 1
ATOM 6018 O O . ILE B 1 348 ? -11.586 -29.547 3.736 1 97 348 ILE B O 1
ATOM 6022 N N . GLY B 1 349 ? -12.305 -27.438 3.441 1 95.06 349 GLY B N 1
ATOM 6023 C CA . GLY B 1 349 ? -11.641 -27.031 4.672 1 95.06 349 GLY B CA 1
ATOM 6024 C C . GLY B 1 349 ? -10.133 -27.141 4.598 1 95.06 349 GLY B C 1
ATOM 6025 O O . GLY B 1 349 ? -9.508 -26.609 3.676 1 95.06 349 GLY B O 1
ATOM 6026 N N . ALA B 1 350 ? -9.586 -27.844 5.621 1 93.31 350 ALA B N 1
ATOM 6027 C CA . ALA B 1 350 ? -8.133 -27.984 5.719 1 93.31 350 ALA B CA 1
ATOM 6028 C C . ALA B 1 350 ? -7.66 -29.266 5.027 1 93.31 350 ALA B C 1
ATOM 6030 O O . ALA B 1 350 ? -6.469 -29.594 5.062 1 93.31 350 ALA B O 1
ATOM 6031 N N . GLU B 1 351 ? -8.594 -29.875 4.363 1 96.12 351 GLU B N 1
ATOM 6032 C CA . GLU B 1 351 ? -8.273 -31.172 3.768 1 96.12 351 GLU B CA 1
ATOM 6033 C C . GLU B 1 351 ? -8.617 -31.203 2.281 1 96.12 351 GLU B C 1
ATOM 6035 O O . GLU B 1 351 ? -9.281 -30.297 1.777 1 96.12 351 GLU B O 1
ATOM 6040 N N . PHE B 1 352 ? -8.062 -32.281 1.618 1 97.31 352 PHE B N 1
ATOM 6041 C CA . PHE B 1 352 ? -8.453 -32.5 0.233 1 97.31 352 PHE B CA 1
ATOM 6042 C C . PHE B 1 352 ? -8.711 -34 -0.012 1 97.31 352 PHE B C 1
ATOM 6044 O O . PHE B 1 352 ? -8.305 -34.844 0.788 1 97.31 352 PHE B O 1
ATOM 6051 N N . HIS B 1 353 ? -9.492 -34.25 -1.031 1 98.31 353 HIS B N 1
ATOM 6052 C CA . HIS B 1 353 ? -9.781 -35.594 -1.557 1 98.31 353 HIS B CA 1
ATOM 6053 C C . HIS B 1 353 ? -9.297 -35.719 -2.996 1 98.31 353 HIS B C 1
ATOM 6055 O O . HIS B 1 353 ? -9.57 -34.875 -3.834 1 98.31 353 HIS B O 1
ATOM 6061 N N . GLN B 1 354 ? -8.578 -36.812 -3.26 1 98.44 354 GLN B N 1
ATOM 6062 C CA . GLN B 1 354 ? -7.996 -37.031 -4.582 1 98.44 354 GLN B CA 1
ATOM 6063 C C . GLN B 1 354 ? -8.727 -38.125 -5.344 1 98.44 354 GLN B C 1
ATOM 6065 O O . GLN B 1 354 ? -8.969 -39.219 -4.805 1 98.44 354 GLN B O 1
ATOM 6070 N N . TYR B 1 355 ? -9.133 -37.812 -6.52 1 98.5 355 TYR B N 1
ATOM 6071 C CA . TYR B 1 355 ? -9.703 -38.75 -7.469 1 98.5 355 TYR B CA 1
ATOM 6072 C C . TYR B 1 355 ? -8.742 -39 -8.625 1 98.5 355 TYR B C 1
ATOM 6074 O O . TYR B 1 355 ? -8.016 -38.094 -9.047 1 98.5 355 TYR B O 1
ATOM 6082 N N . ARG B 1 356 ? -8.773 -40.125 -9.18 1 97.69 356 ARG B N 1
ATOM 6083 C CA . ARG B 1 356 ? -7.871 -40.469 -10.273 1 97.69 356 ARG B CA 1
ATOM 6084 C C . ARG B 1 356 ? -8.148 -39.594 -11.5 1 97.69 356 ARG B C 1
ATOM 6086 O O . ARG B 1 356 ? -7.223 -39.188 -12.203 1 97.69 356 ARG B O 1
ATOM 6093 N N . ASP B 1 357 ? -9.367 -39.438 -11.773 1 97.38 357 ASP B N 1
ATOM 6094 C CA . ASP B 1 357 ? -9.805 -38.625 -12.906 1 97.38 357 ASP B CA 1
ATOM 6095 C C . ASP B 1 357 ? -11.25 -38.188 -12.734 1 97.38 357 ASP B C 1
ATOM 6097 O O . ASP B 1 357 ? -11.867 -38.438 -11.695 1 97.38 357 ASP B O 1
ATOM 6101 N N . VAL B 1 358 ? -11.727 -37.469 -13.734 1 97.56 358 VAL B N 1
ATOM 6102 C CA . VAL B 1 358 ? -13.07 -36.906 -13.664 1 97.56 358 VAL B CA 1
ATOM 6103 C C . VAL B 1 358 ? -14.102 -38.062 -13.68 1 97.56 358 VAL B C 1
ATOM 6105 O O . VAL B 1 358 ? -15.148 -37.938 -13.031 1 97.56 358 VAL B O 1
ATOM 6108 N N . ALA B 1 359 ? -13.789 -39.062 -14.391 1 96.88 359 ALA B N 1
ATOM 6109 C CA . ALA B 1 359 ? -14.695 -40.219 -14.445 1 96.88 359 ALA B CA 1
ATOM 6110 C C . ALA B 1 359 ? -14.914 -40.812 -13.062 1 96.88 359 ALA B C 1
ATOM 6112 O O . ALA B 1 359 ? -16.047 -41.094 -12.672 1 96.88 359 ALA B O 1
ATOM 6113 N N . GLN B 1 360 ? -13.836 -41 -12.391 1 97.62 360 GLN B N 1
ATOM 6114 C CA . GLN B 1 360 ? -13.961 -41.5 -11.031 1 97.62 360 GLN B CA 1
ATOM 6115 C C . GLN B 1 360 ? -14.758 -40.531 -10.156 1 97.62 360 GLN B C 1
ATOM 6117 O O . GLN B 1 360 ? -15.602 -40.969 -9.359 1 97.62 360 GLN B O 1
ATOM 6122 N N . LEU B 1 361 ? -14.469 -39.281 -10.242 1 97.94 361 LEU B N 1
ATOM 6123 C CA . LEU B 1 361 ? -15.164 -38.281 -9.469 1 97.94 361 LEU B CA 1
ATOM 6124 C C . LEU B 1 361 ? -16.672 -38.312 -9.734 1 97.94 361 LEU B C 1
ATOM 6126 O O . LEU B 1 361 ? -17.469 -38.312 -8.805 1 97.94 361 LEU B O 1
ATOM 6130 N N . SER B 1 362 ? -17 -38.469 -11.008 1 95.62 362 SER B N 1
ATOM 6131 C CA . SER B 1 362 ? -18.406 -38.406 -11.422 1 95.62 362 SER B CA 1
ATOM 6132 C C . SER B 1 362 ? -19.156 -39.656 -10.961 1 95.62 362 SER B C 1
ATOM 6134 O O . SER B 1 362 ? -20.359 -39.625 -10.734 1 95.62 362 SER B O 1
ATOM 6136 N N . ALA B 1 363 ? -18.453 -40.688 -10.773 1 95.31 363 ALA B N 1
ATOM 6137 C CA . ALA B 1 363 ? -19.078 -41.969 -10.422 1 95.31 363 ALA B CA 1
ATOM 6138 C C . ALA B 1 363 ? -19.047 -42.188 -8.914 1 95.31 363 ALA B C 1
ATOM 6140 O O . ALA B 1 363 ? -19.719 -43.094 -8.406 1 95.31 363 ALA B O 1
ATOM 6141 N N . ALA B 1 364 ? -18.344 -41.375 -8.289 1 96.5 364 ALA B N 1
ATOM 6142 C CA . ALA B 1 364 ? -18.078 -41.625 -6.871 1 96.5 364 ALA B CA 1
ATOM 6143 C C . ALA B 1 364 ? -19.344 -41.438 -6.039 1 96.5 364 ALA B C 1
ATOM 6145 O O . ALA B 1 364 ? -20.078 -40.469 -6.25 1 96.5 364 ALA B O 1
ATOM 6146 N N . THR B 1 365 ? -19.562 -42.375 -5.008 1 95.5 365 THR B N 1
ATOM 6147 C CA . THR B 1 365 ? -20.672 -42.281 -4.07 1 95.5 365 THR B CA 1
ATOM 6148 C C . THR B 1 365 ? -20.156 -42.062 -2.65 1 95.5 365 THR B C 1
ATOM 6150 O O . THR B 1 365 ? -20.922 -41.656 -1.765 1 95.5 365 THR B O 1
ATOM 6153 N N . VAL B 1 366 ? -18.922 -42.312 -2.494 1 96 366 VAL B N 1
ATOM 6154 C CA . VAL B 1 366 ? -18.25 -42.094 -1.211 1 96 366 VAL B CA 1
ATOM 6155 C C . VAL B 1 366 ? -16.953 -41.312 -1.423 1 96 366 VAL B C 1
ATOM 6157 O O . VAL B 1 366 ? -16.219 -41.594 -2.371 1 96 366 VAL B O 1
ATOM 6160 N N . PRO B 1 367 ? -16.703 -40.438 -0.535 1 95.94 367 PRO B N 1
ATOM 6161 C CA . PRO B 1 367 ? -15.453 -39.688 -0.688 1 95.94 367 PRO B CA 1
ATOM 6162 C C . PRO B 1 367 ? -14.211 -40.531 -0.417 1 95.94 367 PRO B C 1
ATOM 6164 O O . PRO B 1 367 ? -14.227 -41.406 0.468 1 95.94 367 PRO B O 1
ATOM 6167 N N . PRO B 1 368 ? -13.148 -40.312 -1.151 1 96.62 368 PRO B N 1
ATOM 6168 C CA . PRO B 1 368 ? -11.859 -40.906 -0.761 1 96.62 368 PRO B CA 1
ATOM 6169 C C . PRO B 1 368 ? -11.344 -40.344 0.561 1 96.62 368 PRO B C 1
ATOM 6171 O O . PRO B 1 368 ? -11.875 -39.344 1.072 1 96.62 368 PRO B O 1
ATOM 6174 N N . PRO B 1 369 ? -10.391 -41 1.121 1 96.38 369 PRO B N 1
ATOM 6175 C CA . PRO B 1 369 ? -9.867 -40.531 2.404 1 96.38 369 PRO B CA 1
ATOM 6176 C C . PRO B 1 369 ? -9.344 -39.094 2.34 1 96.38 369 PRO B C 1
ATOM 6178 O O . PRO B 1 369 ? -8.758 -38.688 1.329 1 96.38 369 PRO B O 1
ATOM 6181 N N . ALA B 1 370 ? -9.57 -38.438 3.428 1 96.44 370 ALA B N 1
ATOM 6182 C CA . ALA B 1 370 ? -9.125 -37.031 3.539 1 96.44 370 ALA B CA 1
ATOM 6183 C C . ALA B 1 370 ? -7.621 -36.969 3.771 1 96.44 370 ALA B C 1
ATOM 6185 O O . ALA B 1 370 ? -7.059 -37.781 4.52 1 96.44 370 ALA B O 1
ATOM 6186 N N . GLN B 1 371 ? -7.004 -35.969 3.086 1 96.19 371 GLN B N 1
ATOM 6187 C CA . GLN B 1 371 ? -5.59 -35.688 3.285 1 96.19 371 GLN B CA 1
ATOM 6188 C C . GLN B 1 371 ? -5.379 -34.219 3.682 1 96.19 371 GLN B C 1
ATOM 6190 O O . GLN B 1 371 ? -6.195 -33.344 3.352 1 96.19 371 GLN B O 1
ATOM 6195 N N . SER B 1 372 ? -4.277 -34 4.34 1 94.25 372 SER B N 1
ATOM 6196 C CA . SER B 1 372 ? -4 -32.625 4.82 1 94.25 372 SER B CA 1
ATOM 6197 C C . SER B 1 372 ? -3.492 -31.75 3.697 1 94.25 372 SER B C 1
ATOM 6199 O O . SER B 1 372 ? -2.451 -32.031 3.098 1 94.25 372 SER B O 1
ATOM 6201 N N . THR B 1 373 ? -4.141 -30.625 3.465 1 93.94 373 THR B N 1
ATOM 6202 C CA . THR B 1 373 ? -3.729 -29.672 2.443 1 93.94 373 THR B CA 1
ATOM 6203 C C . THR B 1 373 ? -2.402 -29.016 2.82 1 93.94 373 THR B C 1
ATOM 6205 O O . THR B 1 373 ? -1.488 -28.938 1.997 1 93.94 373 THR B O 1
ATOM 6208 N N . THR B 1 374 ? -2.273 -28.594 4.078 1 92.12 374 THR B N 1
ATOM 6209 C CA . THR B 1 374 ? -1.081 -27.891 4.543 1 92.12 374 THR B CA 1
ATOM 6210 C C . THR B 1 374 ? 0.15 -28.781 4.43 1 92.12 374 THR B C 1
ATOM 6212 O O . THR B 1 374 ? 1.217 -28.328 4.008 1 92.12 374 THR B O 1
ATOM 6215 N N . ALA B 1 375 ? -0.012 -30.062 4.723 1 89 375 ALA B N 1
ATOM 6216 C CA . ALA B 1 375 ? 1.121 -30.984 4.738 1 89 375 ALA B CA 1
ATOM 6217 C C . ALA B 1 375 ? 1.564 -31.328 3.318 1 89 375 ALA B C 1
ATOM 6219 O O . ALA B 1 375 ? 2.764 -31.391 3.033 1 89 375 ALA B O 1
ATOM 6220 N N . ILE B 1 376 ? 0.664 -31.5 2.5 1 88.69 376 ILE B N 1
ATOM 6221 C CA . ILE B 1 376 ? 0.99 -32.062 1.199 1 88.69 376 ILE B CA 1
ATOM 6222 C C . ILE B 1 376 ? 1.224 -30.953 0.185 1 88.69 376 ILE B C 1
ATOM 6224 O O . ILE B 1 376 ? 2.232 -30.953 -0.525 1 88.69 376 ILE B O 1
ATOM 6228 N N . PHE B 1 377 ? 0.328 -29.953 0.153 1 88.75 377 PHE B N 1
ATOM 6229 C CA . PHE B 1 377 ? 0.427 -28.906 -0.86 1 88.75 377 PHE B CA 1
ATOM 6230 C C . PHE B 1 377 ? 1.372 -27.797 -0.406 1 88.75 377 PHE B C 1
ATOM 6232 O O . PHE B 1 377 ? 2.047 -27.188 -1.229 1 88.75 377 PHE B O 1
ATOM 6239 N N . PHE B 1 378 ? 1.453 -27.594 0.857 1 91.25 378 PHE B N 1
ATOM 6240 C CA . PHE B 1 378 ? 2.23 -26.453 1.332 1 91.25 378 PHE B CA 1
ATOM 6241 C C . PHE B 1 378 ? 3.426 -26.922 2.156 1 91.25 378 PHE B C 1
ATOM 6243 O O . PHE B 1 378 ? 4.246 -26.109 2.582 1 91.25 378 PHE B O 1
ATOM 6250 N N . ARG B 1 379 ? 3.508 -28.219 2.426 1 87.5 379 ARG B N 1
ATOM 6251 C CA . ARG B 1 379 ? 4.656 -28.859 3.064 1 87.5 379 ARG B CA 1
ATOM 6252 C C . ARG B 1 379 ? 4.93 -28.25 4.434 1 87.5 379 ARG B C 1
ATOM 6254 O O . ARG B 1 379 ? 6.074 -27.922 4.758 1 87.5 379 ARG B O 1
ATOM 6261 N N . CYS B 1 380 ? 3.898 -27.984 5.039 1 87.75 380 CYS B N 1
ATOM 6262 C CA . CYS B 1 380 ? 4 -27.469 6.395 1 87.75 380 CYS B CA 1
ATOM 6263 C C . CYS B 1 380 ? 4.402 -28.562 7.375 1 87.75 380 CYS B C 1
ATOM 6265 O O . CYS B 1 380 ? 3.986 -29.703 7.227 1 87.75 380 CYS B O 1
ATOM 6267 N N . SER B 1 381 ? 5.449 -28.281 8.164 1 77.06 381 SER B N 1
ATOM 6268 C CA . SER B 1 381 ? 5.852 -29.25 9.188 1 77.06 381 SER B CA 1
ATOM 6269 C C . SER B 1 381 ? 4.746 -29.469 10.211 1 77.06 381 SER B C 1
ATOM 6271 O O . SER B 1 381 ? 4.012 -28.531 10.547 1 77.06 381 SER B O 1
ATOM 6273 N N . PRO B 1 382 ? 4.449 -30.828 10.516 1 64.75 382 PRO B N 1
ATOM 6274 C CA . PRO B 1 382 ? 3.408 -31.078 11.516 1 64.75 382 PRO B CA 1
ATOM 6275 C C . PRO B 1 382 ? 3.604 -30.281 12.797 1 64.75 382 PRO B C 1
ATOM 6277 O O . PRO B 1 382 ? 4.734 -29.922 13.133 1 64.75 382 PRO B O 1
ATOM 6280 N N . PRO B 1 383 ? 2.467 -29.969 13.375 1 51.91 383 PRO B N 1
ATOM 6281 C CA . PRO B 1 383 ? 2.57 -29.297 14.672 1 51.91 383 PRO B CA 1
ATOM 6282 C C . PRO B 1 383 ? 3.346 -30.125 15.695 1 51.91 383 PRO B C 1
ATOM 6284 O O . PRO B 1 383 ? 3.16 -31.344 15.781 1 51.91 383 PRO B O 1
ATOM 6287 N N . GLY B 1 384 ? 4.621 -29.766 16.344 1 50.03 384 GLY B N 1
ATOM 6288 C CA . GLY B 1 384 ? 5.457 -30.453 17.312 1 50.03 384 GLY B CA 1
ATOM 6289 C C . GLY B 1 384 ? 6.781 -30.922 16.719 1 50.03 384 GLY B C 1
ATOM 6290 O O . GLY B 1 384 ? 7.594 -31.531 17.422 1 50.03 384 GLY B O 1
ATOM 6291 N N . ALA B 1 385 ? 6.84 -31.297 15.547 1 48.25 385 ALA B N 1
ATOM 6292 C CA . ALA B 1 385 ? 8.125 -31.766 15.031 1 48.25 385 ALA B CA 1
ATOM 6293 C C . ALA B 1 385 ? 9.203 -30.703 15.211 1 48.25 385 ALA B C 1
ATOM 6295 O O . ALA B 1 385 ? 8.938 -29.5 15.078 1 48.25 385 ALA B O 1
ATOM 6296 N N . PRO B 1 386 ? 10.336 -31.094 15.977 1 40.56 386 PRO B N 1
ATOM 6297 C CA . PRO B 1 386 ? 11.43 -30.125 16.062 1 40.56 386 PRO B CA 1
ATOM 6298 C C . PRO B 1 386 ? 11.789 -29.516 14.703 1 40.56 386 PRO B C 1
ATOM 6300 O O . PRO B 1 386 ? 11.68 -30.188 13.68 1 40.56 386 PRO B O 1
ATOM 6303 N N . GLN B 1 387 ? 11.555 -28.406 14.539 1 38.16 387 GLN B N 1
ATOM 6304 C CA . GLN B 1 387 ? 12.117 -27.781 13.344 1 38.16 387 GLN B CA 1
ATOM 6305 C C . GLN B 1 387 ? 13.445 -28.422 12.961 1 38.16 387 GLN B C 1
ATOM 6307 O O . GLN B 1 387 ? 14.375 -28.469 13.773 1 38.16 387 GLN B O 1
ATOM 6312 N N . ARG B 1 388 ? 13.469 -29.5 12.188 1 37.44 388 ARG B N 1
ATOM 6313 C CA . ARG B 1 388 ? 14.734 -30.094 11.773 1 37.44 388 ARG B CA 1
ATOM 6314 C C . ARG B 1 388 ? 15.773 -29.016 11.477 1 37.44 388 ARG B C 1
ATOM 6316 O O . ARG B 1 388 ? 15.484 -28.047 10.781 1 37.44 388 ARG B O 1
ATOM 6323 N N . PRO B 1 389 ? 16.844 -28.969 12.289 1 35.16 389 PRO B N 1
ATOM 6324 C CA . PRO B 1 389 ? 17.938 -28.094 11.836 1 35.16 389 PRO B CA 1
ATOM 6325 C C . PRO B 1 389 ? 18.234 -28.25 10.344 1 35.16 389 PRO B C 1
ATOM 6327 O O . PRO B 1 389 ? 17.969 -29.312 9.766 1 35.16 389 PRO B O 1
ATOM 6330 N N . PRO B 1 390 ? 18.125 -27.234 9.578 1 33.41 390 PRO B N 1
ATOM 6331 C CA . PRO B 1 390 ? 18.484 -27.453 8.172 1 33.41 390 PRO B CA 1
ATOM 6332 C C . PRO B 1 390 ? 19.516 -28.562 7.996 1 33.41 390 PRO B C 1
ATOM 6334 O O . PRO B 1 390 ? 20.266 -28.859 8.93 1 33.41 390 PRO B O 1
ATOM 6337 N N . PRO B 1 391 ? 19.344 -29.453 7.07 1 29.45 391 PRO B N 1
ATOM 6338 C CA . PRO B 1 391 ? 20.359 -30.5 6.879 1 29.45 391 PRO B CA 1
ATOM 6339 C C . PRO B 1 391 ? 21.781 -30 7.121 1 29.45 391 PRO B C 1
ATOM 6341 O O . PRO B 1 391 ? 22.094 -28.859 6.785 1 29.45 391 PRO B O 1
ATOM 6344 N N . GLN B 1 392 ? 22.375 -30.484 8.258 1 27.09 392 GLN B N 1
ATOM 6345 C CA . GLN B 1 392 ? 23.812 -30.359 8.508 1 27.09 392 GLN B CA 1
ATOM 6346 C C . GLN B 1 392 ? 24.625 -30.844 7.309 1 27.09 392 GLN B C 1
ATOM 6348 O O . GLN B 1 392 ? 24.719 -32.031 7.059 1 27.09 392 GLN B O 1
ATOM 6353 N N . GLY B 1 393 ? 24.469 -30.312 6.133 1 25.11 393 GLY B N 1
ATOM 6354 C CA . GLY B 1 393 ? 25.297 -30.844 5.051 1 25.11 393 GLY B CA 1
ATOM 6355 C C . GLY B 1 393 ? 26.703 -31.172 5.484 1 25.11 393 GLY B C 1
ATOM 6356 O O . GLY B 1 393 ? 27.234 -32.25 5.152 1 25.11 393 GLY B O 1
ATOM 6357 N N . GLY B 1 394 ? 27.672 -30.234 5.633 1 25.02 394 GLY B N 1
ATOM 6358 C CA . GLY B 1 394 ? 29.031 -30.656 5.344 1 25.02 394 GLY B CA 1
ATOM 6359 C C . GLY B 1 394 ? 29.625 -31.531 6.426 1 25.02 394 GLY B C 1
ATOM 6360 O O . GLY B 1 394 ? 29.719 -31.125 7.586 1 25.02 394 GLY B O 1
ATOM 6361 N N . HIS B 1 395 ? 29.297 -32.781 6.406 1 24.56 395 HIS B N 1
ATOM 6362 C CA . HIS B 1 395 ? 30.156 -33.719 7.113 1 24.56 395 HIS B CA 1
ATOM 6363 C C . HIS B 1 395 ? 31.625 -33.375 6.918 1 24.56 395 HIS B C 1
ATOM 6365 O O . HIS B 1 395 ? 32.062 -33.156 5.785 1 24.56 395 HIS B O 1
ATOM 6371 N N . LEU B 1 396 ? 32.281 -32.719 7.863 1 24.45 396 LEU B N 1
ATOM 6372 C CA . LEU B 1 396 ? 33.719 -32.594 7.949 1 24.45 396 LEU B CA 1
ATOM 6373 C C . LEU B 1 396 ? 34.406 -33.938 7.664 1 24.45 396 LEU B C 1
ATOM 6375 O O . LEU B 1 396 ? 33.969 -34.969 8.18 1 24.45 396 LEU B O 1
ATOM 6379 N N . PRO B 1 397 ? 35.062 -34.031 6.422 1 23.88 397 PRO B N 1
ATOM 6380 C CA . PRO B 1 397 ? 35.875 -35.25 6.215 1 23.88 397 PRO B CA 1
ATOM 6381 C C . PRO B 1 397 ? 36.719 -35.625 7.441 1 23.88 397 PRO B C 1
ATOM 6383 O O . PRO B 1 397 ? 37.188 -34.719 8.164 1 23.88 397 PRO B O 1
ATOM 6386 N N . GLN B 1 398 ? 36.406 -36.656 8.18 1 22.5 398 GLN B N 1
ATOM 6387 C CA . GLN B 1 398 ? 37.219 -37.281 9.227 1 22.5 398 GLN B CA 1
ATOM 6388 C C . GLN B 1 398 ? 38.656 -37.438 8.773 1 22.5 398 GLN B C 1
ATOM 6390 O O . GLN B 1 398 ? 38.906 -37.875 7.656 1 22.5 398 GLN B O 1
ATOM 6395 N N . ASP B 1 399 ? 39.594 -36.625 9.367 1 21.69 399 ASP B N 1
ATOM 6396 C CA . ASP B 1 399 ? 41.062 -36.75 9.328 1 21.69 399 ASP B CA 1
ATOM 6397 C C . ASP B 1 399 ? 41.469 -38.219 9.555 1 21.69 399 ASP B C 1
ATOM 6399 O O . ASP B 1 399 ? 41.281 -38.75 10.633 1 21.69 399 ASP B O 1
ATOM 6403 N N . ASN B 1 400 ? 41.188 -39.125 8.664 1 20.5 400 ASN B N 1
ATOM 6404 C CA . ASN B 1 400 ? 41.938 -40.344 8.867 1 20.5 400 ASN B CA 1
ATOM 6405 C C . ASN B 1 400 ? 43.438 -40.062 8.93 1 20.5 400 ASN B C 1
ATOM 6407 O O . ASN B 1 400 ? 43.969 -39.375 8.07 1 20.5 400 ASN B O 1
ATOM 6411 N N . PRO B 1 401 ? 44.156 -40.281 10.086 1 24.34 401 PRO B N 1
ATOM 6412 C CA . PRO B 1 401 ? 45.594 -40.281 10.352 1 24.34 401 PRO B CA 1
ATOM 6413 C C . PRO B 1 401 ? 46.375 -41.062 9.312 1 24.34 401 PRO B C 1
ATOM 6415 O O . PRO B 1 401 ? 45.969 -42.156 8.906 1 24.34 401 PRO B O 1
ATOM 6418 N N . GLN B 1 402 ? 46.969 -40.562 8.195 1 17.44 402 GLN B N 1
ATOM 6419 C CA . GLN B 1 402 ? 48.312 -41.156 8.07 1 17.44 402 GLN B CA 1
ATOM 6420 C C . GLN B 1 402 ? 49.25 -40.625 9.141 1 17.44 402 GLN B C 1
ATOM 6422 O O . GLN B 1 402 ? 49.219 -39.438 9.461 1 17.44 402 GLN B O 1
#

Solvent-accessible surface area (backbone atoms only — not comparable to full-atom values): 42405 Å² total; per-residue (Å²): 101,79,45,77,55,56,55,30,29,28,63,52,74,58,78,68,71,37,53,38,42,78,63,34,69,91,46,75,61,52,72,32,25,46,37,59,38,78,36,91,84,42,91,84,66,51,46,67,16,40,36,41,29,43,57,52,32,33,38,42,24,50,94,65,36,76,39,90,79,52,62,37,52,38,46,76,82,38,58,84,52,72,58,57,41,25,15,23,27,56,33,51,51,59,53,25,97,47,48,30,35,40,34,29,46,54,56,39,33,40,40,33,30,70,82,80,57,45,69,46,82,42,79,28,83,83,64,40,47,31,55,34,37,44,68,56,96,92,39,37,36,38,22,50,77,61,30,30,35,56,38,39,92,84,74,36,50,64,58,90,84,51,68,39,60,37,50,34,72,66,41,88,41,91,50,34,35,44,74,64,40,29,60,46,13,49,62,61,46,38,55,52,35,80,65,56,55,60,53,50,33,14,24,27,29,40,77,87,55,56,28,39,38,26,31,87,22,27,34,30,59,50,68,43,71,89,76,47,80,59,62,40,56,38,41,78,60,40,75,88,43,71,55,58,46,31,16,21,29,34,53,93,63,26,40,38,40,25,40,71,49,30,33,37,45,24,36,44,65,51,39,54,40,72,45,86,82,54,62,39,51,24,42,79,67,49,44,38,68,63,47,32,16,21,28,20,43,66,90,46,59,51,35,39,38,26,49,54,31,34,38,28,42,28,51,68,87,47,83,81,32,50,59,49,72,77,40,63,46,56,36,84,55,46,28,16,21,34,24,51,99,83,16,29,38,41,29,45,61,50,26,29,31,68,29,74,35,68,67,52,47,64,66,36,79,63,67,56,73,77,40,56,37,36,49,68,62,62,58,36,76,64,92,83,62,72,77,72,69,69,82,81,65,83,69,72,80,75,81,72,83,126,101,78,45,78,55,57,54,31,30,28,63,50,73,60,80,69,71,37,55,40,42,77,62,35,68,92,46,75,60,52,72,33,26,47,37,62,38,77,36,91,83,40,89,83,66,50,45,67,16,40,38,42,28,44,57,53,32,32,37,43,23,49,94,65,36,74,40,90,80,52,65,36,52,38,46,76,83,38,58,84,52,72,57,58,42,26,16,22,28,58,34,52,50,59,53,25,96,46,48,29,36,40,35,29,46,55,56,39,33,40,40,33,31,70,82,80,56,45,69,44,83,42,78,29,82,82,64,41,46,31,54,34,38,42,68,56,94,93,36,36,35,38,22,50,76,60,30,30,34,56,39,40,92,84,74,35,49,63,59,91,85,50,68,40,61,37,49,34,74,67,43,87,38,90,51,34,35,45,74,65,41,30,60,47,13,48,61,61,45,37,53,52,34,80,67,56,58,60,53,49,33,14,24,29,30,39,75,88,54,56,28,40,38,25,28,85,24,26,34,30,59,49,66,43,72,88,76,48,79,58,63,38,54,39,43,79,56,39,76,89,42,72,56,58,46,32,16,21,28,36,53,92,64,26,39,39,41,25,40,72,48,29,32,35,44,26,35,44,68,51,56,41,44,72,42,89,82,54,62,39,50,24,43,78,68,49,46,37,68,64,46,31,15,22,28,20,43,66,88,46,60,50,34,39,39,27,50,54,32,34,38,28,43,28,50,68,86,47,84,81,31,50,58,49,73,76,39,65,45,56,38,84,56,48,28,18,22,35,26,50,99,84,16,29,38,41,28,43,62,50,26,29,31,69,29,74,34,69,68,52,47,66,67,33,76,62,67,58,72,78,40,55,37,34,49,67,62,64,59,35,77,62,92,81,61,72,76,70,69,69,81,82,65,84,70,73,80,75,80,72,83,127

Radius of gyration: 31.76 Å; Cα contacts (8 Å, |Δi|>4): 1842; chains: 2; bounding box: 85×83×86 Å

Nearest PDB structures (foldseek):
  1qhu-assembly1_A  TM=4.871E-01  e=9.093E-40  Oryctolagus cuniculus
  1qjs-assembly2_B  TM=4.773E-01  e=3.201E-40  Oryctolagus cuniculus
  1hxn-assembly1_A  TM=9.350E-01  e=1.759E-18  Oryctolagus cuniculus
  4rt6-assembly1_B  TM=9.730E-01  e=2.900E-17  Oryctolagus cuniculus
  7rj9-assembly2_B  TM=8.706E-01  e=2.833E-11  Homo sapiens

Organism: Python bivittatus (NCBI:txid176946)